Protein AF-0000000076554700 (afdb_homodimer)

Solvent-accessible surface area (backbone atoms only — not comparable to full-atom values): 72757 Å² total; per-residue (Å²): 136,82,80,70,84,80,61,81,81,79,80,80,85,76,84,76,81,80,83,67,96,71,82,75,80,79,65,72,78,78,82,87,78,86,78,76,80,78,75,79,72,81,72,78,74,72,80,69,57,64,67,55,49,63,62,58,65,55,69,69,78,66,80,62,52,74,59,71,33,50,33,69,68,48,52,54,50,48,52,53,35,49,47,34,40,50,49,34,50,50,53,50,50,43,54,59,69,36,80,87,37,64,69,38,54,49,28,34,66,63,57,38,43,68,44,48,47,24,42,35,40,23,44,30,42,54,19,50,53,55,51,48,22,57,48,38,16,49,53,31,47,51,50,64,62,39,84,91,52,61,55,57,76,88,44,40,47,46,39,30,38,32,32,44,31,34,20,40,41,64,56,53,40,52,52,47,55,58,48,50,74,76,44,57,71,79,53,38,61,65,50,44,60,59,44,51,52,35,46,52,53,34,53,53,55,55,54,48,48,36,39,42,29,34,44,56,68,12,52,37,80,37,80,39,70,46,73,75,38,84,38,79,44,46,73,39,47,88,72,66,47,68,62,68,45,61,50,37,46,54,56,25,37,66,71,90,61,58,68,71,41,24,36,31,63,89,50,76,49,50,87,37,72,46,28,38,28,55,24,64,29,39,36,28,51,61,88,51,87,40,54,65,61,52,65,32,48,36,28,41,37,30,63,37,51,27,30,48,50,29,23,36,24,28,39,54,78,38,67,47,35,24,42,38,78,48,75,44,98,90,23,57,27,40,33,42,34,38,39,36,32,28,53,48,71,77,51,64,87,57,62,74,61,42,45,56,64,38,50,29,38,38,60,30,36,41,41,26,31,40,87,56,95,78,52,50,90,78,54,52,20,31,18,36,20,45,34,45,68,44,88,83,42,61,53,95,64,72,59,49,36,32,38,41,33,43,32,42,34,36,56,69,53,52,50,52,52,51,54,70,58,37,80,62,70,92,62,33,74,50,81,60,40,78,42,84,81,36,33,37,30,29,37,71,72,60,97,82,57,83,51,36,39,34,37,28,41,30,39,32,46,67,44,35,32,30,50,51,46,24,32,28,58,31,78,36,72,85,79,77,68,60,52,73,83,42,49,32,77,88,78,66,42,66,53,42,66,61,52,50,47,59,68,68,39,86,76,54,73,23,45,36,42,78,47,77,79,56,67,73,68,57,51,59,64,52,75,62,47,62,77,56,40,75,79,46,26,5,41,28,27,42,67,54,53,44,55,29,69,83,45,27,37,69,34,17,50,59,60,16,49,41,41,38,47,37,28,66,76,66,72,30,66,19,57,23,48,36,47,51,50,49,52,46,49,50,48,26,49,55,70,46,45,52,61,24,70,36,69,42,70,30,38,38,20,36,53,40,81,28,51,36,63,74,50,58,64,26,54,49,51,50,52,49,51,47,52,51,48,48,50,53,52,51,51,48,54,49,48,43,65,71,67,47,77,85,63,59,58,62,38,43,61,64,29,52,52,69,64,44,62,70,87,56,38,59,62,50,54,58,52,59,40,51,74,73,99,136,83,81,67,83,81,60,78,77,76,82,80,83,80,83,78,82,81,84,66,91,72,87,69,93,78,76,73,76,83,80,76,78,80,79,74,82,77,74,79,71,82,72,78,76,69,82,68,59,62,66,56,47,58,62,58,60,54,70,66,79,66,80,62,51,75,60,70,33,48,33,67,69,48,52,54,50,48,51,53,34,52,48,34,39,49,49,34,51,48,53,50,49,41,54,59,69,35,81,87,36,64,68,38,54,50,28,36,66,64,58,36,42,69,46,47,49,24,43,35,38,23,44,30,40,52,19,50,53,55,50,47,21,57,47,36,16,49,52,31,47,51,50,65,62,39,85,90,56,60,56,56,76,87,45,38,48,46,39,31,38,30,32,43,31,34,18,42,39,62,53,54,41,54,52,47,54,60,48,53,73,76,42,58,72,80,53,37,60,65,50,43,61,58,45,50,51,34,47,52,53,34,52,53,56,54,54,47,48,38,41,41,29,34,45,55,68,14,52,37,81,37,82,39,71,44,72,76,37,84,39,79,44,47,72,40,47,87,72,66,46,69,61,68,42,63,51,37,44,55,57,24,37,66,73,93,62,57,67,70,44,24,35,29,63,89,49,76,49,50,87,37,72,47,27,39,29,55,22,64,28,39,37,28,52,61,89,53,88,40,56,65,60,52,64,30,48,33,28,42,36,29,65,37,52,28,30,48,49,29,21,36,23,28,39,55,78,39,67,47,37,26,45,36,78,48,74,43,99,88,24,58,26,41,33,43,35,36,38,37,32,29,54,48,71,75,54,64,88,58,61,73,62,44,44,54,67,37,50,30,36,37,60,31,36,42,42,26,30,38,86,54,96,78,51,50,90,80,55,52,20,31,17,37,19,45,33,45,68,46,91,82,42,63,52,94,63,70,60,50,38,32,39,41,34,41,34,43,34,36,56,68,53,51,49,51,50,51,56,69,62,38,83,59,75,89,66,36,74,51,80,61,41,79,42,84,81,37,31,37,28,29,39,73,72,57,93,88,55,85,50,39,38,34,38,29,40,32,40,31,47,67,43,36,32,31,50,52,43,22,34,27,61,26,80,29,74,78,79,72,72,59,52,72,83,40,49,33,78,87,79,66,41,66,53,41,65,60,52,49,47,60,66,69,39,86,78,54,71,21,48,35,43,78,47,78,79,52,65,76,50,79,49,58,63,52,73,62,46,61,75,56,39,74,79,47,27,6,39,29,28,41,65,54,54,44,55,28,68,84,44,27,40,70,34,16,52,58,60,16,48,40,40,38,48,38,28,66,74,67,70,31,67,19,57,23,48,36,48,50,50,50,53,45,50,49,47,27,49,54,70,45,45,54,61,24,72,37,68,41,70,29,38,38,18,38,53,40,81,26,51,38,63,74,50,58,63,27,54,48,52,50,52,50,52,47,53,51,48,50,50,53,53,51,51,48,54,49,48,43,65,71,66,47,78,85,65,58,58,62,38,42,60,64,30,52,54,71,66,44,63,63,87,55,37,60,64,50,52,58,52,59,39,52,74,73,99

Organism: NCBI:txid1051890

pLDDT: mean 72.41, std 20.43, range [18.12, 96.25]

Secondary structure (DSSP, 8-state):
-------------------------------------------------HHHHHHH---------HHHHH-HHHHHHHHHHHHHHHHHHHHHHHHHH-TT-HHHHHHHHTT-HHHHHHHHHHHHHHHHHHHHHHHHHHHHHHHHH-SSS---HHHHHHHHHHTTS-B-HHHHHHHHHHHHHTS-HHHHHHHHHHHHHHHHHHHHHHHHTTHHHHHHTTEEEEEEE---EEEEEEEE-TT--TTTT----GGGS--SSPPPEEEE--SPPP--TTEEE--S-EEEE-S-SSHHHHHTEEEEES---EEE--EEEE--SEEEEEEEEEEETTEEEEEEEEEEEEEGGGSSS--GGG-SEEEEEEEEEE-EE--STT--TT---EEEEEEEEPTTTS-S--EEEEEEEEEESBHHHHHHHHHHHTTS-SSEEE--EEPTTSS-EEE---TT---EEEEEEEEEE--EE--TT-EEE----S----PPPEEETTTTEEE-HHHHHHHH-SS-SEEEE--TTS-S----B-TTSS--HHHH-EEEE-SSEE--STTEEEPPHHHHHHHHHHHHHH--HHHHHHHHHHHHHHHHHHHHGGG--EEEEEEEEEEEEEEEE---HHHHHHHHHHHHHHHHHHHHHHHHHHH-SSPPTT-HHHHHHTTS-HHHHHHHHHHHHHTT-/----------------------------S--------------------HHHHHHH---------HHHHH-HHHHHHHHHHHHHHHHHHHHHHHHHH-TT-HHHHHHHHTT-HHHHHHHHHHHHHHHHHHHHHHHHHHHHHHHHH-SSS---HHHHHHHHHHTTS-B-HHHHHHHHHHHHHHS-HHHHHHHHHHHHHHHHHHHHHHHHTTHHHHHHTTEEEEEEE---EEEEEEEE-TT--TTTT----GGGS--SSPPPEEEE--SPPP--TTEEE--S-EEEE-S-SSHHHHHTEEEEEE---EEE--EEEE--SEEEEEEEEEEETTEEEEEEEEEEEEEGGGSSS--GGG-SEEEEEEEEEE-EE--STT--TT---EEEEEEEEPTTTS-S--EEEEEEEEEESBHHHHHHHHHHHTTSSSSEEE--EEPTTSS-EEE---TT---EEEEEEEEEE--EE--TTEEEE----TT-PPPPPEEETTTTEEE-HHHHHHHH-SS-SEEEEE-TTS------B-TTSS--HHHH-EEEE-SSEE--STTEEEPPHHHHHHHHHHHHHH--HHHHHHHHHHHHHHHHHHHHGGG--EEEEEEEEEEEEEEEE---HHHHHHHHHHHHHHHHHHHHHHHHHHH-SSPPTT-HHHHHHTTS-HHHHHHHHHHHHHTT-

Structure (mmCIF, N/CA/C/O backbone):
data_AF-0000000076554700-model_v1
#
loop_
_entity.id
_entity.type
_entity.pdbx_description
1 polymer 'Ig-like domain-containing protein'
#
loop_
_atom_site.group_PDB
_atom_site.id
_atom_site.type_symbol
_atom_site.label_atom_id
_atom_site.label_alt_id
_atom_site.label_comp_id
_atom_site.label_asym_id
_atom_site.label_entity_id
_atom_site.label_seq_id
_atom_site.pdbx_PDB_ins_code
_atom_site.Cartn_x
_atom_site.Cartn_y
_atom_site.Cartn_z
_atom_site.occupancy
_atom_site.B_iso_or_equiv
_atom_site.auth_seq_id
_atom_site.auth_comp_id
_atom_site.auth_asym_id
_atom_site.auth_atom_id
_atom_site.pdbx_PDB_model_num
ATOM 1 N N . MET A 1 1 ? -17.641 67.188 7.965 1 18.12 1 MET A N 1
ATOM 2 C CA . MET A 1 1 ? -17.328 66.938 9.367 1 18.12 1 MET A CA 1
ATOM 3 C C . MET A 1 1 ? -17.234 68.25 10.164 1 18.12 1 MET A C 1
ATOM 5 O O . MET A 1 1 ? -16.328 69.062 9.953 1 18.12 1 MET A O 1
ATOM 9 N N . GLU A 1 2 ? -18.359 68.812 10.461 1 19.77 2 GLU A N 1
ATOM 10 C CA . GLU A 1 2 ? -18.734 70.125 10.961 1 19.77 2 GLU A CA 1
ATOM 11 C C . GLU A 1 2 ? -18.125 70.375 12.328 1 19.77 2 GLU A C 1
ATOM 13 O O . GLU A 1 2 ? -18.188 69.5 13.219 1 19.77 2 GLU A O 1
ATOM 18 N N . GLY A 1 3 ? -17.125 71.188 12.414 1 23.16 3 GLY A N 1
ATOM 19 C CA . GLY A 1 3 ? -16.375 71.875 13.438 1 23.16 3 GLY A CA 1
ATOM 20 C C . GLY A 1 3 ? -17.25 72.562 14.484 1 23.16 3 GLY A C 1
ATOM 21 O O . GLY A 1 3 ? -17.188 73.75 14.656 1 23.16 3 GLY A O 1
ATOM 22 N N . SER A 1 4 ? -18.484 72.062 14.609 1 22.58 4 SER A N 1
ATOM 23 C CA . SER A 1 4 ? -19.391 72.938 15.312 1 22.58 4 SER A CA 1
ATOM 24 C C . SER A 1 4 ? -18.766 73.438 16.609 1 22.58 4 SER A C 1
ATOM 26 O O . SER A 1 4 ? -17.766 72.938 17.062 1 22.58 4 SER A O 1
ATOM 28 N N . ALA A 1 5 ? -19.594 74.375 17.391 1 22.83 5 ALA A N 1
ATOM 29 C CA . ALA A 1 5 ? -19.734 75.375 18.438 1 22.83 5 ALA A CA 1
ATOM 30 C C . ALA A 1 5 ? -19.516 74.75 19.812 1 22.83 5 ALA A C 1
ATOM 32 O O . ALA A 1 5 ? -20.453 74.188 20.422 1 22.83 5 ALA A O 1
ATOM 33 N N . VAL A 1 6 ? -18.781 73.812 19.938 1 27.06 6 VAL A N 1
ATOM 34 C CA . VAL A 1 6 ? -18.438 73.438 21.297 1 27.06 6 VAL A CA 1
ATOM 35 C C . VAL A 1 6 ? -17.891 74.625 22.062 1 27.06 6 VAL A C 1
ATOM 37 O O . VAL A 1 6 ? -16.688 74.938 22 1 27.06 6 VAL A O 1
ATOM 40 N N . SER A 1 7 ? -18.375 75.875 22.031 1 25.28 7 SER A N 1
ATOM 41 C CA . SER A 1 7 ? -18.25 77.062 22.891 1 25.28 7 SER A CA 1
ATOM 42 C C . SER A 1 7 ? -18.562 76.688 24.344 1 25.28 7 SER A C 1
ATOM 44 O O . SER A 1 7 ? -17.859 77.125 25.25 1 25.28 7 SER A O 1
ATOM 46 N N . ARG A 1 8 ? -19.906 76.688 25.078 1 26.5 8 ARG A N 1
ATOM 47 C CA . ARG A 1 8 ? -20.141 77.562 26.266 1 26.5 8 ARG A CA 1
ATOM 48 C C . ARG A 1 8 ? -19.797 76.812 27.547 1 26.5 8 ARG A C 1
ATOM 50 O O . ARG A 1 8 ? -19.75 77.375 28.625 1 26.5 8 ARG A O 1
ATOM 57 N N . CYS A 1 9 ? -20.391 75.625 27.828 1 25.77 9 CYS A N 1
ATOM 58 C CA . CYS A 1 9 ? -20.812 75.312 29.203 1 25.77 9 CYS A CA 1
ATOM 59 C C . CYS A 1 9 ? -19.609 75.062 30.094 1 25.77 9 CYS A C 1
ATOM 61 O O . CYS A 1 9 ? -18.578 74.562 29.641 1 25.77 9 CYS A O 1
ATOM 63 N N . PRO A 1 10 ? -19.734 75.5 31.453 1 24.89 10 PRO A N 1
ATOM 64 C CA . PRO A 1 10 ? -19.125 75.188 32.75 1 24.89 10 PRO A CA 1
ATOM 65 C C . PRO A 1 10 ? -19 73.688 32.969 1 24.89 10 PRO A C 1
ATOM 67 O O . PRO A 1 10 ? -19.984 72.938 32.781 1 24.89 10 PRO A O 1
ATOM 70 N N . LEU A 1 11 ? -18.125 73.125 32.875 1 26.7 11 LEU A N 1
ATOM 71 C CA . LEU A 1 11 ? -17.812 71.812 33.5 1 26.7 11 LEU A CA 1
ATOM 72 C C . LEU A 1 11 ? -18.141 71.875 35 1 26.7 11 LEU A C 1
ATOM 74 O O . LEU A 1 11 ? -17.531 72.625 35.75 1 26.7 11 LEU A O 1
ATOM 78 N N . GLY A 1 12 ? -19.453 71.75 35.656 1 24.64 12 GLY A N 1
ATOM 79 C CA . GLY A 1 12 ? -19.844 71.812 37.031 1 24.64 12 GLY A CA 1
ATOM 80 C C . GLY A 1 12 ? -18.828 71.188 37.969 1 24.64 12 GLY A C 1
ATOM 81 O O . GLY A 1 12 ? -17.922 70.438 37.531 1 24.64 12 GLY A O 1
ATOM 82 N N . SER A 1 13 ? -19.125 71.5 39.469 1 23.67 13 SER A N 1
ATOM 83 C CA . SER A 1 13 ? -18.672 71.188 40.844 1 23.67 13 SER A CA 1
ATOM 84 C C . SER A 1 13 ? -18.5 69.688 41.031 1 23.67 13 SER A C 1
ATOM 86 O O . SER A 1 13 ? -19.422 68.875 40.812 1 23.67 13 SER A O 1
ATOM 88 N N . PRO A 1 14 ? -17.469 69.125 41 1 24.08 14 PRO A N 1
ATOM 89 C CA . PRO A 1 14 ? -17.219 67.938 41.844 1 24.08 14 PRO A CA 1
ATOM 90 C C . PRO A 1 14 ? -17.625 68.125 43.312 1 24.08 14 PRO A C 1
ATOM 92 O O . PRO A 1 14 ? -17.531 69.25 43.812 1 24.08 14 PRO A O 1
ATOM 95 N N . LEU A 1 15 ? -18.375 67.312 44.094 1 26.39 15 LEU A N 1
ATOM 96 C CA . LEU A 1 15 ? -18.969 67.25 45.438 1 26.39 15 LEU A CA 1
ATOM 97 C C . LEU A 1 15 ? -17.938 67.625 46.5 1 26.39 15 LEU A C 1
ATOM 99 O O . LEU A 1 15 ? -16.812 67.125 46.469 1 26.39 15 LEU A O 1
ATOM 103 N N . GLN A 1 16 ? -18.203 68.688 47.156 1 22.84 16 GLN A N 1
ATOM 104 C CA . GLN A 1 16 ? -17.938 69 48.562 1 22.84 16 GLN A CA 1
ATOM 105 C C . GLN A 1 16 ? -18.312 67.812 49.438 1 22.84 16 GLN A C 1
ATOM 107 O O . GLN A 1 16 ? -19.484 67.562 49.719 1 22.84 16 GLN A O 1
ATOM 112 N N . LEU A 1 17 ? -18.031 66.625 49.688 1 22.73 17 LEU A N 1
ATOM 113 C CA . LEU A 1 17 ? -18.547 66.062 50.906 1 22.73 17 LEU A CA 1
ATOM 114 C C . LEU A 1 17 ? -18.094 66.875 52.125 1 22.73 17 LEU A C 1
ATOM 116 O O . LEU A 1 17 ? -16.906 67.188 52.25 1 22.73 17 LEU A O 1
ATOM 120 N N . GLU A 1 18 ? -19.109 67.375 52.969 1 22.25 18 GLU A N 1
ATOM 121 C CA . GLU A 1 18 ? -19.328 67.875 54.312 1 22.25 18 GLU A CA 1
ATOM 122 C C . GLU A 1 18 ? -18.625 66.938 55.344 1 22.25 18 GLU A C 1
ATOM 124 O O . GLU A 1 18 ? -19.141 65.875 55.688 1 22.25 18 GLU A O 1
ATOM 129 N N . HIS A 1 19 ? -17.609 66.438 55.531 1 19.64 19 HIS A N 1
ATOM 130 C CA . HIS A 1 19 ? -17.359 66.062 56.906 1 19.64 19 HIS A CA 1
ATOM 131 C C . HIS A 1 19 ? -17.422 67.25 57.844 1 19.64 19 HIS A C 1
ATOM 133 O O . HIS A 1 19 ? -16.625 68.188 57.688 1 19.64 19 HIS A O 1
ATOM 139 N N . GLN A 1 20 ? -18.578 67.562 58.656 1 21.72 20 GLN A N 1
ATOM 140 C CA . GLN A 1 20 ? -18.844 68.125 60 1 21.72 20 GLN A CA 1
ATOM 141 C C . GLN A 1 20 ? -17.797 67.625 61 1 21.72 20 GLN A C 1
ATOM 143 O O . GLN A 1 20 ? -17.672 68.188 62.094 1 21.72 20 GLN A O 1
ATOM 148 N N . ASN A 1 21 ? -17.312 66.5 61.406 1 20.44 21 ASN A N 1
ATOM 149 C CA . ASN A 1 21 ? -17.156 66.438 62.844 1 20.44 21 ASN A CA 1
ATOM 150 C C . ASN A 1 21 ? -16.547 67.75 63.406 1 20.44 21 ASN A C 1
ATOM 152 O O . ASN A 1 21 ? -15.758 68.375 62.719 1 20.44 21 ASN A O 1
ATOM 156 N N . LEU A 1 22 ? -16.688 68 64.812 1 20.69 22 LEU A N 1
ATOM 157 C CA . LEU A 1 22 ? -16.844 68.375 66.25 1 20.69 22 LEU A CA 1
ATOM 158 C C . LEU A 1 22 ? -15.477 68.625 66.875 1 20.69 22 LEU A C 1
ATOM 160 O O . LEU A 1 22 ? -15.273 69.562 67.562 1 20.69 22 LEU A O 1
ATOM 164 N N . GLN A 1 23 ? -14.688 67.688 67.375 1 18.81 23 GLN A N 1
ATOM 165 C CA . GLN A 1 23 ? -14.297 68.188 68.688 1 18.81 23 GLN A CA 1
ATOM 166 C C . GLN A 1 23 ? -13.336 69.375 68.562 1 18.81 23 GLN A C 1
ATOM 168 O O . GLN A 1 23 ? -13.578 70.438 69.125 1 18.81 23 GLN A O 1
ATOM 173 N N . GLU A 1 24 ? -12.109 69 69.062 1 20.45 24 GLU A N 1
ATOM 174 C CA . GLU A 1 24 ? -11.492 69.5 70.312 1 20.45 24 GLU A CA 1
ATOM 175 C C . GLU A 1 24 ? -10.422 70.5 70.062 1 20.45 24 GLU A C 1
ATOM 177 O O . GLU A 1 24 ? -9.289 70.188 69.688 1 20.45 24 GLU A O 1
ATOM 182 N N . HIS A 1 25 ? -10.484 71.438 69 1 20.58 25 HIS A N 1
ATOM 183 C CA . HIS A 1 25 ? -9.602 72.5 69.375 1 20.58 25 HIS A CA 1
ATOM 184 C C . HIS A 1 25 ? -9.742 72.875 70.812 1 20.58 25 HIS A C 1
ATOM 186 O O . HIS A 1 25 ? -10.82 73.312 71.25 1 20.58 25 HIS A O 1
ATOM 192 N N . TYR A 1 26 ? -9.078 72.125 71.812 1 19.5 26 TYR A N 1
ATOM 193 C CA . TYR A 1 26 ? -8.477 72.5 73.125 1 19.5 26 TYR A CA 1
ATOM 194 C C . TYR A 1 26 ? -7.836 73.875 73.062 1 19.5 26 TYR A C 1
ATOM 196 O O . TYR A 1 26 ? -6.633 74 72.812 1 19.5 26 TYR A O 1
ATOM 204 N N . VAL A 1 27 ? -8.367 74.812 72.125 1 20.66 27 VAL A N 1
ATOM 205 C CA . VAL A 1 27 ? -7.816 76.188 72.375 1 20.66 27 VAL A CA 1
ATOM 206 C C . VAL A 1 27 ? -8.109 76.562 73.812 1 20.66 27 VAL A C 1
ATOM 208 O O . VAL A 1 27 ? -9.273 76.75 74.188 1 20.66 27 VAL A O 1
ATOM 211 N N . GLY A 1 28 ? -7.699 76.125 74.938 1 19.27 28 GLY A N 1
ATOM 212 C CA . GLY A 1 28 ? -7.887 76.938 76.125 1 19.27 28 GLY A CA 1
ATOM 213 C C . GLY A 1 28 ? -7.539 78.375 75.938 1 19.27 28 GLY A C 1
ATOM 214 O O . GLY A 1 28 ? -7.547 79.188 76.875 1 19.27 28 GLY A O 1
ATOM 215 N N . GLU A 1 29 ? -6.816 78.812 74.75 1 20.12 29 GLU A N 1
ATOM 216 C CA . GLU A 1 29 ? -6.23 80.062 75.25 1 20.12 29 GLU A CA 1
ATOM 217 C C . GLU A 1 29 ? -7.293 81.188 75.375 1 20.12 29 GLU A C 1
ATOM 219 O O . GLU A 1 29 ? -8.289 81.188 74.625 1 20.12 29 GLU A O 1
ATOM 224 N N . LYS A 1 30 ? -7.266 82.125 76.312 1 23.97 30 LYS A N 1
ATOM 225 C CA . LYS A 1 30 ? -8.07 83.188 76.938 1 23.97 30 LYS A CA 1
ATOM 226 C C . LYS A 1 30 ? -8.547 84.188 75.938 1 23.97 30 LYS A C 1
ATOM 228 O O . LYS A 1 30 ? -9.656 84.75 76.062 1 23.97 30 LYS A O 1
ATOM 233 N N . ARG A 1 31 ? -7.852 84.688 74.812 1 24.31 31 ARG A N 1
ATOM 234 C CA . ARG A 1 31 ? -7.559 86.125 75.062 1 24.31 31 ARG A CA 1
ATOM 235 C C . ARG A 1 31 ? -8.789 86.938 74.812 1 24.31 31 ARG A C 1
ATOM 237 O O . ARG A 1 31 ? -9.773 86.5 74.188 1 24.31 31 ARG A O 1
ATOM 244 N N . SER A 1 32 ? -8.578 88.438 74.5 1 21.98 32 SER A N 1
ATOM 245 C CA . SER A 1 32 ? -9.148 89.75 74.812 1 21.98 32 SER A CA 1
ATOM 246 C C . SER A 1 32 ? -10.258 90.125 73.812 1 21.98 32 SER A C 1
ATOM 248 O O . SER A 1 32 ? -10.32 89.562 72.75 1 21.98 32 SER A O 1
ATOM 250 N N . ASP A 1 33 ? -11.102 91.25 74 1 23.05 33 ASP A N 1
ATOM 251 C CA . ASP A 1 33 ? -12.422 91.875 73.938 1 23.05 33 ASP A CA 1
ATOM 252 C C . ASP A 1 33 ? -12.602 92.562 72.562 1 23.05 33 ASP A C 1
ATOM 254 O O . ASP A 1 33 ? -13.594 93.25 72.312 1 23.05 33 ASP A O 1
ATOM 258 N N . ILE A 1 34 ? -11.758 92.5 71.5 1 24.31 34 ILE A N 1
ATOM 259 C CA . ILE A 1 34 ? -11.828 93.688 70.625 1 24.31 34 ILE A CA 1
ATOM 260 C C . ILE A 1 34 ? -13.188 93.688 69.875 1 24.31 34 ILE A C 1
ATOM 262 O O . ILE A 1 34 ? -13.594 92.688 69.25 1 24.31 34 ILE A O 1
ATOM 266 N N . THR A 1 35 ? -14.148 94.562 70.25 1 24.16 35 THR A N 1
ATOM 267 C CA . THR A 1 35 ? -15.5 95 69.938 1 24.16 35 THR A CA 1
ATOM 268 C C . THR A 1 35 ? -15.578 95.375 68.438 1 24.16 35 THR A C 1
ATOM 270 O O . THR A 1 35 ? -14.969 96.375 68.062 1 24.16 35 THR A O 1
ATOM 273 N N . VAL A 1 36 ? -15.5 94.562 67.5 1 24.27 36 VAL A N 1
ATOM 274 C CA . VAL A 1 36 ? -15.469 94.875 66.062 1 24.27 36 VAL A CA 1
ATOM 275 C C . VAL A 1 36 ? -16.781 95.5 65.688 1 24.27 36 VAL A C 1
ATOM 277 O O . VAL A 1 36 ? -17.859 94.938 65.875 1 24.27 36 VAL A O 1
ATOM 280 N N . GLU A 1 37 ? -16.891 96.812 65.688 1 24.98 37 GLU A N 1
ATOM 281 C CA . GLU A 1 37 ? -18.062 97.688 65.375 1 24.98 37 GLU A CA 1
ATOM 282 C C . GLU A 1 37 ? -18.578 97.375 63.969 1 24.98 37 GLU A C 1
ATOM 284 O O . GLU A 1 37 ? -17.812 97.312 63.031 1 24.98 37 GLU A O 1
ATOM 289 N N . THR A 1 38 ? -19.672 96.688 63.875 1 25.12 38 THR A N 1
ATOM 290 C CA . THR A 1 38 ? -20.484 96.062 62.812 1 25.12 38 THR A CA 1
ATOM 291 C C . THR A 1 38 ? -21.078 97.188 61.938 1 25.12 38 THR A C 1
ATOM 293 O O . THR A 1 38 ? -22 97.875 62.344 1 25.12 38 THR A O 1
ATOM 296 N N . SER A 1 39 ? -20.234 98.125 61.406 1 24.47 39 SER A N 1
ATOM 297 C CA . SER A 1 39 ? -20.891 99.25 60.656 1 24.47 39 SER A CA 1
ATOM 298 C C . SER A 1 39 ? -21.781 98.688 59.562 1 24.47 39 SER A C 1
ATOM 300 O O . SER A 1 39 ? -21.5 97.625 59 1 24.47 39 SER A O 1
ATOM 302 N N . ASP A 1 40 ? -23.047 99.062 59.562 1 24.61 40 ASP A N 1
ATOM 303 C CA . ASP A 1 40 ? -24.281 98.812 58.844 1 24.61 40 ASP A CA 1
ATOM 304 C C . ASP A 1 40 ? -24.125 99.062 57.344 1 24.61 40 ASP A C 1
ATOM 306 O O . ASP A 1 40 ? -24.062 100.188 56.938 1 24.61 40 ASP A O 1
ATOM 310 N N . ILE A 1 41 ? -23.047 98.625 56.719 1 24.66 41 ILE A N 1
ATOM 311 C CA . ILE A 1 41 ? -22.984 99 55.312 1 24.66 41 ILE A CA 1
ATOM 312 C C . ILE A 1 41 ? -24.25 98.562 54.625 1 24.66 41 ILE A C 1
ATOM 314 O O . ILE A 1 41 ? -24.594 97.375 54.656 1 24.66 41 ILE A O 1
ATOM 318 N N . THR A 1 42 ? -25.312 99.375 54.5 1 26.28 42 THR A N 1
ATOM 319 C CA . THR A 1 42 ? -26.578 99.25 53.781 1 26.28 42 THR A CA 1
ATOM 320 C C . THR A 1 42 ? -26.359 98.75 52.344 1 26.28 42 THR A C 1
ATOM 322 O O . THR A 1 42 ? -25.766 99.438 51.531 1 26.28 42 THR A O 1
ATOM 325 N N . THR A 1 43 ? -25.969 97.5 52.281 1 26.59 43 THR A N 1
ATOM 326 C CA . THR A 1 43 ? -25.719 96.75 51.031 1 26.59 43 THR A CA 1
ATOM 327 C C . THR A 1 43 ? -26.953 96.812 50.125 1 26.59 43 THR A C 1
ATOM 329 O O . THR A 1 43 ? -28.016 96.312 50.469 1 26.59 43 THR A O 1
ATOM 332 N N . LYS A 1 44 ? -27.172 97.938 49.438 1 35.22 44 LYS A N 1
ATOM 333 C CA . LYS A 1 44 ? -28.172 98.125 48.406 1 35.22 44 LYS A CA 1
ATOM 334 C C . LYS A 1 44 ? -28.188 96.938 47.438 1 35.22 44 LYS A C 1
ATOM 336 O O . LYS A 1 44 ? -27.188 96.625 46.812 1 35.22 44 LYS A O 1
ATOM 341 N N . THR A 1 45 ? -29.016 95.938 47.812 1 29.41 45 THR A N 1
ATOM 342 C CA . THR A 1 45 ? -29.359 94.688 47.188 1 29.41 45 THR A CA 1
ATOM 343 C C . THR A 1 45 ? -29.906 94.875 45.781 1 29.41 45 THR A C 1
ATOM 345 O O . THR A 1 45 ? -31.078 95.25 45.594 1 29.41 45 THR A O 1
ATOM 348 N N . SER A 1 46 ? -29.328 95.812 45 1 28.89 46 SER A N 1
ATOM 349 C CA . SER A 1 46 ? -29.906 95.875 43.656 1 28.89 46 SER A CA 1
ATOM 350 C C . SER A 1 46 ? -30.109 94.438 43.094 1 28.89 46 SER A C 1
ATOM 352 O O . SER A 1 46 ? -29.281 93.562 43.344 1 28.89 46 SER A O 1
ATOM 354 N N . THR A 1 47 ? -31.359 94.062 42.719 1 30.58 47 THR A N 1
ATOM 355 C CA . THR A 1 47 ? -32.031 92.938 42.188 1 30.58 47 THR A CA 1
ATOM 356 C C . THR A 1 47 ? -31.266 92.375 41 1 30.58 47 THR A C 1
ATOM 358 O O . THR A 1 47 ? -31.547 92.688 39.844 1 30.58 47 THR A O 1
ATOM 361 N N . ASP A 1 48 ? -30.062 92.562 40.938 1 29.06 48 ASP A N 1
ATOM 362 C CA . ASP A 1 48 ? -29.375 92 39.781 1 29.06 48 ASP A CA 1
ATOM 363 C C . ASP A 1 48 ? -29.625 90.5 39.688 1 29.06 48 ASP A C 1
ATOM 365 O O . ASP A 1 48 ? -28.969 89.688 40.375 1 29.06 48 ASP A O 1
ATOM 369 N N . ASP A 1 49 ? -30.953 90 39.812 1 31 49 ASP A N 1
ATOM 370 C CA . ASP A 1 49 ? -31.531 88.688 39.562 1 31 49 ASP A CA 1
ATOM 371 C C . ASP A 1 49 ? -31 88.125 38.25 1 31 49 ASP A C 1
ATOM 373 O O . ASP A 1 49 ? -31.203 86.938 38 1 31 49 ASP A O 1
ATOM 377 N N . GLU A 1 50 ? -30.75 89 37.375 1 31.33 50 GLU A N 1
ATOM 378 C CA . GLU A 1 50 ? -30.562 88.438 36.031 1 31.33 50 GLU A CA 1
ATOM 379 C C . GLU A 1 50 ? -29.359 87.5 36 1 31.33 50 GLU A C 1
ATOM 381 O O . GLU A 1 50 ? -29.312 86.562 35.219 1 31.33 50 GLU A O 1
ATOM 386 N N . SER A 1 51 ? -28.375 88 36.688 1 31.17 51 SER A N 1
ATOM 387 C CA . SER A 1 51 ? -27.109 87.312 36.438 1 31.17 51 SER A CA 1
ATOM 388 C C . SER A 1 51 ? -27.125 85.938 37.031 1 31.17 51 SER A C 1
ATOM 390 O O . SER A 1 51 ? -26.312 85.062 36.656 1 31.17 51 SER A O 1
ATOM 392 N N . THR A 1 52 ? -27.891 85.75 38.125 1 33.66 52 THR A N 1
ATOM 393 C CA . THR A 1 52 ? -27.906 84.438 38.75 1 33.66 52 THR A CA 1
ATOM 394 C C . THR A 1 52 ? -28.672 83.438 37.906 1 33.66 52 THR A C 1
ATOM 396 O O . THR A 1 52 ? -28.453 82.25 38.031 1 33.66 52 THR A O 1
ATOM 399 N N . SER A 1 53 ? -29.781 84 37.281 1 31.52 53 SER A N 1
ATOM 400 C CA . SER A 1 53 ? -30.578 83.062 36.469 1 31.52 53 SER A CA 1
ATOM 401 C C . SER A 1 53 ? -29.734 82.438 35.344 1 31.52 53 SER A C 1
ATOM 403 O O . SER A 1 53 ? -30.047 81.375 34.875 1 31.52 53 SER A O 1
ATOM 405 N N . ALA A 1 54 ? -28.938 83.25 34.781 1 31.14 54 ALA A N 1
ATOM 406 C CA . ALA A 1 54 ? -28.141 82.75 33.688 1 31.14 54 ALA A CA 1
ATOM 407 C C . ALA A 1 54 ? -27.188 81.625 34.156 1 31.14 54 ALA A C 1
ATOM 409 O O . ALA A 1 54 ? -26.844 80.75 33.406 1 31.14 54 ALA A O 1
ATOM 410 N N . LEU A 1 55 ? -26.75 81.875 35.344 1 33.19 55 LEU A N 1
ATOM 411 C CA . LEU A 1 55 ? -25.875 80.812 35.875 1 33.19 55 LEU A CA 1
ATOM 412 C C . LEU A 1 55 ? -26.672 79.562 36.188 1 33.19 55 LEU A C 1
ATOM 414 O O . LEU A 1 55 ? -26.141 78.438 36.062 1 33.19 55 LEU A O 1
ATOM 418 N N . GLN A 1 56 ? -27.891 79.688 36.781 1 33.69 56 GLN A N 1
ATOM 419 C CA . GLN A 1 56 ? -28.703 78.562 37.125 1 33.69 56 GLN A CA 1
ATOM 420 C C . GLN A 1 56 ? -29.188 77.812 35.906 1 33.69 56 GLN A C 1
ATOM 422 O O . GLN A 1 56 ? -29.766 76.75 36 1 33.69 56 GLN A O 1
ATOM 427 N N . ALA A 1 57 ? -29.641 78.5 34.906 1 31.94 57 ALA A N 1
ATOM 428 C CA . ALA A 1 57 ? -30.078 77.688 33.75 1 31.94 57 ALA A CA 1
ATOM 429 C C . ALA A 1 57 ? -29.016 76.688 33.344 1 31.94 57 ALA A C 1
ATOM 431 O O . ALA A 1 57 ? -28.125 77 32.562 1 31.94 57 ALA A O 1
ATOM 432 N N . ARG A 1 58 ? -28.453 76.188 34.281 1 35.53 58 ARG A N 1
ATOM 433 C CA . ARG A 1 58 ? -27.656 75 34.312 1 35.53 58 ARG A CA 1
ATOM 434 C C . ARG A 1 58 ? -28.234 73.938 33.375 1 35.53 58 ARG A C 1
ATOM 436 O O . ARG A 1 58 ? -29.312 73.438 33.625 1 35.53 58 ARG A O 1
ATOM 443 N N . GLN A 1 59 ? -28.156 74.188 32.156 1 33.94 59 GLN A N 1
ATOM 444 C CA . GLN A 1 59 ? -28.641 73.312 31.109 1 33.94 59 GLN A CA 1
ATOM 445 C C . GLN A 1 59 ? -28.641 71.812 31.547 1 33.94 59 GLN A C 1
ATOM 447 O O . GLN A 1 59 ? -27.688 71.375 32.188 1 33.94 59 GLN A O 1
ATOM 452 N N . GLN A 1 60 ? -29.719 71.375 31.891 1 33.53 60 GLN A N 1
ATOM 453 C CA . GLN A 1 60 ? -29.984 69.938 32.062 1 33.53 60 GLN A CA 1
ATOM 454 C C . GLN A 1 60 ? -29.047 69.062 31.188 1 33.53 60 GLN A C 1
ATOM 456 O O . GLN A 1 60 ? -28.844 69.375 30.016 1 33.53 60 GLN A O 1
ATOM 461 N N . PRO A 1 61 ? -28.062 68.438 31.75 1 40.66 61 PRO A N 1
ATOM 462 C CA . PRO A 1 61 ? -27.234 67.562 30.922 1 40.66 61 PRO A CA 1
ATOM 463 C C . PRO A 1 61 ? -28.062 66.812 29.875 1 40.66 61 PRO A C 1
ATOM 465 O O . PRO A 1 61 ? -29.016 66.125 30.234 1 40.66 61 PRO A O 1
ATOM 468 N N . THR A 1 62 ? -28.531 67.375 28.891 1 42.09 62 THR A N 1
ATOM 469 C CA . THR A 1 62 ? -29.203 66.625 27.859 1 42.09 62 THR A CA 1
ATOM 470 C C . THR A 1 62 ? -28.547 65.25 27.703 1 42.09 62 THR A C 1
ATOM 472 O O . THR A 1 62 ? -27.328 65.125 27.578 1 42.09 62 THR A O 1
ATOM 475 N N . ARG A 1 63 ? -29.234 64.25 28.203 1 49.84 63 ARG A N 1
ATOM 476 C CA . ARG A 1 63 ? -28.859 62.875 28.016 1 49.84 63 ARG A CA 1
ATOM 477 C C . ARG A 1 63 ? -28.344 62.625 26.594 1 49.84 63 ARG A C 1
ATOM 479 O O . ARG A 1 63 ? -29.109 62.75 25.625 1 49.84 63 ARG A O 1
ATOM 486 N N . ARG A 1 64 ? -27.172 62.906 26.344 1 55.53 64 ARG A N 1
ATOM 487 C CA . ARG A 1 64 ? -26.609 62.688 25.016 1 55.53 64 ARG A CA 1
ATOM 488 C C . ARG A 1 64 ? -26.781 61.25 24.562 1 55.53 64 ARG A C 1
ATOM 490 O O . ARG A 1 64 ? -26.766 60.344 25.391 1 55.53 64 ARG A O 1
ATOM 497 N N . THR A 1 65 ? -27.531 61 23.469 1 57.09 65 THR A N 1
ATOM 498 C CA . THR A 1 65 ? -27.75 59.719 22.828 1 57.09 65 THR A CA 1
ATOM 499 C C . THR A 1 65 ? -26.438 58.938 22.703 1 57.09 65 THR A C 1
ATOM 501 O O . THR A 1 65 ? -25.359 59.531 22.703 1 57.09 65 THR A O 1
ATOM 504 N N . CYS A 1 66 ? -26.469 57.531 22.938 1 61.03 66 CYS A N 1
ATOM 505 C CA . CYS A 1 66 ? -25.344 56.625 22.812 1 61.03 66 CYS A CA 1
ATOM 506 C C . CYS A 1 66 ? -24.484 56.969 21.594 1 61.03 66 CYS A C 1
ATOM 508 O O . CYS A 1 66 ? -23.266 56.906 21.656 1 61.03 66 CYS A O 1
ATOM 510 N N . LEU A 1 67 ? -25.078 57.438 20.562 1 62.59 67 LEU A N 1
ATOM 511 C CA . LEU A 1 67 ? -24.359 57.75 19.344 1 62.59 67 LEU A CA 1
ATOM 512 C C . LEU A 1 67 ? -23.547 59.031 19.531 1 62.59 67 LEU A C 1
ATOM 514 O O . LEU A 1 67 ? -22.453 59.188 18.969 1 62.59 67 LEU A O 1
ATOM 518 N N . LYS A 1 68 ? -24.047 59.969 20.25 1 61.03 68 LYS A N 1
ATOM 519 C CA . LYS A 1 68 ? -23.328 61.219 20.438 1 61.03 68 LYS A CA 1
ATOM 520 C C . LYS A 1 68 ? -22.203 61.062 21.453 1 61.03 68 LYS A C 1
ATOM 522 O O . LYS A 1 68 ? -21.188 61.781 21.375 1 61.03 68 LYS A O 1
ATOM 527 N N . ARG A 1 69 ? -22.453 60 22.219 1 64.25 69 ARG A N 1
ATOM 528 C CA . ARG A 1 69 ? -21.422 59.781 23.234 1 64.25 69 ARG A CA 1
ATOM 529 C C . ARG A 1 69 ? -20.203 59.062 22.625 1 64.25 69 ARG A C 1
ATOM 531 O O . ARG A 1 69 ? -19.062 59.406 22.922 1 64.25 69 ARG A O 1
ATOM 538 N N . PHE A 1 70 ? -20.344 58.094 21.734 1 67.75 70 PHE A N 1
ATOM 539 C CA . PHE A 1 70 ? -19.234 57.344 21.141 1 67.75 70 PHE A CA 1
ATOM 540 C C . PHE A 1 70 ? -18.75 58 19.875 1 67.75 70 PHE A C 1
ATOM 542 O O . PHE A 1 70 ? -17.547 58 19.562 1 67.75 70 PHE A O 1
ATOM 549 N N . GLY A 1 71 ? -19.469 58.781 19.219 1 64.81 71 GLY A N 1
ATOM 550 C CA . GLY A 1 71 ? -19.109 59.375 17.938 1 64.81 71 GLY A CA 1
ATOM 551 C C . GLY A 1 71 ? -19.344 58.438 16.766 1 64.81 71 GLY A C 1
ATOM 552 O O . GLY A 1 71 ? -19.297 57.219 16.922 1 64.81 71 GLY A O 1
ATOM 553 N N . PRO A 1 72 ? -19.672 58.844 15.734 1 70.62 72 PRO A N 1
ATOM 554 C CA . PRO A 1 72 ? -19.922 58 14.555 1 70.62 72 PRO A CA 1
ATOM 555 C C . PRO A 1 72 ? -18.719 57.156 14.156 1 70.62 72 PRO A C 1
ATOM 557 O O . PRO A 1 72 ? -18.875 56.031 13.68 1 70.62 72 PRO A O 1
ATOM 560 N N . CYS A 1 73 ? -17.531 57.625 14.383 1 69.81 73 CYS A N 1
ATOM 561 C CA . CYS A 1 73 ? -16.328 56.875 14.031 1 69.81 73 CYS A CA 1
ATOM 562 C C . CYS A 1 73 ? -16.156 55.656 14.945 1 69.81 73 CYS A C 1
ATOM 564 O O . CYS A 1 73 ? -15.75 54.594 14.5 1 69.81 73 CYS A O 1
ATOM 566 N N . ALA A 1 74 ? -16.625 55.812 16.094 1 71.56 74 ALA A N 1
ATOM 567 C CA . ALA A 1 74 ? -16.516 54.688 17.031 1 71.56 74 ALA A CA 1
ATOM 568 C C . ALA A 1 74 ? -17.531 53.594 16.719 1 71.56 74 ALA A C 1
ATOM 570 O O . ALA A 1 74 ? -17.219 52.406 16.828 1 71.56 74 ALA A O 1
ATOM 571 N N . VAL A 1 75 ? -18.641 54.031 16.219 1 77.25 75 VAL A N 1
ATOM 572 C CA . VAL A 1 75 ? -19.656 53.062 15.875 1 77.25 75 VAL A CA 1
ATOM 573 C C . VAL A 1 75 ? -19.234 52.281 14.625 1 77.25 75 VAL A C 1
ATOM 575 O O . VAL A 1 75 ? -19.406 51.062 14.547 1 77.25 75 VAL A O 1
ATOM 578 N N . ALA A 1 76 ? -18.719 52.969 13.664 1 81.38 76 ALA A N 1
ATOM 579 C CA . ALA A 1 76 ? -18.219 52.312 12.461 1 81.38 76 ALA A CA 1
ATOM 580 C C . ALA A 1 76 ? -17.109 51.312 12.805 1 81.38 76 ALA A C 1
ATOM 582 O O . ALA A 1 76 ? -17.078 50.219 12.258 1 81.38 76 ALA A O 1
ATOM 583 N N . LEU A 1 77 ? -16.312 51.688 13.695 1 80.44 77 LEU A N 1
ATOM 584 C CA . LEU A 1 77 ? -15.227 50.812 14.102 1 80.44 77 LEU A CA 1
ATOM 585 C C . LEU A 1 77 ? -15.758 49.562 14.828 1 80.44 77 LEU A C 1
ATOM 587 O O . LEU A 1 77 ? -15.242 48.469 14.641 1 80.44 77 LEU A O 1
ATOM 591 N N . PHE A 1 78 ? -16.812 49.781 15.461 1 83.25 78 PHE A N 1
ATOM 592 C CA . PHE A 1 78 ? -17.406 48.656 16.188 1 83.25 78 PHE A CA 1
ATOM 593 C C . PHE A 1 78 ? -18.031 47.656 15.211 1 83.25 78 PHE A C 1
ATOM 595 O O . PHE A 1 78 ? -17.922 46.438 15.406 1 83.25 78 PHE A O 1
ATOM 602 N N . VAL A 1 79 ? -18.547 48.188 14.211 1 86.75 79 VAL A N 1
ATOM 603 C CA . VAL A 1 79 ? -19.156 47.312 13.219 1 86.75 79 VAL A CA 1
ATOM 604 C C . VAL A 1 79 ? -18.062 46.531 12.484 1 86.75 79 VAL A C 1
ATOM 606 O O . VAL A 1 79 ? -18.203 45.312 12.258 1 86.75 79 VAL A O 1
ATOM 609 N N . ILE A 1 80 ? -17 47.125 12.148 1 89.75 80 ILE A N 1
ATOM 610 C CA . ILE A 1 80 ? -15.898 46.469 11.477 1 89.75 80 ILE A CA 1
ATOM 611 C C . ILE A 1 80 ? -15.32 45.375 12.383 1 89.75 80 ILE A C 1
ATOM 613 O O . ILE A 1 80 ? -15.031 44.281 11.922 1 89.75 80 ILE A O 1
ATOM 617 N N . ILE A 1 81 ? -15.266 45.688 13.625 1 91.06 81 ILE A N 1
ATOM 618 C CA . ILE A 1 81 ? -14.719 44.719 14.578 1 91.06 81 ILE A CA 1
ATOM 619 C C . ILE A 1 81 ? -15.664 43.531 14.711 1 91.06 81 ILE A C 1
ATOM 621 O O . ILE A 1 81 ? -15.219 42.375 14.758 1 91.06 81 ILE A O 1
ATOM 625 N N . LEU A 1 82 ? -16.922 43.844 14.703 1 90.75 82 LEU A N 1
ATOM 626 C CA . LEU A 1 82 ? -17.891 42.75 14.797 1 90.75 82 LEU A CA 1
ATOM 627 C C . LEU A 1 82 ? -17.828 41.844 13.57 1 90.75 82 LEU A C 1
ATOM 629 O O . LEU A 1 82 ? -17.953 40.625 13.688 1 90.75 82 LEU A O 1
ATOM 633 N N . LEU A 1 83 ? -17.547 42.406 12.516 1 94.19 83 LEU A N 1
ATOM 634 C CA . LEU A 1 83 ? -17.406 41.625 11.289 1 94.19 83 LEU A CA 1
ATOM 635 C C . LEU A 1 83 ? -16.125 40.812 11.312 1 94.19 83 LEU A C 1
ATOM 637 O O . LEU A 1 83 ? -16.109 39.656 10.875 1 94.19 83 LEU A O 1
ATOM 641 N N . LEU A 1 84 ? -15.07 41.344 11.805 1 94.5 84 LEU A N 1
ATOM 642 C CA . LEU A 1 84 ? -13.781 40.656 11.867 1 94.5 84 LEU A CA 1
ATOM 643 C C . LEU A 1 84 ? -13.812 39.5 12.844 1 94.5 84 LEU A C 1
ATOM 645 O O . LEU A 1 84 ? -13.031 38.562 12.719 1 94.5 84 LEU A O 1
ATOM 649 N N . ILE A 1 85 ? -14.742 39.531 13.711 1 95.06 85 ILE A N 1
ATOM 650 C CA . ILE A 1 85 ? -14.828 38.438 14.703 1 95.06 85 ILE A CA 1
ATOM 651 C C . ILE A 1 85 ? -15.875 37.438 14.273 1 95.06 85 ILE A C 1
ATOM 653 O O . ILE A 1 85 ? -15.617 36.219 14.289 1 95.06 85 ILE A O 1
ATOM 657 N N . SER A 1 86 ? -17.016 37.844 13.734 1 95 86 SER A N 1
ATOM 658 C CA . SER A 1 86 ? -18.125 36.938 13.438 1 95 86 SER A CA 1
ATOM 659 C C . SER A 1 86 ? -17.891 36.188 12.133 1 95 86 SER A C 1
ATOM 661 O O . SER A 1 86 ? -18.219 35 12.023 1 95 86 SER A O 1
ATOM 663 N N . LEU A 1 87 ? -17.25 36.844 11.211 1 95.44 87 LEU A N 1
ATOM 664 C CA . LEU A 1 87 ? -17.078 36.188 9.906 1 95.44 87 LEU A CA 1
ATOM 665 C C . LEU A 1 87 ? -16.141 35 10 1 95.44 87 LEU A C 1
ATOM 667 O O . LEU A 1 87 ? -16.453 33.906 9.531 1 95.44 87 LEU A O 1
ATOM 671 N N . PRO A 1 88 ? -15 35.156 10.586 1 96.12 88 PRO A N 1
ATOM 672 C CA . PRO A 1 88 ? -14.125 34 10.695 1 96.12 88 PRO A CA 1
ATOM 673 C C . PRO A 1 88 ? -14.719 32.906 11.562 1 96.12 88 PRO A C 1
ATOM 675 O O . PRO A 1 88 ? -14.516 31.703 11.281 1 96.12 88 PRO A O 1
ATOM 678 N N . VAL A 1 89 ? -15.406 33.219 12.555 1 95.5 89 VAL A N 1
ATOM 679 C CA . VAL A 1 89 ? -16.016 32.219 13.414 1 95.5 89 VAL A CA 1
ATOM 680 C C . VAL A 1 89 ? -17.078 31.453 12.633 1 95.5 89 VAL A C 1
ATOM 682 O O . VAL A 1 89 ? -17.188 30.234 12.766 1 95.5 89 VAL A O 1
ATOM 685 N N . LEU A 1 90 ? -17.812 32.219 11.891 1 95.31 90 LEU A N 1
ATOM 686 C CA . LEU A 1 90 ? -18.812 31.547 11.047 1 95.31 90 LEU A CA 1
ATOM 687 C C . LEU A 1 90 ? -18.141 30.641 10.023 1 95.31 90 LEU A C 1
ATOM 689 O O . LEU A 1 90 ? -18.594 29.516 9.789 1 95.31 90 LEU A O 1
ATOM 693 N N . ALA A 1 91 ? -17.141 31.094 9.406 1 95.69 91 ALA A N 1
ATOM 694 C CA . ALA A 1 91 ? -16.422 30.312 8.406 1 95.69 91 ALA A CA 1
ATOM 695 C C . ALA A 1 91 ? -15.836 29.031 9.023 1 95.69 91 ALA A C 1
ATOM 697 O O . ALA A 1 91 ? -15.961 27.953 8.453 1 95.69 91 ALA A O 1
ATOM 698 N N . ILE A 1 92 ? -15.266 29.172 10.211 1 95.44 92 ILE A N 1
ATOM 699 C CA . ILE A 1 92 ? -14.68 28.031 10.898 1 95.44 92 ILE A CA 1
ATOM 700 C C . ILE A 1 92 ? -15.789 27.047 11.281 1 95.44 92 ILE A C 1
ATOM 702 O O . ILE A 1 92 ? -15.625 25.828 11.125 1 95.44 92 ILE A O 1
ATOM 706 N N . SER A 1 93 ? -16.906 27.609 11.734 1 94.88 93 SER A N 1
ATOM 707 C CA . SER A 1 93 ? -18.016 26.75 12.141 1 94.88 93 SER A CA 1
ATOM 708 C C . SER A 1 93 ? -18.578 25.969 10.953 1 94.88 93 SER A C 1
ATOM 710 O O . SER A 1 93 ? -18.922 24.797 11.07 1 94.88 93 SER A O 1
ATOM 712 N N . LEU A 1 94 ? -18.578 26.594 9.844 1 94.56 94 LEU A N 1
ATOM 713 C CA . LEU A 1 94 ? -19.094 25.922 8.656 1 94.56 94 LEU A CA 1
ATOM 714 C C . LEU A 1 94 ? -18.141 24.844 8.18 1 94.56 94 LEU A C 1
ATOM 716 O O . LEU A 1 94 ? -18.578 23.766 7.762 1 94.56 94 LEU A O 1
ATOM 720 N N . ILE A 1 95 ? -16.938 25.031 8.266 1 93.88 95 ILE A N 1
ATOM 721 C CA . ILE A 1 95 ? -15.938 24.062 7.809 1 93.88 95 ILE A CA 1
ATOM 722 C C . ILE A 1 95 ? -15.867 22.891 8.797 1 93.88 95 ILE A C 1
ATOM 724 O O . ILE A 1 95 ? -15.656 21.75 8.391 1 93.88 95 ILE A O 1
ATOM 728 N N . TRP A 1 96 ? -16.078 23.188 10.094 1 92.88 96 TRP A N 1
ATOM 729 C CA . TRP A 1 96 ? -15.953 22.156 11.125 1 92.88 96 TRP A CA 1
ATOM 730 C C . TRP A 1 96 ? -17.188 21.266 11.148 1 92.88 96 TRP A C 1
ATOM 732 O O . TRP A 1 96 ? -17.094 20.062 11.414 1 92.88 96 TRP A O 1
ATOM 742 N N . PHE A 1 97 ? -18.375 21.75 10.844 1 91.06 97 PHE A N 1
ATOM 743 C CA . PHE A 1 97 ? -19.562 20.969 11.148 1 91.06 97 PHE A CA 1
ATOM 744 C C . PHE A 1 97 ? -20.375 20.703 9.891 1 91.06 97 PHE A C 1
ATOM 746 O O . PHE A 1 97 ? -21.188 19.781 9.852 1 91.06 97 PHE A O 1
ATOM 753 N N . GLN A 1 98 ? -20.172 21.5 8.883 1 88.56 98 GLN A N 1
ATOM 754 C CA . GLN A 1 98 ? -20.984 21.281 7.688 1 88.56 98 GLN A CA 1
ATOM 755 C C . GLN A 1 98 ? -20.266 20.391 6.68 1 88.56 98 GLN A C 1
ATOM 757 O O . GLN A 1 98 ? -19.406 20.859 5.93 1 88.56 98 GLN A O 1
ATOM 762 N N . GLU A 1 99 ? -20.672 19.234 6.555 1 82.44 99 GLU A N 1
ATOM 763 C CA . GLU A 1 99 ? -20 18.25 5.711 1 82.44 99 GLU A CA 1
ATOM 764 C C . GLU A 1 99 ? -20.266 18.516 4.23 1 82.44 99 GLU A C 1
ATOM 766 O O . GLU A 1 99 ? -19.391 18.344 3.391 1 82.44 99 GLU A O 1
ATOM 771 N N . ASP A 1 100 ? -21.469 19 3.828 1 83.19 100 ASP A N 1
ATOM 772 C CA . ASP A 1 100 ? -21.844 19.188 2.43 1 83.19 100 ASP A CA 1
ATOM 773 C C . ASP A 1 100 ? -21.469 20.578 1.935 1 83.19 100 ASP A C 1
ATOM 775 O O . ASP A 1 100 ? -21.844 20.969 0.824 1 83.19 100 ASP A O 1
ATOM 779 N N . PHE A 1 101 ? -20.672 21.266 2.748 1 86.75 101 PHE A N 1
ATOM 780 C CA . PHE A 1 101 ? -20.234 22.609 2.373 1 86.75 101 PHE A CA 1
ATOM 781 C C . PHE A 1 101 ? -19.141 22.547 1.315 1 86.75 101 PHE A C 1
ATOM 783 O O . PHE A 1 101 ? -18.094 21.938 1.535 1 86.75 101 PHE A O 1
ATOM 790 N N . SER A 1 102 ? -19.359 23.078 0.064 1 88.38 102 SER A N 1
ATOM 791 C CA . SER A 1 102 ? -18.484 22.984 -1.096 1 88.38 102 SER A CA 1
ATOM 792 C C . SER A 1 102 ? -17.078 23.5 -0.768 1 88.38 102 SER A C 1
ATOM 794 O O . SER A 1 102 ? -16.094 22.859 -1.096 1 88.38 102 SER A O 1
ATOM 796 N N . PRO A 1 103 ? -17.062 24.688 -0.059 1 90.44 103 PRO A N 1
ATOM 797 C CA . PRO A 1 103 ? -15.703 25.141 0.254 1 90.44 103 PRO A CA 1
ATOM 798 C C . PRO A 1 103 ? -14.961 24.188 1.181 1 90.44 103 PRO A C 1
ATOM 800 O O . PRO A 1 103 ? -13.727 24.078 1.113 1 90.44 103 PRO A O 1
ATOM 803 N N . ARG A 1 104 ? -15.656 23.531 1.989 1 91 104 ARG A N 1
ATOM 804 C CA . ARG A 1 104 ? -15.023 22.547 2.859 1 91 104 ARG A CA 1
ATOM 805 C C . ARG A 1 104 ? -14.391 21.422 2.043 1 91 104 ARG A C 1
ATOM 807 O O . ARG A 1 104 ? -13.234 21.062 2.277 1 91 104 ARG A O 1
ATOM 814 N N . THR A 1 105 ? -15.094 20.953 1.084 1 87.69 105 THR A N 1
ATOM 815 C CA . THR A 1 105 ? -14.594 19.844 0.26 1 87.69 105 THR A CA 1
ATOM 816 C C . THR A 1 105 ? -13.406 20.297 -0.584 1 87.69 105 THR A C 1
ATOM 818 O O . THR A 1 105 ? -12.453 19.547 -0.781 1 87.69 105 THR A O 1
ATOM 821 N N . MET A 1 106 ? -13.453 21.516 -0.906 1 88.62 106 MET A N 1
ATOM 822 C CA . MET A 1 106 ? -12.352 22.047 -1.701 1 88.62 106 MET A CA 1
ATOM 823 C C . MET A 1 106 ? -11.094 22.203 -0.849 1 88.62 106 MET A C 1
ATOM 825 O O . MET A 1 106 ? -9.992 21.906 -1.299 1 88.62 106 MET A O 1
ATOM 829 N N . LEU A 1 107 ? -11.297 22.641 0.333 1 91.25 107 LEU A N 1
ATOM 830 C CA . LEU A 1 107 ? -10.164 22.859 1.228 1 91.25 107 LEU A CA 1
ATOM 831 C C . LEU A 1 107 ? -9.539 21.516 1.642 1 91.25 107 LEU A C 1
ATOM 833 O O . LEU A 1 107 ? -8.312 21.406 1.753 1 91.25 107 LEU A O 1
ATOM 837 N N . ILE A 1 108 ? -10.367 20.609 1.811 1 88.94 108 ILE A N 1
ATOM 838 C CA . ILE A 1 108 ? -9.867 19.297 2.215 1 88.94 108 ILE A CA 1
ATOM 839 C C . ILE A 1 108 ? -9.133 18.641 1.049 1 88.94 108 ILE A C 1
ATOM 841 O O . ILE A 1 108 ? -8.047 18.078 1.227 1 88.94 108 ILE A O 1
ATOM 845 N N . ARG A 1 109 ? -9.625 18.797 -0.096 1 84.25 109 ARG A N 1
ATOM 846 C CA . ARG A 1 109 ? -9 18.219 -1.28 1 84.25 109 ARG A CA 1
ATOM 847 C C . ARG A 1 109 ? -7.648 18.875 -1.554 1 84.25 109 ARG A C 1
ATOM 849 O O . ARG A 1 109 ? -6.707 18.203 -1.988 1 84.25 109 ARG A O 1
ATOM 856 N N . GLY A 1 110 ? -7.57 20.094 -1.23 1 83.31 110 GLY A N 1
ATOM 857 C CA . GLY A 1 110 ? -6.324 20.812 -1.441 1 83.31 110 GLY A CA 1
ATOM 858 C C . GLY A 1 110 ? -5.383 20.734 -0.256 1 83.31 110 GLY A C 1
ATOM 859 O O . GLY A 1 110 ? -4.281 21.297 -0.294 1 83.31 110 GLY A O 1
ATOM 860 N N . ASN A 1 111 ? -5.695 20.047 0.712 1 85.94 111 ASN A N 1
ATOM 861 C CA . ASN A 1 111 ? -4.914 19.953 1.943 1 85.94 111 ASN A CA 1
ATOM 862 C C . ASN A 1 111 ? -4.598 21.344 2.498 1 85.94 111 ASN A C 1
ATOM 864 O O . ASN A 1 111 ? -3.477 21.594 2.939 1 85.94 111 ASN A O 1
ATOM 868 N N . ALA A 1 112 ? -5.617 22.219 2.445 1 89.56 112 ALA A N 1
ATOM 869 C CA . ALA A 1 112 ? -5.395 23.609 2.844 1 89.56 112 ALA A CA 1
ATOM 870 C C . ALA A 1 112 ? -6.215 23.969 4.082 1 89.56 112 ALA A C 1
ATOM 872 O O . ALA A 1 112 ? -6.391 25.141 4.398 1 89.56 112 ALA A O 1
ATOM 873 N N . VAL A 1 113 ? -6.688 22.969 4.781 1 91.06 113 VAL A N 1
ATOM 874 C CA . VAL A 1 113 ? -7.531 23.234 5.941 1 91.06 113 VAL A CA 1
ATOM 875 C C . VAL A 1 113 ? -6.695 23.859 7.055 1 91.06 113 VAL A C 1
ATOM 877 O O . VAL A 1 113 ? -7.105 24.859 7.664 1 91.06 113 VAL A O 1
ATOM 880 N N . PRO A 1 114 ? -5.457 23.406 7.277 1 90.25 114 PRO A N 1
ATOM 881 C CA . PRO A 1 114 ? -4.66 24.062 8.32 1 90.25 114 PRO A CA 1
ATOM 882 C C . PRO A 1 114 ? -4.305 25.5 7.98 1 90.25 114 PRO A C 1
ATOM 884 O O . PRO A 1 114 ? -4.289 26.359 8.867 1 90.25 114 PRO A O 1
ATOM 887 N N . GLN A 1 115 ? -4.094 25.781 6.77 1 90.31 115 GLN A N 1
ATOM 888 C CA . GLN A 1 115 ? -3.799 27.156 6.355 1 90.31 115 GLN A CA 1
ATOM 889 C C . GLN A 1 115 ? -5.027 28.047 6.5 1 90.31 115 GLN A C 1
ATOM 891 O O . GLN A 1 115 ? -4.91 29.219 6.891 1 90.31 115 GLN A O 1
ATOM 896 N N . PHE A 1 116 ? -6.148 27.516 6.191 1 93.25 116 PHE A N 1
ATOM 897 C CA . PHE A 1 116 ? -7.387 28.266 6.359 1 93.25 116 PHE A CA 1
ATOM 898 C C . PHE A 1 116 ? -7.645 28.547 7.832 1 93.25 116 PHE A C 1
ATOM 900 O O . PHE A 1 116 ? -8.008 29.672 8.195 1 93.25 116 PHE A O 1
ATOM 907 N N . ALA A 1 117 ? -7.457 27.531 8.617 1 93 117 ALA A N 1
ATOM 908 C CA . ALA A 1 117 ? -7.668 27.719 10.047 1 93 117 ALA A CA 1
ATOM 909 C C . ALA A 1 117 ? -6.711 28.781 10.602 1 93 117 ALA A C 1
ATOM 911 O O . ALA A 1 117 ? -7.109 29.625 11.398 1 93 117 ALA A O 1
ATOM 912 N N . ALA A 1 118 ? -5.477 28.734 10.148 1 92.62 118 ALA A N 1
ATOM 913 C CA . ALA A 1 118 ? -4.488 29.719 10.602 1 92.62 118 ALA A CA 1
ATOM 914 C C . ALA A 1 118 ? -4.84 31.125 10.125 1 92.62 118 ALA A C 1
ATOM 916 O O . ALA A 1 118 ? -4.695 32.094 10.867 1 92.62 118 ALA A O 1
ATOM 917 N N . THR A 1 119 ? -5.328 31.234 8.93 1 93.88 119 THR A N 1
ATOM 918 C CA . THR A 1 119 ? -5.703 32.531 8.383 1 93.88 119 THR A CA 1
ATOM 919 C C . THR A 1 119 ? -6.961 33.062 9.07 1 93.88 119 THR A C 1
ATOM 921 O O . THR A 1 119 ? -7.023 34.25 9.422 1 93.88 119 THR A O 1
ATOM 924 N N . ALA A 1 120 ? -7.938 32.219 9.227 1 95.12 120 ALA A N 1
ATOM 925 C CA . ALA A 1 120 ? -9.172 32.656 9.883 1 95.12 120 ALA A CA 1
ATOM 926 C C . ALA A 1 120 ? -8.906 33.094 11.312 1 95.12 120 ALA A C 1
ATOM 928 O O . ALA A 1 120 ? -9.461 34.094 11.766 1 95.12 120 ALA A O 1
ATOM 929 N N . THR A 1 121 ? -8.078 32.375 11.992 1 94.81 121 THR A N 1
ATOM 930 C CA . THR A 1 121 ? -7.758 32.812 13.352 1 94.81 121 THR A CA 1
ATOM 931 C C . THR A 1 121 ? -6.91 34.062 13.352 1 94.81 121 THR A C 1
ATOM 933 O O . THR A 1 121 ? -6.961 34.844 14.297 1 94.81 121 THR A O 1
ATOM 936 N N . GLY A 1 122 ? -6.09 34.25 12.258 1 93.81 122 GLY A N 1
ATOM 937 C CA . GLY A 1 122 ? -5.371 35.5 12.133 1 93.81 122 GLY A CA 1
ATOM 938 C C . GLY A 1 122 ? -6.289 36.719 12.055 1 93.81 122 GLY A C 1
ATOM 939 O O . GLY A 1 122 ? -6.051 37.719 12.711 1 93.81 122 GLY A O 1
ATOM 940 N N . VAL A 1 123 ? -7.359 36.594 11.367 1 95.12 123 VAL A N 1
ATOM 941 C CA . VAL A 1 123 ? -8.344 37.656 11.242 1 95.12 123 VAL A CA 1
ATOM 942 C C . VAL A 1 123 ? -9.07 37.875 12.57 1 95.12 123 VAL A C 1
ATOM 944 O O . VAL A 1 123 ? -9.297 39 13.008 1 95.12 123 VAL A O 1
ATOM 947 N N . LEU A 1 124 ? -9.406 36.781 13.18 1 95.19 124 LEU A N 1
ATOM 948 C CA . LEU A 1 124 ? -10.062 36.812 14.484 1 95.19 124 LEU A CA 1
ATOM 949 C C . LEU A 1 124 ? -9.195 37.531 15.508 1 95.19 124 LEU A C 1
ATOM 951 O O . LEU A 1 124 ? -9.68 38.375 16.266 1 95.19 124 LEU A O 1
ATOM 955 N N . ARG A 1 125 ? -7.961 37.344 15.508 1 93.44 125 ARG A N 1
ATOM 956 C CA . ARG A 1 125 ? -7.043 37.938 16.453 1 93.44 125 ARG A CA 1
ATOM 957 C C . ARG A 1 125 ? -6.949 39.438 16.234 1 93.44 125 ARG A C 1
ATOM 959 O O . ARG A 1 125 ? -6.836 40.219 17.188 1 93.44 125 ARG A O 1
ATOM 966 N N . VAL A 1 126 ? -6.98 39.812 15.016 1 91.75 126 VAL A N 1
ATOM 967 C CA . VAL A 1 126 ? -6.957 41.25 14.719 1 91.75 126 VAL A CA 1
ATOM 968 C C . VAL A 1 126 ? -8.211 41.906 15.289 1 91.75 126 VAL A C 1
ATOM 970 O O . VAL A 1 126 ? -8.125 43 15.898 1 91.75 126 VAL A O 1
ATOM 973 N N . GLY A 1 127 ? -9.32 41.219 15.141 1 92.44 127 GLY A N 1
ATOM 974 C CA . GLY A 1 127 ? -10.547 41.75 15.711 1 92.44 127 GLY A CA 1
ATOM 975 C C . GLY A 1 127 ? -10.516 41.844 17.219 1 92.44 127 GLY A C 1
ATOM 976 O O . GLY A 1 127 ? -10.938 42.844 17.797 1 92.44 127 GLY A O 1
ATOM 977 N N . ILE A 1 128 ? -9.992 40.906 17.859 1 92.25 128 ILE A N 1
ATOM 978 C CA . ILE A 1 128 ? -9.93 40.875 19.312 1 92.25 128 ILE A CA 1
ATOM 979 C C . ILE A 1 128 ? -8.961 41.938 19.812 1 92.25 128 ILE A C 1
ATOM 981 O O . ILE A 1 128 ? -9.227 42.594 20.828 1 92.25 128 ILE A O 1
ATOM 985 N N . LEU A 1 129 ? -7.863 42.094 19.094 1 88.88 129 LEU A N 1
ATOM 986 C CA . LEU A 1 129 ? -6.898 43.125 19.469 1 88.88 129 LEU A CA 1
ATOM 987 C C . LEU A 1 129 ? -7.531 44.531 19.391 1 88.88 129 LEU A C 1
ATOM 989 O O . LEU A 1 129 ? -7.344 45.344 20.297 1 88.88 129 LEU A O 1
ATOM 993 N N . LEU A 1 130 ? -8.289 44.781 18.438 1 88.5 130 LEU A N 1
ATOM 994 C CA . LEU A 1 130 ? -8.953 46.062 18.281 1 88.5 130 LEU A CA 1
ATOM 995 C C . LEU A 1 130 ? -10.031 46.281 19.344 1 88.5 130 LEU A C 1
ATOM 997 O O . LEU A 1 130 ? -10.156 47.344 19.922 1 88.5 130 LEU A O 1
ATOM 1001 N N . LEU A 1 131 ? -10.719 45.188 19.609 1 90 131 LEU A N 1
ATOM 1002 C CA . LEU A 1 131 ? -11.789 45.281 20.594 1 90 131 LEU A CA 1
ATOM 1003 C C . LEU A 1 131 ? -11.227 45.469 22 1 90 131 LEU A C 1
ATOM 1005 O O . LEU A 1 131 ? -11.773 46.25 22.781 1 90 131 LEU A O 1
ATOM 1009 N N . SER A 1 132 ? -10.188 44.812 22.297 1 88.38 132 SER A N 1
ATOM 1010 C CA . SER A 1 132 ? -9.547 44.969 23.594 1 88.38 132 SER A CA 1
ATOM 1011 C C . SER A 1 132 ? -9 46.375 23.766 1 88.38 132 SER A C 1
ATOM 1013 O O . SER A 1 132 ? -9 46.938 24.875 1 88.38 132 SER A O 1
ATOM 1015 N N . GLY A 1 133 ? -8.547 47 22.703 1 84.38 133 GLY A N 1
ATOM 1016 C CA . GLY A 1 133 ? -8.086 48.375 22.75 1 84.38 133 GLY A CA 1
ATOM 1017 C C . GLY A 1 133 ? -9.188 49.375 23.078 1 84.38 133 GLY A C 1
ATOM 1018 O O . GLY A 1 133 ? -8.953 50.344 23.781 1 84.38 133 GLY A O 1
ATOM 1019 N N . ILE A 1 134 ? -10.336 49.031 22.719 1 84 134 ILE A N 1
ATOM 1020 C CA . ILE A 1 134 ? -11.469 49.906 22.984 1 84 134 ILE A CA 1
ATOM 1021 C C . ILE A 1 134 ? -11.953 49.719 24.406 1 84 134 ILE A C 1
ATOM 1023 O O . ILE A 1 134 ? -12.484 50.656 25.016 1 84 134 ILE A O 1
ATOM 1027 N N . CYS A 1 135 ? -11.758 48.594 24.938 1 87.19 135 CYS A N 1
ATOM 1028 C CA . CYS A 1 135 ? -12.266 48.281 26.281 1 87.19 135 CYS A CA 1
ATOM 1029 C C . CYS A 1 135 ? -11.398 48.938 27.344 1 87.19 135 CYS A C 1
ATOM 1031 O O . CYS A 1 135 ? -11.875 49.219 28.453 1 87.19 135 CYS A O 1
ATOM 1033 N N . THR A 1 136 ? -10.195 49.312 27.078 1 87.94 136 THR A N 1
ATOM 1034 C CA . THR A 1 136 ? -9.297 49.844 28.094 1 87.94 136 THR A CA 1
ATOM 1035 C C . THR A 1 136 ? -9.734 51.25 28.5 1 87.94 136 THR A C 1
ATOM 1037 O O . THR A 1 136 ? -9.828 51.562 29.703 1 87.94 136 THR A O 1
ATOM 1040 N N . PRO A 1 137 ? -10.07 52.156 27.516 1 85.19 137 PRO A N 1
ATOM 1041 C CA . PRO A 1 137 ? -10.555 53.469 27.953 1 85.19 137 PRO A CA 1
ATOM 1042 C C . PRO A 1 137 ? -11.914 53.375 28.656 1 85.19 137 PRO A C 1
ATOM 1044 O O . PRO A 1 137 ? -12.211 54.188 29.531 1 85.19 137 PRO A O 1
ATOM 1047 N N . ILE A 1 138 ? -12.648 52.406 28.359 1 84.25 138 ILE A N 1
ATOM 1048 C CA . ILE A 1 138 ? -13.945 52.219 29 1 84.25 138 ILE A CA 1
ATOM 1049 C C . ILE A 1 138 ? -13.742 51.844 30.469 1 84.25 138 ILE A C 1
ATOM 1051 O O . ILE A 1 138 ? -14.406 52.406 31.359 1 84.25 138 ILE A O 1
ATOM 1055 N N . ILE A 1 139 ? -12.836 51 30.734 1 86.75 139 ILE A N 1
ATOM 1056 C CA . ILE A 1 139 ? -12.57 50.594 32.125 1 86.75 139 ILE A CA 1
ATOM 1057 C C . ILE A 1 139 ? -12 51.781 32.906 1 86.75 139 ILE A C 1
ATOM 1059 O O . ILE A 1 139 ? -12.375 52 34.062 1 86.75 139 ILE A O 1
ATOM 1063 N N . ALA A 1 140 ? -11.102 52.531 32.25 1 84.12 140 ALA A N 1
ATOM 1064 C CA . ALA A 1 140 ? -10.531 53.719 32.906 1 84.12 140 ALA A CA 1
ATOM 1065 C C . ALA A 1 140 ? -11.602 54.75 33.25 1 84.12 140 ALA A C 1
ATOM 1067 O O . ALA A 1 140 ? -11.562 55.375 34.281 1 84.12 140 ALA A O 1
ATOM 1068 N N . SER A 1 141 ? -12.602 54.875 32.406 1 82.25 141 SER A N 1
ATOM 1069 C CA . SER A 1 141 ? -13.688 55.812 32.656 1 82.25 141 SER A CA 1
ATOM 1070 C C . SER A 1 141 ? -14.594 55.344 33.781 1 82.25 141 SER A C 1
ATOM 1072 O O . SER A 1 141 ? -15.086 56.125 34.594 1 82.25 141 SER A O 1
ATOM 1074 N N . LEU A 1 142 ? -14.75 54.125 33.906 1 83.31 142 LEU A N 1
ATOM 1075 C CA . LEU A 1 142 ? -15.602 53.562 34.938 1 83.31 142 LEU A CA 1
ATOM 1076 C C . LEU A 1 142 ? -14.953 53.688 36.312 1 83.31 142 LEU A C 1
ATOM 1078 O O . LEU A 1 142 ? -15.641 53.969 37.312 1 83.31 142 LEU A O 1
ATOM 1082 N N . VAL A 1 143 ? -13.695 53.562 36.375 1 82.44 143 VAL A N 1
ATOM 1083 C CA . VAL A 1 143 ? -12.977 53.656 37.656 1 82.44 143 VAL A CA 1
ATOM 1084 C C . VAL A 1 143 ? -13.031 55.094 38.156 1 82.44 143 VAL A C 1
ATOM 1086 O O . VAL A 1 143 ? -13.18 55.344 39.344 1 82.44 143 VAL A O 1
ATOM 1089 N N . LEU A 1 144 ? -12.977 56.125 37.281 1 78.56 144 LEU A N 1
ATOM 1090 C CA . LEU A 1 144 ? -12.961 57.531 37.688 1 78.56 144 LEU A CA 1
ATOM 1091 C C . LEU A 1 144 ? -14.344 57.969 38.125 1 78.56 144 LEU A C 1
ATOM 1093 O O . LEU A 1 144 ? -14.461 58.875 38.938 1 78.56 144 LEU A O 1
ATOM 1097 N N . ARG A 1 145 ? -15.328 57.438 37.625 1 74.81 145 ARG A N 1
ATOM 1098 C CA . ARG A 1 145 ? -16.672 57.906 37.906 1 74.81 145 ARG A CA 1
ATOM 1099 C C . ARG A 1 145 ? -17.266 57.156 39.125 1 74.81 145 ARG A C 1
ATOM 1101 O O . ARG A 1 145 ? -18.344 57.5 39.594 1 74.81 145 ARG A O 1
ATOM 1108 N N . ASP A 1 146 ? -16.531 56.156 39.469 1 71.12 146 ASP A N 1
ATOM 1109 C CA . ASP A 1 146 ? -17.078 55.406 40.594 1 71.12 146 ASP A CA 1
ATOM 1110 C C . ASP A 1 146 ? -17.25 56.281 41.844 1 71.12 146 ASP A C 1
ATOM 1112 O O . ASP A 1 146 ? -16.312 56.969 42.25 1 71.12 146 ASP A O 1
ATOM 1116 N N . ARG A 1 147 ? -18.547 56.844 42.25 1 55.53 147 ARG A N 1
ATOM 1117 C CA . ARG A 1 147 ? -19.016 57.75 43.281 1 55.53 147 ARG A CA 1
ATOM 1118 C C . ARG A 1 147 ? -18.422 57.344 44.656 1 55.53 147 ARG A C 1
ATOM 1120 O O . ARG A 1 147 ? -18.172 58.219 45.469 1 55.53 147 ARG A O 1
ATOM 1127 N N . GLN A 1 148 ? -18.438 56.031 44.938 1 50.75 148 GLN A N 1
ATOM 1128 C CA . GLN A 1 148 ? -18.234 55.625 46.344 1 50.75 148 GLN A CA 1
ATOM 1129 C C . GLN A 1 148 ? -16.75 55.469 46.656 1 50.75 148 GLN A C 1
ATOM 1131 O O . GLN A 1 148 ? -16.359 55.438 47.812 1 50.75 148 GLN A O 1
ATOM 1136 N N . GLY A 1 149 ? -15.688 55.562 45.75 1 53.56 149 GLY A N 1
ATOM 1137 C CA . GLY A 1 149 ? -14.312 55.312 46.156 1 53.56 149 GLY A CA 1
ATOM 1138 C C . GLY A 1 149 ? -13.297 55.688 45.094 1 53.56 149 GLY A C 1
ATOM 1139 O O . GLY A 1 149 ? -13.18 55.031 44.062 1 53.56 149 GLY A O 1
ATOM 1140 N N . GLY A 1 150 ? -13.008 56.938 44.844 1 55.34 150 GLY A N 1
ATOM 1141 C CA . GLY A 1 150 ? -12.195 57.656 43.875 1 55.34 150 GLY A CA 1
ATOM 1142 C C . GLY A 1 150 ? -10.758 57.188 43.812 1 55.34 150 GLY A C 1
ATOM 1143 O O . GLY A 1 150 ? -10.336 56.375 44.656 1 55.34 150 GLY A O 1
ATOM 1144 N N . VAL A 1 151 ? -10.086 56.938 42.656 1 67.06 151 VAL A N 1
ATOM 1145 C CA . VAL A 1 151 ? -8.648 56.75 42.469 1 67.06 151 VAL A CA 1
ATOM 1146 C C . VAL A 1 151 ? -7.871 57.719 43.344 1 67.06 151 VAL A C 1
ATOM 1148 O O . VAL A 1 151 ? -8.312 58.844 43.531 1 67.06 151 VAL A O 1
ATOM 1151 N N . PRO A 1 152 ? -7.051 57.062 44.156 1 65.38 152 PRO A N 1
ATOM 1152 C CA . PRO A 1 152 ? -6.23 58.031 44.875 1 65.38 152 PRO A CA 1
ATOM 1153 C C . PRO A 1 152 ? -5.785 59.188 44 1 65.38 152 PRO A C 1
ATOM 1155 O O . PRO A 1 152 ? -5.578 59.031 42.781 1 65.38 152 PRO A O 1
ATOM 1158 N N . LEU A 1 153 ? -5.867 60.344 44.531 1 60.5 153 LEU A N 1
ATOM 1159 C CA . LEU A 1 153 ? -5.605 61.594 43.844 1 60.5 153 LEU A CA 1
ATOM 1160 C C . LEU A 1 153 ? -4.301 61.5 43.031 1 60.5 153 LEU A C 1
ATOM 1162 O O . LEU A 1 153 ? -4.188 62.094 41.969 1 60.5 153 LEU A O 1
ATOM 1166 N N . ARG A 1 154 ? -3.361 60.688 43.594 1 62.41 154 ARG A N 1
ATOM 1167 C CA . ARG A 1 154 ? -2.064 60.594 42.938 1 62.41 154 ARG A CA 1
ATOM 1168 C C . ARG A 1 154 ? -2.188 59.906 41.594 1 62.41 154 ARG A C 1
ATOM 1170 O O . ARG A 1 154 ? -1.407 60.156 40.688 1 62.41 154 ARG A O 1
ATOM 1177 N N . PHE A 1 155 ? -3.23 59.094 41.469 1 73.62 155 PHE A N 1
ATOM 1178 C CA . PHE A 1 155 ? -3.322 58.281 40.281 1 73.62 155 PHE A CA 1
ATOM 1179 C C . PHE A 1 155 ? -4.512 58.719 39.438 1 73.62 155 PHE A C 1
ATOM 1181 O O . PHE A 1 155 ? -4.75 58.156 38.344 1 73.62 155 PHE A O 1
ATOM 1188 N N . THR A 1 156 ? -5.129 59.75 39.875 1 74.25 156 THR A N 1
ATOM 1189 C CA . THR A 1 156 ? -6.289 60.219 39.125 1 74.25 156 THR A CA 1
ATOM 1190 C C . THR A 1 156 ? -5.867 60.781 37.781 1 74.25 156 THR A C 1
ATOM 1192 O O . THR A 1 156 ? -6.59 60.656 36.812 1 74.25 156 THR A O 1
ATOM 1195 N N . THR A 1 157 ? -4.637 61.344 37.781 1 76.44 157 THR A N 1
ATOM 1196 C CA . THR A 1 157 ? -4.164 61.906 36.531 1 76.44 157 THR A CA 1
ATOM 1197 C C . THR A 1 157 ? -3.867 60.781 35.5 1 76.44 157 THR A C 1
ATOM 1199 O O . THR A 1 157 ? -4.215 60.906 34.344 1 76.44 157 THR A O 1
ATOM 1202 N N . GLY A 1 158 ? -3.314 59.719 35.969 1 77.75 158 GLY A N 1
ATOM 1203 C CA . GLY A 1 158 ? -3.012 58.594 35.062 1 77.75 158 GLY A CA 1
ATOM 1204 C C . GLY A 1 158 ? -4.25 57.938 34.5 1 77.75 158 GLY A C 1
ATOM 1205 O O . GLY A 1 158 ? -4.316 57.688 33.281 1 77.75 158 GLY A O 1
ATOM 1206 N N . PHE A 1 159 ? -5.215 57.688 35.281 1 81.06 159 PHE A N 1
ATOM 1207 C CA . PHE A 1 159 ? -6.434 57.031 34.812 1 81.06 159 PHE A CA 1
ATOM 1208 C C . PHE A 1 159 ? -7.258 57.969 33.938 1 81.06 159 PHE A C 1
ATOM 1210 O O . PHE A 1 159 ? -7.965 57.531 33.031 1 81.06 159 PHE A O 1
ATOM 1217 N N . SER A 1 160 ? -7.172 59.281 34.156 1 80.5 160 SER A N 1
ATOM 1218 C CA . SER A 1 160 ? -7.887 60.25 33.312 1 80.5 160 SER A CA 1
ATOM 1219 C C . SER A 1 160 ? -7.277 60.312 31.922 1 80.5 160 SER A C 1
ATOM 1221 O O . SER A 1 160 ? -7.996 60.438 30.922 1 80.5 160 SER A O 1
ATOM 1223 N N . LEU A 1 161 ? -5.957 60.125 31.875 1 80.69 161 LEU A N 1
ATOM 1224 C CA . LEU A 1 161 ? -5.297 60.156 30.578 1 80.69 161 LEU A CA 1
ATOM 1225 C C . LEU A 1 161 ? -5.602 58.875 29.797 1 80.69 161 LEU A C 1
ATOM 1227 O O . LEU A 1 161 ? -5.621 58.875 28.562 1 80.69 161 LEU A O 1
ATOM 1231 N N . LEU A 1 162 ? -5.844 57.812 30.547 1 83 162 LEU A N 1
ATOM 1232 C CA . LEU A 1 162 ? -6.121 56.531 29.906 1 83 162 LEU A CA 1
ATOM 1233 C C . LEU A 1 162 ? -7.52 56.5 29.297 1 83 162 LEU A C 1
ATOM 1235 O O . LEU A 1 162 ? -7.828 55.656 28.453 1 83 162 LEU A O 1
ATOM 1239 N N . ARG A 1 163 ? -8.328 57.406 29.609 1 80.31 163 ARG A N 1
ATOM 1240 C CA . ARG A 1 163 ? -9.664 57.5 29.047 1 80.31 163 ARG A CA 1
ATOM 1241 C C . ARG A 1 163 ? -9.617 57.906 27.578 1 80.31 163 ARG A C 1
ATOM 1243 O O . ARG A 1 163 ? -10.555 57.656 26.828 1 80.31 163 ARG A O 1
ATOM 1250 N N . PHE A 1 164 ? -8.523 58.562 27.25 1 77.69 164 PHE A N 1
ATOM 1251 C CA . PHE A 1 164 ? -8.398 59.031 25.891 1 77.69 164 PHE A CA 1
ATOM 1252 C C . PHE A 1 164 ? -7.691 58 25.016 1 77.69 164 PHE A C 1
ATOM 1254 O O . PHE A 1 164 ? -8.047 57.844 23.844 1 77.69 164 PHE A O 1
ATOM 1261 N N . SER A 1 165 ? -6.77 57.344 25.578 1 76.88 165 SER A N 1
ATOM 1262 C CA . SER A 1 165 ? -5.91 56.5 24.75 1 76.88 165 SER A CA 1
ATOM 1263 C C . SER A 1 165 ? -6.379 55.062 24.766 1 76.88 165 SER A C 1
ATOM 1265 O O . SER A 1 165 ? -6.922 54.594 25.766 1 76.88 165 SER A O 1
ATOM 1267 N N . ARG A 1 166 ? -6.465 54.375 23.562 1 80.88 166 ARG A N 1
ATOM 1268 C CA . ARG A 1 166 ? -6.668 52.938 23.453 1 80.88 166 ARG A CA 1
ATOM 1269 C C . ARG A 1 166 ? -5.395 52.156 23.812 1 80.88 166 ARG A C 1
ATOM 1271 O O . ARG A 1 166 ? -4.52 52 22.953 1 80.88 166 ARG A O 1
ATOM 1278 N N . SER A 1 167 ? -5.289 51.906 25.078 1 76.88 167 SER A N 1
ATOM 1279 C CA . SER A 1 167 ? -4.055 51.281 25.562 1 76.88 167 SER A CA 1
ATOM 1280 C C . SER A 1 167 ? -4.16 49.75 25.562 1 76.88 167 SER A C 1
ATOM 1282 O O . SER A 1 167 ? -5.242 49.219 25.375 1 76.88 167 SER A O 1
ATOM 1284 N N . ASP A 1 168 ? -3.07 49.188 25.641 1 80.69 168 ASP A N 1
ATOM 1285 C CA . ASP A 1 168 ? -2.973 47.75 25.797 1 80.69 168 ASP A CA 1
ATOM 1286 C C . ASP A 1 168 ? -3.445 47.312 27.188 1 80.69 168 ASP A C 1
ATOM 1288 O O . ASP A 1 168 ? -3.221 48.031 28.172 1 80.69 168 ASP A O 1
ATOM 1292 N N . PRO A 1 169 ? -4.109 46.25 27.141 1 83.38 169 PRO A N 1
ATOM 1293 C CA . PRO A 1 169 ? -4.625 45.781 28.438 1 83.38 169 PRO A CA 1
ATOM 1294 C C . PRO A 1 169 ? -3.52 45.531 29.453 1 83.38 169 PRO A C 1
ATOM 1296 O O . PRO A 1 169 ? -3.754 45.656 30.672 1 83.38 169 PRO A O 1
ATOM 1299 N N . ILE A 1 170 ? -2.361 45.25 29.016 1 83.12 170 ILE A N 1
ATOM 1300 C CA . ILE A 1 170 ? -1.273 44.969 29.953 1 83.12 170 ILE A CA 1
ATOM 1301 C C . ILE A 1 170 ? -0.868 46.281 30.656 1 83.12 170 ILE A C 1
ATOM 1303 O O . ILE A 1 170 ? -0.508 46.25 31.828 1 83.12 170 ILE A O 1
ATOM 1307 N N . PHE A 1 171 ? -0.938 47.344 29.891 1 83.62 171 PHE A N 1
ATOM 1308 C CA . PHE A 1 171 ? -0.597 48.625 30.484 1 83.62 171 PHE A CA 1
ATOM 1309 C C . PHE A 1 171 ? -1.627 49.031 31.531 1 83.62 171 PHE A C 1
ATOM 1311 O O . PHE A 1 171 ? -1.273 49.562 32.562 1 83.62 171 PHE A O 1
ATOM 1318 N N . LEU A 1 172 ? -2.795 48.781 31.281 1 85.44 172 LEU A N 1
ATOM 1319 C CA . LEU A 1 172 ? -3.855 49.094 32.25 1 85.44 172 LEU A CA 1
ATOM 1320 C C . LEU A 1 172 ? -3.678 48.281 33.531 1 85.44 172 LEU A C 1
ATOM 1322 O O . LEU A 1 172 ? -3.834 48.812 34.625 1 85.44 172 LEU A O 1
ATOM 1326 N N . VAL A 1 173 ? -3.309 47.031 33.375 1 85.56 173 VAL A N 1
ATOM 1327 C CA . VAL A 1 173 ? -3.1 46.156 34.531 1 85.56 173 VAL A CA 1
ATOM 1328 C C . VAL A 1 173 ? -1.923 46.688 35.344 1 85.56 173 VAL A C 1
ATOM 1330 O O . VAL A 1 173 ? -1.988 46.688 36.562 1 85.56 173 VAL A O 1
ATOM 1333 N N . SER A 1 174 ? -0.892 47.125 34.688 1 82.25 174 SER A N 1
ATOM 1334 C CA . SER A 1 174 ? 0.28 47.656 35.406 1 82.25 174 SER A CA 1
ATOM 1335 C C . SER A 1 174 ? -0.049 48.906 36.188 1 82.25 174 SER A C 1
ATOM 1337 O O . SER A 1 174 ? 0.457 49.125 37.281 1 82.25 174 SER A O 1
ATOM 1339 N N . GLU A 1 175 ? -0.92 49.75 35.625 1 82.69 175 GLU A N 1
ATOM 1340 C CA . GLU A 1 175 ? -1.339 50.969 36.312 1 82.69 175 GLU A CA 1
ATOM 1341 C C . GLU A 1 175 ? -2.199 50.656 37.531 1 82.69 175 GLU A C 1
ATOM 1343 O O . GLU A 1 175 ? -2.092 51.312 38.562 1 82.69 175 GLU A O 1
ATOM 1348 N N . PHE A 1 176 ? -2.959 49.625 37.438 1 83.69 176 PHE A N 1
ATOM 1349 C CA . PHE A 1 176 ? -3.785 49.219 38.562 1 83.69 176 PHE A CA 1
ATOM 1350 C C . PHE A 1 176 ? -2.926 48.688 39.688 1 83.69 176 PHE A C 1
ATOM 1352 O O . PHE A 1 176 ? -3.193 48.938 40.875 1 83.69 176 PHE A O 1
ATOM 1359 N N . ILE A 1 177 ? -1.891 47.938 39.312 1 81.56 177 ILE A N 1
ATOM 1360 C CA . ILE A 1 177 ? -1.012 47.344 40.312 1 81.56 177 ILE A CA 1
ATOM 1361 C C . ILE A 1 177 ? -0.266 48.469 41.062 1 81.56 177 ILE A C 1
ATOM 1363 O O . ILE A 1 177 ? -0.131 48.438 42.281 1 81.56 177 ILE A O 1
ATOM 1367 N N . SER A 1 178 ? 0.142 49.5 40.281 1 77.25 178 SER A N 1
ATOM 1368 C CA . SER A 1 178 ? 0.839 50.625 40.875 1 77.25 178 SER A CA 1
ATOM 1369 C C . SER A 1 178 ? -0.089 51.438 41.781 1 77.25 178 SER A C 1
ATOM 1371 O O . SER A 1 178 ? 0.326 51.906 42.844 1 77.25 178 SER A O 1
ATOM 1373 N N . ALA A 1 179 ? -1.316 51.562 41.469 1 77.94 179 ALA A N 1
ATOM 1374 C CA . ALA A 1 179 ? -2.293 52.312 42.25 1 77.94 179 ALA A CA 1
ATOM 1375 C C . ALA A 1 179 ? -2.662 51.562 43.531 1 77.94 179 ALA A C 1
ATOM 1377 O O . ALA A 1 179 ? -2.857 52.156 44.594 1 77.94 179 ALA A O 1
ATOM 1378 N N . MET A 1 180 ? -2.729 50.312 43.438 1 76.62 180 MET A N 1
ATOM 1379 C CA . MET A 1 180 ? -3.131 49.469 44.594 1 76.62 180 MET A CA 1
ATOM 1380 C C . MET A 1 180 ? -2.043 49.438 45.656 1 76.62 180 MET A C 1
ATOM 1382 O O . MET A 1 180 ? -2.338 49.312 46.844 1 76.62 180 MET A O 1
ATOM 1386 N N . LYS A 1 181 ? -0.851 49.562 45.188 1 73.19 181 LYS A N 1
ATOM 1387 C CA . LYS A 1 181 ? 0.252 49.562 46.156 1 73.19 181 LYS A CA 1
ATOM 1388 C C . LYS A 1 181 ? 0.162 50.75 47.094 1 73.19 181 LYS A C 1
ATOM 1390 O O . LYS A 1 181 ? 0.57 50.656 48.281 1 73.19 181 LYS A O 1
ATOM 1395 N N . TYR A 1 182 ? -0.476 51.938 46.625 1 68.94 182 TYR A N 1
ATOM 1396 C CA . TYR A 1 182 ? -0.464 53.156 47.438 1 68.94 182 TYR A CA 1
ATOM 1397 C C . TYR A 1 182 ? -1.851 53.469 48 1 68.94 182 TYR A C 1
ATOM 1399 O O . TYR A 1 182 ? -2.074 54.531 48.562 1 68.94 182 TYR A O 1
ATOM 1407 N N . THR A 1 183 ? -2.791 52.656 47.688 1 70.44 183 THR A N 1
ATOM 1408 C CA . THR A 1 183 ? -4.152 52.969 48.125 1 70.44 183 THR A CA 1
ATOM 1409 C C . THR A 1 183 ? -4.5 52.219 49.406 1 70.44 183 THR A C 1
ATOM 1411 O O . THR A 1 183 ? -4.012 51.125 49.656 1 70.44 183 THR A O 1
ATOM 1414 N N . LYS A 1 184 ? -5.184 52.938 50.312 1 66.31 184 LYS A N 1
ATOM 1415 C CA . LYS A 1 184 ? -5.664 52.406 51.562 1 66.31 184 LYS A CA 1
ATOM 1416 C C . LYS A 1 184 ? -6.543 51.156 51.344 1 66.31 184 LYS A C 1
ATOM 1418 O O . LYS A 1 184 ? -7.16 51.031 50.281 1 66.31 184 LYS A O 1
ATOM 1423 N N . PRO A 1 185 ? -6.52 50.25 52.25 1 69.31 185 PRO A N 1
ATOM 1424 C CA . PRO A 1 185 ? -7.184 48.969 52.094 1 69.31 185 PRO A CA 1
ATOM 1425 C C . PRO A 1 185 ? -8.672 49.094 51.75 1 69.31 185 PRO A C 1
ATOM 1427 O O . PRO A 1 185 ? -9.211 48.281 51 1 69.31 185 PRO A O 1
ATOM 1430 N N . ALA A 1 186 ? -9.461 50.062 52.344 1 62.19 186 ALA A N 1
ATOM 1431 C CA . ALA A 1 186 ? -10.898 50.188 52.094 1 62.19 186 ALA A CA 1
ATOM 1432 C C . ALA A 1 186 ? -11.164 50.5 50.625 1 62.19 186 ALA A C 1
ATOM 1434 O O . ALA A 1 186 ? -12.109 49.969 50.031 1 62.19 186 ALA A O 1
ATOM 1435 N N . VAL A 1 187 ? -10.344 51.312 49.969 1 67.31 187 VAL A N 1
ATOM 1436 C CA . VAL A 1 187 ? -10.492 51.719 48.562 1 67.31 187 VAL A CA 1
ATOM 1437 C C . VAL A 1 187 ? -9.984 50.625 47.625 1 67.31 187 VAL A C 1
ATOM 1439 O O . VAL A 1 187 ? -10.453 50.469 46.5 1 67.31 187 VAL A O 1
ATOM 1442 N N . ARG A 1 188 ? -9.203 49.719 48.25 1 74.06 188 ARG A N 1
ATOM 1443 C CA . ARG A 1 188 ? -8.617 48.625 47.469 1 74.06 188 ARG A CA 1
ATOM 1444 C C . ARG A 1 188 ? -9.68 47.625 47.062 1 74.06 188 ARG A C 1
ATOM 1446 O O . ARG A 1 188 ? -9.625 47.094 45.938 1 74.06 188 ARG A O 1
ATOM 1453 N N . ARG A 1 189 ? -10.664 47.469 47.906 1 73.69 189 ARG A N 1
ATOM 1454 C CA . ARG A 1 189 ? -11.703 46.5 47.594 1 73.69 189 ARG A CA 1
ATOM 1455 C C . ARG A 1 189 ? -12.523 46.938 46.375 1 73.69 189 ARG A C 1
ATOM 1457 O O . ARG A 1 189 ? -12.891 46.125 45.531 1 73.69 189 ARG A O 1
ATOM 1464 N N . ARG A 1 190 ? -12.75 48.188 46.344 1 71.56 190 ARG A N 1
ATOM 1465 C CA . ARG A 1 190 ? -13.531 48.719 45.219 1 71.56 190 ARG A CA 1
ATOM 1466 C C . ARG A 1 190 ? -12.711 48.719 43.938 1 71.56 190 ARG A C 1
ATOM 1468 O O . ARG A 1 190 ? -13.242 48.469 42.875 1 71.56 190 ARG A O 1
ATOM 1475 N N . PHE A 1 191 ? -11.406 48.938 44.031 1 79.5 191 PHE A N 1
ATOM 1476 C CA . PHE A 1 191 ? -10.477 48.906 42.906 1 79.5 191 PHE A CA 1
ATOM 1477 C C . PHE A 1 191 ? -10.266 47.5 42.375 1 79.5 191 PHE A C 1
ATOM 1479 O O . PHE A 1 191 ? -9.945 47.312 41.219 1 79.5 191 PHE A O 1
ATOM 1486 N N . LEU A 1 192 ? -10.648 46.531 43.25 1 83.31 192 LEU A N 1
ATOM 1487 C CA . LEU A 1 192 ? -10.359 45.125 42.938 1 83.31 192 LEU A CA 1
ATOM 1488 C C . LEU A 1 192 ? -11.266 44.625 41.812 1 83.31 192 LEU A C 1
ATOM 1490 O O . LEU A 1 192 ? -10.844 43.844 40.969 1 83.31 192 LEU A O 1
ATOM 1494 N N . LYS A 1 193 ? -12.555 45.094 41.75 1 84.81 193 LYS A N 1
ATOM 1495 C CA . LYS A 1 193 ? -13.461 44.656 40.688 1 84.81 193 LYS A CA 1
ATOM 1496 C C . LYS A 1 193 ? -12.961 45.094 39.312 1 84.81 193 LYS A C 1
ATOM 1498 O O . LYS A 1 193 ? -13 44.312 38.375 1 84.81 193 LYS A O 1
ATOM 1503 N N . TYR A 1 194 ? -12.438 46.281 39.219 1 86.06 194 TYR A N 1
ATOM 1504 C CA . TYR A 1 194 ? -11.953 46.781 37.938 1 86.06 194 TYR A CA 1
ATOM 1505 C C . TYR A 1 194 ? -10.602 46.156 37.594 1 86.06 194 TYR A C 1
ATOM 1507 O O . TYR A 1 194 ? -10.305 45.938 36.406 1 86.06 194 TYR A O 1
ATOM 1515 N N . PHE A 1 195 ? -9.844 45.875 38.594 1 87.62 195 PHE A N 1
ATOM 1516 C CA . PHE A 1 195 ? -8.578 45.188 38.375 1 87.62 195 PHE A CA 1
ATOM 1517 C C . PHE A 1 195 ? -8.805 43.781 37.812 1 87.62 195 PHE A C 1
ATOM 1519 O O . PHE A 1 195 ? -8.133 43.375 36.844 1 87.62 195 PHE A O 1
ATOM 1526 N N . LEU A 1 196 ? -9.766 43.125 38.344 1 89.94 196 LEU A N 1
ATOM 1527 C CA . LEU A 1 196 ? -10.078 41.781 37.875 1 89.94 196 LEU A CA 1
ATOM 1528 C C . LEU A 1 196 ? -10.586 41.812 36.438 1 89.94 196 LEU A C 1
ATOM 1530 O O . LEU A 1 196 ? -10.258 40.938 35.625 1 89.94 196 LEU A O 1
ATOM 1534 N N . LEU A 1 197 ? -11.305 42.812 36.125 1 90.5 197 LEU A N 1
ATOM 1535 C CA . LEU A 1 197 ? -11.797 42.938 34.75 1 90.5 197 LEU A CA 1
ATOM 1536 C C . LEU A 1 197 ? -10.656 43.219 33.781 1 90.5 197 LEU A C 1
ATOM 1538 O O . LEU A 1 197 ? -10.648 42.688 32.688 1 90.5 197 LEU A O 1
ATOM 1542 N N . ALA A 1 198 ? -9.703 44 34.219 1 90.19 198 ALA A N 1
ATOM 1543 C CA . ALA A 1 198 ? -8.531 44.281 33.375 1 90.19 198 ALA A CA 1
ATOM 1544 C C . ALA A 1 198 ? -7.684 43.031 33.188 1 90.19 198 ALA A C 1
ATOM 1546 O O . ALA A 1 198 ? -7.18 42.75 32.094 1 90.19 198 ALA A O 1
ATOM 1547 N N . VAL A 1 199 ? -7.613 42.281 34.219 1 92.25 199 VAL A N 1
ATOM 1548 C CA . VAL A 1 199 ? -6.844 41.031 34.125 1 92.25 199 VAL A CA 1
ATOM 1549 C C . VAL A 1 199 ? -7.539 40.031 33.219 1 92.25 199 VAL A C 1
ATOM 1551 O O . VAL A 1 199 ? -6.883 39.344 32.406 1 92.25 199 VAL A O 1
ATOM 1554 N N . VAL A 1 200 ? -8.805 39.938 33.312 1 92.94 200 VAL A N 1
ATOM 1555 C CA . VAL A 1 200 ? -9.562 39.031 32.438 1 92.94 200 VAL A CA 1
ATOM 1556 C C . VAL A 1 200 ? -9.383 39.438 30.984 1 92.94 200 VAL A C 1
ATOM 1558 O O . VAL A 1 200 ? -9.195 38.594 30.109 1 92.94 200 VAL A O 1
ATOM 1561 N N . LEU A 1 201 ? -9.398 40.688 30.734 1 91.56 201 LEU A N 1
ATOM 1562 C CA . LEU A 1 201 ? -9.203 41.188 29.375 1 91.56 201 LEU A CA 1
ATOM 1563 C C . LEU A 1 201 ? -7.809 40.844 28.875 1 91.56 201 LEU A C 1
ATOM 1565 O O . LEU A 1 201 ? -7.645 40.469 27.719 1 91.56 201 LEU A O 1
ATOM 1569 N N . PHE A 1 202 ? -6.848 40.906 29.703 1 90.25 202 PHE A N 1
ATOM 1570 C CA . PHE A 1 202 ? -5.465 40.594 29.344 1 90.25 202 PHE A CA 1
ATOM 1571 C C . PHE A 1 202 ? -5.289 39.125 29.062 1 90.25 202 PHE A C 1
ATOM 1573 O O . PHE A 1 202 ? -4.746 38.75 28.016 1 90.25 202 PHE A O 1
ATOM 1580 N N . ILE A 1 203 ? -5.773 38.312 29.891 1 92.75 203 ILE A N 1
ATOM 1581 C CA . ILE A 1 203 ? -5.613 36.844 29.75 1 92.75 203 ILE A CA 1
ATOM 1582 C C . ILE A 1 203 ? -6.352 36.375 28.516 1 92.75 203 ILE A C 1
ATOM 1584 O O . ILE A 1 203 ? -5.832 35.531 27.75 1 92.75 203 ILE A O 1
ATOM 1588 N N . THR A 1 204 ? -7.508 36.875 28.281 1 92.38 204 THR A N 1
ATOM 1589 C CA . THR A 1 204 ? -8.273 36.438 27.125 1 92.38 204 THR A CA 1
ATOM 1590 C C . THR A 1 204 ? -7.602 36.875 25.828 1 92.38 204 THR A C 1
ATOM 1592 O O . THR A 1 204 ? -7.602 36.156 24.828 1 92.38 204 THR A O 1
ATOM 1595 N N . THR A 1 205 ? -7.004 38 25.828 1 89.56 205 THR A N 1
ATOM 1596 C CA . THR A 1 205 ? -6.309 38.469 24.625 1 89.56 205 THR A CA 1
ATOM 1597 C C . THR A 1 205 ? -5.094 37.594 24.328 1 89.56 205 THR A C 1
ATOM 1599 O O . THR A 1 205 ? -4.824 37.281 23.172 1 89.56 205 THR A O 1
ATOM 1602 N N . ILE A 1 206 ? -4.441 37.188 25.375 1 90.62 206 ILE A N 1
ATOM 1603 C CA . ILE A 1 206 ? -3.275 36.344 25.188 1 90.62 206 ILE A CA 1
ATOM 1604 C C . ILE A 1 206 ? -3.721 34.938 24.75 1 90.62 206 ILE A C 1
ATOM 1606 O O . ILE A 1 206 ? -3.094 34.344 23.875 1 90.62 206 ILE A O 1
ATOM 1610 N N . LEU A 1 207 ? -4.742 34.469 25.312 1 93.44 207 LEU A N 1
ATOM 1611 C CA . LEU A 1 207 ? -5.242 33.125 24.969 1 93.44 207 LEU A CA 1
ATOM 1612 C C . LEU A 1 207 ? -5.66 33.062 23.516 1 93.44 207 LEU A C 1
ATOM 1614 O O . LEU A 1 207 ? -5.473 32.031 22.859 1 93.44 207 LEU A O 1
ATOM 1618 N N . PHE A 1 208 ? -6.148 34.156 22.969 1 94.25 208 PHE A N 1
ATOM 1619 C CA . PHE A 1 208 ? -6.605 34.156 21.594 1 94.25 208 PHE A CA 1
ATOM 1620 C C . PHE A 1 208 ? -5.422 34.094 20.625 1 94.25 208 PHE A C 1
ATOM 1622 O O . PHE A 1 208 ? -5.578 33.75 19.469 1 94.25 208 PHE A O 1
ATOM 1629 N N . GLN A 1 209 ? -4.242 34.438 21.156 1 92.69 209 GLN A N 1
ATOM 1630 C CA . GLN A 1 209 ? -3.064 34.344 20.297 1 92.69 209 GLN A CA 1
ATOM 1631 C C . GLN A 1 209 ? -2.719 32.875 20.016 1 92.69 209 GLN A C 1
ATOM 1633 O O . GLN A 1 209 ? -2.031 32.594 19.031 1 92.69 209 GLN A O 1
ATOM 1638 N N . PHE A 1 210 ? -3.311 31.969 20.828 1 93.94 210 PHE A N 1
ATOM 1639 C CA . PHE A 1 210 ? -3.041 30.547 20.656 1 93.94 210 PHE A CA 1
ATOM 1640 C C . PHE A 1 210 ? -4.254 29.828 20.062 1 93.94 210 PHE A C 1
ATOM 1642 O O . PHE A 1 210 ? -4.375 28.609 20.172 1 93.94 210 PHE A O 1
ATOM 1649 N N . SER A 1 211 ? -5.145 30.609 19.5 1 93.94 211 SER A N 1
ATOM 1650 C CA . SER A 1 211 ? -6.344 30.031 18.922 1 93.94 211 SER A CA 1
ATOM 1651 C C . SER A 1 211 ? -6 29.109 17.75 1 93.94 211 SER A C 1
ATOM 1653 O O . SER A 1 211 ? -6.629 28.062 17.578 1 93.94 211 SER A O 1
ATOM 1655 N N . GLY A 1 212 ? -4.961 29.453 17.016 1 91.12 212 GLY A N 1
ATOM 1656 C CA . GLY A 1 212 ? -4.547 28.594 15.906 1 91.12 212 GLY A CA 1
ATOM 1657 C C . GLY A 1 212 ? -4.031 27.25 16.359 1 91.12 212 GLY A C 1
ATOM 1658 O O . GLY A 1 212 ? -4.336 26.219 15.742 1 91.12 212 GLY A O 1
ATOM 1659 N N . THR A 1 213 ? -3.295 27.266 17.453 1 91.31 213 THR A N 1
ATOM 1660 C CA . THR A 1 213 ? -2.766 26.016 18.016 1 91.31 213 THR A CA 1
ATOM 1661 C C . THR A 1 213 ? -3.898 25.125 18.5 1 91.31 213 THR A C 1
ATOM 1663 O O . THR A 1 213 ? -3.861 23.906 18.281 1 91.31 213 THR A O 1
ATOM 1666 N N . LEU A 1 214 ? -4.852 25.703 19.047 1 93.44 214 LEU A N 1
ATOM 1667 C CA . LEU A 1 214 ? -5.969 24.938 19.594 1 93.44 214 LEU A CA 1
ATOM 1668 C C . LEU A 1 214 ? -6.801 24.328 18.469 1 93.44 214 LEU A C 1
ATOM 1670 O O . LEU A 1 214 ? -7.238 23.172 18.578 1 93.44 214 LEU A O 1
ATOM 1674 N N . LEU A 1 215 ? -6.98 25.016 17.438 1 94.31 215 LEU A N 1
ATOM 1675 C CA . LEU A 1 215 ? -7.781 24.5 16.328 1 94.31 215 LEU A CA 1
ATOM 1676 C C . LEU A 1 215 ? -7.039 23.375 15.609 1 94.31 215 LEU A C 1
ATOM 1678 O O . LEU A 1 215 ? -7.66 22.422 15.117 1 94.31 215 LEU A O 1
ATOM 1682 N N . LEU A 1 216 ? -5.762 23.469 15.539 1 92.5 216 LEU A N 1
ATOM 1683 C CA . LEU A 1 216 ? -4.977 22.469 14.828 1 92.5 216 LEU A CA 1
ATOM 1684 C C . LEU A 1 216 ? -4.945 21.156 15.602 1 92.5 216 LEU A C 1
ATOM 1686 O O . LEU A 1 216 ? -4.629 20.094 15.039 1 92.5 216 LEU A O 1
ATOM 1690 N N . MET A 1 217 ? -5.281 21.219 16.859 1 90.06 217 MET A N 1
ATOM 1691 C CA . MET A 1 217 ? -5.367 20 17.656 1 90.06 217 MET A CA 1
ATOM 1692 C C . MET A 1 217 ? -6.535 19.141 17.188 1 90.06 217 MET A C 1
ATOM 1694 O O . MET A 1 217 ? -6.555 17.922 17.438 1 90.06 217 MET A O 1
ATOM 1698 N N . ASP A 1 218 ? -7.438 19.703 16.438 1 93.06 218 ASP A N 1
ATOM 1699 C CA . ASP A 1 218 ? -8.633 19 15.984 1 93.06 218 ASP A CA 1
ATOM 1700 C C . ASP A 1 218 ? -8.375 18.297 14.648 1 93.06 218 ASP A C 1
ATOM 1702 O O . ASP A 1 218 ? -9.234 17.578 14.148 1 93.06 218 ASP A O 1
ATOM 1706 N N . MET A 1 219 ? -7.215 18.422 14.156 1 89.94 219 MET A N 1
ATOM 1707 C CA . MET A 1 219 ? -6.949 17.891 12.82 1 89.94 219 MET A CA 1
ATOM 1708 C C . MET A 1 219 ? -6.516 16.438 12.891 1 89.94 219 MET A C 1
ATOM 1710 O O . MET A 1 219 ? -5.711 16.062 13.742 1 89.94 219 MET A O 1
ATOM 1714 N N . GLN A 1 220 ? -7.199 15.68 12.094 1 85.56 220 GLN A N 1
ATOM 1715 C CA . GLN A 1 220 ? -6.852 14.266 11.938 1 85.56 220 GLN A CA 1
ATOM 1716 C C . GLN A 1 220 ? -6.848 13.859 10.469 1 85.56 220 GLN A C 1
ATOM 1718 O O . GLN A 1 220 ? -7.551 14.461 9.648 1 85.56 220 GLN A O 1
ATOM 1723 N N . PRO A 1 221 ? -6.023 12.852 10.203 1 83.06 221 PRO A N 1
ATOM 1724 C CA . PRO A 1 221 ? -6 12.391 8.812 1 83.06 221 PRO A CA 1
ATOM 1725 C C . PRO A 1 221 ? -7.266 11.633 8.422 1 83.06 221 PRO A C 1
ATOM 1727 O O . PRO A 1 221 ? -7.77 10.82 9.203 1 83.06 221 PRO A O 1
ATOM 1730 N N . ARG A 1 222 ? -7.855 11.945 7.281 1 80.19 222 ARG A N 1
ATOM 1731 C CA . ARG A 1 222 ? -9.039 11.297 6.73 1 80.19 222 ARG A CA 1
ATOM 1732 C C . ARG A 1 222 ? -8.805 10.867 5.285 1 80.19 222 ARG A C 1
ATOM 1734 O O . ARG A 1 222 ? -8.078 11.531 4.543 1 80.19 222 ARG A O 1
ATOM 1741 N N . TYR A 1 223 ? -9.5 9.766 4.988 1 78.88 223 TYR A N 1
ATOM 1742 C CA . TYR A 1 223 ? -9.445 9.289 3.609 1 78.88 223 TYR A CA 1
ATOM 1743 C C . TYR A 1 223 ? -10.531 9.945 2.76 1 78.88 223 TYR A C 1
ATOM 1745 O O . TYR A 1 223 ? -11.719 9.812 3.049 1 78.88 223 TYR A O 1
ATOM 1753 N N . VAL A 1 224 ? -10.07 10.75 1.796 1 79.19 224 VAL A N 1
ATOM 1754 C CA . VAL A 1 224 ? -11.023 11.461 0.94 1 79.19 224 VAL A CA 1
ATOM 1755 C C . VAL A 1 224 ? -10.688 11.195 -0.527 1 79.19 224 VAL A C 1
ATOM 1757 O O . VAL A 1 224 ? -9.531 10.945 -0.872 1 79.19 224 VAL A O 1
ATOM 1760 N N . PRO A 1 225 ? -11.742 11.227 -1.347 1 79.25 225 PRO A N 1
ATOM 1761 C CA . PRO A 1 225 ? -11.484 11.047 -2.779 1 79.25 225 PRO A CA 1
ATOM 1762 C C . PRO A 1 225 ? -10.734 12.234 -3.391 1 79.25 225 PRO A C 1
ATOM 1764 O O . PRO A 1 225 ? -11.047 13.383 -3.094 1 79.25 225 PRO A O 1
ATOM 1767 N N . ASP A 1 226 ? -9.75 12.023 -4.094 1 81.06 226 ASP A N 1
ATOM 1768 C CA . ASP A 1 226 ? -8.969 13.039 -4.781 1 81.06 226 ASP A CA 1
ATOM 1769 C C . ASP A 1 226 ? -9.617 13.43 -6.109 1 81.06 226 ASP A C 1
ATOM 1771 O O . ASP A 1 226 ? -10.711 12.961 -6.43 1 81.06 226 ASP A O 1
ATOM 1775 N N . THR A 1 227 ? -8.992 14.422 -6.777 1 79.19 227 THR A N 1
ATOM 1776 C CA . THR A 1 227 ? -9.484 14.828 -8.086 1 79.19 227 THR A CA 1
ATOM 1777 C C . THR A 1 227 ? -9.227 13.742 -9.125 1 79.19 227 THR A C 1
ATOM 1779 O O . THR A 1 227 ? -8.281 12.961 -8.992 1 79.19 227 THR A O 1
ATOM 1782 N N . ALA A 1 228 ? -10.141 13.711 -10.062 1 83.69 228 ALA A N 1
ATOM 1783 C CA . ALA A 1 228 ? -10 12.742 -11.156 1 83.69 228 ALA A CA 1
ATOM 1784 C C . ALA A 1 228 ? -8.758 13.031 -11.984 1 83.69 228 ALA A C 1
ATOM 1786 O O . ALA A 1 228 ? -8.469 14.188 -12.297 1 83.69 228 ALA A O 1
ATOM 1787 N N . ALA A 1 229 ? -7.949 12.078 -12.031 1 85.5 229 ALA A N 1
ATOM 1788 C CA . ALA A 1 229 ? -6.73 12.211 -12.828 1 85.5 229 ALA A CA 1
ATOM 1789 C C . ALA A 1 229 ? -6.75 11.25 -14.016 1 85.5 229 ALA A C 1
ATOM 1791 O O . ALA A 1 229 ? -7.262 10.133 -13.914 1 85.5 229 ALA A O 1
ATOM 1792 N N . LEU A 1 230 ? -6.293 11.812 -15.141 1 88.25 230 LEU A N 1
ATOM 1793 C CA . LEU A 1 230 ? -6.129 10.969 -16.328 1 88.25 230 LEU A CA 1
ATOM 1794 C C . LEU A 1 230 ? -4.801 10.219 -16.281 1 88.25 230 LEU A C 1
ATOM 1796 O O . LEU A 1 230 ? -3.736 10.836 -16.188 1 88.25 230 LEU A O 1
ATOM 1800 N N . GLU A 1 231 ? -4.941 8.906 -16.219 1 84.94 231 GLU A N 1
ATOM 1801 C CA . GLU A 1 231 ? -3.746 8.078 -16.156 1 84.94 231 GLU A CA 1
ATOM 1802 C C . GLU A 1 231 ? -3.643 7.172 -17.375 1 84.94 231 GLU A C 1
ATOM 1804 O O . GLU A 1 231 ? -4.656 6.695 -17.891 1 84.94 231 GLU A O 1
ATOM 1809 N N . HIS A 1 232 ? -2.406 7.07 -17.812 1 86 232 HIS A N 1
ATOM 1810 C CA . HIS A 1 232 ? -2.121 6.117 -18.891 1 86 232 HIS A CA 1
ATOM 1811 C C . HIS A 1 232 ? -1.624 4.789 -18.328 1 86 232 HIS A C 1
ATOM 1813 O O . HIS A 1 232 ? -0.506 4.711 -17.812 1 86 232 HIS A O 1
ATOM 1819 N N . ILE A 1 233 ? -2.498 3.752 -18.453 1 81.31 233 ILE A N 1
ATOM 1820 C CA . ILE A 1 233 ? -2.189 2.453 -17.875 1 81.31 233 ILE A CA 1
ATOM 1821 C C . ILE A 1 233 ? -2.084 1.398 -18.969 1 81.31 233 ILE A C 1
ATOM 1823 O O . ILE A 1 233 ? -2.951 1.316 -19.844 1 81.31 233 ILE A O 1
ATOM 1827 N N . PRO A 1 234 ? -1.002 0.638 -18.906 1 80 234 PRO A N 1
ATOM 1828 C CA . PRO A 1 234 ? -0.904 -0.472 -19.859 1 80 234 PRO A CA 1
ATOM 1829 C C . PRO A 1 234 ? -1.908 -1.586 -19.578 1 80 234 PRO A C 1
ATOM 1831 O O . PRO A 1 234 ? -1.958 -2.104 -18.453 1 80 234 PRO A O 1
ATOM 1834 N N . MET A 1 235 ? -2.621 -1.991 -20.578 1 78.44 235 MET A N 1
ATOM 1835 C CA . MET A 1 235 ? -3.682 -2.963 -20.328 1 78.44 235 MET A CA 1
ATOM 1836 C C . MET A 1 235 ? -3.553 -4.164 -21.266 1 78.44 235 MET A C 1
ATOM 1838 O O . MET A 1 235 ? -4.07 -5.242 -20.969 1 78.44 235 MET A O 1
ATOM 1842 N N . TRP A 1 236 ? -2.895 -4.004 -22.375 1 74.88 236 TRP A N 1
ATOM 1843 C CA . TRP A 1 236 ? -2.764 -5.105 -23.328 1 74.88 236 TRP A CA 1
ATOM 1844 C C . TRP A 1 236 ? -1.461 -5 -24.109 1 74.88 236 TRP A C 1
ATOM 1846 O O . TRP A 1 236 ? -0.691 -4.055 -23.922 1 74.88 236 TRP A O 1
ATOM 1856 N N . SER A 1 237 ? -1.15 -6.184 -24.672 1 70.31 237 SER A N 1
ATOM 1857 C CA . SER A 1 237 ? 0.022 -6.164 -25.547 1 70.31 237 SER A CA 1
ATOM 1858 C C . SER A 1 237 ? -0.369 -6.379 -27 1 70.31 237 SER A C 1
ATOM 1860 O O . SER A 1 237 ? -1.174 -7.262 -27.312 1 70.31 237 SER A O 1
ATOM 1862 N N . GLN A 1 238 ? 0.066 -5.434 -27.844 1 60.28 238 GLN A N 1
ATOM 1863 C CA . GLN A 1 238 ? -0.163 -5.578 -29.266 1 60.28 238 GLN A CA 1
ATOM 1864 C C . GLN A 1 238 ? 0.66 -6.73 -29.844 1 60.28 238 GLN A C 1
ATOM 1866 O O . GLN A 1 238 ? 0.263 -7.352 -30.828 1 60.28 238 GLN A O 1
ATOM 1871 N N . ASN A 1 239 ? 1.796 -6.906 -29.281 1 57.66 239 ASN A N 1
ATOM 1872 C CA . ASN A 1 239 ? 2.719 -7.898 -29.828 1 57.66 239 ASN A CA 1
ATOM 1873 C C . ASN A 1 239 ? 2.738 -9.164 -28.969 1 57.66 239 ASN A C 1
ATOM 1875 O O . ASN A 1 239 ? 3.791 -9.781 -28.797 1 57.66 239 ASN A O 1
ATOM 1879 N N . PHE A 1 240 ? 1.6 -9.422 -28.484 1 53.91 240 PHE A N 1
ATOM 1880 C CA . PHE A 1 240 ? 1.651 -10.602 -27.625 1 53.91 240 PHE A CA 1
ATOM 1881 C C . PHE A 1 240 ? 2.109 -11.82 -28.422 1 53.91 240 PHE A C 1
ATOM 1883 O O . PHE A 1 240 ? 1.462 -12.219 -29.391 1 53.91 240 PHE A O 1
ATOM 1890 N N . ASN A 1 241 ? 3.434 -12.062 -28.547 1 52.38 241 ASN A N 1
ATOM 1891 C CA . ASN A 1 241 ? 3.912 -13.312 -29.125 1 52.38 241 ASN A CA 1
ATOM 1892 C C . ASN A 1 241 ? 3.424 -14.523 -28.328 1 52.38 241 ASN A C 1
ATOM 1894 O O . ASN A 1 241 ? 3.514 -14.531 -27.094 1 52.38 241 ASN A O 1
ATOM 1898 N N . ASP A 1 242 ? 2.617 -15.297 -28.938 1 51.78 242 ASP A N 1
ATOM 1899 C CA . ASP A 1 242 ? 2 -16.516 -28.422 1 51.78 242 ASP A CA 1
ATOM 1900 C C . ASP A 1 242 ? 2.943 -17.25 -27.484 1 51.78 242 ASP A C 1
ATOM 1902 O O . ASP A 1 242 ? 2.516 -17.766 -26.438 1 51.78 242 ASP A O 1
ATOM 1906 N N . GLN A 1 243 ? 4.105 -17.422 -28 1 51.53 243 GLN A N 1
ATOM 1907 C CA . GLN A 1 243 ? 5.031 -18.281 -27.281 1 51.53 243 GLN A CA 1
ATOM 1908 C C . GLN A 1 243 ? 5.43 -17.656 -25.938 1 51.53 243 GLN A C 1
ATOM 1910 O O . GLN A 1 243 ? 5.598 -18.359 -24.938 1 51.53 243 GLN A O 1
ATOM 1915 N N . ALA A 1 244 ? 5.629 -16.344 -26.094 1 51.25 244 ALA A N 1
ATOM 1916 C CA . ALA A 1 244 ? 6.062 -15.656 -24.891 1 51.25 244 ALA A CA 1
ATOM 1917 C C . ALA A 1 244 ? 4.949 -15.617 -23.844 1 51.25 244 ALA A C 1
ATOM 1919 O O . ALA A 1 244 ? 5.219 -15.539 -22.641 1 51.25 244 ALA A O 1
ATOM 1920 N N . ALA A 1 245 ? 3.771 -15.719 -24.422 1 50.97 245 ALA A N 1
ATOM 1921 C CA . ALA A 1 245 ? 2.65 -15.594 -23.484 1 50.97 245 ALA A CA 1
ATOM 1922 C C . ALA A 1 245 ? 2.389 -16.922 -22.766 1 50.97 245 ALA A C 1
ATOM 1924 O O . ALA A 1 245 ? 1.405 -17.047 -22.047 1 50.97 245 ALA A O 1
ATOM 1925 N N . ASP A 1 246 ? 3.109 -17.984 -23.266 1 54.34 246 ASP A N 1
ATOM 1926 C CA . ASP A 1 246 ? 2.865 -19.188 -22.5 1 54.34 246 ASP A CA 1
ATOM 1927 C C . ASP A 1 246 ? 2.922 -18.906 -21 1 54.34 246 ASP A C 1
ATOM 1929 O O . ASP A 1 246 ? 4.008 -18.844 -20.406 1 54.34 246 ASP A O 1
ATOM 1933 N N . THR A 1 247 ? 1.805 -18.281 -20.672 1 57.12 247 THR A N 1
ATOM 1934 C CA . THR A 1 247 ? 1.502 -17.641 -19.391 1 57.12 247 THR A CA 1
ATOM 1935 C C . THR A 1 247 ? 1.608 -18.625 -18.234 1 57.12 247 THR A C 1
ATOM 1937 O O . THR A 1 247 ? 1.626 -19.844 -18.453 1 57.12 247 THR A O 1
ATOM 1940 N N . ALA A 1 248 ? 1.679 -18.109 -17.062 1 61.84 248 ALA A N 1
ATOM 1941 C CA . ALA A 1 248 ? 1.697 -18.719 -15.727 1 61.84 248 ALA A CA 1
ATOM 1942 C C . ALA A 1 248 ? 0.522 -19.672 -15.539 1 61.84 248 ALA A C 1
ATOM 1944 O O . ALA A 1 248 ? -0.582 -19.406 -16.031 1 61.84 248 ALA A O 1
ATOM 1945 N N . ASN A 1 249 ? 0.874 -20.953 -15.336 1 77.38 249 ASN A N 1
ATOM 1946 C CA . ASN A 1 249 ? -0.191 -21.875 -14.953 1 77.38 249 ASN A CA 1
ATOM 1947 C C . ASN A 1 249 ? -0.766 -21.531 -13.578 1 77.38 249 ASN A C 1
ATOM 1949 O O . ASN A 1 249 ? -0.266 -22 -12.555 1 77.38 249 ASN A O 1
ATOM 1953 N N . VAL A 1 250 ? -1.835 -20.766 -13.711 1 85 250 VAL A N 1
ATOM 1954 C CA . VAL A 1 250 ? -2.406 -20.172 -12.508 1 85 250 VAL A CA 1
ATOM 1955 C C . VAL A 1 250 ? -3.248 -21.219 -11.773 1 85 250 VAL A C 1
ATOM 1957 O O . VAL A 1 250 ? -3.734 -20.969 -10.664 1 85 250 VAL A O 1
ATOM 1960 N N . TRP A 1 251 ? -3.334 -22.438 -12.297 1 87.38 251 TRP A N 1
ATOM 1961 C CA . TRP A 1 251 ? -4.094 -23.484 -11.633 1 87.38 251 TRP A CA 1
ATOM 1962 C C . TRP A 1 251 ? -3.393 -23.938 -10.352 1 87.38 251 TRP A C 1
ATOM 1964 O O . TRP A 1 251 ? -4.039 -24.406 -9.414 1 87.38 251 TRP A O 1
ATOM 1974 N N . TYR A 1 252 ? -2.074 -23.672 -10.328 1 82.5 252 TYR A N 1
ATOM 1975 C CA . TYR A 1 252 ? -1.253 -24.297 -9.305 1 82.5 252 TYR A CA 1
ATOM 1976 C C . TYR A 1 252 ? -0.982 -23.344 -8.148 1 82.5 252 TYR A C 1
ATOM 1978 O O . TYR A 1 252 ? -0.426 -23.734 -7.125 1 82.5 252 TYR A O 1
ATOM 1986 N N . THR A 1 253 ? -1.346 -22.141 -8.281 1 83.19 253 THR A N 1
ATOM 1987 C CA . THR A 1 253 ? -0.979 -21.172 -7.258 1 83.19 253 THR A CA 1
ATOM 1988 C C . THR A 1 253 ? -2.207 -20.422 -6.77 1 83.19 253 THR A C 1
ATOM 1990 O O . THR A 1 253 ? -3.188 -20.266 -7.504 1 83.19 253 THR A O 1
ATOM 1993 N N . ARG A 1 254 ? -2.092 -20.016 -5.574 1 85.38 254 ARG A N 1
ATOM 1994 C CA . ARG A 1 254 ? -3.154 -19.188 -5.031 1 85.38 254 ARG A CA 1
ATOM 1995 C C . ARG A 1 254 ? -2.969 -17.734 -5.441 1 85.38 254 ARG A C 1
ATOM 1997 O O . ARG A 1 254 ? -1.839 -17.266 -5.617 1 85.38 254 ARG A O 1
ATOM 2004 N N . PRO A 1 255 ? -4.047 -17.078 -5.562 1 83.75 255 PRO A N 1
ATOM 2005 C CA . PRO A 1 255 ? -3.893 -15.633 -5.75 1 83.75 255 PRO A CA 1
ATOM 2006 C C . PRO A 1 255 ? -3.369 -14.93 -4.496 1 83.75 255 PRO A C 1
ATOM 2008 O O . PRO A 1 255 ? -3.725 -15.305 -3.379 1 83.75 255 PRO A O 1
ATOM 2011 N N . LEU A 1 256 ? -2.496 -14.102 -4.617 1 76.88 256 LEU A N 1
ATOM 2012 C CA . LEU A 1 256 ? -1.941 -13.406 -3.465 1 76.88 256 LEU A CA 1
ATOM 2013 C C . LEU A 1 256 ? -2.977 -12.469 -2.848 1 76.88 256 LEU A C 1
ATOM 2015 O O . LEU A 1 256 ? -3.027 -12.312 -1.626 1 76.88 256 LEU A O 1
ATOM 2019 N N . ASN A 1 257 ? -3.734 -11.891 -3.723 1 77.88 257 ASN A N 1
ATOM 2020 C CA . ASN A 1 257 ? -4.805 -11.008 -3.27 1 77.88 257 ASN A CA 1
ATOM 2021 C C . ASN A 1 257 ? -6.059 -11.164 -4.129 1 77.88 257 ASN A C 1
ATOM 2023 O O . ASN A 1 257 ? -5.973 -11.547 -5.297 1 77.88 257 ASN A O 1
ATOM 2027 N N . ILE A 1 258 ? -7.125 -10.984 -3.381 1 83.62 258 ILE A N 1
ATOM 2028 C CA . ILE A 1 258 ? -8.391 -10.93 -4.105 1 83.62 258 ILE A CA 1
ATOM 2029 C C . ILE A 1 258 ? -8.656 -9.5 -4.574 1 83.62 258 ILE A C 1
ATOM 2031 O O . ILE A 1 258 ? -8.703 -8.57 -3.762 1 83.62 258 ILE A O 1
ATOM 2035 N N . ILE A 1 259 ? -8.711 -9.273 -5.844 1 80.88 259 ILE A N 1
ATOM 2036 C CA . ILE A 1 259 ? -8.906 -7.945 -6.43 1 80.88 259 ILE A CA 1
ATOM 2037 C C . ILE A 1 259 ? -10.367 -7.762 -6.824 1 80.88 259 ILE A C 1
ATOM 2039 O O . ILE A 1 259 ? -10.992 -8.68 -7.355 1 80.88 259 ILE A O 1
ATOM 2043 N N . PRO A 1 260 ? -10.836 -6.625 -6.543 1 82.5 260 PRO A N 1
ATOM 2044 C CA . PRO A 1 260 ? -12.211 -6.371 -6.98 1 82.5 260 PRO A CA 1
ATOM 2045 C C . PRO A 1 260 ? -12.359 -6.379 -8.5 1 82.5 260 PRO A C 1
ATOM 2047 O O . PRO A 1 260 ? -11.391 -6.129 -9.219 1 82.5 260 PRO A O 1
ATOM 2050 N N . PHE A 1 261 ? -13.562 -6.664 -8.938 1 83.69 261 PHE A N 1
ATOM 2051 C CA . PHE A 1 261 ? -13.875 -6.734 -10.359 1 83.69 261 PHE A CA 1
ATOM 2052 C C . PHE A 1 261 ? -15.141 -5.941 -10.672 1 83.69 261 PHE A C 1
ATOM 2054 O O . PHE A 1 261 ? -15.883 -5.559 -9.766 1 83.69 261 PHE A O 1
ATOM 2061 N N . ALA A 1 262 ? -15.32 -5.629 -11.914 1 82.81 262 ALA A N 1
ATOM 2062 C CA . ALA A 1 262 ? -16.547 -4.98 -12.383 1 82.81 262 ALA A CA 1
ATOM 2063 C C . ALA A 1 262 ? -17.484 -5.996 -13.016 1 82.81 262 ALA A C 1
ATOM 2065 O O . ALA A 1 262 ? -17.047 -6.992 -13.594 1 82.81 262 ALA A O 1
ATOM 2066 N N . GLN A 1 263 ? -18.766 -5.73 -12.812 1 87.31 263 GLN A N 1
ATOM 2067 C CA . GLN A 1 263 ? -19.75 -6.66 -13.367 1 87.31 263 GLN A CA 1
ATOM 2068 C C . GLN A 1 263 ? -20.922 -5.918 -13.969 1 87.31 263 GLN A C 1
ATOM 2070 O O . GLN A 1 263 ? -21.359 -4.883 -13.453 1 87.31 263 GLN A O 1
ATOM 2075 N N . ASP A 1 264 ? -21.328 -6.418 -15.117 1 82.5 264 ASP A N 1
ATOM 2076 C CA . ASP A 1 264 ? -22.578 -6.02 -15.75 1 82.5 264 ASP A CA 1
ATOM 2077 C C . ASP A 1 264 ? -23.516 -7.219 -15.93 1 82.5 264 ASP A C 1
ATOM 2079 O O . ASP A 1 264 ? -23.172 -8.172 -16.625 1 82.5 264 ASP A O 1
ATOM 2083 N N . LYS A 1 265 ? -24.516 -7.176 -15.148 1 84.69 265 LYS A N 1
ATOM 2084 C CA . LYS A 1 265 ? -25.547 -8.211 -15.242 1 84.69 265 LYS A CA 1
ATOM 2085 C C . LYS A 1 265 ? -26.906 -7.609 -15.562 1 84.69 265 LYS A C 1
ATOM 2087 O O . LYS A 1 265 ? -27.703 -7.332 -14.656 1 84.69 265 LYS A O 1
ATOM 2092 N N . PRO A 1 266 ? -27.203 -7.504 -16.875 1 76.56 266 PRO A N 1
ATOM 2093 C CA . PRO A 1 266 ? -28.438 -6.828 -17.266 1 76.56 266 PRO A CA 1
ATOM 2094 C C . PRO A 1 266 ? -29.688 -7.629 -16.906 1 76.56 266 PRO A C 1
ATOM 2096 O O . PRO A 1 266 ? -30.719 -7.047 -16.578 1 76.56 266 PRO A O 1
ATOM 2099 N N . ASP A 1 267 ? -29.562 -8.984 -17.094 1 74.94 267 ASP A N 1
ATOM 2100 C CA . ASP A 1 267 ? -30.75 -9.797 -16.922 1 74.94 267 ASP A CA 1
ATOM 2101 C C . ASP A 1 267 ? -30.594 -10.734 -15.711 1 74.94 267 ASP A C 1
ATOM 2103 O O . ASP A 1 267 ? -29.484 -11.031 -15.289 1 74.94 267 ASP A O 1
ATOM 2107 N N . THR A 1 268 ? -31.75 -10.977 -15.094 1 76.88 268 THR A N 1
ATOM 2108 C CA . THR A 1 268 ? -31.75 -11.969 -14.023 1 76.88 268 THR A CA 1
ATOM 2109 C C . THR A 1 268 ? -31.453 -13.359 -14.578 1 76.88 268 THR A C 1
ATOM 2111 O O . THR A 1 268 ? -31.75 -13.648 -15.742 1 76.88 268 THR A O 1
ATOM 2114 N N . ALA A 1 269 ? -30.812 -14.164 -13.789 1 79.31 269 ALA A N 1
ATOM 2115 C CA . ALA A 1 269 ? -30.469 -15.523 -14.18 1 79.31 269 ALA A CA 1
ATOM 2116 C C . ALA A 1 269 ? -31.719 -16.328 -14.539 1 79.31 269 ALA A C 1
ATOM 2118 O O . ALA A 1 269 ? -32.719 -16.266 -13.828 1 79.31 269 ALA A O 1
ATOM 2119 N N . PRO A 1 270 ? -31.734 -16.906 -15.734 1 77.56 270 PRO A N 1
ATOM 2120 C CA . PRO A 1 270 ? -32.875 -17.719 -16.109 1 77.56 270 PRO A CA 1
ATOM 2121 C C . PRO A 1 270 ? -33.094 -18.906 -15.172 1 77.56 270 PRO A C 1
ATOM 2123 O O . PRO A 1 270 ? -32.125 -19.5 -14.688 1 77.56 270 PRO A O 1
ATOM 2126 N N . ASN A 1 271 ? -34.312 -19.125 -14.82 1 75.19 271 ASN A N 1
ATOM 2127 C CA . ASN A 1 271 ? -34.656 -20.312 -14.047 1 75.19 271 ASN A CA 1
ATOM 2128 C C . ASN A 1 271 ? -34.781 -21.531 -14.938 1 75.19 271 ASN A C 1
ATOM 2130 O O . ASN A 1 271 ? -35.625 -21.578 -15.828 1 75.19 271 ASN A O 1
ATOM 2134 N N . MET A 1 272 ? -33.844 -22.422 -14.766 1 76.31 272 MET A N 1
ATOM 2135 C CA . MET A 1 272 ? -33.875 -23.641 -15.555 1 76.31 272 MET A CA 1
ATOM 2136 C C . MET A 1 272 ? -34.312 -24.828 -14.695 1 76.31 272 MET A C 1
ATOM 2138 O O . MET A 1 272 ? -33.875 -24.969 -13.547 1 76.31 272 MET A O 1
ATOM 2142 N N . GLN A 1 273 ? -35.25 -25.625 -15.164 1 72.12 273 GLN A N 1
ATOM 2143 C CA . GLN A 1 273 ? -35.719 -26.781 -14.422 1 72.12 273 GLN A CA 1
ATOM 2144 C C . GLN A 1 273 ? -34.656 -27.859 -14.312 1 72.12 273 GLN A C 1
ATOM 2146 O O . GLN A 1 273 ? -34.5 -28.469 -13.258 1 72.12 273 GLN A O 1
ATOM 2151 N N . ASP A 1 274 ? -33.969 -28.078 -15.406 1 78.56 274 ASP A N 1
ATOM 2152 C CA . ASP A 1 274 ? -32.969 -29.156 -15.422 1 78.56 274 ASP A CA 1
ATOM 2153 C C . ASP A 1 274 ? -31.562 -28.625 -15.555 1 78.56 274 ASP A C 1
ATOM 2155 O O . ASP A 1 274 ? -30.719 -29.234 -16.219 1 78.56 274 ASP A O 1
ATOM 2159 N N . GLY A 1 275 ? -31.422 -27.422 -14.961 1 85.12 275 GLY A N 1
ATOM 2160 C CA . GLY A 1 275 ? -30.078 -26.859 -15.07 1 85.12 275 GLY A CA 1
ATOM 2161 C C . GLY A 1 275 ? -29.922 -25.531 -14.359 1 85.12 275 GLY A C 1
ATOM 2162 O O . GLY A 1 275 ? -30.781 -25.156 -13.555 1 85.12 275 GLY A O 1
ATOM 2163 N N . TRP A 1 276 ? -28.844 -25 -14.438 1 88.56 276 TRP A N 1
ATOM 2164 C CA . TRP A 1 276 ? -28.484 -23.719 -13.844 1 88.56 276 TRP A CA 1
ATOM 2165 C C . TRP A 1 276 ? -27.859 -22.797 -14.883 1 88.56 276 TRP A C 1
ATOM 2167 O O . TRP A 1 276 ? -27.109 -23.234 -15.75 1 88.56 276 TRP A O 1
ATOM 2177 N N . ASP A 1 277 ? -28.188 -21.578 -14.867 1 87.12 277 ASP A N 1
ATOM 2178 C CA . ASP A 1 277 ? -27.625 -20.547 -15.719 1 87.12 277 ASP A CA 1
ATOM 2179 C C . ASP A 1 277 ? -27.359 -19.266 -14.93 1 87.12 277 ASP A C 1
ATOM 2181 O O . ASP A 1 277 ? -28.234 -18.797 -14.188 1 87.12 277 ASP A O 1
ATOM 2185 N N . THR A 1 278 ? -26.188 -18.797 -15.055 1 88.69 278 THR A N 1
ATOM 2186 C CA . THR A 1 278 ? -25.859 -17.562 -14.344 1 88.69 278 THR A CA 1
ATOM 2187 C C . THR A 1 278 ? -26.453 -16.344 -15.055 1 88.69 278 THR A C 1
ATOM 2189 O O . THR A 1 278 ? -26.531 -15.266 -14.484 1 88.69 278 THR A O 1
ATOM 2192 N N . GLY A 1 279 ? -26.875 -16.5 -16.297 1 84.94 279 GLY A N 1
ATOM 2193 C CA . GLY A 1 279 ? -27.359 -15.375 -17.078 1 84.94 279 GLY A CA 1
ATOM 2194 C C . GLY A 1 279 ? -26.25 -14.586 -17.75 1 84.94 279 GLY A C 1
ATOM 2195 O O . GLY A 1 279 ? -25.078 -14.781 -17.453 1 84.94 279 GLY A O 1
ATOM 2196 N N . LYS A 1 280 ? -26.641 -13.742 -18.625 1 82.38 280 LYS A N 1
ATOM 2197 C CA . LYS A 1 280 ? -25.656 -12.898 -19.297 1 82.38 280 LYS A CA 1
ATOM 2198 C C . LYS A 1 280 ? -24.922 -12.008 -18.312 1 82.38 280 LYS A C 1
ATOM 2200 O O . LYS A 1 280 ? -25.531 -11.125 -17.688 1 82.38 280 LYS A O 1
ATOM 2205 N N . THR A 1 281 ? -23.734 -12.344 -18.078 1 85.62 281 THR A N 1
ATOM 2206 C CA . THR A 1 281 ? -22.891 -11.617 -17.125 1 85.62 281 THR A CA 1
ATOM 2207 C C . THR A 1 281 ? -21.516 -11.32 -17.734 1 85.62 281 THR A C 1
ATOM 2209 O O . THR A 1 281 ? -20.844 -12.219 -18.234 1 85.62 281 THR A O 1
ATOM 2212 N N . MET A 1 282 ? -21.188 -10.039 -17.703 1 84.88 282 MET A N 1
ATOM 2213 C CA . MET A 1 282 ? -19.859 -9.617 -18.125 1 84.88 282 MET A CA 1
ATOM 2214 C C . MET A 1 282 ? -19.047 -9.125 -16.922 1 84.88 282 MET A C 1
ATOM 2216 O O . MET A 1 282 ? -19.562 -8.359 -16.109 1 84.88 282 MET A O 1
ATOM 2220 N N . ARG A 1 283 ? -17.859 -9.594 -16.797 1 85.25 283 ARG A N 1
ATOM 2221 C CA . ARG A 1 283 ? -16.984 -9.156 -15.711 1 85.25 283 ARG A CA 1
ATOM 2222 C C . ARG A 1 283 ? -15.711 -8.531 -16.266 1 85.25 283 ARG A C 1
ATOM 2224 O O . ARG A 1 283 ? -15.164 -8.992 -17.266 1 85.25 283 ARG A O 1
ATOM 2231 N N . GLY A 1 284 ? -15.336 -7.395 -15.648 1 83.31 284 GLY A N 1
ATOM 2232 C CA . GLY A 1 284 ? -14.133 -6.672 -16.031 1 83.31 284 GLY A CA 1
ATOM 2233 C C . GLY A 1 284 ? -13.086 -6.648 -14.938 1 83.31 284 GLY A C 1
ATOM 2234 O O . GLY A 1 284 ? -13.414 -6.59 -13.75 1 83.31 284 GLY A O 1
ATOM 2235 N N . PHE A 1 285 ? -11.812 -6.664 -15.414 1 82.94 285 PHE A N 1
ATOM 2236 C CA . PHE A 1 285 ? -10.703 -6.672 -14.469 1 82.94 285 PHE A CA 1
ATOM 2237 C C . PHE A 1 285 ? -10.047 -5.297 -14.398 1 82.94 285 PHE A C 1
ATOM 2239 O O . PHE A 1 285 ? -9.906 -4.613 -15.414 1 82.94 285 PHE A O 1
ATOM 2246 N N . LEU A 1 286 ? -9.633 -5.016 -13.203 1 79.94 286 LEU A N 1
ATOM 2247 C CA . LEU A 1 286 ? -8.898 -3.77 -13 1 79.94 286 LEU A CA 1
ATOM 2248 C C . LEU A 1 286 ? -7.414 -3.957 -13.289 1 79.94 286 LEU A C 1
ATOM 2250 O O . LEU A 1 286 ? -6.82 -4.961 -12.883 1 79.94 286 LEU A O 1
ATOM 2254 N N . PRO A 1 287 ? -6.859 -3.049 -14.016 1 78.56 287 PRO A N 1
ATOM 2255 C CA . PRO A 1 287 ? -5.461 -3.201 -14.43 1 78.56 287 PRO A CA 1
ATOM 2256 C C . PRO A 1 287 ? -4.473 -2.838 -13.328 1 78.56 287 PRO A C 1
ATOM 2258 O O . PRO A 1 287 ? -3.557 -2.043 -13.547 1 78.56 287 PRO A O 1
ATOM 2261 N N . PHE A 1 288 ? -4.754 -3.205 -12.086 1 72 288 PHE A N 1
ATOM 2262 C CA . PHE A 1 288 ? -3.84 -2.891 -10.992 1 72 288 PHE A CA 1
ATOM 2263 C C . PHE A 1 288 ? -3.314 -4.164 -10.344 1 72 288 PHE A C 1
ATOM 2265 O O . PHE A 1 288 ? -4.035 -5.16 -10.25 1 72 288 PHE A O 1
ATOM 2272 N N . ASP A 1 289 ? -2 -4.203 -10.094 1 61.44 289 ASP A N 1
ATOM 2273 C CA . ASP A 1 289 ? -1.331 -5.406 -9.609 1 61.44 289 ASP A CA 1
ATOM 2274 C C . ASP A 1 289 ? -1.519 -5.566 -8.102 1 61.44 289 ASP A C 1
ATOM 2276 O O . ASP A 1 289 ? -1.271 -6.641 -7.551 1 61.44 289 ASP A O 1
ATOM 2280 N N . SER A 1 290 ? -1.732 -4.43 -7.465 1 61.88 290 SER A N 1
ATOM 2281 C CA . SER A 1 290 ? -1.743 -4.562 -6.012 1 61.88 290 SER A CA 1
ATOM 2282 C C . SER A 1 290 ? -3.123 -4.262 -5.438 1 61.88 290 SER A C 1
ATOM 2284 O O . SER A 1 290 ? -3.881 -3.475 -6.012 1 61.88 290 SER A O 1
ATOM 2286 N N . MET A 1 291 ? -3.416 -5.078 -4.488 1 60.44 291 MET A N 1
ATOM 2287 C CA . MET A 1 291 ? -4.645 -4.871 -3.73 1 60.44 291 MET A CA 1
ATOM 2288 C C . MET A 1 291 ? -4.758 -3.426 -3.258 1 60.44 291 MET A C 1
ATOM 2290 O O . MET A 1 291 ? -5.832 -2.83 -3.312 1 60.44 291 MET A O 1
ATOM 2294 N N . LEU A 1 292 ? -3.643 -2.977 -2.975 1 60 292 LEU A N 1
ATOM 2295 C CA . LEU A 1 292 ? -3.652 -1.62 -2.439 1 60 292 LEU A CA 1
ATOM 2296 C C . LEU A 1 292 ? -4.023 -0.611 -3.521 1 60 292 LEU A C 1
ATOM 2298 O O . LEU A 1 292 ? -4.785 0.325 -3.268 1 60 292 LEU A O 1
ATOM 2302 N N . ALA A 1 293 ? -3.559 -0.873 -4.629 1 63.91 293 ALA A N 1
ATOM 2303 C CA . ALA A 1 293 ? -3.879 0.034 -5.73 1 63.91 293 ALA A CA 1
ATOM 2304 C C . ALA A 1 293 ? -5.344 -0.092 -6.137 1 63.91 293 ALA A C 1
ATOM 2306 O O . ALA A 1 293 ? -5.996 0.906 -6.453 1 63.91 293 ALA A O 1
ATOM 2307 N N . GLY A 1 294 ? -5.812 -1.222 -5.891 1 65.06 294 GLY A N 1
ATOM 2308 C CA . GLY A 1 294 ? -7.199 -1.44 -6.266 1 65.06 294 GLY A CA 1
ATOM 2309 C C . GLY A 1 294 ? -8.188 -0.935 -5.23 1 65.06 294 GLY A C 1
ATOM 2310 O O . GLY A 1 294 ? -9.234 -0.391 -5.582 1 65.06 294 GLY A O 1
ATOM 2311 N N . ASN A 1 295 ? -7.746 -1.03 -3.973 1 64.69 295 ASN A N 1
ATOM 2312 C CA . ASN A 1 295 ? -8.641 -0.623 -2.891 1 64.69 295 ASN A CA 1
ATOM 2313 C C . ASN A 1 295 ? -8.703 0.896 -2.764 1 64.69 295 ASN A C 1
ATOM 2315 O O . ASN A 1 295 ? -9.656 1.434 -2.193 1 64.69 295 ASN A O 1
ATOM 2319 N N . SER A 1 296 ? -7.73 1.513 -3.361 1 71.62 296 SER A N 1
ATOM 2320 C CA . SER A 1 296 ? -7.68 2.963 -3.215 1 71.62 296 SER A CA 1
ATOM 2321 C C . SER A 1 296 ? -8.484 3.656 -4.312 1 71.62 296 SER A C 1
ATOM 2323 O O . SER A 1 296 ? -8.656 4.875 -4.285 1 71.62 296 SER A O 1
ATOM 2325 N N . ILE A 1 297 ? -9.164 2.822 -5.148 1 77.38 297 ILE A N 1
ATOM 2326 C CA . ILE A 1 297 ? -9.852 3.416 -6.285 1 77.38 297 ILE A CA 1
ATOM 2327 C C . ILE A 1 297 ? -11.32 3.656 -5.934 1 77.38 297 ILE A C 1
ATOM 2329 O O . ILE A 1 297 ? -12.008 2.75 -5.457 1 77.38 297 ILE A O 1
ATOM 2333 N N . GLN A 1 298 ? -11.75 4.844 -6.098 1 76.88 298 GLN A N 1
ATOM 2334 C CA . GLN A 1 298 ? -13.156 5.18 -5.895 1 76.88 298 GLN A CA 1
ATOM 2335 C C . GLN A 1 298 ? -13.938 5.078 -7.203 1 76.88 298 GLN A C 1
ATOM 2337 O O . GLN A 1 298 ? -15.008 4.465 -7.25 1 76.88 298 GLN A O 1
ATOM 2342 N N . ASN A 1 299 ? -13.344 5.816 -8.133 1 78 299 ASN A N 1
ATOM 2343 C CA . ASN A 1 299 ? -13.984 5.82 -9.438 1 78 299 ASN A CA 1
ATOM 2344 C C . ASN A 1 299 ? -12.977 5.57 -10.562 1 78 299 ASN A C 1
ATOM 2346 O O . ASN A 1 299 ? -11.836 6.035 -10.492 1 78 299 ASN A O 1
ATOM 2350 N N . LEU A 1 300 ? -13.391 4.715 -11.391 1 78.94 300 LEU A N 1
ATOM 2351 C CA . LEU A 1 300 ? -12.602 4.414 -12.578 1 78.94 300 LEU A CA 1
ATOM 2352 C C . LEU A 1 300 ? -13.461 4.484 -13.836 1 78.94 300 LEU A C 1
ATOM 2354 O O . LEU A 1 300 ? -14.555 3.92 -13.875 1 78.94 300 LEU A O 1
ATOM 2358 N N . GLN A 1 301 ? -12.992 5.391 -14.734 1 79.94 301 GLN A N 1
ATOM 2359 C CA . GLN A 1 301 ? -13.703 5.512 -16 1 79.94 301 GLN A CA 1
ATOM 2360 C C . GLN A 1 301 ? -12.773 5.258 -17.188 1 79.94 301 GLN A C 1
ATOM 2362 O O . GLN A 1 301 ? -11.688 5.84 -17.266 1 79.94 301 GLN A O 1
ATOM 2367 N N . GLY A 1 302 ? -13.156 4.316 -18 1 79.06 302 GLY A N 1
ATOM 2368 C CA . GLY A 1 302 ? -12.375 3.98 -19.188 1 79.06 302 GLY A CA 1
ATOM 2369 C C . GLY A 1 302 ? -12.562 2.545 -19.625 1 79.06 302 GLY A C 1
ATOM 2370 O O . GLY A 1 302 ? -13.406 1.825 -19.094 1 79.06 302 GLY A O 1
ATOM 2371 N N . PRO A 1 303 ? -11.867 2.188 -20.672 1 78.31 303 PRO A N 1
ATOM 2372 C CA . PRO A 1 303 ? -11.961 0.812 -21.172 1 78.31 303 PRO A CA 1
ATOM 2373 C C . PRO A 1 303 ? -11.305 -0.198 -20.234 1 78.31 303 PRO A C 1
ATOM 2375 O O . PRO A 1 303 ? -10.234 0.076 -19.672 1 78.31 303 PRO A O 1
ATOM 2378 N N . LEU A 1 304 ? -12.047 -1.308 -20.031 1 79.62 304 LEU A N 1
ATOM 2379 C CA . LEU A 1 304 ? -11.531 -2.398 -19.219 1 79.62 304 LEU A CA 1
ATOM 2380 C C . LEU A 1 304 ? -11.602 -3.723 -19.969 1 79.62 304 LEU A C 1
ATOM 2382 O O . LEU A 1 304 ? -12.5 -3.932 -20.797 1 79.62 304 LEU A O 1
ATOM 2386 N N . PRO A 1 305 ? -10.602 -4.535 -19.688 1 79.88 305 PRO A N 1
ATOM 2387 C CA . PRO A 1 305 ? -10.766 -5.895 -20.203 1 79.88 305 PRO A CA 1
ATOM 2388 C C . PRO A 1 305 ? -11.953 -6.625 -19.578 1 79.88 305 PRO A C 1
ATOM 2390 O O . PRO A 1 305 ? -12.109 -6.629 -18.359 1 79.88 305 PRO A O 1
ATOM 2393 N N . VAL A 1 306 ? -12.773 -7.172 -20.5 1 81.75 306 VAL A N 1
ATOM 2394 C CA . VAL A 1 306 ? -14 -7.824 -20.047 1 81.75 306 VAL A CA 1
ATOM 2395 C C . VAL A 1 306 ? -14.055 -9.25 -20.594 1 81.75 306 VAL A C 1
ATOM 2397 O O . VAL A 1 306 ? -13.539 -9.523 -21.672 1 81.75 306 VAL A O 1
ATOM 2400 N N . PHE A 1 307 ? -14.562 -10.164 -19.844 1 81.12 307 PHE A N 1
ATOM 2401 C CA . PHE A 1 307 ? -14.82 -11.516 -20.328 1 81.12 307 PHE A CA 1
ATOM 2402 C C . PHE A 1 307 ? -16.25 -11.938 -20.031 1 81.12 307 PHE A C 1
ATOM 2404 O O . PHE A 1 307 ? -16.891 -11.398 -19.125 1 81.12 307 PHE A O 1
ATOM 2411 N N . ASP A 1 308 ? -16.703 -12.836 -20.844 1 82.06 308 ASP A N 1
ATOM 2412 C CA . ASP A 1 308 ? -18.047 -13.391 -20.656 1 82.06 308 ASP A CA 1
ATOM 2413 C C . ASP A 1 308 ? -18.047 -14.422 -19.531 1 82.06 308 ASP A C 1
ATOM 2415 O O . ASP A 1 308 ? -17.484 -15.508 -19.656 1 82.06 308 ASP A O 1
ATOM 2419 N N . ALA A 1 309 ? -18.734 -14 -18.469 1 87.88 309 ALA A N 1
ATOM 2420 C CA . ALA A 1 309 ? -18.766 -14.867 -17.297 1 87.88 309 ALA A CA 1
ATOM 2421 C C . ALA A 1 309 ? -20.094 -15.609 -17.188 1 87.88 309 ALA A C 1
ATOM 2423 O O . ALA A 1 309 ? -20.562 -15.898 -16.094 1 87.88 309 ALA A O 1
ATOM 2424 N N . GLN A 1 310 ? -20.688 -15.859 -18.312 1 86.56 310 GLN A N 1
ATOM 2425 C CA . GLN A 1 310 ? -21.906 -16.656 -18.297 1 86.56 310 GLN A CA 1
ATOM 2426 C C . GLN A 1 310 ? -21.594 -18.141 -18.375 1 86.56 310 GLN A C 1
ATOM 2428 O O . GLN A 1 310 ? -20.828 -18.578 -19.234 1 86.56 310 GLN A O 1
ATOM 2433 N N . TYR A 1 311 ? -22.141 -18.812 -17.453 1 89 311 TYR A N 1
ATOM 2434 C CA . TYR A 1 311 ? -22.031 -20.281 -17.422 1 89 311 TYR A CA 1
ATOM 2435 C C . TYR A 1 311 ? -23.406 -20.922 -17.312 1 89 311 TYR A C 1
ATOM 2437 O O . TYR A 1 311 ? -24.25 -20.453 -16.547 1 89 311 TYR A O 1
ATOM 2445 N N . ALA A 1 312 ? -23.594 -21.906 -18.109 1 86.69 312 ALA A N 1
ATOM 2446 C CA . ALA A 1 312 ? -24.812 -22.688 -18.047 1 86.69 312 ALA A CA 1
ATOM 2447 C C . ALA A 1 312 ? -24.516 -24.172 -17.906 1 86.69 312 ALA A C 1
ATOM 2449 O O . ALA A 1 312 ? -23.734 -24.734 -18.703 1 86.69 312 ALA A O 1
ATOM 2450 N N . CYS A 1 313 ? -25.047 -24.75 -16.875 1 88.75 313 CYS A N 1
ATOM 2451 C CA . CYS A 1 313 ? -24.875 -26.172 -16.641 1 88.75 313 CYS A CA 1
ATOM 2452 C C . CYS A 1 313 ? -26.219 -26.906 -16.719 1 88.75 313 CYS A C 1
ATOM 2454 O O . CYS A 1 313 ? -27.219 -26.438 -16.172 1 88.75 313 CYS A O 1
ATOM 2456 N N . PHE A 1 314 ? -26.297 -28.016 -17.406 1 82.81 314 PHE A N 1
ATOM 2457 C CA . PHE A 1 314 ? -27.547 -28.766 -17.516 1 82.81 314 PHE A CA 1
ATOM 2458 C C . PHE A 1 314 ? -27.281 -30.25 -17.625 1 82.81 314 PHE A C 1
ATOM 2460 O O . PHE A 1 314 ? -26.172 -30.672 -17.969 1 82.81 314 PHE A O 1
ATOM 2467 N N . ARG A 1 315 ? -28.25 -30.875 -17.391 1 84.88 315 ARG A N 1
ATOM 2468 C CA . ARG A 1 315 ? -28.203 -32.312 -17.469 1 84.88 315 ARG A CA 1
ATOM 2469 C C . ARG A 1 315 ? -28.172 -32.781 -18.922 1 84.88 315 ARG A C 1
ATOM 2471 O O . ARG A 1 315 ? -29 -32.375 -19.734 1 84.88 315 ARG A O 1
ATOM 2478 N N . PRO A 1 316 ? -27.203 -33.625 -19.188 1 82.38 316 PRO A N 1
ATOM 2479 C CA . PRO A 1 316 ? -27.203 -34.156 -20.547 1 82.38 316 PRO A CA 1
ATOM 2480 C C . PRO A 1 316 ? -28.375 -35.094 -20.812 1 82.38 316 PRO A C 1
ATOM 2482 O O . PRO A 1 316 ? -28.875 -35.719 -19.891 1 82.38 316 PRO A O 1
ATOM 2485 N N . THR A 1 317 ? -28.859 -35.125 -22.047 1 79.19 317 THR A N 1
ATOM 2486 C CA . THR A 1 317 ? -29.953 -36.031 -22.422 1 79.19 317 THR A CA 1
ATOM 2487 C C . THR A 1 317 ? -29.469 -37.469 -22.578 1 79.19 317 THR A C 1
ATOM 2489 O O . THR A 1 317 ? -30.219 -38.406 -22.344 1 79.19 317 THR A O 1
ATOM 2492 N N . SER A 1 318 ? -28.234 -37.562 -23.062 1 81.81 318 SER A N 1
ATOM 2493 C CA . SER A 1 318 ? -27.609 -38.844 -23.172 1 81.81 318 SER A CA 1
ATOM 2494 C C . SER A 1 318 ? -26.188 -38.812 -22.625 1 81.81 318 SER A C 1
ATOM 2496 O O . SER A 1 318 ? -25.453 -37.844 -22.828 1 81.81 318 SER A O 1
ATOM 2498 N N . PHE A 1 319 ? -25.922 -39.844 -21.828 1 85.81 319 PHE A N 1
ATOM 2499 C CA . PHE A 1 319 ? -24.609 -39.969 -21.219 1 85.81 319 PHE A CA 1
ATOM 2500 C C . PHE A 1 319 ? -24.078 -41.406 -21.328 1 85.81 319 PHE A C 1
ATOM 2502 O O . PHE A 1 319 ? -24.656 -42.312 -20.75 1 85.81 319 PHE A O 1
ATOM 2509 N N . SER A 1 320 ? -23.125 -41.531 -22.203 1 85.75 320 SER A N 1
ATOM 2510 C CA . SER A 1 320 ? -22.438 -42.812 -22.344 1 85.75 320 SER A CA 1
ATOM 2511 C C . SER A 1 320 ? -21 -42.719 -21.859 1 85.75 320 SER A C 1
ATOM 2513 O O . SER A 1 320 ? -20.234 -41.906 -22.359 1 85.75 320 SER A O 1
ATOM 2515 N N . ALA A 1 321 ? -20.766 -43.5 -20.844 1 87.94 321 ALA A N 1
ATOM 2516 C CA . ALA A 1 321 ? -19.422 -43.375 -20.297 1 87.94 321 ALA A CA 1
ATOM 2517 C C . ALA A 1 321 ? -18.875 -44.75 -19.938 1 87.94 321 ALA A C 1
ATOM 2519 O O . ALA A 1 321 ? -19.641 -45.688 -19.688 1 87.94 321 ALA A O 1
ATOM 2520 N N . SER A 1 322 ? -17.641 -44.844 -20.078 1 88 322 SER A N 1
ATOM 2521 C CA . SER A 1 322 ? -16.891 -46 -19.625 1 88 322 SER A CA 1
ATOM 2522 C C . SER A 1 322 ? -15.867 -45.625 -18.562 1 88 322 SER A C 1
ATOM 2524 O O . SER A 1 322 ? -15.297 -44.531 -18.594 1 88 322 SER A O 1
ATOM 2526 N N . LEU A 1 323 ? -15.75 -46.562 -17.625 1 88.62 323 LEU A N 1
ATOM 2527 C CA . LEU A 1 323 ? -14.797 -46.375 -16.531 1 88.62 323 LEU A CA 1
ATOM 2528 C C . LEU A 1 323 ? -13.523 -47.156 -16.781 1 88.62 323 LEU A C 1
ATOM 2530 O O . LEU A 1 323 ? -13.586 -48.344 -17.141 1 88.62 323 LEU A O 1
ATOM 2534 N N . SER A 1 324 ? -12.445 -46.438 -16.688 1 85 324 SER A N 1
ATOM 2535 C CA . SER A 1 324 ? -11.148 -47.094 -16.797 1 85 324 SER A CA 1
ATOM 2536 C C . SER A 1 324 ? -10.242 -46.75 -15.617 1 85 324 SER A C 1
ATOM 2538 O O . SER A 1 324 ? -10.508 -45.781 -14.898 1 85 324 SER A O 1
ATOM 2540 N N . ARG A 1 325 ? -9.328 -47.656 -15.367 1 83.25 325 ARG A N 1
ATOM 2541 C CA . ARG A 1 325 ? -8.359 -47.469 -14.289 1 83.25 325 ARG A CA 1
ATOM 2542 C C . ARG A 1 325 ? -6.941 -47.344 -14.844 1 83.25 325 ARG A C 1
ATOM 2544 O O . ARG A 1 325 ? -6.582 -48.031 -15.797 1 83.25 325 ARG A O 1
ATOM 2551 N N . GLY A 1 326 ? -6.262 -46.312 -14.383 1 74.81 326 GLY A N 1
ATOM 2552 C CA . GLY A 1 326 ? -4.859 -46.156 -14.734 1 74.81 326 GLY A CA 1
ATOM 2553 C C . GLY A 1 326 ? -3.959 -45.969 -13.523 1 74.81 326 GLY A C 1
ATOM 2554 O O . GLY A 1 326 ? -4.383 -45.406 -12.508 1 74.81 326 GLY A O 1
ATOM 2555 N N . THR A 1 327 ? -2.758 -46.625 -13.523 1 70.19 327 THR A N 1
ATOM 2556 C CA . THR A 1 327 ? -1.778 -46.469 -12.453 1 70.19 327 THR A CA 1
ATOM 2557 C C . THR A 1 327 ? -0.521 -45.781 -12.969 1 70.19 327 THR A C 1
ATOM 2559 O O . THR A 1 327 ? 0.02 -46.156 -14.016 1 70.19 327 THR A O 1
ATOM 2562 N N . TYR A 1 328 ? -0.289 -44.656 -12.391 1 65.25 328 TYR A N 1
ATOM 2563 C CA . TYR A 1 328 ? 0.936 -43.906 -12.703 1 65.25 328 TYR A CA 1
ATOM 2564 C C . TYR A 1 328 ? 1.727 -43.625 -11.43 1 65.25 328 TYR A C 1
ATOM 2566 O O . TYR A 1 328 ? 1.177 -43.094 -10.453 1 65.25 328 TYR A O 1
ATOM 2574 N N . SER A 1 329 ? 3.033 -43.812 -11.43 1 62.91 329 SER A N 1
ATOM 2575 C CA . SER A 1 329 ? 3.957 -43.562 -10.328 1 62.91 329 SER A CA 1
ATOM 2576 C C . SER A 1 329 ? 3.391 -44.094 -9 1 62.91 329 SER A C 1
ATOM 2578 O O . SER A 1 329 ? 3.426 -43.375 -7.996 1 62.91 329 SER A O 1
ATOM 2580 N N . GLY A 1 330 ? 2.643 -45.188 -9.031 1 63.34 330 GLY A N 1
ATOM 2581 C CA . GLY A 1 330 ? 2.141 -45.812 -7.832 1 63.34 330 GLY A CA 1
ATOM 2582 C C . GLY A 1 330 ? 0.783 -45.312 -7.395 1 63.34 330 GLY A C 1
ATOM 2583 O O . GLY A 1 330 ? 0.215 -45.781 -6.414 1 63.34 330 GLY A O 1
ATOM 2584 N N . HIS A 1 331 ? 0.323 -44.344 -8.117 1 74.44 331 HIS A N 1
ATOM 2585 C CA . HIS A 1 331 ? -0.989 -43.812 -7.762 1 74.44 331 HIS A CA 1
ATOM 2586 C C . HIS A 1 331 ? -2.045 -44.25 -8.781 1 74.44 331 HIS A C 1
ATOM 2588 O O . HIS A 1 331 ? -1.781 -44.25 -9.984 1 74.44 331 HIS A O 1
ATOM 2594 N N . THR A 1 332 ? -3.092 -44.656 -8.273 1 76.75 332 THR A N 1
ATOM 2595 C CA . THR A 1 332 ? -4.188 -45.125 -9.109 1 76.75 332 THR A CA 1
ATOM 2596 C C . THR A 1 332 ? -5.238 -44.031 -9.289 1 76.75 332 THR A C 1
ATOM 2598 O O . THR A 1 332 ? -5.551 -43.312 -8.344 1 76.75 332 THR A O 1
ATOM 2601 N N . SER A 1 333 ? -5.586 -43.875 -10.531 1 80.88 333 SER A N 1
ATOM 2602 C CA . SER A 1 333 ? -6.68 -42.938 -10.812 1 80.88 333 SER A CA 1
ATOM 2603 C C . SER A 1 333 ? -7.73 -43.562 -11.719 1 80.88 333 SER A C 1
ATOM 2605 O O . SER A 1 333 ? -7.457 -44.562 -12.383 1 80.88 333 SER A O 1
ATOM 2607 N N . PHE A 1 334 ? -8.906 -43.094 -11.625 1 85.06 334 PHE A N 1
ATOM 2608 C CA . PHE A 1 334 ? -10.008 -43.531 -12.484 1 85.06 334 PHE A CA 1
ATOM 2609 C C . PHE A 1 334 ? -10.312 -42.469 -13.539 1 85.06 334 PHE A C 1
ATOM 2611 O O . PHE A 1 334 ? -10.164 -41.281 -13.281 1 85.06 334 PHE A O 1
ATOM 2618 N N . TYR A 1 335 ? -10.617 -43.031 -14.734 1 87 335 TYR A N 1
ATOM 2619 C CA . TYR A 1 335 ? -10.961 -42.188 -15.867 1 87 335 TYR A CA 1
ATOM 2620 C C . TYR A 1 335 ? -12.375 -42.469 -16.359 1 87 335 TYR A C 1
ATOM 2622 O O . TYR A 1 335 ? -12.781 -43.625 -16.438 1 87 335 TYR A O 1
ATOM 2630 N N . LEU A 1 336 ? -13.062 -41.438 -16.547 1 88.94 336 LEU A N 1
ATOM 2631 C CA . LEU A 1 336 ? -14.359 -41.531 -17.219 1 88.94 336 LEU A CA 1
ATOM 2632 C C . LEU A 1 336 ? -14.266 -41.031 -18.656 1 88.94 336 LEU A C 1
ATOM 2634 O O . LEU A 1 336 ? -13.906 -39.906 -18.922 1 88.94 336 LEU A O 1
ATOM 2638 N N . ALA A 1 337 ? -14.359 -41.906 -19.594 1 89.69 337 ALA A N 1
ATOM 2639 C CA . ALA A 1 337 ? -14.352 -41.562 -21.016 1 89.69 337 ALA A CA 1
ATOM 2640 C C . ALA A 1 337 ? -15.703 -41.844 -21.656 1 89.69 337 ALA A C 1
ATOM 2642 O O . ALA A 1 337 ? -16.328 -42.844 -21.359 1 89.69 337 ALA A O 1
ATOM 2643 N N . GLY A 1 338 ? -16.188 -40.938 -22.438 1 89.81 338 GLY A N 1
ATOM 2644 C CA . GLY A 1 338 ? -17.469 -41.156 -23.094 1 89.81 338 GLY A CA 1
ATOM 2645 C C . GLY A 1 338 ? -17.938 -39.969 -23.906 1 89.81 338 GLY A C 1
ATOM 2646 O O . GLY A 1 338 ? -17.109 -39.156 -24.391 1 89.81 338 GLY A O 1
ATOM 2647 N N . SER A 1 339 ? -19.156 -40.031 -24.203 1 87.94 339 SER A N 1
ATOM 2648 C CA . SER A 1 339 ? -19.797 -39 -24.984 1 87.94 339 SER A CA 1
ATOM 2649 C C . SER A 1 339 ? -21.109 -38.562 -24.344 1 87.94 339 SER A C 1
ATOM 2651 O O . SER A 1 339 ? -21.734 -39.312 -23.625 1 87.94 339 SER A O 1
ATOM 2653 N N . THR A 1 340 ? -21.344 -37.344 -24.516 1 85 340 THR A N 1
ATOM 2654 C CA . THR A 1 340 ? -22.594 -36.781 -24.016 1 85 340 THR A CA 1
ATOM 2655 C C . THR A 1 340 ? -23.312 -36 -25.109 1 85 340 THR A C 1
ATOM 2657 O O . THR A 1 340 ? -22.688 -35.531 -26.047 1 85 340 THR A O 1
ATOM 2660 N N . VAL A 1 341 ? -24.656 -36.094 -25.031 1 79.62 341 VAL A N 1
ATOM 2661 C CA . VAL A 1 341 ? -25.516 -35.281 -25.875 1 79.62 341 VAL A CA 1
ATOM 2662 C C . VAL A 1 341 ? -26.391 -34.375 -25.016 1 79.62 341 VAL A C 1
ATOM 2664 O O . VAL A 1 341 ? -26.984 -34.812 -24.031 1 79.62 341 VAL A O 1
ATOM 2667 N N . ALA A 1 342 ? -26.219 -33.156 -25.25 1 73.69 342 ALA A N 1
ATOM 2668 C CA . ALA A 1 342 ? -27.047 -32.188 -24.516 1 73.69 342 ALA A CA 1
ATOM 2669 C C . ALA A 1 342 ? -27.938 -31.391 -25.469 1 73.69 342 ALA A C 1
ATOM 2671 O O . ALA A 1 342 ? -27.547 -31.109 -26.609 1 73.69 342 ALA A O 1
ATOM 2672 N N . ASP A 1 343 ? -29.203 -31.219 -25.125 1 64.81 343 ASP A N 1
ATOM 2673 C CA . ASP A 1 343 ? -30.141 -30.375 -25.859 1 64.81 343 ASP A CA 1
ATOM 2674 C C . ASP A 1 343 ? -30.094 -28.938 -25.359 1 64.81 343 ASP A C 1
ATOM 2676 O O . ASP A 1 343 ? -30.641 -28.625 -24.297 1 64.81 343 ASP A O 1
ATOM 2680 N N . ALA A 1 344 ? -29.266 -28.203 -25.984 1 57.94 344 ALA A N 1
ATOM 2681 C CA . ALA A 1 344 ? -29.047 -26.812 -25.562 1 57.94 344 ALA A CA 1
ATOM 2682 C C . ALA A 1 344 ? -30.328 -26 -25.656 1 57.94 344 ALA A C 1
ATOM 2684 O O . ALA A 1 344 ? -30.422 -24.906 -25.094 1 57.94 344 ALA A O 1
ATOM 2685 N N . ALA A 1 345 ? -31.328 -26.422 -26.641 1 54.03 345 ALA A N 1
ATOM 2686 C CA . ALA A 1 345 ? -32.594 -25.703 -26.781 1 54.03 345 ALA A CA 1
ATOM 2687 C C . ALA A 1 345 ? -33.344 -25.641 -25.453 1 54.03 345 ALA A C 1
ATOM 2689 O O . ALA A 1 345 ? -34.219 -24.781 -25.266 1 54.03 345 ALA A O 1
ATOM 2690 N N . GLN A 1 346 ? -33.25 -26.688 -24.797 1 52.16 346 GLN A N 1
ATOM 2691 C CA . GLN A 1 346 ? -34.125 -26.766 -23.641 1 52.16 346 GLN A CA 1
ATOM 2692 C C . GLN A 1 346 ? -33.781 -25.656 -22.625 1 52.16 346 GLN A C 1
ATOM 2694 O O . GLN A 1 346 ? -34.625 -25.281 -21.812 1 52.16 346 GLN A O 1
ATOM 2699 N N . GLY A 1 347 ? -32.688 -25.094 -22.25 1 46.5 347 GLY A N 1
ATOM 2700 C CA . GLY A 1 347 ? -32.406 -24.297 -21.062 1 46.5 347 GLY A CA 1
ATOM 2701 C C . GLY A 1 347 ? -31.266 -23.328 -21.266 1 46.5 347 GLY A C 1
ATOM 2702 O O . GLY A 1 347 ? -30.391 -23.547 -22.109 1 46.5 347 GLY A O 1
ATOM 2703 N N . GLY A 1 348 ? -31.453 -21.953 -20.984 1 51.25 348 GLY A N 1
ATOM 2704 C CA . GLY A 1 348 ? -30.656 -20.781 -20.688 1 51.25 348 GLY A CA 1
ATOM 2705 C C . GLY A 1 348 ? -30.203 -20.031 -21.922 1 51.25 348 GLY A C 1
ATOM 2706 O O . GLY A 1 348 ? -30.812 -20.156 -22.984 1 51.25 348 GLY A O 1
ATOM 2707 N N . SER A 1 349 ? -29.438 -18.969 -21.812 1 54.22 349 SER A N 1
ATOM 2708 C CA . SER A 1 349 ? -28.891 -18.078 -22.812 1 54.22 349 SER A CA 1
ATOM 2709 C C . SER A 1 349 ? -27.797 -18.766 -23.625 1 54.22 349 SER A C 1
ATOM 2711 O O . SER A 1 349 ? -26.812 -18.141 -24.016 1 54.22 349 SER A O 1
ATOM 2713 N N . VAL A 1 350 ? -27.781 -20.062 -23.766 1 54.09 350 VAL A N 1
ATOM 2714 C CA . VAL A 1 350 ? -26.781 -20.719 -24.594 1 54.09 350 VAL A CA 1
ATOM 2715 C C . VAL A 1 350 ? -26.969 -20.328 -26.062 1 54.09 350 VAL A C 1
ATOM 2717 O O . VAL A 1 350 ? -28.094 -20.328 -26.562 1 54.09 350 VAL A O 1
ATOM 2720 N N . PRO A 1 351 ? -26.062 -19.672 -26.594 1 52.47 351 PRO A N 1
ATOM 2721 C CA . PRO A 1 351 ? -26.266 -19.172 -27.953 1 52.47 351 PRO A CA 1
ATOM 2722 C C . PRO A 1 351 ? -26.922 -20.203 -28.875 1 52.47 351 PRO A C 1
ATOM 2724 O O . PRO A 1 351 ? -26.672 -21.406 -28.734 1 52.47 351 PRO A O 1
ATOM 2727 N N . GLN A 1 352 ? -27.953 -19.812 -29.438 1 50.78 352 GLN A N 1
ATOM 2728 C CA . GLN A 1 352 ? -28.703 -20.547 -30.453 1 50.78 352 GLN A CA 1
ATOM 2729 C C . GLN A 1 352 ? -27.766 -21.234 -31.438 1 50.78 352 GLN A C 1
ATOM 2731 O O . GLN A 1 352 ? -28.156 -22.203 -32.094 1 50.78 352 GLN A O 1
ATOM 2736 N N . SER A 1 353 ? -26.672 -20.609 -31.5 1 49.81 353 SER A N 1
ATOM 2737 C CA . SER A 1 353 ? -25.766 -21.125 -32.5 1 49.81 353 SER A CA 1
ATOM 2738 C C . SER A 1 353 ? -25.297 -22.531 -32.188 1 49.81 353 SER A C 1
ATOM 2740 O O . SER A 1 353 ? -24.625 -23.172 -32.969 1 49.81 353 SER A O 1
ATOM 2742 N N . TRP A 1 354 ? -25.391 -22.781 -30.969 1 50.94 354 TRP A N 1
ATOM 2743 C CA . TRP A 1 354 ? -24.922 -24.125 -30.625 1 50.94 354 TRP A CA 1
ATOM 2744 C C . TRP A 1 354 ? -25.844 -25.188 -31.203 1 50.94 354 TRP A C 1
ATOM 2746 O O . TRP A 1 354 ? -25.562 -26.391 -31.109 1 50.94 354 TRP A O 1
ATOM 2756 N N . GLY A 1 355 ? -26.719 -24.922 -32 1 51 355 GLY A N 1
ATOM 2757 C CA . GLY A 1 355 ? -27.719 -25.844 -32.5 1 51 355 GLY A CA 1
ATOM 2758 C C . GLY A 1 355 ? -28.391 -26.641 -31.406 1 51 355 GLY A C 1
ATOM 2759 O O . GLY A 1 355 ? -28 -26.562 -30.234 1 51 355 GLY A O 1
ATOM 2760 N N . SER A 1 356 ? -29.578 -27.406 -31.547 1 57.66 356 SER A N 1
ATOM 2761 C CA . SER A 1 356 ? -30.469 -28.141 -30.656 1 57.66 356 SER A CA 1
ATOM 2762 C C . SER A 1 356 ? -29.766 -29.328 -30 1 57.66 356 SER A C 1
ATOM 2764 O O . SER A 1 356 ? -30.047 -29.656 -28.844 1 57.66 356 SER A O 1
ATOM 2766 N N . ARG A 1 357 ? -28.828 -29.969 -30.688 1 67.44 357 ARG A N 1
ATOM 2767 C CA . ARG A 1 357 ? -28.156 -31.172 -30.188 1 67.44 357 ARG A CA 1
ATOM 2768 C C . ARG A 1 357 ? -26.641 -31.016 -30.219 1 67.44 357 ARG A C 1
ATOM 2770 O O . ARG A 1 357 ? -26.047 -30.922 -31.297 1 67.44 357 ARG A O 1
ATOM 2777 N N . VAL A 1 358 ? -26.031 -30.797 -28.984 1 71 358 VAL A N 1
ATOM 2778 C CA . VAL A 1 358 ? -24.578 -30.672 -28.891 1 71 358 VAL A CA 1
ATOM 2779 C C . VAL A 1 358 ? -23.969 -31.984 -28.406 1 71 358 VAL A C 1
ATOM 2781 O O . VAL A 1 358 ? -24.328 -32.469 -27.344 1 71 358 VAL A O 1
ATOM 2784 N N . GLU A 1 359 ? -23.172 -32.625 -29.297 1 77.56 359 GLU A N 1
ATOM 2785 C CA . GLU A 1 359 ? -22.453 -33.844 -28.938 1 77.56 359 GLU A CA 1
ATOM 2786 C C . GLU A 1 359 ? -21.016 -33.531 -28.562 1 77.56 359 GLU A C 1
ATOM 2788 O O . GLU A 1 359 ? -20.344 -32.75 -29.234 1 77.56 359 GLU A O 1
ATOM 2793 N N . SER A 1 360 ? -20.672 -34.062 -27.375 1 83.25 360 SER A N 1
ATOM 2794 C CA . SER A 1 360 ? -19.297 -33.875 -26.906 1 83.25 360 SER A CA 1
ATOM 2795 C C . SER A 1 360 ? -18.688 -35.188 -26.406 1 83.25 360 SER A C 1
ATOM 2797 O O . SER A 1 360 ? -19.406 -36.094 -26.047 1 83.25 360 SER A O 1
ATOM 2799 N N . THR A 1 361 ? -17.406 -35.25 -26.641 1 87.56 361 THR A N 1
ATOM 2800 C CA . THR A 1 361 ? -16.641 -36.375 -26.078 1 87.56 361 THR A CA 1
ATOM 2801 C C . THR A 1 361 ? -15.727 -35.875 -24.953 1 87.56 361 THR A C 1
ATOM 2803 O O . THR A 1 361 ? -15.289 -34.719 -24.969 1 87.56 361 THR A O 1
ATOM 2806 N N . PHE A 1 362 ? -15.578 -36.781 -24.016 1 88.62 362 PHE A N 1
ATOM 2807 C CA . PHE A 1 362 ? -14.766 -36.344 -22.875 1 88.62 362 PHE A CA 1
ATOM 2808 C C . PHE A 1 362 ? -13.922 -37.5 -22.344 1 88.62 362 PHE A C 1
ATOM 2810 O O . PHE A 1 362 ? -14.242 -38.656 -22.578 1 88.62 362 PHE A O 1
ATOM 2817 N N . ILE A 1 363 ? -12.781 -37.188 -21.828 1 86.44 363 ILE A N 1
ATOM 2818 C CA . ILE A 1 363 ? -11.953 -38.031 -20.969 1 86.44 363 ILE A CA 1
ATOM 2819 C C . ILE A 1 363 ? -11.648 -37.281 -19.672 1 86.44 363 ILE A C 1
ATOM 2821 O O . ILE A 1 363 ? -10.922 -36.281 -19.672 1 86.44 363 ILE A O 1
ATOM 2825 N N . CYS A 1 364 ? -12.242 -37.75 -18.562 1 90.81 364 CYS A N 1
ATOM 2826 C CA . CYS A 1 364 ? -12.094 -37.031 -17.297 1 90.81 364 CYS A CA 1
ATOM 2827 C C . CYS A 1 364 ? -11.492 -37.938 -16.234 1 90.81 364 CYS A C 1
ATOM 2829 O O . CYS A 1 364 ? -12.016 -39.031 -15.969 1 90.81 364 CYS A O 1
ATOM 2831 N N . THR A 1 365 ? -10.438 -37.438 -15.711 1 88.56 365 THR A N 1
ATOM 2832 C CA . THR A 1 365 ? -9.891 -38.094 -14.523 1 88.56 365 THR A CA 1
ATOM 2833 C C . THR A 1 365 ? -10.523 -37.531 -13.258 1 88.56 365 THR A C 1
ATOM 2835 O O . THR A 1 365 ? -10.75 -36.312 -13.156 1 88.56 365 THR A O 1
ATOM 2838 N N . PHE A 1 366 ? -10.984 -38.375 -12.367 1 87.19 366 PHE A N 1
ATOM 2839 C CA . PHE A 1 366 ? -11.555 -37.844 -11.133 1 87.19 366 PHE A CA 1
ATOM 2840 C C . PHE A 1 366 ? -10.836 -38.438 -9.922 1 87.19 366 PHE A C 1
ATOM 2842 O O . PHE A 1 366 ? -10.344 -39.562 -9.961 1 87.19 366 PHE A O 1
ATOM 2849 N N . PRO A 1 367 ? -10.797 -37.531 -8.938 1 86.25 367 PRO A N 1
ATOM 2850 C CA . PRO A 1 367 ? -10.156 -37.938 -7.684 1 86.25 367 PRO A CA 1
ATOM 2851 C C . PRO A 1 367 ? -11.109 -38.719 -6.77 1 86.25 367 PRO A C 1
ATOM 2853 O O . PRO A 1 367 ? -12.328 -38.656 -6.949 1 86.25 367 PRO A O 1
ATOM 2856 N N . THR A 1 368 ? -10.453 -39.531 -5.953 1 87.5 368 THR A N 1
ATOM 2857 C CA . THR A 1 368 ? -11.227 -40.188 -4.902 1 87.5 368 THR A CA 1
ATOM 2858 C C . THR A 1 368 ? -10.906 -39.594 -3.539 1 87.5 368 THR A C 1
ATOM 2860 O O . THR A 1 368 ? -9.859 -38.969 -3.361 1 87.5 368 THR A O 1
ATOM 2863 N N . ARG A 1 369 ? -11.82 -39.75 -2.699 1 85.62 369 ARG A N 1
ATOM 2864 C CA . ARG A 1 369 ? -11.641 -39.188 -1.356 1 85.62 369 ARG A CA 1
ATOM 2865 C C . ARG A 1 369 ? -10.477 -39.875 -0.645 1 85.62 369 ARG A C 1
ATOM 2867 O O . ARG A 1 369 ? -10.289 -41.094 -0.768 1 85.62 369 ARG A O 1
ATOM 2874 N N . GLY A 1 370 ? -9.742 -39.062 0.049 1 78.12 370 GLY A N 1
ATOM 2875 C CA . GLY A 1 370 ? -8.641 -39.625 0.82 1 78.12 370 GLY A CA 1
ATOM 2876 C C . GLY A 1 370 ? -9.094 -40.438 2.012 1 78.12 370 GLY A C 1
ATOM 2877 O O . GLY A 1 370 ? -10.266 -40.406 2.391 1 78.12 370 GLY A O 1
ATOM 2878 N N . THR A 1 371 ? -8.281 -41.406 2.525 1 70.94 371 THR A N 1
ATOM 2879 C CA . THR A 1 371 ? -8.633 -42.281 3.645 1 70.94 371 THR A CA 1
ATOM 2880 C C . THR A 1 371 ? -8.125 -41.688 4.961 1 70.94 371 THR A C 1
ATOM 2882 O O . THR A 1 371 ? -8.492 -42.188 6.039 1 70.94 371 THR A O 1
ATOM 2885 N N . GLY A 1 372 ? -7.48 -40.625 5 1 61.44 372 GLY A N 1
ATOM 2886 C CA . GLY A 1 372 ? -6.859 -40.188 6.234 1 61.44 372 GLY A CA 1
ATOM 2887 C C . GLY A 1 372 ? -7.801 -39.406 7.125 1 61.44 372 GLY A C 1
ATOM 2888 O O . GLY A 1 372 ? -8.922 -39.062 6.727 1 61.44 372 GLY A O 1
ATOM 2889 N N . ASN A 1 373 ? -7.57 -39.406 8.547 1 56.03 373 ASN A N 1
ATOM 2890 C CA . ASN A 1 373 ? -8.312 -38.719 9.586 1 56.03 373 ASN A CA 1
ATOM 2891 C C . ASN A 1 373 ? -8.555 -37.25 9.234 1 56.03 373 ASN A C 1
ATOM 2893 O O . ASN A 1 373 ? -9.375 -36.594 9.859 1 56.03 373 ASN A O 1
ATOM 2897 N N . ASP A 1 374 ? -7.891 -36.906 8.18 1 59.69 374 ASP A N 1
ATOM 2898 C CA . ASP A 1 374 ? -7.961 -35.469 7.922 1 59.69 374 ASP A CA 1
ATOM 2899 C C . ASP A 1 374 ? -8.992 -35.156 6.844 1 59.69 374 ASP A C 1
ATOM 2901 O O . ASP A 1 374 ? -9.18 -34 6.469 1 59.69 374 ASP A O 1
ATOM 2905 N N . VAL A 1 375 ? -9.68 -36.219 6.406 1 67.06 375 VAL A N 1
ATOM 2906 C CA . VAL A 1 375 ? -10.695 -35.969 5.387 1 67.06 375 VAL A CA 1
ATOM 2907 C C . VAL A 1 375 ? -11.969 -35.438 6.047 1 67.06 375 VAL A C 1
ATOM 2909 O O . VAL A 1 375 ? -12.516 -36.094 6.945 1 67.06 375 VAL A O 1
ATOM 2912 N N . LYS A 1 376 ? -12.297 -34.219 5.648 1 72.19 376 LYS A N 1
ATOM 2913 C CA . LYS A 1 376 ? -13.516 -33.625 6.16 1 72.19 376 LYS A CA 1
ATOM 2914 C C . LYS A 1 376 ? -14.703 -33.906 5.242 1 72.19 376 LYS A C 1
ATOM 2916 O O . LYS A 1 376 ? -14.531 -34.062 4.031 1 72.19 376 LYS A O 1
ATOM 2921 N N . PRO A 1 377 ? -15.852 -34.125 5.887 1 68.25 377 PRO A N 1
ATOM 2922 C CA . PRO A 1 377 ? -17.047 -34.406 5.074 1 68.25 377 PRO A CA 1
ATOM 2923 C C . PRO A 1 377 ? -17.312 -33.312 4.043 1 68.25 377 PRO A C 1
ATOM 2925 O O . PRO A 1 377 ? -17.938 -33.562 3.01 1 68.25 377 PRO A O 1
ATOM 2928 N N . GLU A 1 378 ? -16.797 -32.188 4.367 1 75.12 378 GLU A N 1
ATOM 2929 C CA . GLU A 1 378 ? -17.031 -31.047 3.475 1 75.12 378 GLU A CA 1
ATOM 2930 C C . GLU A 1 378 ? -16.141 -31.109 2.246 1 75.12 378 GLU A C 1
ATOM 2932 O O . GLU A 1 378 ? -16.391 -30.422 1.248 1 75.12 378 GLU A O 1
ATOM 2937 N N . ASP A 1 379 ? -15.273 -32.125 2.311 1 78.5 379 ASP A N 1
ATOM 2938 C CA . ASP A 1 379 ? -14.281 -32.156 1.241 1 78.5 379 ASP A CA 1
ATOM 2939 C C . ASP A 1 379 ? -14.68 -33.156 0.156 1 78.5 379 ASP A C 1
ATOM 2941 O O . ASP A 1 379 ? -13.969 -34.125 -0.092 1 78.5 379 ASP A O 1
ATOM 2945 N N . THR A 1 380 ? -15.812 -32.938 -0.473 1 86.56 380 THR A N 1
ATOM 2946 C CA . THR A 1 380 ? -16.172 -33.75 -1.609 1 86.56 380 THR A CA 1
ATOM 2947 C C . THR A 1 380 ? -15.336 -33.406 -2.834 1 86.56 380 THR A C 1
ATOM 2949 O O . THR A 1 380 ? -15.359 -32.281 -3.303 1 86.56 380 THR A O 1
ATOM 2952 N N . PRO A 1 381 ? -14.625 -34.438 -3.312 1 91.94 381 PRO A N 1
ATOM 2953 C CA . PRO A 1 381 ? -13.781 -34.125 -4.469 1 91.94 381 PRO A CA 1
ATOM 2954 C C . PRO A 1 381 ? -14.586 -33.781 -5.715 1 91.94 381 PRO A C 1
ATOM 2956 O O . PRO A 1 381 ? -15.648 -34.344 -5.949 1 91.94 381 PRO A O 1
ATOM 2959 N N . ILE A 1 382 ? -14.086 -32.844 -6.402 1 94.12 382 ILE A N 1
ATOM 2960 C CA . ILE A 1 382 ? -14.703 -32.406 -7.645 1 94.12 382 ILE A CA 1
ATOM 2961 C C . ILE A 1 382 ? -13.711 -32.562 -8.797 1 94.12 382 ILE A C 1
ATOM 2963 O O . ILE A 1 382 ? -12.523 -32.25 -8.648 1 94.12 382 ILE A O 1
ATOM 2967 N N . GLY A 1 383 ? -14.156 -33.125 -9.867 1 93.31 383 GLY A N 1
ATOM 2968 C CA . GLY A 1 383 ? -13.383 -33.188 -11.094 1 93.31 383 GLY A CA 1
ATOM 2969 C C . GLY A 1 383 ? -13.945 -32.312 -12.195 1 93.31 383 GLY A C 1
ATOM 2970 O O . GLY A 1 383 ? -15.164 -32.219 -12.352 1 93.31 383 GLY A O 1
ATOM 2971 N N . LEU A 1 384 ? -13.055 -31.641 -12.891 1 94.25 384 LEU A N 1
ATOM 2972 C CA . LEU A 1 384 ? -13.422 -30.781 -14.016 1 94.25 384 LEU A CA 1
ATOM 2973 C C . LEU A 1 384 ? -12.586 -31.125 -15.25 1 94.25 384 LEU A C 1
ATOM 2975 O O . LEU A 1 384 ? -11.359 -31.219 -15.164 1 94.25 384 LEU A O 1
ATOM 2979 N N . CYS A 1 385 ? -13.211 -31.406 -16.312 1 93 385 CYS A N 1
ATOM 2980 C CA . CYS A 1 385 ? -12.5 -31.672 -17.562 1 93 385 CYS A CA 1
ATOM 2981 C C . CYS A 1 385 ? -13.148 -30.938 -18.734 1 93 385 CYS A C 1
ATOM 2983 O O . CYS A 1 385 ? -14.312 -30.531 -18.641 1 93 385 CYS A O 1
ATOM 2985 N N . GLU A 1 386 ? -12.352 -30.656 -19.703 1 89 386 GLU A N 1
ATOM 2986 C CA . GLU A 1 386 ? -12.852 -30.016 -20.922 1 89 386 GLU A CA 1
ATOM 2987 C C . GLU A 1 386 ? -13.305 -31.047 -21.938 1 89 386 GLU A C 1
ATOM 2989 O O . GLU A 1 386 ? -12.578 -32 -22.234 1 89 386 GLU A O 1
ATOM 2994 N N . ALA A 1 387 ? -14.539 -30.906 -22.359 1 85.75 387 ALA A N 1
ATOM 2995 C CA . ALA A 1 387 ? -15.07 -31.797 -23.391 1 85.75 387 ALA A CA 1
ATOM 2996 C C . ALA A 1 387 ? -14.828 -31.234 -24.781 1 85.75 387 ALA A C 1
ATOM 2998 O O . ALA A 1 387 ? -14.789 -30.016 -24.969 1 85.75 387 ALA A O 1
ATOM 2999 N N . THR A 1 388 ? -14.539 -32.156 -25.625 1 82.06 388 THR A N 1
ATOM 3000 C CA . THR A 1 388 ? -14.328 -31.734 -27 1 82.06 388 THR A CA 1
ATOM 3001 C C . THR A 1 388 ? -15.633 -31.812 -27.797 1 82.06 388 THR A C 1
ATOM 3003 O O . THR A 1 388 ? -16.297 -32.844 -27.812 1 82.06 388 THR A O 1
ATOM 3006 N N . LEU A 1 389 ? -15.891 -30.703 -28.359 1 75.88 389 LEU A N 1
ATOM 3007 C CA . LEU A 1 389 ? -17.094 -30.641 -29.188 1 75.88 389 LEU A CA 1
ATOM 3008 C C . LEU A 1 389 ? -16.891 -31.359 -30.5 1 75.88 389 LEU A C 1
ATOM 3010 O O . LEU A 1 389 ? -15.836 -31.25 -31.125 1 75.88 389 LEU A O 1
ATOM 3014 N N . LYS A 1 390 ? -17.797 -32.281 -30.844 1 69.56 390 LYS A N 1
ATOM 3015 C CA . LYS A 1 390 ? -17.719 -32.938 -32.156 1 69.56 390 LYS A CA 1
ATOM 3016 C C . LYS A 1 390 ? -17.844 -31.922 -33.281 1 69.56 390 LYS A C 1
ATOM 3018 O O . LYS A 1 390 ? -18.641 -30.984 -33.188 1 69.56 390 LYS A O 1
ATOM 3023 N N . PRO A 1 391 ? -16.828 -32.188 -34.281 1 59.03 391 PRO A N 1
ATOM 3024 C CA . PRO A 1 391 ? -16.844 -31.281 -35.438 1 59.03 391 PRO A CA 1
ATOM 3025 C C . PRO A 1 391 ? -18.203 -31.203 -36.125 1 59.03 391 PRO A C 1
ATOM 3027 O O . PRO A 1 391 ? -18.906 -32.219 -36.219 1 59.03 391 PRO A O 1
ATOM 3030 N N . GLY A 1 392 ? -18.766 -29.984 -36.594 1 55.06 392 GLY A N 1
ATOM 3031 C CA . GLY A 1 392 ? -20.016 -29.734 -37.281 1 55.06 392 GLY A CA 1
ATOM 3032 C C . GLY A 1 392 ? -21.062 -29.078 -36.375 1 55.06 392 GLY A C 1
ATOM 3033 O O . GLY A 1 392 ? -22.109 -28.656 -36.844 1 55.06 392 GLY A O 1
ATOM 3034 N N . THR A 1 393 ? -20.969 -29.625 -35.281 1 50.16 393 THR A N 1
ATOM 3035 C CA . THR A 1 393 ? -21.969 -28.984 -34.438 1 50.16 393 THR A CA 1
ATOM 3036 C C . THR A 1 393 ? -21.703 -27.484 -34.312 1 50.16 393 THR A C 1
ATOM 3038 O O . THR A 1 393 ? -22.625 -26.703 -34.156 1 50.16 393 THR A O 1
ATOM 3041 N N . SER A 1 394 ? -20.516 -27.109 -33.719 1 47.34 394 SER A N 1
ATOM 3042 C CA . SER A 1 394 ? -20.328 -25.75 -33.188 1 47.34 394 SER A CA 1
ATOM 3043 C C . SER A 1 394 ? -19.969 -24.797 -34.312 1 47.34 394 SER A C 1
ATOM 3045 O O . SER A 1 394 ? -19.109 -25.109 -35.156 1 47.34 394 SER A O 1
ATOM 3047 N N . GLY A 1 395 ? -20.828 -24.109 -34.781 1 43.09 395 GLY A N 1
ATOM 3048 C CA . GLY A 1 395 ? -20.453 -22.875 -35.469 1 43.09 395 GLY A CA 1
ATOM 3049 C C . GLY A 1 395 ? -19.172 -22.25 -34.938 1 43.09 395 GLY A C 1
ATOM 3050 O O . GLY A 1 395 ? -18.609 -22.734 -33.938 1 43.09 395 GLY A O 1
ATOM 3051 N N . ASN A 1 396 ? -18.609 -21.219 -35.688 1 43.72 396 ASN A N 1
ATOM 3052 C CA . ASN A 1 396 ? -17.453 -20.359 -35.438 1 43.72 396 ASN A CA 1
ATOM 3053 C C . ASN A 1 396 ? -17.375 -19.922 -34 1 43.72 396 ASN A C 1
ATOM 3055 O O . ASN A 1 396 ? -16.656 -18.969 -33.656 1 43.72 396 ASN A O 1
ATOM 3059 N N . ASP A 1 397 ? -18.328 -20.188 -33.156 1 50.75 397 ASP A N 1
ATOM 3060 C CA . ASP A 1 397 ? -18.266 -19.5 -31.875 1 50.75 397 ASP A CA 1
ATOM 3061 C C . ASP A 1 397 ? -17.406 -20.281 -30.891 1 50.75 397 ASP A C 1
ATOM 3063 O O . ASP A 1 397 ? -17.594 -21.469 -30.672 1 50.75 397 ASP A O 1
ATOM 3067 N N . PRO A 1 398 ? -16.203 -19.75 -30.5 1 54.84 398 PRO A N 1
ATOM 3068 C CA . PRO A 1 398 ? -15.234 -20.359 -29.594 1 54.84 398 PRO A CA 1
ATOM 3069 C C . PRO A 1 398 ? -15.844 -20.688 -28.219 1 54.84 398 PRO A C 1
ATOM 3071 O O . PRO A 1 398 ? -15.586 -19.984 -27.25 1 54.84 398 PRO A O 1
ATOM 3074 N N . SER A 1 399 ? -16.859 -21.625 -28.125 1 67.62 399 SER A N 1
ATOM 3075 C CA . SER A 1 399 ? -17.438 -22.047 -26.844 1 67.62 399 SER A CA 1
ATOM 3076 C C . SER A 1 399 ? -16.688 -23.234 -26.281 1 67.62 399 SER A C 1
ATOM 3078 O O . SER A 1 399 ? -16.125 -24.047 -27.016 1 67.62 399 SER A O 1
ATOM 3080 N N . LYS A 1 400 ? -16.406 -23.188 -24.906 1 78.81 400 LYS A N 1
ATOM 3081 C CA . LYS A 1 400 ? -15.812 -24.312 -24.188 1 78.81 400 LYS A CA 1
ATOM 3082 C C . LYS A 1 400 ? -16.859 -25.078 -23.391 1 78.81 400 LYS A C 1
ATOM 3084 O O . LYS A 1 400 ? -17.812 -24.484 -22.875 1 78.81 400 LYS A O 1
ATOM 3089 N N . VAL A 1 401 ? -16.766 -26.422 -23.469 1 83.88 401 VAL A N 1
ATOM 3090 C CA . VAL A 1 401 ? -17.656 -27.312 -22.719 1 83.88 401 VAL A CA 1
ATOM 3091 C C . VAL A 1 401 ? -16.875 -28.016 -21.609 1 83.88 401 VAL A C 1
ATOM 3093 O O . VAL A 1 401 ? -15.773 -28.531 -21.859 1 83.88 401 VAL A O 1
ATOM 3096 N N . TYR A 1 402 ? -17.516 -27.953 -20.484 1 90.56 402 TYR A N 1
ATOM 3097 C CA . TYR A 1 402 ? -16.875 -28.594 -19.344 1 90.56 402 TYR A CA 1
ATOM 3098 C C . TYR A 1 402 ? -17.781 -29.641 -18.719 1 90.56 402 TYR A C 1
ATOM 3100 O O . TYR A 1 402 ? -19 -29.469 -18.672 1 90.56 402 TYR A O 1
ATOM 3108 N N . LEU A 1 403 ? -17.156 -30.656 -18.328 1 92.38 403 LEU A N 1
ATOM 3109 C CA . LEU A 1 403 ? -17.844 -31.672 -17.516 1 92.38 403 LEU A CA 1
ATOM 3110 C C . LEU A 1 403 ? -17.438 -31.547 -16.047 1 92.38 403 LEU A C 1
ATOM 3112 O O . LEU A 1 403 ? -16.25 -31.531 -15.727 1 92.38 403 LEU A O 1
ATOM 3116 N N . VAL A 1 404 ? -18.453 -31.391 -15.25 1 94.38 404 VAL A N 1
ATOM 3117 C CA . VAL A 1 404 ? -18.219 -31.328 -13.812 1 94.38 404 VAL A CA 1
ATOM 3118 C C . VAL A 1 404 ? -18.625 -32.656 -13.164 1 94.38 404 VAL A C 1
ATOM 3120 O O . VAL A 1 404 ? -19.734 -33.156 -13.383 1 94.38 404 VAL A O 1
ATOM 3123 N N . LEU A 1 405 ? -17.703 -33.156 -12.367 1 93.62 405 LEU A N 1
ATOM 3124 C CA . LEU A 1 405 ? -17.953 -34.406 -11.672 1 93.62 405 LEU A CA 1
ATOM 3125 C C . LEU A 1 405 ? -17.891 -34.219 -10.164 1 93.62 405 LEU A C 1
ATOM 3127 O O . LEU A 1 405 ? -16.922 -33.656 -9.641 1 93.62 405 LEU A O 1
ATOM 3131 N N . LYS A 1 406 ? -18.891 -34.625 -9.531 1 91.31 406 LYS A N 1
ATOM 3132 C CA . LYS A 1 406 ? -18.891 -34.781 -8.078 1 91.31 406 LYS A CA 1
ATOM 3133 C C . LYS A 1 406 ? -18.703 -36.219 -7.668 1 91.31 406 LYS A C 1
ATOM 3135 O O . LYS A 1 406 ? -19.516 -37.094 -8.039 1 91.31 406 LYS A O 1
ATOM 3140 N N . VAL A 1 407 ? -17.625 -36.469 -6.945 1 90.56 407 VAL A N 1
ATOM 3141 C CA . VAL A 1 407 ? -17.266 -37.844 -6.664 1 90.56 407 VAL A CA 1
ATOM 3142 C C . VAL A 1 407 ? -17.266 -38.094 -5.156 1 90.56 407 VAL A C 1
ATOM 3144 O O . VAL A 1 407 ? -16.672 -37.312 -4.402 1 90.56 407 VAL A O 1
ATOM 3147 N N . ASP A 1 408 ? -17.953 -39.094 -4.816 1 86.38 408 ASP A N 1
ATOM 3148 C CA . ASP A 1 408 ? -17.922 -39.531 -3.428 1 86.38 408 ASP A CA 1
ATOM 3149 C C . ASP A 1 408 ? -17.453 -40.969 -3.326 1 86.38 408 ASP A C 1
ATOM 3151 O O . ASP A 1 408 ? -17.781 -41.812 -4.176 1 86.38 408 ASP A O 1
ATOM 3155 N N . GLY A 1 409 ? -16.609 -41.25 -2.361 1 86.12 409 GLY A N 1
ATOM 3156 C CA . GLY A 1 409 ? -16.062 -42.594 -2.148 1 86.12 409 GLY A CA 1
ATOM 3157 C C . GLY A 1 409 ? -14.555 -42.625 -2.068 1 86.12 409 GLY A C 1
ATOM 3158 O O . GLY A 1 409 ? -13.875 -41.812 -2.717 1 86.12 409 GLY A O 1
ATOM 3159 N N . THR A 1 410 ? -14.094 -43.594 -1.365 1 85.44 410 THR A N 1
ATOM 3160 C CA . THR A 1 410 ? -12.648 -43.781 -1.213 1 85.44 410 THR A CA 1
ATOM 3161 C C . THR A 1 410 ? -12.086 -44.656 -2.328 1 85.44 410 THR A C 1
ATOM 3163 O O . THR A 1 410 ? -12.844 -45.281 -3.066 1 85.44 410 THR A O 1
ATOM 3166 N N . LEU A 1 411 ? -10.805 -44.625 -2.412 1 87 411 LEU A N 1
ATOM 3167 C CA . LEU A 1 411 ? -10.133 -45.406 -3.455 1 87 411 LEU A CA 1
ATOM 3168 C C . LEU A 1 411 ? -10.484 -46.875 -3.352 1 87 411 LEU A C 1
ATOM 3170 O O . LEU A 1 411 ? -10.836 -47.531 -4.352 1 87 411 LEU A O 1
ATOM 3174 N N . PRO A 1 412 ? -10.516 -47.469 -2.148 1 84.19 412 PRO A N 1
ATOM 3175 C CA . PRO A 1 412 ? -10.875 -48.875 -2.062 1 84.19 412 PRO A CA 1
ATOM 3176 C C . PRO A 1 412 ? -12.32 -49.156 -2.477 1 84.19 412 PRO A C 1
ATOM 3178 O O . PRO A 1 412 ? -12.625 -50.219 -3.041 1 84.19 412 PRO A O 1
ATOM 3181 N N . GLU A 1 413 ? -13.172 -48.281 -2.219 1 86 413 GLU A N 1
ATOM 3182 C CA . GLU A 1 413 ? -14.57 -48.438 -2.605 1 86 413 GLU A CA 1
ATOM 3183 C C . GLU A 1 413 ? -14.727 -48.406 -4.125 1 86 413 GLU A C 1
ATOM 3185 O O . GLU A 1 413 ? -15.469 -49.219 -4.688 1 86 413 GLU A O 1
ATOM 3190 N N . TRP A 1 414 ? -14.07 -47.531 -4.754 1 87.94 414 TRP A N 1
ATOM 3191 C CA . TRP A 1 414 ? -14.125 -47.438 -6.211 1 87.94 414 TRP A CA 1
ATOM 3192 C C . TRP A 1 414 ? -13.445 -48.656 -6.859 1 87.94 414 TRP A C 1
ATOM 3194 O O . TRP A 1 414 ? -13.875 -49.125 -7.918 1 87.94 414 TRP A O 1
ATOM 3204 N N . GLU A 1 415 ? -12.398 -49.125 -6.223 1 84.75 415 GLU A N 1
ATOM 3205 C CA . GLU A 1 415 ? -11.742 -50.344 -6.719 1 84.75 415 GLU A CA 1
ATOM 3206 C C . GLU A 1 415 ? -12.664 -51.531 -6.637 1 84.75 415 GLU A C 1
ATOM 3208 O O . GLU A 1 415 ? -12.672 -52.375 -7.535 1 84.75 415 GLU A O 1
ATOM 3213 N N . SER A 1 416 ? -13.375 -51.594 -5.57 1 83 416 SER A N 1
ATOM 3214 C CA . SER A 1 416 ? -14.336 -52.656 -5.422 1 83 416 SER A CA 1
ATOM 3215 C C . SER A 1 416 ? -15.43 -52.594 -6.484 1 83 416 SER A C 1
ATOM 3217 O O . SER A 1 416 ? -15.828 -53.625 -7.043 1 83 416 SER A O 1
ATOM 3219 N N . TYR A 1 417 ? -15.867 -51.469 -6.719 1 83.81 417 TYR A N 1
ATOM 3220 C CA . TYR A 1 417 ? -16.875 -51.281 -7.746 1 83.81 417 TYR A CA 1
ATOM 3221 C C . TYR A 1 417 ? -16.344 -51.656 -9.125 1 83.81 417 TYR A C 1
ATOM 3223 O O . TYR A 1 417 ? -17.016 -52.375 -9.883 1 83.81 417 TYR A O 1
ATOM 3231 N N . TYR A 1 418 ? -15.18 -51.094 -9.414 1 83.88 418 TYR A N 1
ATOM 3232 C CA . TYR A 1 418 ? -14.57 -51.406 -10.711 1 83.88 418 TYR A CA 1
ATOM 3233 C C . TYR A 1 418 ? -14.375 -52.875 -10.906 1 83.88 418 TYR A C 1
ATOM 3235 O O . TYR A 1 418 ? -14.594 -53.406 -12 1 83.88 418 TYR A O 1
ATOM 3243 N N . SER A 1 419 ? -13.953 -53.562 -9.891 1 80.75 419 SER A N 1
ATOM 3244 C CA . SER A 1 419 ? -13.719 -55 -9.961 1 80.75 419 SER A CA 1
ATOM 3245 C C . SER A 1 419 ? -15.031 -55.781 -10.148 1 80.75 419 SER A C 1
ATOM 3247 O O . SER A 1 419 ? -15.047 -56.844 -10.781 1 80.75 419 SER A O 1
ATOM 3249 N N . SER A 1 420 ? -16.016 -55.25 -9.539 1 78.06 420 SER A N 1
ATOM 3250 C CA . SER A 1 420 ? -17.312 -55.938 -9.664 1 78.06 420 SER A CA 1
ATOM 3251 C C . SER A 1 420 ? -17.844 -55.812 -11.086 1 78.06 420 SER A C 1
ATOM 3253 O O . SER A 1 420 ? -18.625 -56.688 -11.523 1 78.06 420 SER A O 1
ATOM 3255 N N . MET A 1 421 ? -17.453 -54.812 -11.742 1 73.81 421 MET A N 1
ATOM 3256 C CA . MET A 1 421 ? -17.906 -54.594 -13.117 1 73.81 421 MET A CA 1
ATOM 3257 C C . MET A 1 421 ? -17.047 -55.406 -14.086 1 73.81 421 MET A C 1
ATOM 3259 O O . MET A 1 421 ? -17.531 -55.844 -15.148 1 73.81 421 MET A O 1
ATOM 3263 N N . SER A 1 422 ? -15.672 -55.344 -13.938 1 61.44 422 SER A N 1
ATOM 3264 C CA . SER A 1 422 ? -14.68 -55.844 -14.883 1 61.44 422 SER A CA 1
ATOM 3265 C C . SER A 1 422 ? -14.719 -57.344 -14.984 1 61.44 422 SER A C 1
ATOM 3267 O O . SER A 1 422 ? -13.844 -57.969 -15.602 1 61.44 422 SER A O 1
ATOM 3269 N N . ASN A 1 423 ? -15.445 -58.25 -14.195 1 51.44 423 ASN A N 1
ATOM 3270 C CA . ASN A 1 423 ? -15.234 -59.594 -14.742 1 51.44 423 ASN A CA 1
ATOM 3271 C C . ASN A 1 423 ? -15 -59.562 -16.25 1 51.44 423 ASN A C 1
ATOM 3273 O O . ASN A 1 423 ? -14.68 -60.562 -16.859 1 51.44 423 ASN A O 1
ATOM 3277 N N . SER A 1 424 ? -15.742 -58.844 -17.031 1 45.94 424 SER A N 1
ATOM 3278 C CA . SER A 1 424 ? -15.438 -58.906 -18.453 1 45.94 424 SER A CA 1
ATOM 3279 C C . SER A 1 424 ? -14.297 -57.969 -18.812 1 45.94 424 SER A C 1
ATOM 3281 O O . SER A 1 424 ? -13.805 -57.219 -17.969 1 45.94 424 SER A O 1
ATOM 3283 N N . THR A 1 425 ? -14.422 -57.094 -20.281 1 46.38 425 THR A N 1
ATOM 3284 C CA . THR A 1 425 ? -13.508 -56.375 -21.172 1 46.38 425 THR A CA 1
ATOM 3285 C C . THR A 1 425 ? -13.031 -55.094 -20.531 1 46.38 425 THR A C 1
ATOM 3287 O O . THR A 1 425 ? -13.68 -54.562 -19.625 1 46.38 425 THR A O 1
ATOM 3290 N N . GLU A 1 426 ? -11.773 -54.438 -20.875 1 53.34 426 GLU A N 1
ATOM 3291 C CA . GLU A 1 426 ? -10.852 -53.312 -20.641 1 53.34 426 GLU A CA 1
ATOM 3292 C C . GLU A 1 426 ? -11.609 -52.062 -20.266 1 53.34 426 GLU A C 1
ATOM 3294 O O . GLU A 1 426 ? -11.117 -51.25 -19.484 1 53.34 426 GLU A O 1
ATOM 3299 N N . ASN A 1 427 ? -12.719 -51.75 -20.75 1 61.44 427 ASN A N 1
ATOM 3300 C CA . ASN A 1 427 ? -13.547 -50.531 -20.594 1 61.44 427 ASN A CA 1
ATOM 3301 C C . ASN A 1 427 ? -14.953 -50.906 -20.109 1 61.44 427 ASN A C 1
ATOM 3303 O O . ASN A 1 427 ? -15.695 -51.562 -20.812 1 61.44 427 ASN A O 1
ATOM 3307 N N . ALA A 1 428 ? -15.219 -50.719 -18.578 1 70.25 428 ALA A N 1
ATOM 3308 C CA . ALA A 1 428 ? -16.531 -51.031 -18.016 1 70.25 428 ALA A CA 1
ATOM 3309 C C . ALA A 1 428 ? -17.531 -49.906 -18.312 1 70.25 428 ALA A C 1
ATOM 3311 O O . ALA A 1 428 ? -17.297 -48.75 -17.938 1 70.25 428 ALA A O 1
ATOM 3312 N N . SER A 1 429 ? -18.531 -50.219 -19.109 1 77.81 429 SER A N 1
ATOM 3313 C CA . SER A 1 429 ? -19.562 -49.219 -19.375 1 77.81 429 SER A CA 1
ATOM 3314 C C . SER A 1 429 ? -20.391 -48.938 -18.125 1 77.81 429 SER A C 1
ATOM 3316 O O . SER A 1 429 ? -20.734 -49.844 -17.375 1 77.81 429 SER A O 1
ATOM 3318 N N . ILE A 1 430 ? -20.5 -47.656 -17.719 1 80.12 430 ILE A N 1
ATOM 3319 C CA . ILE A 1 430 ? -21.281 -47.25 -16.562 1 80.12 430 ILE A CA 1
ATOM 3320 C C . ILE A 1 430 ? -22.609 -46.656 -17.031 1 80.12 430 ILE A C 1
ATOM 3322 O O . ILE A 1 430 ? -22.672 -45.969 -18.047 1 80.12 430 ILE A O 1
ATOM 3326 N N . ASP A 1 431 ? -23.703 -47.094 -16.297 1 74.69 431 ASP A N 1
ATOM 3327 C CA . ASP A 1 431 ? -25.031 -46.531 -16.562 1 74.69 431 ASP A CA 1
ATOM 3328 C C . ASP A 1 431 ? -25.359 -45.406 -15.57 1 74.69 431 ASP A C 1
ATOM 3330 O O . ASP A 1 431 ? -25.438 -45.656 -14.367 1 74.69 431 ASP A O 1
ATOM 3334 N N . MET A 1 432 ? -25.375 -44.25 -16.125 1 80.19 432 MET A N 1
ATOM 3335 C CA . MET A 1 432 ? -25.75 -43.094 -15.289 1 80.19 432 MET A CA 1
ATOM 3336 C C . MET A 1 432 ? -27.234 -42.781 -15.43 1 80.19 432 MET A C 1
ATOM 3338 O O . MET A 1 432 ? -27.781 -42.875 -16.531 1 80.19 432 MET A O 1
ATOM 3342 N N . HIS A 1 433 ? -27.844 -42.562 -14.234 1 78.06 433 HIS A N 1
ATOM 3343 C CA . HIS A 1 433 ? -29.281 -42.281 -14.234 1 78.06 433 HIS A CA 1
ATOM 3344 C C . HIS A 1 433 ? -29.547 -40.781 -13.984 1 78.06 433 HIS A C 1
ATOM 3346 O O . HIS A 1 433 ? -28.75 -40.125 -13.328 1 78.06 433 HIS A O 1
ATOM 3352 N N . MET A 1 434 ? -30.672 -40.406 -14.602 1 72.31 434 MET A N 1
ATOM 3353 C CA . MET A 1 434 ? -31.109 -39.031 -14.445 1 72.31 434 MET A CA 1
ATOM 3354 C C . MET A 1 434 ? -31.781 -38.812 -13.094 1 72.31 434 MET A C 1
ATOM 3356 O O . MET A 1 434 ? -32.562 -39.656 -12.648 1 72.31 434 MET A O 1
ATOM 3360 N N . LEU A 1 435 ? -31.172 -37.844 -12.328 1 70.25 435 LEU A N 1
ATOM 3361 C CA . LEU A 1 435 ? -31.906 -37.438 -11.141 1 70.25 435 LEU A CA 1
ATOM 3362 C C . LEU A 1 435 ? -32.969 -36.375 -11.492 1 70.25 435 LEU A C 1
ATOM 3364 O O . LEU A 1 435 ? -32.656 -35.375 -12.117 1 70.25 435 LEU A O 1
ATOM 3368 N N . PRO A 1 436 ? -34.219 -36.812 -11.141 1 64.44 436 PRO A N 1
ATOM 3369 C CA . PRO A 1 436 ? -35.281 -35.875 -11.516 1 64.44 436 PRO A CA 1
ATOM 3370 C C . PRO A 1 436 ? -35.125 -34.5 -10.852 1 64.44 436 PRO A C 1
ATOM 3372 O O . PRO A 1 436 ? -34.719 -34.406 -9.68 1 64.44 436 PRO A O 1
ATOM 3375 N N . ASN A 1 437 ? -35.344 -33.5 -11.469 1 63.12 437 ASN A N 1
ATOM 3376 C CA . ASN A 1 437 ? -35.469 -32.094 -11.055 1 63.12 437 ASN A CA 1
ATOM 3377 C C . ASN A 1 437 ? -34.125 -31.562 -10.562 1 63.12 437 ASN A C 1
ATOM 3379 O O . ASN A 1 437 ? -34.062 -30.703 -9.68 1 63.12 437 ASN A O 1
ATOM 3383 N N . THR A 1 438 ? -33.094 -32.375 -11.023 1 78.19 438 THR A N 1
ATOM 3384 C CA . THR A 1 438 ? -31.781 -31.812 -10.68 1 78.19 438 THR A CA 1
ATOM 3385 C C . THR A 1 438 ? -30.922 -31.625 -11.922 1 78.19 438 THR A C 1
ATOM 3387 O O . THR A 1 438 ? -31.25 -32.156 -12.992 1 78.19 438 THR A O 1
ATOM 3390 N N . GLY A 1 439 ? -30.141 -30.781 -12.078 1 83.31 439 GLY A N 1
ATOM 3391 C CA . GLY A 1 439 ? -29.219 -30.562 -13.18 1 83.31 439 GLY A CA 1
ATOM 3392 C C . GLY A 1 439 ? -28.078 -31.578 -13.211 1 83.31 439 GLY A C 1
ATOM 3393 O O . GLY A 1 439 ? -27.141 -31.422 -13.992 1 83.31 439 GLY A O 1
ATOM 3394 N N . TRP A 1 440 ? -28.297 -32.781 -12.445 1 88.19 440 TRP A N 1
ATOM 3395 C CA . TRP A 1 440 ? -27.203 -33.75 -12.328 1 88.19 440 TRP A CA 1
ATOM 3396 C C . TRP A 1 440 ? -27.609 -35.094 -12.906 1 88.19 440 TRP A C 1
ATOM 3398 O O . TRP A 1 440 ? -28.781 -35.5 -12.812 1 88.19 440 TRP A O 1
ATOM 3408 N N . MET A 1 441 ? -26.656 -35.781 -13.492 1 87.62 441 MET A N 1
ATOM 3409 C CA . MET A 1 441 ? -26.719 -37.219 -13.727 1 87.62 441 MET A CA 1
ATOM 3410 C C . MET A 1 441 ? -25.969 -37.969 -12.641 1 87.62 441 MET A C 1
ATOM 3412 O O . MET A 1 441 ? -24.875 -37.562 -12.227 1 87.62 441 MET A O 1
ATOM 3416 N N . GLU A 1 442 ? -26.547 -39 -12.141 1 86.81 442 GLU A N 1
ATOM 3417 C CA . GLU A 1 442 ? -25.906 -39.656 -11.008 1 86.81 442 GLU A CA 1
ATOM 3418 C C . GLU A 1 442 ? -25.734 -41.156 -11.25 1 86.81 442 GLU A C 1
ATOM 3420 O O . GLU A 1 442 ? -26.578 -41.781 -11.914 1 86.81 442 GLU A O 1
ATOM 3425 N N . LEU A 1 443 ? -24.656 -41.531 -10.961 1 75.75 443 LEU A N 1
ATOM 3426 C CA . LEU A 1 443 ? -24.391 -42.969 -10.758 1 75.75 443 LEU A CA 1
ATOM 3427 C C . LEU A 1 443 ? -24.422 -43.312 -9.273 1 75.75 443 LEU A C 1
ATOM 3429 O O . LEU A 1 443 ? -23.641 -42.781 -8.484 1 75.75 443 LEU A O 1
ATOM 3433 N N . SER A 1 444 ? -25.859 -43.719 -8.758 1 63.25 444 SER A N 1
ATOM 3434 C CA . SER A 1 444 ? -26.016 -44.125 -7.367 1 63.25 444 SER A CA 1
ATOM 3435 C C . SER A 1 444 ? -26.266 -45.625 -7.266 1 63.25 444 SER A C 1
ATOM 3437 O O . SER A 1 444 ? -26.688 -46.25 -8.234 1 63.25 444 SER A O 1
ATOM 3439 N N . ASN A 1 445 ? -26.25 -46.812 -6.922 1 55.81 445 ASN A N 1
ATOM 3440 C CA . ASN A 1 445 ? -26.859 -47.969 -6.27 1 55.81 445 ASN A CA 1
ATOM 3441 C C . ASN A 1 445 ? -25.938 -49.188 -6.324 1 55.81 445 ASN A C 1
ATOM 3443 O O . ASN A 1 445 ? -26.172 -50.125 -7.105 1 55.81 445 ASN A O 1
ATOM 3447 N N . PHE A 1 446 ? -24.734 -49.094 -6.414 1 49.72 446 PHE A N 1
ATOM 3448 C CA . PHE A 1 446 ? -24.375 -50.5 -6.414 1 49.72 446 PHE A CA 1
ATOM 3449 C C . PHE A 1 446 ? -24.719 -51.156 -5.07 1 49.72 446 PHE A C 1
ATOM 3451 O O . PHE A 1 446 ? -24.719 -50.469 -4.039 1 49.72 446 PHE A O 1
ATOM 3458 N N . GLU A 1 447 ? -25.344 -52.281 -5.078 1 48.69 447 GLU A N 1
ATOM 3459 C CA . GLU A 1 447 ? -25.797 -53.219 -4.055 1 48.69 447 GLU A CA 1
ATOM 3460 C C . GLU A 1 447 ? -24.781 -53.344 -2.928 1 48.69 447 GLU A C 1
ATOM 3462 O O . GLU A 1 447 ? -25.141 -53.688 -1.801 1 48.69 447 GLU A O 1
ATOM 3467 N N . GLY A 1 448 ? -23.656 -52.688 -2.803 1 48.38 448 GLY A N 1
ATOM 3468 C CA . GLY A 1 448 ? -22.75 -52.969 -1.704 1 48.38 448 GLY A CA 1
ATOM 3469 C C . GLY A 1 448 ? -21.875 -51.781 -1.337 1 48.38 448 GLY A C 1
ATOM 3470 O O . GLY A 1 448 ? -21.141 -51.844 -0.355 1 48.38 448 GLY A O 1
ATOM 3471 N N . GLY A 1 449 ? -21.672 -50.5 -2.068 1 56.72 449 GLY A N 1
ATOM 3472 C CA . GLY A 1 449 ? -20.672 -49.562 -1.601 1 56.72 449 GLY A CA 1
ATOM 3473 C C . GLY A 1 449 ? -21.125 -48.094 -1.694 1 56.72 449 GLY A C 1
ATOM 3474 O O . GLY A 1 449 ? -22.188 -47.812 -2.262 1 56.72 449 GLY A O 1
ATOM 3475 N N . ASN A 1 450 ? -20.734 -47.156 -0.789 1 73.25 450 ASN A N 1
ATOM 3476 C CA . ASN A 1 450 ? -21 -45.75 -0.524 1 73.25 450 ASN A CA 1
ATOM 3477 C C . ASN A 1 450 ? -20.344 -44.844 -1.566 1 73.25 450 ASN A C 1
ATOM 3479 O O . ASN A 1 450 ? -19.719 -43.844 -1.22 1 73.25 450 ASN A O 1
ATOM 3483 N N . ILE A 1 451 ? -20.391 -45.344 -3.008 1 85 451 ILE A N 1
ATOM 3484 C CA . ILE A 1 451 ? -19.812 -44.438 -4.012 1 85 451 ILE A CA 1
ATOM 3485 C C . ILE A 1 451 ? -20.922 -43.656 -4.707 1 85 451 ILE A C 1
ATOM 3487 O O . ILE A 1 451 ? -22 -44.188 -4.949 1 85 451 ILE A O 1
ATOM 3491 N N . ARG A 1 452 ? -20.766 -42.469 -4.949 1 86.5 452 ARG A N 1
ATOM 3492 C CA . ARG A 1 452 ? -21.656 -41.562 -5.688 1 86.5 452 ARG A CA 1
ATOM 3493 C C . ARG A 1 452 ? -20.875 -40.75 -6.707 1 86.5 452 ARG A C 1
ATOM 3495 O O . ARG A 1 452 ? -19.781 -40.25 -6.418 1 86.5 452 ARG A O 1
ATOM 3502 N N . LEU A 1 453 ? -21.344 -40.812 -7.941 1 90.31 453 LEU A N 1
ATOM 3503 C CA . LEU A 1 453 ? -20.781 -39.969 -9 1 90.31 453 LEU A CA 1
ATOM 3504 C C . LEU A 1 453 ? -21.875 -39.156 -9.68 1 90.31 453 LEU A C 1
ATOM 3506 O O . LEU A 1 453 ? -22.875 -39.719 -10.156 1 90.31 453 LEU A O 1
ATOM 3510 N N . ALA A 1 454 ? -21.797 -37.906 -9.562 1 90.56 454 ALA A N 1
ATOM 3511 C CA . ALA A 1 454 ? -22.719 -37 -10.234 1 90.56 454 ALA A CA 1
ATOM 3512 C C . ALA A 1 454 ? -22.016 -36.188 -11.32 1 90.56 454 ALA A C 1
ATOM 3514 O O . ALA A 1 454 ? -20.875 -35.781 -11.148 1 90.56 454 ALA A O 1
ATOM 3515 N N . ALA A 1 455 ? -22.656 -36.094 -12.484 1 91.56 455 ALA A N 1
ATOM 3516 C CA . ALA A 1 455 ? -22.062 -35.406 -13.609 1 91.56 455 ALA A CA 1
ATOM 3517 C C . ALA A 1 455 ? -23.016 -34.375 -14.195 1 91.56 455 ALA A C 1
ATOM 3519 O O . ALA A 1 455 ? -24.234 -34.594 -14.25 1 9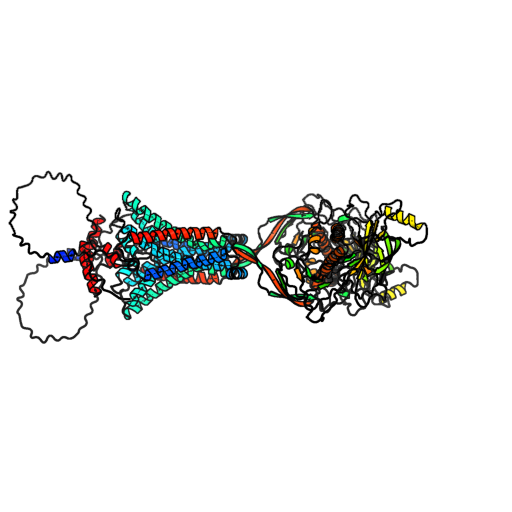1.56 455 ALA A O 1
ATOM 3520 N N . THR A 1 456 ? -22.531 -33.25 -14.523 1 90.5 456 THR A N 1
ATOM 3521 C CA . THR A 1 456 ? -23.266 -32.25 -15.258 1 90.5 456 THR A CA 1
ATOM 3522 C C . THR A 1 456 ? -22.375 -31.594 -16.328 1 90.5 456 THR A C 1
ATOM 3524 O O . THR A 1 456 ? -21.156 -31.641 -16.219 1 90.5 456 THR A O 1
ATOM 3527 N N . ILE A 1 457 ? -22.953 -31.188 -17.406 1 89 457 ILE A N 1
ATOM 3528 C CA . ILE A 1 457 ? -22.219 -30.547 -18.484 1 89 457 ILE A CA 1
ATOM 3529 C C . ILE A 1 457 ? -22.438 -29.031 -18.438 1 89 457 ILE A C 1
ATOM 3531 O O . ILE A 1 457 ? -23.562 -28.578 -18.234 1 89 457 ILE A O 1
ATOM 3535 N N . CYS A 1 458 ? -21.375 -28.344 -18.484 1 88.88 458 CYS A N 1
ATOM 3536 C CA . CYS A 1 458 ? -21.438 -26.891 -18.406 1 88.88 458 CYS A CA 1
ATOM 3537 C C . CYS A 1 458 ? -20.891 -26.25 -19.672 1 88.88 458 CYS A C 1
ATOM 3539 O O . CYS A 1 458 ? -19.906 -26.719 -20.234 1 88.88 458 CYS A O 1
ATOM 3541 N N . TYR A 1 459 ? -21.516 -25.125 -20.078 1 83.06 459 TYR A N 1
ATOM 3542 C CA . TYR A 1 459 ? -21.125 -24.406 -21.281 1 83.06 459 TYR A CA 1
ATOM 3543 C C . TYR A 1 459 ? -20.75 -22.969 -20.953 1 83.06 459 TYR A C 1
ATOM 3545 O O . TYR A 1 459 ? -21.328 -22.344 -20.062 1 83.06 459 TYR A O 1
ATOM 3553 N N . THR A 1 460 ? -19.703 -22.5 -21.656 1 81.31 460 THR A N 1
ATOM 3554 C CA . THR A 1 460 ? -19.344 -21.094 -21.516 1 81.31 460 THR A CA 1
ATOM 3555 C C . THR A 1 460 ? -18.797 -20.547 -22.844 1 81.31 460 THR A C 1
ATOM 3557 O O . THR A 1 460 ? -18.312 -21.297 -23.672 1 81.31 460 THR A O 1
ATOM 3560 N N . LYS A 1 461 ? -18.906 -19.188 -23.016 1 69.56 461 LYS A N 1
ATOM 3561 C CA . LYS A 1 461 ? -18.266 -18.484 -24.125 1 69.56 461 LYS A CA 1
ATOM 3562 C C . LYS A 1 461 ? -16.953 -17.844 -23.703 1 69.56 461 LYS A C 1
ATOM 3564 O O . LYS A 1 461 ? -16.922 -17.031 -22.766 1 69.56 461 LYS A O 1
ATOM 3569 N N . HIS A 1 462 ? -15.883 -18.656 -23.422 1 62.53 462 HIS A N 1
ATOM 3570 C CA . HIS A 1 462 ? -14.656 -18.078 -22.891 1 62.53 462 HIS A CA 1
ATOM 3571 C C . HIS A 1 462 ? -14.008 -17.141 -23.906 1 62.53 462 HIS A C 1
ATOM 3573 O O . HIS A 1 462 ? -13.297 -17.578 -24.812 1 62.53 462 HIS A O 1
ATOM 3579 N N . SER A 1 463 ? -14.531 -15.906 -24.219 1 57.62 463 SER A N 1
ATOM 3580 C CA . SER A 1 463 ? -13.773 -14.961 -25.047 1 57.62 463 SER A CA 1
ATOM 3581 C C . SER A 1 463 ? -13.414 -13.711 -24.25 1 57.62 463 SER A C 1
ATOM 3583 O O . SER A 1 463 ? -14.266 -13.117 -23.594 1 57.62 463 SER A O 1
ATOM 3585 N N . LEU A 1 464 ? -12.117 -13.805 -23.719 1 56.53 464 LEU A N 1
ATOM 3586 C CA . LEU A 1 464 ? -11.719 -12.508 -23.203 1 56.53 464 LEU A CA 1
ATOM 3587 C C . LEU A 1 464 ? -11.695 -11.461 -24.312 1 56.53 464 LEU A C 1
ATOM 3589 O O . LEU A 1 464 ? -10.969 -11.609 -25.297 1 56.53 464 LEU A O 1
ATOM 3593 N N . GLN A 1 465 ? -12.836 -10.898 -24.656 1 55.91 465 GLN A N 1
ATOM 3594 C CA . GLN A 1 465 ? -12.922 -9.875 -25.688 1 55.91 465 GLN A CA 1
ATOM 3595 C C . GLN A 1 465 ? -12.789 -8.477 -25.094 1 55.91 465 GLN A C 1
ATOM 3597 O O . GLN A 1 465 ? -13.359 -8.195 -24.031 1 55.91 465 GLN A O 1
ATOM 3602 N N . LEU A 1 466 ? -11.539 -7.84 -25.312 1 51.88 466 LEU A N 1
ATOM 3603 C CA . LEU A 1 466 ? -11.594 -6.41 -25.031 1 51.88 466 LEU A CA 1
ATOM 3604 C C . LEU A 1 466 ? -12.789 -5.766 -25.719 1 51.88 466 LEU A C 1
ATOM 3606 O O . LEU A 1 466 ? -12.852 -5.723 -26.953 1 51.88 466 LEU A O 1
ATOM 3610 N N . PRO A 1 467 ? -13.836 -5.758 -25 1 51.25 467 PRO A N 1
ATOM 3611 C CA . PRO A 1 467 ? -14.758 -4.918 -25.766 1 51.25 467 PRO A CA 1
ATOM 3612 C C . PRO A 1 467 ? -14.234 -3.5 -25.969 1 51.25 467 PRO A C 1
ATOM 3614 O O . PRO A 1 467 ? -13.508 -2.971 -25.125 1 51.25 467 PRO A O 1
ATOM 3617 N N . PRO A 1 468 ? -14.109 -2.965 -27.156 1 49.66 468 PRO A N 1
ATOM 3618 C CA . PRO A 1 468 ? -13.562 -1.626 -27.391 1 49.66 468 PRO A CA 1
ATOM 3619 C C . PRO A 1 468 ? -13.773 -0.687 -26.203 1 49.66 468 PRO A C 1
ATOM 3621 O O . PRO A 1 468 ? -12.891 0.1 -25.859 1 49.66 468 PRO A O 1
ATOM 3624 N N . HIS A 1 469 ? -14.922 -0.146 -25.844 1 50.41 469 HIS A N 1
ATOM 3625 C CA . HIS A 1 469 ? -15.234 1.027 -25.031 1 50.41 469 HIS A CA 1
ATOM 3626 C C . HIS A 1 469 ? -15.945 0.635 -23.75 1 50.41 469 HIS A C 1
ATOM 3628 O O . HIS A 1 469 ? -16.953 1.253 -23.375 1 50.41 469 HIS A O 1
ATOM 3634 N N . SER A 1 470 ? -15.539 -0.423 -23.125 1 59.19 470 SER A N 1
ATOM 3635 C CA . SER A 1 470 ? -16.234 -0.646 -21.859 1 59.19 470 SER A CA 1
ATOM 3636 C C . SER A 1 470 ? -15.766 0.346 -20.797 1 59.19 470 SER A C 1
ATOM 3638 O O . SER A 1 470 ? -14.562 0.516 -20.594 1 59.19 470 SER A O 1
ATOM 3640 N N . THR A 1 471 ? -16.766 1.307 -20.594 1 62.22 471 THR A N 1
ATOM 3641 C CA . THR A 1 471 ? -16.484 2.281 -19.547 1 62.22 471 THR A CA 1
ATOM 3642 C C . THR A 1 471 ? -17.031 1.81 -18.203 1 62.22 471 THR A C 1
ATOM 3644 O O . THR A 1 471 ? -18.109 1.224 -18.141 1 62.22 471 THR A O 1
ATOM 3647 N N . ILE A 1 472 ? -16.141 1.621 -17.391 1 60.62 472 ILE A N 1
ATOM 3648 C CA . ILE A 1 472 ? -16.516 1.293 -16.016 1 60.62 472 ILE A CA 1
ATOM 3649 C C . ILE A 1 472 ? -16.922 2.564 -15.281 1 60.62 472 ILE A C 1
ATOM 3651 O O . ILE A 1 472 ? -16.297 3.617 -15.453 1 60.62 472 ILE A O 1
ATOM 3655 N N . LYS A 1 473 ? -18.188 2.748 -14.875 1 57.06 473 LYS A N 1
ATOM 3656 C CA . LYS A 1 473 ? -18.516 3.809 -13.922 1 57.06 473 LYS A CA 1
ATOM 3657 C C . LYS A 1 473 ? -18.531 3.281 -12.492 1 57.06 473 LYS A C 1
ATOM 3659 O O . LYS A 1 473 ? -19.219 2.307 -12.188 1 57.06 473 LYS A O 1
ATOM 3664 N N . ARG A 1 474 ? -17.359 3.422 -11.875 1 54.69 474 ARG A N 1
ATOM 3665 C CA . ARG A 1 474 ? -17.25 3.016 -10.477 1 54.69 474 ARG A CA 1
ATOM 3666 C C . ARG A 1 474 ? -17.781 4.094 -9.547 1 54.69 474 ARG A C 1
ATOM 3668 O O . ARG A 1 474 ? -17.422 5.266 -9.672 1 54.69 474 ARG A O 1
ATOM 3675 N N . GLU A 1 475 ? -19.047 4.133 -8.984 1 52.84 475 GLU A N 1
ATOM 3676 C CA . GLU A 1 475 ? -19.266 4.898 -7.762 1 52.84 475 GLU A CA 1
ATOM 3677 C C . GLU A 1 475 ? -19.047 4.035 -6.523 1 52.84 475 GLU A C 1
ATOM 3679 O O . GLU A 1 475 ? -19.797 3.086 -6.285 1 52.84 475 GLU A O 1
ATOM 3684 N N . ALA A 1 476 ? -17.906 3.346 -6.395 1 51.09 476 ALA A N 1
ATOM 3685 C CA . ALA A 1 476 ? -17.812 2.541 -5.18 1 51.09 476 ALA A CA 1
ATOM 3686 C C . ALA A 1 476 ? -18.062 3.393 -3.938 1 51.09 476 ALA A C 1
ATOM 3688 O O . ALA A 1 476 ? -17.469 4.461 -3.777 1 51.09 476 ALA A O 1
ATOM 3689 N N . PRO A 1 477 ? -19.203 3.266 -3.428 1 47.69 477 PRO A N 1
ATOM 3690 C CA . PRO A 1 477 ? -19.094 3.809 -2.07 1 47.69 477 PRO A CA 1
ATOM 3691 C C . PRO A 1 477 ? -17.781 3.438 -1.39 1 47.69 477 PRO A C 1
ATOM 3693 O O . PRO A 1 477 ? -17.125 2.473 -1.792 1 47.69 477 PRO A O 1
ATOM 3696 N N . LEU A 1 478 ? -17.266 4.051 -0.547 1 48.94 478 LEU A N 1
ATOM 3697 C CA . LEU A 1 478 ? -16.031 3.9 0.214 1 48.94 478 LEU A CA 1
ATOM 3698 C C . LEU A 1 478 ? -15.609 2.436 0.281 1 48.94 478 LEU A C 1
ATOM 3700 O O . LEU A 1 478 ? -14.477 2.094 -0.069 1 48.94 478 LEU A O 1
ATOM 3704 N N . ASP A 1 479 ? -15.992 1.5 1.556 1 50.44 479 ASP A N 1
ATOM 3705 C CA . ASP A 1 479 ? -15.227 0.742 2.541 1 50.44 479 ASP A CA 1
ATOM 3706 C C . ASP A 1 479 ? -15.242 -0.75 2.217 1 50.44 479 ASP A C 1
ATOM 3708 O O . ASP A 1 479 ? -15.078 -1.586 3.109 1 50.44 479 ASP A O 1
ATOM 3712 N N . GLN A 1 480 ? -15.781 -1.147 1.136 1 56.53 480 GLN A N 1
ATOM 3713 C CA . GLN A 1 480 ? -15.688 -2.59 1.331 1 56.53 480 GLN A CA 1
ATOM 3714 C C . GLN A 1 480 ? -14.328 -3.121 0.873 1 56.53 480 GLN A C 1
ATOM 3716 O O . GLN A 1 480 ? -14.062 -3.201 -0.328 1 56.53 480 GLN A O 1
ATOM 3721 N N . PRO A 1 481 ? -13.477 -3.254 1.764 1 65.69 481 PRO A N 1
ATOM 3722 C CA . PRO A 1 481 ? -12.18 -3.846 1.436 1 65.69 481 PRO A CA 1
ATOM 3723 C C . PRO A 1 481 ? -12.297 -5.266 0.885 1 65.69 481 PRO A C 1
ATOM 3725 O O . PRO A 1 481 ? -13.258 -5.977 1.203 1 65.69 481 PRO A O 1
ATOM 3728 N N . ALA A 1 482 ? -11.648 -5.598 -0.23 1 77.69 482 ALA A N 1
ATOM 3729 C CA . ALA A 1 482 ? -11.547 -6.977 -0.706 1 77.69 482 ALA A CA 1
ATOM 3730 C C . ALA A 1 482 ? -11.281 -7.938 0.449 1 77.69 482 ALA A C 1
ATOM 3732 O O . ALA A 1 482 ? -10.586 -7.586 1.406 1 77.69 482 ALA A O 1
ATOM 3733 N N . PRO A 1 483 ? -12.023 -8.992 0.328 1 84.12 483 PRO A N 1
ATOM 3734 C CA . PRO A 1 483 ? -11.797 -9.953 1.409 1 84.12 483 PRO A CA 1
ATOM 3735 C C . PRO A 1 483 ? -10.352 -10.43 1.486 1 84.12 483 PRO A C 1
ATOM 3737 O O . PRO A 1 483 ? -9.664 -10.492 0.464 1 84.12 483 PRO A O 1
ATOM 3740 N N . GLN A 1 484 ? -9.984 -10.688 2.656 1 82.19 484 GLN A N 1
ATOM 3741 C CA . GLN A 1 484 ? -8.641 -11.219 2.883 1 82.19 484 GLN A CA 1
ATOM 3742 C C . GLN A 1 484 ? -8.656 -12.742 2.916 1 82.19 484 GLN A C 1
ATOM 3744 O O . GLN A 1 484 ? -9.648 -13.352 3.316 1 82.19 484 GLN A O 1
ATOM 3749 N N . ILE A 1 485 ? -7.59 -13.289 2.385 1 86.38 485 ILE A N 1
ATOM 3750 C CA . ILE A 1 485 ? -7.438 -14.734 2.445 1 86.38 485 ILE A CA 1
ATOM 3751 C C . ILE A 1 485 ? -7.125 -15.164 3.877 1 86.38 485 ILE A C 1
ATOM 3753 O O . ILE A 1 485 ? -6.191 -14.648 4.496 1 86.38 485 ILE A O 1
ATOM 3757 N N . ALA A 1 486 ? -8.047 -15.992 4.367 1 85.44 486 ALA A N 1
ATOM 3758 C CA . ALA A 1 486 ? -7.906 -16.422 5.754 1 85.44 486 ALA A CA 1
ATOM 3759 C C . ALA A 1 486 ? -7.844 -17.953 5.844 1 85.44 486 ALA A C 1
ATOM 3761 O O . ALA A 1 486 ? -8.5 -18.656 5.074 1 85.44 486 ALA A O 1
ATOM 3762 N N . TRP A 1 487 ? -7.016 -18.359 6.754 1 83.56 487 TRP A N 1
ATOM 3763 C CA . TRP A 1 487 ? -6.859 -19.797 7.035 1 83.56 487 TRP A CA 1
ATOM 3764 C C . TRP A 1 487 ? -7.469 -20.141 8.391 1 83.56 487 TRP A C 1
ATOM 3766 O O . TRP A 1 487 ? -7.273 -19.422 9.367 1 83.56 487 TRP A O 1
ATOM 3776 N N . ASP A 1 488 ? -8.312 -21.172 8.328 1 82.62 488 ASP A N 1
ATOM 3777 C CA . ASP A 1 488 ? -8.859 -21.719 9.57 1 82.62 488 ASP A CA 1
ATOM 3778 C C . ASP A 1 488 ? -7.973 -22.844 10.102 1 82.62 488 ASP A C 1
ATOM 3780 O O . ASP A 1 488 ? -8.039 -23.984 9.617 1 82.62 488 ASP A O 1
ATOM 3784 N N . SER A 1 489 ? -7.254 -22.562 11.102 1 76.06 489 SER A N 1
ATOM 3785 C CA . SER A 1 489 ? -6.281 -23.5 11.625 1 76.06 489 SER A CA 1
ATOM 3786 C C . SER A 1 489 ? -6.969 -24.672 12.336 1 76.06 489 SER A C 1
ATOM 3788 O O . SER A 1 489 ? -6.422 -25.766 12.406 1 76.06 489 SER A O 1
ATOM 3790 N N . ILE A 1 490 ? -8.125 -24.469 12.797 1 73.88 490 ILE A N 1
ATOM 3791 C CA . ILE A 1 490 ? -8.844 -25.516 13.508 1 73.88 490 ILE A CA 1
ATOM 3792 C C . ILE A 1 490 ? -9.375 -26.547 12.516 1 73.88 490 ILE A C 1
ATOM 3794 O O . ILE A 1 490 ? -9.219 -27.75 12.727 1 73.88 490 ILE A O 1
ATOM 3798 N N . ARG A 1 491 ? -9.867 -26.078 11.477 1 76.75 491 ARG A N 1
ATOM 3799 C CA . ARG A 1 491 ? -10.445 -26.984 10.492 1 76.75 491 ARG A CA 1
ATOM 3800 C C . ARG A 1 491 ? -9.391 -27.438 9.477 1 76.75 491 ARG A C 1
ATOM 3802 O O . ARG A 1 491 ? -9.594 -28.422 8.758 1 76.75 491 ARG A O 1
ATOM 3809 N N . GLY A 1 492 ? -8.258 -26.703 9.414 1 76.75 492 GLY A N 1
ATOM 3810 C CA . GLY A 1 492 ? -7.203 -27.031 8.469 1 76.75 492 GLY A CA 1
ATOM 3811 C C . GLY A 1 492 ? -7.578 -26.75 7.027 1 76.75 492 GLY A C 1
ATOM 3812 O O . GLY A 1 492 ? -7.316 -27.547 6.133 1 76.75 492 GLY A O 1
ATOM 381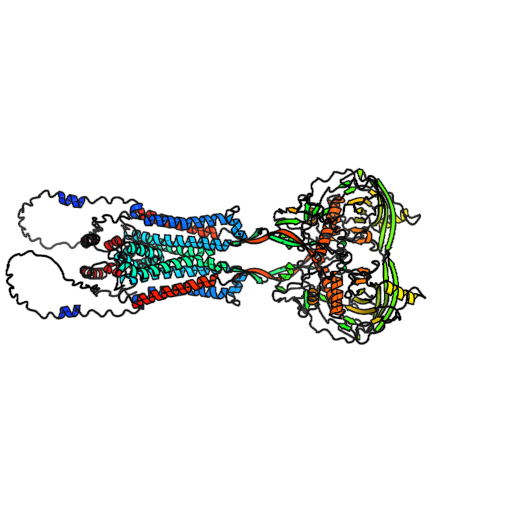3 N N . ARG A 1 493 ? -8.414 -25.734 6.898 1 82.31 493 ARG A N 1
ATOM 3814 C CA . ARG A 1 493 ? -8.844 -25.344 5.562 1 82.31 493 ARG A CA 1
ATOM 3815 C C . ARG A 1 493 ? -8.984 -23.828 5.453 1 82.31 493 ARG A C 1
ATOM 3817 O O . ARG A 1 493 ? -9.086 -23.141 6.469 1 82.31 493 ARG A O 1
ATOM 3824 N N . TYR A 1 494 ? -9.008 -23.422 4.262 1 86.62 494 TYR A N 1
ATOM 3825 C CA . TYR A 1 494 ? -9.219 -21.984 4.035 1 86.62 494 TYR A CA 1
ATOM 3826 C C . TYR A 1 494 ? -10.656 -21.594 4.355 1 86.62 494 TYR A C 1
ATOM 3828 O O . TYR A 1 494 ? -11.586 -22.344 4.059 1 86.62 494 TYR A O 1
ATOM 3836 N N . ASN A 1 495 ? -10.797 -20.453 5.02 1 90.88 495 ASN A N 1
ATOM 3837 C CA . ASN A 1 495 ? -12.125 -19.875 5.168 1 90.88 495 ASN A CA 1
ATOM 3838 C C . ASN A 1 495 ? -12.523 -19.078 3.932 1 90.88 495 ASN A C 1
ATOM 3840 O O . ASN A 1 495 ? -12.023 -17.969 3.711 1 90.88 495 ASN A O 1
ATOM 3844 N N . THR A 1 496 ? -13.43 -19.594 3.205 1 93.94 496 THR A N 1
ATOM 3845 C CA . THR A 1 496 ? -13.758 -18.984 1.923 1 93.94 496 THR A CA 1
ATOM 3846 C C . THR A 1 496 ? -15.102 -18.266 1.994 1 93.94 496 THR A C 1
ATOM 3848 O O . THR A 1 496 ? -15.633 -17.828 0.973 1 93.94 496 THR A O 1
ATOM 3851 N N . ASP A 1 497 ? -15.68 -18.062 3.154 1 93.06 497 ASP A N 1
ATOM 3852 C CA . ASP A 1 497 ? -17.016 -17.484 3.268 1 93.06 497 ASP A CA 1
ATOM 3853 C C . ASP A 1 497 ? -17.062 -16.078 2.689 1 93.06 497 ASP A C 1
ATOM 3855 O O . ASP A 1 497 ? -17.891 -15.773 1.832 1 93.06 497 ASP A O 1
ATOM 3859 N N . ASN A 1 498 ? -16.141 -15.328 3.076 1 90 498 ASN A N 1
ATOM 3860 C CA . ASN A 1 498 ? -16.109 -13.938 2.617 1 90 498 ASN A CA 1
ATOM 3861 C C . ASN A 1 498 ? -15.773 -13.844 1.134 1 90 498 ASN A C 1
ATOM 3863 O O . ASN A 1 498 ? -16.312 -12.992 0.422 1 90 498 ASN A O 1
ATOM 3867 N N . ILE A 1 499 ? -14.922 -14.695 0.701 1 92.5 499 ILE A N 1
ATOM 3868 C CA . ILE A 1 499 ? -14.5 -14.664 -0.696 1 92.5 499 ILE A CA 1
ATOM 3869 C C . ILE A 1 499 ? -15.648 -15.133 -1.588 1 92.5 499 ILE A C 1
ATOM 3871 O O . ILE A 1 499 ? -15.914 -14.539 -2.637 1 92.5 499 ILE A O 1
ATOM 3875 N N . ARG A 1 500 ? -16.297 -16.172 -1.187 1 94.12 500 ARG A N 1
ATOM 3876 C CA . ARG A 1 500 ? -17.438 -16.688 -1.936 1 94.12 500 ARG A CA 1
ATOM 3877 C C . ARG A 1 500 ? -18.531 -15.641 -2.049 1 94.12 500 ARG A C 1
ATOM 3879 O O . ARG A 1 500 ? -19.062 -15.406 -3.137 1 94.12 500 ARG A O 1
ATOM 3886 N N . GLU A 1 501 ? -18.797 -15 -0.955 1 91.12 501 GLU A N 1
ATOM 3887 C CA . GLU A 1 501 ? -19.828 -13.969 -0.962 1 91.12 501 GLU A CA 1
ATOM 3888 C C . GLU A 1 501 ? -19.438 -12.805 -1.858 1 91.12 501 GLU A C 1
ATOM 3890 O O . GLU A 1 501 ? -20.281 -12.203 -2.518 1 91.12 501 GLU A O 1
ATOM 3895 N N . PHE A 1 502 ? -18.219 -12.547 -1.938 1 90.5 502 PHE A N 1
ATOM 3896 C CA . PHE A 1 502 ? -17.688 -11.453 -2.75 1 90.5 502 PHE A CA 1
ATOM 3897 C C . PHE A 1 502 ? -17.922 -11.719 -4.23 1 90.5 502 PHE A C 1
ATOM 3899 O O . PHE A 1 502 ? -18.281 -10.812 -4.98 1 90.5 502 PHE A O 1
ATOM 3906 N N . PHE A 1 503 ? -17.797 -12.883 -4.648 1 91.44 503 PHE A N 1
ATOM 3907 C CA . PHE A 1 503 ? -17.891 -13.219 -6.066 1 91.44 503 PHE A CA 1
ATOM 3908 C C . PHE A 1 503 ? -19.328 -13.531 -6.449 1 91.44 503 PHE A C 1
ATOM 3910 O O . PHE A 1 503 ? -19.703 -13.438 -7.625 1 91.44 503 PHE A O 1
ATOM 3917 N N . THR A 1 504 ? -20.109 -13.977 -5.426 1 89.38 504 THR A N 1
ATOM 3918 C CA . THR A 1 504 ? -21.469 -14.383 -5.75 1 89.38 504 THR A CA 1
ATOM 3919 C C . THR A 1 504 ? -22.469 -13.297 -5.371 1 89.38 504 THR A C 1
ATOM 3921 O O . THR A 1 504 ? -23.672 -13.414 -5.66 1 89.38 504 THR A O 1
ATOM 3924 N N . SER A 1 505 ? -21.891 -12.281 -4.797 1 77.31 505 SER A N 1
ATOM 3925 C CA . SER A 1 505 ? -22.781 -11.242 -4.285 1 77.31 505 SER A CA 1
ATOM 3926 C C . SER A 1 505 ? -23.406 -10.445 -5.422 1 77.31 505 SER A C 1
ATOM 3928 O O . SER A 1 505 ? -22.781 -10.234 -6.461 1 77.31 505 SER A O 1
ATOM 3930 N N . ASP A 1 506 ? -24.641 -10.172 -5.207 1 74.25 506 ASP A N 1
ATOM 3931 C CA . ASP A 1 506 ? -25.438 -9.203 -5.957 1 74.25 506 ASP A CA 1
ATOM 3932 C C . ASP A 1 506 ? -25.938 -8.086 -5.047 1 74.25 506 ASP A C 1
ATOM 3934 O O . ASP A 1 506 ? -26.781 -8.32 -4.18 1 74.25 506 ASP A O 1
ATOM 3938 N N . PRO A 1 507 ? -25.172 -6.742 -4.922 1 75.62 507 PRO A N 1
ATOM 3939 C CA . PRO A 1 507 ? -24.5 -6.043 -6.02 1 75.62 507 PRO A CA 1
ATOM 3940 C C . PRO A 1 507 ? -23.016 -6.332 -6.078 1 75.62 507 PRO A C 1
ATOM 3942 O O . PRO A 1 507 ? -22.406 -6.668 -5.055 1 75.62 507 PRO A O 1
ATOM 3945 N N . PRO A 1 508 ? -22.516 -6.152 -7.293 1 75.69 508 PRO A N 1
ATOM 3946 C CA . PRO A 1 508 ? -21.078 -6.352 -7.484 1 75.69 508 PRO A CA 1
ATOM 3947 C C . PRO A 1 508 ? -20.234 -5.258 -6.828 1 75.69 508 PRO A C 1
ATOM 3949 O O . PRO A 1 508 ? -20.766 -4.207 -6.457 1 75.69 508 PRO A O 1
ATOM 3952 N N . PRO A 1 509 ? -18.984 -5.641 -6.617 1 72.31 509 PRO A N 1
ATOM 3953 C CA . PRO A 1 509 ? -18.109 -4.605 -6.059 1 72.31 509 PRO A CA 1
ATOM 3954 C C . PRO A 1 509 ? -18.109 -3.324 -6.891 1 72.31 509 PRO A C 1
ATOM 3956 O O . PRO A 1 509 ? -18.156 -2.225 -6.336 1 72.31 509 PRO A O 1
ATOM 3959 N N . TYR A 1 510 ? -17.984 -3.562 -8.297 1 74.19 510 TYR A N 1
ATOM 3960 C CA . TYR A 1 510 ? -18.078 -2.449 -9.234 1 74.19 510 TYR A CA 1
ATOM 3961 C C . TYR A 1 510 ? -19.062 -2.754 -10.352 1 74.19 510 TYR A C 1
ATOM 3963 O O . TYR A 1 510 ? -19.266 -3.916 -10.719 1 74.19 510 TYR A O 1
ATOM 3971 N N . THR A 1 511 ? -19.594 -1.591 -10.75 1 73.75 511 THR A N 1
ATOM 3972 C CA . THR A 1 511 ? -20.531 -1.762 -11.852 1 73.75 511 THR A CA 1
ATOM 3973 C C . THR A 1 511 ? -19.828 -1.537 -13.195 1 73.75 511 THR A C 1
ATOM 3975 O O . THR A 1 511 ? -19.016 -0.621 -13.336 1 73.75 511 THR A O 1
ATOM 3978 N N . LEU A 1 512 ? -20.109 -2.422 -14.039 1 75.19 512 LEU A N 1
ATOM 3979 C CA . LEU A 1 512 ? -19.609 -2.367 -15.406 1 75.19 512 LEU A CA 1
ATOM 3980 C C . LEU A 1 512 ? -20.703 -1.898 -16.359 1 75.19 512 LEU A C 1
ATOM 3982 O O . LEU A 1 512 ? -21.812 -2.422 -16.344 1 75.19 512 LEU A O 1
ATOM 3986 N N . SER A 1 513 ? -20.422 -0.685 -17.016 1 72.75 513 SER A N 1
ATOM 3987 C CA . SER A 1 513 ? -21.344 -0.244 -18.062 1 72.75 513 SER A CA 1
ATOM 3988 C C . SER A 1 513 ? -20.797 -0.557 -19.453 1 72.75 513 SER A C 1
ATOM 3990 O O . SER A 1 513 ? -19.656 -0.186 -19.766 1 72.75 513 SER A O 1
ATOM 3992 N N . LEU A 1 514 ? -21.516 -1.403 -20.109 1 71.25 514 LEU A N 1
ATOM 3993 C CA . LEU A 1 514 ? -21.109 -1.778 -21.453 1 71.25 514 LEU A CA 1
ATOM 3994 C C . LEU A 1 514 ? -21.719 -0.845 -22.5 1 71.25 514 LEU A C 1
ATOM 3996 O O . LEU A 1 514 ? -22.938 -0.598 -22.469 1 71.25 514 LEU A O 1
ATOM 4000 N N . ASP A 1 515 ? -20.875 0.073 -23.047 1 60.84 515 ASP A N 1
ATOM 4001 C CA . ASP A 1 515 ? -21.328 0.861 -24.188 1 60.84 515 ASP A CA 1
ATOM 4002 C C . ASP A 1 515 ? -21.141 0.104 -25.5 1 60.84 515 ASP A C 1
ATOM 4004 O O . ASP A 1 515 ? -20 -0.126 -25.922 1 60.84 515 ASP A O 1
ATOM 4008 N N . THR A 1 516 ? -22.141 -0.522 -25.875 1 53.97 516 THR A N 1
ATOM 4009 C CA . THR A 1 516 ? -22.109 -1.316 -27.094 1 53.97 516 THR A CA 1
ATOM 4010 C C . THR A 1 516 ? -21.984 -0.417 -28.312 1 53.97 516 THR A C 1
ATOM 4012 O O . THR A 1 516 ? -21.906 -0.905 -29.453 1 53.97 516 THR A O 1
ATOM 4015 N N . SER A 1 517 ? -22.188 0.944 -28.266 1 49.06 517 SER A N 1
ATOM 4016 C CA . SER A 1 517 ? -22.156 1.764 -29.469 1 49.06 517 SER A CA 1
ATOM 4017 C C . SER A 1 517 ? -20.781 1.735 -30.125 1 49.06 517 SER A C 1
ATOM 4019 O O . SER A 1 517 ? -20.625 2.156 -31.266 1 49.06 517 SER A O 1
ATOM 4021 N N . ALA A 1 518 ? -19.734 1.915 -29.312 1 42.88 518 ALA A N 1
ATOM 4022 C CA . ALA A 1 518 ? -18.453 2.104 -30 1 42.88 518 ALA A CA 1
ATOM 4023 C C . ALA A 1 518 ? -18.016 0.824 -30.703 1 42.88 518 ALA A C 1
ATOM 4025 O O . ALA A 1 518 ? -18.297 -0.281 -30.234 1 42.88 518 ALA A O 1
ATOM 4026 N N . SER A 1 519 ? -17.672 0.955 -31.938 1 40.84 519 SER A N 1
ATOM 4027 C CA . SER A 1 519 ? -17.203 0.015 -32.969 1 40.84 519 SER A CA 1
ATOM 4028 C C . SER A 1 519 ? -16.281 -1.044 -32.344 1 40.84 519 SER A C 1
ATOM 4030 O O . SER A 1 519 ? -15.492 -0.747 -31.453 1 40.84 519 SER A O 1
ATOM 4032 N N . ALA A 1 520 ? -16.578 -2.299 -32.594 1 41.09 520 ALA A N 1
ATOM 4033 C CA . ALA A 1 520 ? -16 -3.639 -32.5 1 41.09 520 ALA A CA 1
ATOM 4034 C C . ALA A 1 520 ? -14.484 -3.598 -32.656 1 41.09 520 ALA A C 1
ATOM 4036 O O . ALA A 1 520 ? -13.852 -4.621 -32.938 1 41.09 520 ALA A O 1
ATOM 4037 N N . THR A 1 521 ? -13.891 -2.471 -32.875 1 39.84 521 THR A N 1
ATOM 4038 C CA . THR A 1 521 ? -12.57 -2.752 -33.438 1 39.84 521 THR A CA 1
ATOM 4039 C C . THR A 1 521 ? -11.844 -3.807 -32.594 1 39.84 521 THR A C 1
ATOM 4041 O O . THR A 1 521 ? -11.211 -4.711 -33.125 1 39.84 521 THR A O 1
ATOM 4044 N N . ALA A 1 522 ? -11.125 -3.383 -31.516 1 44.44 522 ALA A N 1
ATOM 4045 C CA . ALA A 1 522 ? -9.93 -4.125 -31.109 1 44.44 522 ALA A CA 1
ATOM 4046 C C . ALA A 1 522 ? -10.305 -5.387 -30.344 1 44.44 522 ALA A C 1
ATOM 4048 O O . ALA A 1 522 ? -10.539 -5.332 -29.125 1 44.44 522 ALA A O 1
ATOM 4049 N N . THR A 1 523 ? -11.117 -6.27 -30.859 1 45.75 523 THR A N 1
ATOM 4050 C CA . THR A 1 523 ? -11.383 -7.57 -30.25 1 45.75 523 THR A CA 1
ATOM 4051 C C . THR A 1 523 ? -10.086 -8.328 -30 1 45.75 523 THR A C 1
ATOM 4053 O O . THR A 1 523 ? -9.625 -9.086 -30.844 1 45.75 523 THR A O 1
ATOM 4056 N N . GLU A 1 524 ? -9.023 -7.73 -29.766 1 47.5 524 GLU A N 1
ATOM 4057 C CA . GLU A 1 524 ? -7.957 -8.719 -29.641 1 47.5 524 GLU A CA 1
ATOM 4058 C C . GLU A 1 524 ? -8.273 -9.727 -28.531 1 47.5 524 GLU A C 1
ATOM 4060 O O . GLU A 1 524 ? -8.672 -9.336 -27.438 1 47.5 524 GLU A O 1
ATOM 4065 N N . LYS A 1 525 ? -8.758 -10.977 -29.016 1 51.19 525 LYS A N 1
ATOM 4066 C CA . LYS A 1 525 ? -9.031 -12.164 -28.219 1 51.19 525 LYS A CA 1
ATOM 4067 C C . LYS A 1 525 ? -7.828 -12.531 -27.344 1 51.19 525 LYS A C 1
ATOM 4069 O O . LYS A 1 525 ? -6.695 -12.578 -27.844 1 51.19 525 LYS A O 1
ATOM 4074 N N . PHE A 1 526 ? -7.891 -12.227 -26.156 1 49.97 526 PHE A N 1
ATOM 4075 C CA . PHE A 1 526 ? -6.938 -12.727 -25.156 1 49.97 526 PHE A CA 1
ATOM 4076 C C . PHE A 1 526 ? -7.098 -14.227 -24.969 1 49.97 526 PHE A C 1
ATOM 4078 O O . PHE A 1 526 ? -7.41 -14.68 -23.859 1 49.97 526 PHE A O 1
ATOM 4085 N N . ASP A 1 527 ? -7.422 -15.156 -26.016 1 48.91 527 ASP A N 1
ATOM 4086 C CA . ASP A 1 527 ? -7.688 -16.578 -25.906 1 48.91 527 ASP A CA 1
ATOM 4087 C C . ASP A 1 527 ? -6.648 -17.266 -25.016 1 48.91 527 ASP A C 1
ATOM 4089 O O . ASP A 1 527 ? -6.844 -18.406 -24.594 1 48.91 527 ASP A O 1
ATOM 4093 N N . TRP A 1 528 ? -5.527 -16.5 -24.625 1 51.91 528 TRP A N 1
ATOM 4094 C CA . TRP A 1 528 ? -4.383 -17.266 -24.156 1 51.91 528 TRP A CA 1
ATOM 4095 C C . TRP A 1 528 ? -4.223 -17.172 -22.641 1 51.91 528 TRP A C 1
ATOM 4097 O O . TRP A 1 528 ? -3.221 -17.609 -22.094 1 51.91 528 TRP A O 1
ATOM 4107 N N . LEU A 1 529 ? -5.27 -16.734 -21.938 1 56.84 529 LEU A N 1
ATOM 4108 C CA . LEU A 1 529 ? -4.797 -16.359 -20.609 1 56.84 529 LEU A CA 1
ATOM 4109 C C . LEU A 1 529 ? -4.715 -17.578 -19.703 1 56.84 529 LEU A C 1
ATOM 4111 O O . LEU A 1 529 ? -3.801 -17.672 -18.875 1 56.84 529 LEU A O 1
ATOM 4115 N N . ILE A 1 530 ? -5.633 -18.641 -19.906 1 60.94 530 ILE A N 1
ATOM 4116 C CA . ILE A 1 530 ? -5.547 -19.781 -19 1 60.94 530 ILE A CA 1
ATOM 4117 C C . ILE A 1 530 ? -5.148 -21.031 -19.766 1 60.94 530 ILE A C 1
ATOM 4119 O O . ILE A 1 530 ? -5.707 -21.312 -20.828 1 60.94 530 ILE A O 1
ATOM 4123 N N . LYS A 1 531 ? -4.07 -21.641 -19.297 1 63.94 531 LYS A N 1
ATOM 4124 C CA . LYS A 1 531 ? -3.727 -22.922 -19.906 1 63.94 531 LYS A CA 1
ATOM 4125 C C . LYS A 1 531 ? -4.922 -23.859 -19.906 1 63.94 531 LYS A C 1
ATOM 4127 O O . LYS A 1 531 ? -5.535 -24.109 -18.859 1 63.94 531 LYS A O 1
ATOM 4132 N N . SER A 1 532 ? -5.238 -24.281 -21.062 1 63.81 532 SER A N 1
ATOM 4133 C CA . SER A 1 532 ? -6.434 -25.094 -21.266 1 63.81 532 SER A CA 1
ATOM 4134 C C . SER A 1 532 ? -6.297 -26.453 -20.594 1 63.81 532 SER A C 1
ATOM 4136 O O . SER A 1 532 ? -5.203 -27.016 -20.531 1 63.81 532 SER A O 1
ATOM 4138 N N . LEU A 1 533 ? -7.348 -26.875 -20.031 1 68.88 533 LEU A N 1
ATOM 4139 C CA . LEU A 1 533 ? -7.422 -28.203 -19.406 1 68.88 533 LEU A CA 1
ATOM 4140 C C . LEU A 1 533 ? -7.332 -29.297 -20.469 1 68.88 533 LEU A C 1
ATOM 4142 O O . LEU A 1 533 ? -7.004 -30.438 -20.156 1 68.88 533 LEU A O 1
ATOM 4146 N N . SER A 1 534 ? -7.594 -28.938 -21.672 1 60.03 534 SER A N 1
ATOM 4147 C CA . SER A 1 534 ? -7.48 -29.938 -22.734 1 60.03 534 SER A CA 1
ATOM 4148 C C . SER A 1 534 ? -6.051 -30.469 -22.844 1 60.03 534 SER A C 1
ATOM 4150 O O . SER A 1 534 ? -5.832 -31.625 -23.188 1 60.03 534 SER A O 1
ATOM 4152 N N . LEU A 1 535 ? -5.227 -29.625 -22.438 1 61.88 535 LEU A N 1
ATOM 4153 C CA . LEU A 1 535 ? -3.818 -30 -22.547 1 61.88 535 LEU A CA 1
ATOM 4154 C C . LEU A 1 535 ? -3.318 -30.609 -21.234 1 61.88 535 LEU A C 1
ATOM 4156 O O . LEU A 1 535 ? -2.377 -31.406 -21.234 1 61.88 535 LEU A O 1
ATOM 4160 N N . GLN A 1 536 ? -4.09 -30.312 -20.25 1 63.88 536 GLN A N 1
ATOM 4161 C CA . GLN A 1 536 ? -3.604 -30.703 -18.922 1 63.88 536 GLN A CA 1
ATOM 4162 C C . GLN A 1 536 ? -4.379 -31.891 -18.391 1 63.88 536 GLN A C 1
ATOM 4164 O O . GLN A 1 536 ? -3.936 -32.562 -17.453 1 63.88 536 GLN A O 1
ATOM 4169 N N . GLY A 1 537 ? -5.398 -32.156 -19.109 1 78.38 537 GLY A N 1
ATOM 4170 C CA . GLY A 1 537 ? -6.27 -33.219 -18.625 1 78.38 537 GLY A CA 1
ATOM 4171 C C . GLY A 1 537 ? -7.438 -32.688 -17.812 1 78.38 537 GLY A C 1
ATOM 4172 O O . GLY A 1 537 ? -8.195 -31.844 -18.266 1 78.38 537 GLY A O 1
ATOM 4173 N N . SER A 1 538 ? -7.488 -33.219 -16.562 1 88.81 538 SER A N 1
ATOM 4174 C CA . SER A 1 538 ? -8.586 -32.844 -15.672 1 88.81 538 SER A CA 1
ATOM 4175 C C . SER A 1 538 ? -8.094 -32.031 -14.484 1 88.81 538 SER A C 1
ATOM 4177 O O . SER A 1 538 ? -6.949 -32.188 -14.047 1 88.81 538 SER A O 1
ATOM 4179 N N . ALA A 1 539 ? -8.875 -31.078 -14.133 1 91.62 539 ALA A N 1
ATOM 4180 C CA . ALA A 1 539 ? -8.609 -30.359 -12.891 1 91.62 539 ALA A CA 1
ATOM 4181 C C . ALA A 1 539 ? -9.305 -31.016 -11.703 1 91.62 539 ALA A C 1
ATOM 4183 O O . ALA A 1 539 ? -10.492 -31.344 -11.781 1 91.62 539 ALA A O 1
ATOM 4184 N N . ILE A 1 540 ? -8.516 -31.25 -10.703 1 91.56 540 ILE A N 1
ATOM 4185 C CA . ILE A 1 540 ? -9.023 -31.922 -9.508 1 91.56 540 ILE A CA 1
ATOM 4186 C C . ILE A 1 540 ? -9.062 -30.938 -8.344 1 91.56 540 ILE A C 1
ATOM 4188 O O . ILE A 1 540 ? -8.07 -30.266 -8.055 1 91.56 540 ILE A O 1
ATOM 4192 N N . PHE A 1 541 ? -10.25 -30.906 -7.773 1 92.25 541 PHE A N 1
ATOM 4193 C CA . PHE A 1 541 ? -10.445 -30.031 -6.625 1 92.25 541 PHE A CA 1
ATOM 4194 C C . PHE A 1 541 ? -10.633 -30.844 -5.348 1 92.25 541 PHE A C 1
ATOM 4196 O O . PHE A 1 541 ? -11.688 -31.453 -5.141 1 92.25 541 PHE A O 1
ATOM 4203 N N . CYS A 1 542 ? -9.609 -30.859 -4.527 1 87.31 542 CYS A N 1
ATOM 4204 C CA . CYS A 1 542 ? -9.656 -31.562 -3.25 1 87.31 542 CYS A CA 1
ATOM 4205 C C . CYS A 1 542 ? -8.477 -31.172 -2.365 1 87.31 542 CYS A C 1
ATOM 4207 O O . CYS A 1 542 ? -7.422 -30.781 -2.867 1 87.31 542 CYS A O 1
ATOM 4209 N N . ILE A 1 543 ? -8.766 -31.219 -1.137 1 78.81 543 ILE A N 1
ATOM 4210 C CA . ILE A 1 543 ? -7.672 -30.969 -0.202 1 78.81 543 ILE A CA 1
ATOM 4211 C C . ILE A 1 543 ? -6.906 -32.25 0.068 1 78.81 543 ILE A C 1
ATOM 4213 O O . ILE A 1 543 ? -5.684 -32.312 -0.084 1 78.81 543 ILE A O 1
ATOM 4217 N N . SER A 1 544 ? -7.66 -33.281 0.458 1 77.75 544 SER A N 1
ATOM 4218 C CA . SER A 1 544 ? -7.086 -34.594 0.699 1 77.75 544 SER A CA 1
ATOM 4219 C C . SER A 1 544 ? -7.723 -35.656 -0.201 1 77.75 544 SER A C 1
ATOM 4221 O O . SER A 1 544 ? -8.852 -36.094 0.047 1 77.75 544 SER A O 1
ATOM 4223 N N . CYS A 1 545 ? -7.012 -35.938 -1.306 1 81.94 545 CYS A N 1
ATOM 4224 C CA . CYS A 1 545 ? -7.551 -36.906 -2.236 1 81.94 545 CYS A CA 1
ATOM 4225 C C . CYS A 1 545 ? -6.434 -37.75 -2.848 1 81.94 545 CYS A C 1
ATOM 4227 O O . CYS A 1 545 ? -5.258 -37.406 -2.729 1 81.94 545 CYS A O 1
ATOM 4229 N N . ASP A 1 546 ? -6.902 -38.875 -3.258 1 79 546 ASP A N 1
ATOM 4230 C CA . ASP A 1 546 ? -6.012 -39.75 -4.012 1 79 546 ASP A CA 1
ATOM 4231 C C . ASP A 1 546 ? -6.207 -39.562 -5.516 1 79 546 ASP A C 1
ATOM 4233 O O . ASP A 1 546 ? -7.34 -39.562 -6.004 1 79 546 ASP A O 1
ATOM 4237 N N . TYR A 1 547 ? -5.094 -39.219 -6.145 1 76.38 547 TYR A N 1
ATOM 4238 C CA . TYR A 1 547 ? -5.156 -39.062 -7.594 1 76.38 547 TYR A CA 1
ATOM 4239 C C . TYR A 1 547 ? -3.805 -39.344 -8.234 1 76.38 547 TYR A C 1
ATOM 4241 O O . TYR A 1 547 ? -2.779 -39.375 -7.555 1 76.38 547 TYR A O 1
ATOM 4249 N N . SER A 1 548 ? -3.973 -39.688 -9.531 1 72.62 548 SER A N 1
ATOM 4250 C CA . SER A 1 548 ? -2.762 -39.781 -10.336 1 72.62 548 SER A CA 1
ATOM 4251 C C . SER A 1 548 ? -2.514 -38.5 -11.117 1 72.62 548 SER A C 1
ATOM 4253 O O . SER A 1 548 ? -3.447 -37.906 -11.664 1 72.62 548 SER A O 1
ATOM 4255 N N . SER A 1 549 ? -1.26 -38.031 -11.133 1 66.88 549 SER A N 1
ATOM 4256 C CA . SER A 1 549 ? -0.908 -36.781 -11.789 1 66.88 549 SER A CA 1
ATOM 4257 C C . SER A 1 549 ? -0.755 -36.969 -13.289 1 66.88 549 SER A C 1
ATOM 4259 O O . SER A 1 549 ? -0.497 -36 -14.016 1 66.88 549 SER A O 1
ATOM 4261 N N . GLU A 1 550 ? -0.885 -38.156 -13.836 1 66.31 550 GLU A N 1
ATOM 4262 C CA . GLU A 1 550 ? -0.631 -38.375 -15.25 1 66.31 550 GLU A CA 1
ATOM 4263 C C . GLU A 1 550 ? -1.562 -37.531 -16.125 1 66.31 550 GLU A C 1
ATOM 4265 O O . GLU A 1 550 ? -1.118 -36.906 -17.078 1 66.31 550 GLU A O 1
ATOM 4270 N N . ASN A 1 551 ? -2.824 -37.438 -15.891 1 74.06 551 ASN A N 1
ATOM 4271 C CA . ASN A 1 551 ? -3.777 -36.688 -16.703 1 74.06 551 ASN A CA 1
ATOM 4272 C C . ASN A 1 551 ? -4.695 -35.812 -15.828 1 74.06 551 ASN A C 1
ATOM 4274 O O . ASN A 1 551 ? -5.891 -35.719 -16.109 1 74.06 551 ASN A O 1
ATOM 4278 N N . ALA A 1 552 ? -4.02 -35.312 -14.852 1 82.94 552 ALA A N 1
ATOM 4279 C CA . ALA A 1 552 ? -4.82 -34.469 -13.969 1 82.94 552 ALA A CA 1
ATOM 4280 C C . ALA A 1 552 ? -3.947 -33.438 -13.227 1 82.94 552 ALA A C 1
ATOM 4282 O O . ALA A 1 552 ? -2.768 -33.719 -12.977 1 82.94 552 ALA A O 1
ATOM 4283 N N . ILE A 1 553 ? -4.508 -32.375 -13.07 1 82.06 553 ILE A N 1
ATOM 4284 C CA . ILE A 1 553 ? -3.826 -31.375 -12.266 1 82.06 553 ILE A CA 1
ATOM 4285 C C . ILE A 1 553 ? -4.59 -31.141 -10.969 1 82.06 553 ILE A C 1
ATOM 4287 O O . ILE A 1 553 ? -5.82 -31.062 -10.969 1 82.06 553 ILE A O 1
ATOM 4291 N N . LYS A 1 554 ? -3.848 -31.156 -9.914 1 84.06 554 LYS A N 1
ATOM 4292 C CA . LYS A 1 554 ? -4.453 -30.766 -8.648 1 84.06 554 LYS A CA 1
ATOM 4293 C C . LYS A 1 554 ? -4.402 -29.25 -8.469 1 84.06 554 LYS A C 1
ATOM 4295 O O . LYS A 1 554 ? -3.322 -28.656 -8.391 1 84.06 554 LYS A O 1
ATOM 4300 N N . VAL A 1 555 ? -5.52 -28.703 -8.375 1 89.06 555 VAL A N 1
ATOM 4301 C CA . VAL A 1 555 ? -5.637 -27.266 -8.273 1 89.06 555 VAL A CA 1
ATOM 4302 C C . VAL A 1 555 ? -5.211 -26.797 -6.883 1 89.06 555 VAL A C 1
ATOM 4304 O O . VAL A 1 555 ? -5.27 -27.578 -5.922 1 89.06 555 VAL A O 1
ATOM 4307 N N . ASP A 1 556 ? -4.77 -25.641 -6.809 1 87.44 556 ASP A N 1
ATOM 4308 C CA . ASP A 1 556 ? -4.352 -25.047 -5.543 1 87.44 556 ASP A CA 1
ATOM 4309 C C . ASP A 1 556 ? -5.418 -25.234 -4.469 1 87.44 556 ASP A C 1
ATOM 4311 O O . ASP A 1 556 ? -6.613 -25.281 -4.773 1 87.44 556 ASP A O 1
ATOM 4315 N N . ASN A 1 557 ? -5.031 -25.172 -3.264 1 85.94 557 ASN A N 1
ATOM 4316 C CA . ASN A 1 557 ? -5.926 -25.484 -2.156 1 85.94 557 ASN A CA 1
ATOM 4317 C C . ASN A 1 557 ? -6.984 -24.406 -1.953 1 85.94 557 ASN A C 1
ATOM 4319 O O . ASN A 1 557 ? -8.125 -24.703 -1.591 1 85.94 557 ASN A O 1
ATOM 4323 N N . LEU A 1 558 ? -6.602 -23.25 -2.053 1 90 558 LEU A N 1
ATOM 4324 C CA . LEU A 1 558 ? -7.59 -22.188 -1.879 1 90 558 LEU A CA 1
ATOM 4325 C C . LEU A 1 558 ? -8.68 -22.281 -2.943 1 90 558 LEU A C 1
ATOM 4327 O O . LEU A 1 558 ? -9.867 -22.219 -2.629 1 90 558 LEU A O 1
ATOM 4331 N N . LYS A 1 559 ? -8.281 -22.406 -4.133 1 93 559 LYS A N 1
ATOM 4332 C CA . LYS A 1 559 ? -9.242 -22.531 -5.227 1 93 559 LYS A CA 1
ATOM 4333 C C . LYS A 1 559 ? -10.078 -23.812 -5.078 1 93 559 LYS A C 1
ATOM 4335 O O . LYS A 1 559 ? -11.266 -23.812 -5.398 1 93 559 LYS A O 1
ATOM 4340 N N . SER A 1 560 ? -9.414 -24.812 -4.648 1 92 560 SER A N 1
ATOM 4341 C CA . SER A 1 560 ? -10.141 -26.062 -4.43 1 92 560 SER A CA 1
ATOM 4342 C C . SER A 1 560 ? -11.203 -25.891 -3.346 1 92 560 SER A C 1
ATOM 4344 O O . SER A 1 560 ? -12.359 -26.281 -3.537 1 92 560 SER A O 1
ATOM 4346 N N . THR A 1 561 ? -10.797 -25.328 -2.27 1 91.88 561 THR A N 1
ATOM 4347 C CA . THR A 1 561 ? -11.742 -25.125 -1.176 1 91.88 561 THR A CA 1
ATOM 4348 C C . THR A 1 561 ? -12.859 -24.188 -1.598 1 91.88 561 THR A C 1
ATOM 4350 O O . THR A 1 561 ? -14.023 -24.391 -1.245 1 91.88 561 THR A O 1
ATOM 4353 N N . LEU A 1 562 ? -12.508 -23.188 -2.27 1 94.75 562 LEU A N 1
ATOM 4354 C CA . LEU A 1 562 ? -13.508 -22.234 -2.742 1 94.75 562 LEU A CA 1
ATOM 4355 C C . LEU A 1 562 ? -14.516 -22.906 -3.666 1 94.75 562 LEU A C 1
ATOM 4357 O O . LEU A 1 562 ? -15.719 -22.656 -3.57 1 94.75 562 LEU A O 1
ATOM 4361 N N . THR A 1 563 ? -14.023 -23.672 -4.57 1 95.62 563 THR A N 1
ATOM 4362 C CA . THR A 1 563 ? -14.875 -24.391 -5.516 1 95.62 563 THR A CA 1
ATOM 4363 C C . THR A 1 563 ? -15.797 -25.359 -4.785 1 95.62 563 THR A C 1
ATOM 4365 O O . THR A 1 563 ? -17 -25.391 -5.039 1 95.62 563 THR A O 1
ATOM 4368 N N . GLN A 1 564 ? -15.25 -26.094 -3.898 1 93.75 564 GLN A N 1
ATOM 4369 C CA . GLN A 1 564 ? -16.031 -27.047 -3.121 1 93.75 564 GLN A CA 1
ATOM 4370 C C . GLN A 1 564 ? -17.094 -26.328 -2.283 1 93.75 564 GLN A C 1
ATOM 4372 O O . GLN A 1 564 ? -18.25 -26.75 -2.262 1 93.75 564 GLN A O 1
ATOM 4377 N N . ASP A 1 565 ? -16.703 -25.312 -1.635 1 94.06 565 ASP A N 1
ATOM 4378 C CA . ASP A 1 565 ? -17.625 -24.562 -0.777 1 94.06 565 ASP A CA 1
ATOM 4379 C C . ASP A 1 565 ? -18.719 -23.891 -1.601 1 94.06 565 ASP A C 1
ATOM 4381 O O . ASP A 1 565 ? -19.875 -23.828 -1.179 1 94.06 565 ASP A O 1
ATOM 4385 N N . THR A 1 566 ? -18.359 -23.312 -2.68 1 95.81 566 THR A N 1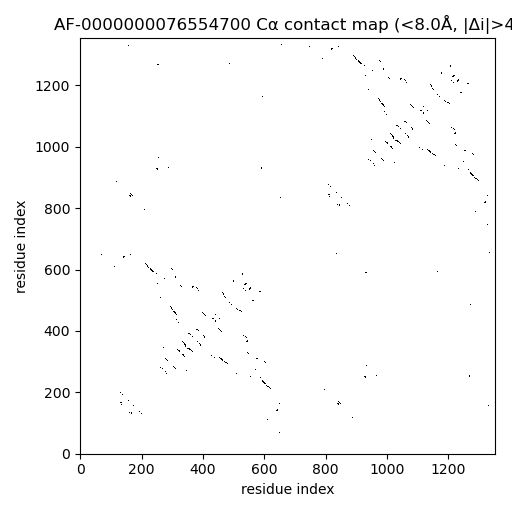
ATOM 4386 C CA . THR A 1 566 ? -19.344 -22.656 -3.518 1 95.81 566 THR A CA 1
ATOM 4387 C C . THR A 1 566 ? -20.406 -23.641 -3.99 1 95.81 566 THR A C 1
ATOM 4389 O O . THR A 1 566 ? -21.594 -23.359 -3.955 1 95.81 566 THR A O 1
ATOM 4392 N N . LEU A 1 567 ? -19.953 -24.781 -4.445 1 94.88 567 LEU A N 1
ATOM 4393 C CA . LEU A 1 567 ? -20.906 -25.797 -4.891 1 94.88 567 LEU A CA 1
ATOM 4394 C C . LEU A 1 567 ? -21.75 -26.297 -3.73 1 94.88 567 LEU A C 1
ATOM 4396 O O . LEU A 1 567 ? -22.953 -26.484 -3.883 1 94.88 567 LEU A O 1
ATOM 4400 N N . ARG A 1 568 ? -21.188 -26.484 -2.637 1 92.38 568 ARG A N 1
ATOM 4401 C CA . ARG A 1 568 ? -21.906 -27 -1.472 1 92.38 568 ARG A CA 1
ATOM 4402 C C . ARG A 1 568 ? -22.938 -26 -0.98 1 92.38 568 ARG A C 1
ATOM 4404 O O . ARG A 1 568 ? -24.078 -26.375 -0.678 1 92.38 568 ARG A O 1
ATOM 4411 N N . VAL A 1 569 ? -22.625 -24.781 -0.874 1 92.69 569 VAL A N 1
ATOM 4412 C CA . VAL A 1 569 ? -23.484 -23.766 -0.277 1 92.69 569 VAL A CA 1
ATOM 4413 C C . VAL A 1 569 ? -24.547 -23.328 -1.285 1 92.69 569 VAL A C 1
ATOM 4415 O O . VAL A 1 569 ? -25.719 -23.156 -0.932 1 92.69 569 VAL A O 1
ATOM 4418 N N . THR A 1 570 ? -24.172 -23.109 -2.545 1 92.38 570 THR A N 1
ATOM 4419 C CA . THR A 1 570 ? -25.094 -22.594 -3.533 1 92.38 570 THR A CA 1
ATOM 4420 C C . THR A 1 570 ? -25.812 -23.719 -4.262 1 92.38 570 THR A C 1
ATOM 4422 O O . THR A 1 570 ? -26.844 -23.516 -4.898 1 92.38 570 THR A O 1
ATOM 4425 N N . GLU A 1 571 ? -25.25 -24.953 -4.289 1 90.69 571 GLU A N 1
ATOM 4426 C CA . GLU A 1 571 ? -25.766 -26.109 -5.035 1 90.69 571 GLU A CA 1
ATOM 4427 C C . GLU A 1 571 ? -25.922 -25.766 -6.516 1 90.69 571 GLU A C 1
ATOM 4429 O O . GLU A 1 571 ? -26.859 -26.234 -7.164 1 90.69 571 GLU A O 1
ATOM 4434 N N . ASN A 1 572 ? -25.141 -24.812 -6.961 1 92.62 572 ASN A N 1
ATOM 4435 C CA . ASN A 1 572 ? -25.156 -24.328 -8.336 1 92.62 572 ASN A CA 1
ATOM 4436 C C . ASN A 1 572 ? -23.797 -24.438 -9 1 92.62 572 ASN A C 1
ATOM 4438 O O . ASN A 1 572 ? -22.922 -23.578 -8.797 1 92.62 572 ASN A O 1
ATOM 4442 N N . PRO A 1 573 ? -23.625 -25.469 -9.867 1 95 573 PRO A N 1
ATOM 4443 C CA . PRO A 1 573 ? -22.328 -25.641 -10.516 1 95 573 PRO A CA 1
ATOM 4444 C C . PRO A 1 573 ? -21.984 -24.484 -11.461 1 95 573 PRO A C 1
ATOM 4446 O O . PRO A 1 573 ? -20.812 -24.234 -11.742 1 95 573 PRO A O 1
ATOM 4449 N N . ALA A 1 574 ? -22.984 -23.828 -12 1 92.94 574 ALA A N 1
ATOM 4450 C CA . ALA A 1 574 ? -22.703 -22.688 -12.867 1 92.94 574 ALA A CA 1
ATOM 4451 C C . ALA A 1 574 ? -22.047 -21.562 -12.086 1 92.94 574 ALA A C 1
ATOM 4453 O O . ALA A 1 574 ? -21.094 -20.938 -12.562 1 92.94 574 ALA A O 1
ATOM 4454 N N . LEU A 1 575 ? -22.578 -21.312 -10.93 1 94.06 575 LEU A N 1
ATOM 4455 C CA . LEU A 1 575 ? -22 -20.281 -10.078 1 94.06 575 LEU A CA 1
ATOM 4456 C C . LEU A 1 575 ? -20.609 -20.688 -9.617 1 94.06 575 LEU A C 1
ATOM 4458 O O . LEU A 1 575 ? -19.734 -19.828 -9.453 1 94.06 575 LEU A O 1
ATOM 4462 N N . MET A 1 576 ? -20.438 -21.938 -9.414 1 96.25 576 MET A N 1
ATOM 4463 C CA . MET A 1 576 ? -19.125 -22.453 -9.039 1 96.25 576 MET A CA 1
ATOM 4464 C C . MET A 1 576 ? -18.109 -22.188 -10.133 1 96.25 576 MET A C 1
ATOM 4466 O O . MET A 1 576 ? -17.016 -21.672 -9.852 1 96.25 576 MET A O 1
ATOM 4470 N N . LEU A 1 577 ? -18.453 -22.453 -11.328 1 95.44 577 LEU A N 1
ATOM 4471 C CA . LEU A 1 577 ? -17.531 -22.234 -12.445 1 95.44 577 LEU A CA 1
ATOM 4472 C C . LEU A 1 577 ? -17.297 -20.75 -12.68 1 95.44 577 LEU A C 1
ATOM 4474 O O . LEU A 1 577 ? -16.188 -20.328 -13.008 1 95.44 577 LEU A O 1
ATOM 4478 N N . GLN A 1 578 ? -18.344 -20 -12.555 1 93.75 578 GLN A N 1
ATOM 4479 C CA . GLN A 1 578 ? -18.188 -18.562 -12.727 1 93.75 578 GLN A CA 1
ATOM 4480 C C . GLN A 1 578 ? -17.172 -18 -11.734 1 93.75 578 GLN A C 1
ATOM 4482 O O . GLN A 1 578 ? -16.297 -17.219 -12.109 1 93.75 578 GLN A O 1
ATOM 4487 N N . THR A 1 579 ? -17.281 -18.406 -10.5 1 95.06 579 THR A N 1
ATOM 4488 C CA . THR A 1 579 ? -16.375 -17.953 -9.461 1 95.06 579 THR A CA 1
ATOM 4489 C C . THR A 1 579 ? -14.945 -18.438 -9.742 1 95.06 579 THR A C 1
ATOM 4491 O O . THR A 1 579 ? -14 -17.641 -9.695 1 95.06 579 THR A O 1
ATOM 4494 N N . LEU A 1 580 ? -14.797 -19.672 -10.094 1 94.44 580 LEU A N 1
ATOM 4495 C CA . LEU A 1 580 ? -13.492 -20.266 -10.352 1 94.44 580 LEU A CA 1
ATOM 4496 C C . LEU A 1 580 ? -12.797 -19.562 -11.523 1 94.44 580 LEU A C 1
ATOM 4498 O O . LEU A 1 580 ? -11.648 -19.141 -11.398 1 94.44 580 LEU A O 1
ATOM 4502 N N . PHE A 1 581 ? -13.469 -19.438 -12.586 1 91.5 581 PHE A N 1
ATOM 4503 C CA . PHE A 1 581 ? -12.836 -18.906 -13.789 1 91.5 581 PHE A CA 1
ATOM 4504 C C . PHE A 1 581 ? -12.617 -17.391 -13.664 1 91.5 581 PHE A C 1
ATOM 4506 O O . PHE A 1 581 ? -11.695 -16.844 -14.258 1 91.5 581 PHE A O 1
ATOM 4513 N N . THR A 1 582 ? -13.453 -16.75 -12.898 1 91.12 582 THR A N 1
ATOM 4514 C CA . THR A 1 582 ? -13.172 -15.336 -12.641 1 91.12 582 THR A CA 1
ATOM 4515 C C . THR A 1 582 ? -11.836 -15.172 -11.93 1 91.12 582 THR A C 1
ATOM 4517 O O . THR A 1 582 ? -11.023 -14.328 -12.305 1 91.12 582 THR A O 1
ATOM 4520 N N . ILE A 1 583 ? -11.602 -15.969 -10.945 1 92.06 583 ILE A N 1
ATOM 4521 C CA . ILE A 1 583 ? -10.352 -15.898 -10.195 1 92.06 583 ILE A CA 1
ATOM 4522 C C . ILE A 1 583 ? -9.188 -16.297 -11.102 1 92.06 583 ILE A C 1
ATOM 4524 O O . ILE A 1 583 ? -8.117 -15.68 -11.062 1 92.06 583 ILE A O 1
ATOM 4528 N N . LEU A 1 584 ? -9.375 -17.328 -11.883 1 89.75 584 LEU A N 1
ATOM 4529 C CA . LEU A 1 584 ? -8.32 -17.797 -12.773 1 89.75 584 LEU A CA 1
ATOM 4530 C C . LEU A 1 584 ? -7.973 -16.734 -13.812 1 89.75 584 LEU A C 1
ATOM 4532 O O . LEU A 1 584 ? -6.793 -16.469 -14.055 1 89.75 584 LEU A O 1
ATOM 4536 N N . PHE A 1 585 ? -8.977 -16.125 -14.32 1 86.38 585 PHE A N 1
ATOM 4537 C CA . PHE A 1 585 ? -8.742 -15.094 -15.328 1 86.38 585 PHE A CA 1
ATOM 4538 C C . PHE A 1 585 ? -8.102 -13.859 -14.695 1 86.38 585 PHE A C 1
ATOM 4540 O O . PHE A 1 585 ? -7.242 -13.219 -15.305 1 86.38 585 PHE A O 1
ATOM 4547 N N . GLN A 1 586 ? -8.578 -13.555 -13.609 1 85.5 586 GLN A N 1
ATOM 4548 C CA . GLN A 1 586 ? -8 -12.406 -12.922 1 85.5 586 GLN A CA 1
ATOM 4549 C C . GLN A 1 586 ? -6.523 -12.633 -12.617 1 85.5 586 GLN A C 1
ATOM 4551 O O . GLN A 1 586 ? -5.699 -11.734 -12.797 1 85.5 586 GLN A O 1
ATOM 4556 N N . GLU A 1 587 ? -6.246 -13.758 -12.102 1 84.81 587 GLU A N 1
ATOM 4557 C CA . GLU A 1 587 ? -4.855 -14.094 -11.797 1 84.81 587 GLU A CA 1
ATOM 4558 C C . GLU A 1 587 ? -4.004 -14.117 -13.062 1 84.81 587 GLU A C 1
ATOM 4560 O O . GLU A 1 587 ? -2.863 -13.648 -13.055 1 84.81 587 GLU A O 1
ATOM 4565 N N . SER A 1 588 ? -4.508 -14.727 -14.078 1 83.31 588 SER A N 1
ATOM 4566 C CA . SER A 1 588 ? -3.781 -14.781 -15.344 1 83.31 588 SER A CA 1
ATOM 4567 C C . SER A 1 588 ? -3.527 -13.383 -15.891 1 83.31 588 SER A C 1
ATOM 4569 O O . SER A 1 588 ? -2.447 -13.102 -16.422 1 83.31 588 SER A O 1
ATOM 4571 N N . TYR A 1 589 ? -4.496 -12.562 -15.773 1 82.81 589 TYR A N 1
ATOM 4572 C CA . TYR A 1 589 ? -4.336 -11.172 -16.203 1 82.81 589 TYR A CA 1
ATOM 4573 C C . TYR A 1 589 ? -3.256 -10.469 -15.391 1 82.81 589 TYR A C 1
ATOM 4575 O O . TYR A 1 589 ? -2.406 -9.773 -15.945 1 82.81 589 TYR A O 1
ATOM 4583 N N . SER A 1 590 ? -3.381 -10.633 -14.109 1 81.38 590 SER A N 1
ATOM 4584 C CA . SER A 1 590 ? -2.391 -10.008 -13.242 1 81.38 590 SER A CA 1
ATOM 4585 C C . SER A 1 590 ? -0.985 -10.516 -13.555 1 81.38 590 SER A C 1
ATOM 4587 O O . SER A 1 590 ? -0.016 -9.758 -13.469 1 81.38 590 SER A O 1
ATOM 4589 N N . GLN A 1 591 ? -0.866 -11.773 -13.938 1 81.06 591 GLN A N 1
ATOM 4590 C CA . GLN A 1 591 ? 0.427 -12.359 -14.266 1 81.06 591 GLN A CA 1
ATOM 4591 C C . GLN A 1 591 ? 0.973 -11.797 -15.578 1 81.06 591 GLN A C 1
ATOM 4593 O O . GLN A 1 591 ? 2.188 -11.703 -15.758 1 81.06 591 GLN A O 1
ATOM 4598 N N . SER A 1 592 ? 0.118 -11.305 -16.391 1 79.25 592 SER A N 1
ATOM 4599 C CA . SER A 1 592 ? 0.542 -10.852 -17.719 1 79.25 592 SER A CA 1
ATOM 4600 C C . SER A 1 592 ? 0.698 -9.336 -17.75 1 79.25 592 SER A C 1
ATOM 4602 O O . SER A 1 592 ? 1.135 -8.781 -18.766 1 79.25 592 SER A O 1
ATOM 4604 N N . THR A 1 593 ? 0.428 -8.672 -16.703 1 79.81 593 THR A N 1
ATOM 4605 C CA . THR A 1 593 ? 0.366 -7.211 -16.688 1 79.81 593 THR A CA 1
ATOM 4606 C C . THR A 1 593 ? 1.718 -6.605 -17.047 1 79.81 593 THR A C 1
ATOM 4608 O O . THR A 1 593 ? 1.779 -5.586 -17.75 1 79.81 593 THR A O 1
ATOM 4611 N N . PRO A 1 594 ? 2.881 -7.184 -16.625 1 78.88 594 PRO A N 1
ATOM 4612 C CA . PRO A 1 594 ? 4.148 -6.551 -17 1 78.88 594 PRO A CA 1
ATOM 4613 C C . PRO A 1 594 ? 4.414 -6.586 -18.5 1 78.88 594 PRO A C 1
ATOM 4615 O O . PRO A 1 594 ? 5.219 -5.797 -19 1 78.88 594 PRO A O 1
ATOM 4618 N N . MET A 1 595 ? 3.721 -7.43 -19.188 1 79.56 595 MET A N 1
ATOM 4619 C CA . MET A 1 595 ? 3.986 -7.605 -20.609 1 79.56 595 MET A CA 1
ATOM 4620 C C . MET A 1 595 ? 3.133 -6.652 -21.438 1 79.56 595 MET A C 1
ATOM 4622 O O . MET A 1 595 ? 3.316 -6.547 -22.656 1 79.56 595 MET A O 1
ATOM 4626 N N . TYR A 1 596 ? 2.295 -5.953 -20.766 1 78.31 596 TYR A N 1
ATOM 4627 C CA . TYR A 1 596 ? 1.402 -5.062 -21.5 1 78.31 596 TYR A CA 1
ATOM 4628 C C . TYR A 1 596 ? 2.104 -3.754 -21.844 1 78.31 596 TYR A C 1
ATOM 4630 O O . TYR A 1 596 ? 2.824 -3.191 -21.016 1 78.31 596 TYR A O 1
ATOM 4638 N N . ASP A 1 597 ? 1.993 -3.389 -23.141 1 75.44 597 ASP A N 1
ATOM 4639 C CA . ASP A 1 597 ? 2.662 -2.174 -23.594 1 75.44 597 ASP A CA 1
ATOM 4640 C C . ASP A 1 597 ? 1.667 -1.197 -24.203 1 75.44 597 ASP A C 1
ATOM 4642 O O . ASP A 1 597 ? 2.02 -0.058 -24.531 1 75.44 597 ASP A O 1
ATOM 4646 N N . SER A 1 598 ? 0.443 -1.599 -24.328 1 77.5 598 SER A N 1
ATOM 4647 C CA . SER A 1 598 ? -0.551 -0.687 -24.891 1 77.5 598 SER A CA 1
ATOM 4648 C C . SER A 1 598 ? -1.205 0.152 -23.797 1 77.5 598 SER A C 1
ATOM 4650 O O . SER A 1 598 ? -1.846 -0.388 -22.891 1 77.5 598 SER A O 1
ATOM 4652 N N . LEU A 1 599 ? -1.048 1.401 -24.016 1 79.81 599 LEU A N 1
ATOM 4653 C CA . LEU A 1 599 ? -1.541 2.326 -23 1 79.81 599 LEU A CA 1
ATOM 4654 C C . LEU A 1 599 ? -2.961 2.777 -23.328 1 79.81 599 LEU A C 1
ATOM 4656 O O . LEU A 1 599 ? -3.285 3.045 -24.484 1 79.81 599 LEU A O 1
ATOM 4660 N N . GLU A 1 600 ? -3.787 2.666 -22.328 1 81.12 600 GLU A N 1
ATOM 4661 C CA . GLU A 1 600 ? -5.145 3.201 -22.391 1 81.12 600 GLU A CA 1
ATOM 4662 C C . GLU A 1 600 ? -5.344 4.344 -21.406 1 81.12 600 GLU A C 1
ATOM 4664 O O . GLU A 1 600 ? -4.66 4.41 -20.375 1 81.12 600 GLU A O 1
ATOM 4669 N N . GLU A 1 601 ? -6.227 5.215 -21.812 1 83.31 601 GLU A N 1
ATOM 4670 C CA . GLU A 1 601 ? -6.512 6.359 -20.953 1 83.31 601 GLU A CA 1
ATOM 4671 C C . GLU A 1 601 ? -7.668 6.066 -20 1 83.31 601 GLU A C 1
ATOM 4673 O O . GLU A 1 601 ? -8.766 5.723 -20.438 1 83.31 601 GLU A O 1
ATOM 4678 N N . LEU A 1 602 ? -7.293 6.051 -18.75 1 83 602 LEU A N 1
ATOM 4679 C CA . LEU A 1 602 ? -8.305 5.848 -17.719 1 83 602 LEU A CA 1
ATOM 4680 C C . LEU A 1 602 ? -8.375 7.047 -16.781 1 83 602 LEU A C 1
ATOM 4682 O O . LEU A 1 602 ? -7.34 7.629 -16.438 1 83 602 LEU A O 1
ATOM 4686 N N . THR A 1 603 ? -9.602 7.465 -16.484 1 84.5 603 THR A N 1
ATOM 4687 C CA . THR A 1 603 ? -9.789 8.477 -15.445 1 84.5 603 THR A CA 1
ATOM 4688 C C . THR A 1 603 ? -9.977 7.816 -14.086 1 84.5 603 THR A C 1
ATOM 4690 O O . THR A 1 603 ? -10.922 7.047 -13.883 1 84.5 603 THR A O 1
ATOM 4693 N N . VAL A 1 604 ? -9.023 8.008 -13.266 1 83 604 VAL A N 1
ATOM 4694 C CA . VAL A 1 604 ? -9.039 7.344 -11.969 1 83 604 VAL A CA 1
ATOM 4695 C C . VAL A 1 604 ? -9.156 8.383 -10.859 1 83 604 VAL A C 1
ATOM 4697 O O . VAL A 1 604 ? -8.516 9.438 -10.906 1 83 604 VAL A O 1
ATOM 4700 N N . THR A 1 605 ? -10.125 8.125 -9.969 1 82 605 THR A N 1
ATOM 4701 C CA . THR A 1 605 ? -10.203 8.867 -8.719 1 82 605 THR A CA 1
ATOM 4702 C C . THR A 1 605 ? -9.766 8 -7.539 1 82 605 THR A C 1
ATOM 4704 O O . THR A 1 605 ? -10.352 6.945 -7.293 1 82 605 THR A O 1
ATOM 4707 N N . ARG A 1 606 ? -8.711 8.406 -6.82 1 79.69 606 ARG A N 1
ATOM 4708 C CA . ARG A 1 606 ? -8.172 7.629 -5.707 1 79.69 606 ARG A CA 1
ATOM 4709 C C . ARG A 1 606 ? -8.492 8.297 -4.375 1 79.69 606 ARG A C 1
ATOM 4711 O O . ARG A 1 606 ? -8.734 9.5 -4.316 1 79.69 606 ARG A O 1
ATOM 4718 N N . PHE A 1 607 ? -8.5 7.398 -3.371 1 78.75 607 PHE A N 1
ATOM 4719 C CA . PHE A 1 607 ? -8.594 7.922 -2.014 1 78.75 607 PHE A CA 1
ATOM 4720 C C . PHE A 1 607 ? -7.223 8.336 -1.494 1 78.75 607 PHE A C 1
ATOM 4722 O O . PHE A 1 607 ? -6.242 7.605 -1.657 1 78.75 607 PHE A O 1
ATOM 4729 N N . VAL A 1 608 ? -7.137 9.547 -1.071 1 78.31 608 VAL A N 1
ATOM 4730 C CA . VAL A 1 608 ? -5.895 10.055 -0.501 1 78.31 608 VAL A CA 1
ATOM 4731 C C . VAL A 1 608 ? -6.133 10.508 0.938 1 78.31 608 VAL A C 1
ATOM 4733 O O . VAL A 1 608 ? -7.258 10.844 1.311 1 78.31 608 VAL A O 1
ATOM 4736 N N . THR A 1 609 ? -5.051 10.367 1.712 1 78.69 609 THR A N 1
ATOM 4737 C CA . THR A 1 609 ? -5.145 10.828 3.096 1 78.69 609 THR A CA 1
ATOM 4738 C C . THR A 1 609 ? -4.949 12.336 3.184 1 78.69 609 THR A C 1
ATOM 4740 O O . THR A 1 609 ? -3.957 12.867 2.684 1 78.69 609 THR A O 1
ATOM 4743 N N . ARG A 1 610 ? -5.945 13 3.654 1 83.88 610 ARG A N 1
ATOM 4744 C CA . ARG A 1 610 ? -5.898 14.445 3.867 1 83.88 610 ARG A CA 1
ATOM 4745 C C . ARG A 1 610 ? -6.266 14.797 5.305 1 83.88 610 ARG A C 1
ATOM 4747 O O . ARG A 1 610 ? -6.895 14 6.004 1 83.88 610 ARG A O 1
ATOM 4754 N N . GLN A 1 611 ? -5.785 15.992 5.664 1 85.06 611 GLN A N 1
ATOM 4755 C CA . GLN A 1 611 ? -6.117 16.453 7.004 1 85.06 611 GLN A CA 1
ATOM 4756 C C . GLN A 1 611 ? -7.512 17.078 7.047 1 85.06 611 GLN A C 1
ATOM 4758 O O . GLN A 1 611 ? -7.859 17.891 6.191 1 85.06 611 GLN A O 1
ATOM 4763 N N . SER A 1 612 ? -8.367 16.531 7.977 1 88.56 612 SER A N 1
ATOM 4764 C CA . SER A 1 612 ? -9.719 17.047 8.172 1 88.56 612 SER A CA 1
ATOM 4765 C C . SER A 1 612 ? -10.016 17.266 9.648 1 88.56 612 SER A C 1
ATOM 4767 O O . SER A 1 612 ? -9.453 16.594 10.508 1 88.56 612 SER A O 1
ATOM 4769 N N . PRO A 1 613 ? -10.805 18.328 9.859 1 91.31 613 PRO A N 1
ATOM 4770 C CA . PRO A 1 613 ? -11.188 18.562 11.25 1 91.31 613 PRO A CA 1
ATOM 4771 C C . PRO A 1 613 ? -12.164 17.516 11.781 1 91.31 613 PRO A C 1
ATOM 4773 O O . PRO A 1 613 ? -13.312 17.453 11.328 1 91.31 613 PRO A O 1
ATOM 4776 N N . GLU A 1 614 ? -11.75 16.641 12.609 1 87.56 614 GLU A N 1
ATOM 4777 C CA . GLU A 1 614 ? -12.609 15.586 13.141 1 87.56 614 GLU A CA 1
ATOM 4778 C C . GLU A 1 614 ? -12.906 15.805 14.625 1 87.56 614 GLU A C 1
ATOM 4780 O O . GLU A 1 614 ? -13.938 15.367 15.125 1 87.56 614 GLU A O 1
ATOM 4785 N N . GLY A 1 615 ? -12.062 16.5 15.273 1 86.75 615 GLY A N 1
ATOM 4786 C CA . GLY A 1 615 ? -12.297 16.812 16.672 1 86.75 615 GLY A CA 1
ATOM 4787 C C . GLY A 1 615 ? -12.961 18.156 16.906 1 86.75 615 GLY A C 1
ATOM 4788 O O . GLY A 1 615 ? -13.008 18.984 15.992 1 86.75 615 GLY A O 1
ATOM 4789 N N . CYS A 1 616 ? -13.68 18.312 18.125 1 90.69 616 CYS A N 1
ATOM 4790 C CA . CYS A 1 616 ? -14.32 19.578 18.453 1 90.69 616 CYS A CA 1
ATOM 4791 C C . CYS A 1 616 ? -13.789 20.141 19.766 1 90.69 616 CYS A C 1
ATOM 4793 O O . CYS A 1 616 ? -14.352 21.078 20.312 1 90.69 616 CYS A O 1
ATOM 4795 N N . THR A 1 617 ? -12.719 19.562 20.203 1 92.25 617 THR A N 1
ATOM 4796 C CA . THR A 1 617 ? -12.188 20.047 21.484 1 92.25 617 THR A CA 1
ATOM 4797 C C . THR A 1 617 ? -11.57 21.422 21.312 1 92.25 617 THR A C 1
ATOM 4799 O O . THR A 1 617 ? -11.852 22.328 22.094 1 92.25 617 THR A O 1
ATOM 4802 N N . GLY A 1 618 ? -10.727 21.547 20.344 1 93.12 618 GLY A N 1
ATOM 4803 C CA . GLY A 1 618 ? -10.125 22.844 20.094 1 93.12 618 GLY A CA 1
ATOM 4804 C C . GLY A 1 618 ? -11.141 23.906 19.703 1 93.12 618 GLY A C 1
ATOM 4805 O O . GLY A 1 618 ? -11.094 25.031 20.219 1 93.12 618 GLY A O 1
ATOM 4806 N N . TYR A 1 619 ? -12.125 23.578 18.922 1 94.75 619 TYR A N 1
ATOM 4807 C CA . TYR A 1 619 ? -13.18 24.484 18.5 1 94.75 619 TYR A CA 1
ATOM 4808 C C . TYR A 1 619 ? -14.031 24.922 19.688 1 94.75 619 TYR A C 1
ATOM 4810 O O . TYR A 1 619 ? -14.344 26.109 19.828 1 94.75 619 TYR A O 1
ATOM 4818 N N . THR A 1 620 ? -14.312 24.047 20.609 1 95.69 620 THR A N 1
ATOM 4819 C CA . THR A 1 620 ? -15.148 24.344 21.766 1 95.69 620 THR A CA 1
ATOM 4820 C C . THR A 1 620 ? -14.422 25.281 22.734 1 95.69 620 THR A C 1
ATOM 4822 O O . THR A 1 620 ? -15.031 26.172 23.328 1 95.69 620 THR A O 1
ATOM 4825 N N . ILE A 1 621 ? -13.141 25.125 22.891 1 94.81 621 ILE A N 1
ATOM 4826 C CA . ILE A 1 621 ? -12.375 26 23.781 1 94.81 621 ILE A CA 1
ATOM 4827 C C . ILE A 1 621 ? -12.312 27.406 23.188 1 94.81 621 ILE A C 1
ATOM 4829 O O . ILE A 1 621 ? -12.562 28.391 23.891 1 94.81 621 ILE A O 1
ATOM 4833 N N . VAL A 1 622 ? -12.055 27.484 21.875 1 94.88 622 VAL A N 1
ATOM 4834 C CA . VAL A 1 622 ? -11.922 28.781 21.25 1 94.88 622 VAL A CA 1
ATOM 4835 C C . VAL A 1 622 ? -13.266 29.516 21.281 1 94.88 622 VAL A C 1
ATOM 4837 O O . VAL A 1 622 ? -13.336 30.688 21.641 1 94.88 622 VAL A O 1
ATOM 4840 N N . VAL A 1 623 ? -14.352 28.891 20.984 1 94.62 623 VAL A N 1
ATOM 4841 C CA . VAL A 1 623 ? -15.672 29.516 20.969 1 94.62 623 VAL A CA 1
ATOM 4842 C C . VAL A 1 623 ? -16.125 29.797 22.391 1 94.62 623 VAL A C 1
ATOM 4844 O O . VAL A 1 623 ? -16.75 30.844 22.656 1 94.62 623 VAL A O 1
ATOM 4847 N N . GLY A 1 624 ? -15.789 28.906 23.297 1 94.44 624 GLY A N 1
ATOM 4848 C CA . GLY A 1 624 ? -16.109 29.172 24.688 1 94.44 624 GLY A CA 1
ATOM 4849 C C . GLY A 1 624 ? -15.43 30.406 25.234 1 94.44 624 GLY A C 1
ATOM 4850 O O . GLY A 1 624 ? -16.062 31.219 25.906 1 94.44 624 GLY A O 1
ATOM 4851 N N . VAL A 1 625 ? -14.18 30.562 24.953 1 95.19 625 VAL A N 1
ATOM 4852 C CA . VAL A 1 625 ? -13.445 31.75 25.391 1 95.19 625 VAL A CA 1
ATOM 4853 C C . VAL A 1 625 ? -14 33 24.688 1 95.19 625 VAL A C 1
ATOM 4855 O O . VAL A 1 625 ? -14.086 34.062 25.281 1 95.19 625 VAL A O 1
ATOM 4858 N N . LEU A 1 626 ? -14.398 32.812 23.438 1 95.5 626 LEU A N 1
ATOM 4859 C CA . LEU A 1 626 ? -14.953 33.938 22.688 1 95.5 626 LEU A CA 1
ATOM 4860 C C . LEU A 1 626 ? -16.281 34.375 23.281 1 95.5 626 LEU A C 1
ATOM 4862 O O . LEU A 1 626 ? -16.531 35.562 23.422 1 95.5 626 LEU A O 1
ATOM 4866 N N . ILE A 1 627 ? -17.141 33.469 23.625 1 94.06 627 ILE A N 1
ATOM 4867 C CA . ILE A 1 627 ? -18.422 33.781 24.234 1 94.06 627 ILE A CA 1
ATOM 4868 C C . ILE A 1 627 ? -18.203 34.5 25.578 1 94.06 627 ILE A C 1
ATOM 4870 O O . ILE A 1 627 ? -18.844 35.5 25.875 1 94.06 627 ILE A O 1
ATOM 4874 N N . PHE A 1 628 ? -17.297 34 26.297 1 94.62 628 PHE A N 1
ATOM 4875 C CA . PHE A 1 628 ? -16.953 34.625 27.562 1 94.62 628 PHE A CA 1
ATOM 4876 C C . PHE A 1 628 ? -16.438 36.031 27.344 1 94.62 628 PHE A C 1
ATOM 4878 O O . PHE A 1 628 ? -16.844 36.969 28.047 1 94.62 628 PHE A O 1
ATOM 4885 N N . TYR A 1 629 ? -15.594 36.125 26.328 1 93.81 629 TYR A N 1
ATOM 4886 C CA . TYR A 1 629 ? -15.023 37.406 25.984 1 93.81 629 TYR A CA 1
ATOM 4887 C C . TYR A 1 629 ? -16.109 38.406 25.562 1 93.81 629 TYR A C 1
ATOM 4889 O O . TYR A 1 629 ? -16.109 39.562 25.984 1 93.81 629 TYR A O 1
ATOM 4897 N N . VAL A 1 630 ? -17.062 37.969 24.812 1 91 630 VAL A N 1
ATOM 4898 C CA . VAL A 1 630 ? -18.125 38.844 24.328 1 91 630 VAL A CA 1
ATOM 4899 C C . VAL A 1 630 ? -19.031 39.219 25.484 1 91 630 VAL A C 1
ATOM 4901 O O . VAL A 1 630 ? -19.5 40.375 25.562 1 91 630 VAL A O 1
ATOM 4904 N N . PHE A 1 631 ? -19.203 38.406 26.422 1 92.19 631 PHE A N 1
ATOM 4905 C CA . PHE A 1 631 ? -20.016 38.719 27.594 1 92.19 631 PHE A CA 1
ATOM 4906 C C . PHE A 1 631 ? -19.344 39.75 28.469 1 92.19 631 PHE A C 1
ATOM 4908 O O . PHE A 1 631 ? -20 40.688 28.969 1 92.19 631 PHE A O 1
ATOM 4915 N N . VAL A 1 632 ? -18.109 39.625 28.609 1 90.69 632 VAL A N 1
ATOM 4916 C CA . VAL A 1 632 ? -17.359 40.594 29.422 1 90.69 632 VAL A CA 1
ATOM 4917 C C . VAL A 1 632 ? -17.344 41.938 28.75 1 90.69 632 VAL A C 1
ATOM 4919 O O . VAL A 1 632 ? -17.625 42.969 29.391 1 90.69 632 VAL A O 1
ATOM 4922 N N . VAL A 1 633 ? -17.062 41.938 27.453 1 89.12 633 VAL A N 1
ATOM 4923 C CA . VAL A 1 633 ? -17 43.188 26.719 1 89.12 633 VAL A CA 1
ATOM 4924 C C . VAL A 1 633 ? -18.391 43.812 26.625 1 89.12 633 VAL A C 1
ATOM 4926 O O . VAL A 1 633 ? -18.531 45.031 26.781 1 89.12 633 VAL A O 1
ATOM 4929 N N . GLY A 1 634 ? -19.375 42.969 26.406 1 86.88 634 GLY A N 1
ATOM 4930 C CA . GLY A 1 634 ? -20.75 43.469 26.391 1 86.88 634 GLY A CA 1
ATOM 4931 C C . GLY A 1 634 ? -21.172 44.062 27.719 1 86.88 634 GLY A C 1
ATOM 4932 O O . GLY A 1 634 ? -21.797 45.125 27.766 1 86.88 634 GLY A O 1
ATOM 4933 N N . GLY A 1 635 ? -20.797 43.438 28.766 1 86.56 635 GLY A N 1
ATOM 4934 C CA . GLY A 1 635 ? -21.078 43.969 30.094 1 86.56 635 GLY A CA 1
ATOM 4935 C C . GLY A 1 635 ? -20.391 45.312 30.359 1 86.56 635 GLY A C 1
ATOM 4936 O O . GLY A 1 635 ? -20.984 46.219 30.938 1 86.56 635 GLY A O 1
ATOM 4937 N N . LEU A 1 636 ? -19.188 45.406 29.844 1 87.44 636 LEU A N 1
ATOM 4938 C CA . LEU A 1 636 ? -18.438 46.656 30.016 1 87.44 636 LEU A CA 1
ATOM 4939 C C . LEU A 1 636 ? -19.062 47.781 29.219 1 87.44 636 LEU A C 1
ATOM 4941 O O . LEU A 1 636 ? -19.156 48.906 29.719 1 87.44 636 LEU A O 1
ATOM 4945 N N . MET A 1 637 ? -19.422 47.5 28.047 1 83.75 637 MET A N 1
ATOM 4946 C CA . MET A 1 637 ? -20.031 48.531 27.219 1 83.75 637 MET A CA 1
ATOM 4947 C C . MET A 1 637 ? -21.359 48.969 27.812 1 83.75 637 MET A C 1
ATOM 4949 O O . MET A 1 637 ? -21.672 50.188 27.797 1 83.75 637 MET A O 1
ATOM 4953 N N . LEU A 1 638 ? -22.078 48.125 28.406 1 83.19 638 LEU A N 1
ATOM 4954 C CA . LEU A 1 638 ? -23.344 48.469 29.047 1 83.19 638 LEU A CA 1
ATOM 4955 C C . LEU A 1 638 ? -23.109 49.281 30.297 1 83.19 638 LEU A C 1
ATOM 4957 O O . LEU A 1 638 ? -23.859 50.25 30.562 1 83.19 638 LEU A O 1
ATOM 4961 N N . ALA A 1 639 ? -22.156 48.906 31.016 1 82.88 639 ALA A N 1
ATOM 4962 C CA . ALA A 1 639 ? -21.828 49.688 32.219 1 82.88 639 ALA A CA 1
ATOM 4963 C C . ALA A 1 639 ? -21.391 51.094 31.875 1 82.88 639 ALA A C 1
ATOM 4965 O O . ALA A 1 639 ? -21.703 52.031 32.594 1 82.88 639 ALA A O 1
ATOM 4966 N N . PHE A 1 640 ? -20.688 51.188 30.797 1 81.44 640 PHE A N 1
ATOM 4967 C CA . PHE A 1 640 ? -20.203 52.5 30.375 1 81.44 640 PHE A CA 1
ATOM 4968 C C . PHE A 1 640 ? -21.375 53.375 29.969 1 81.44 640 PHE A C 1
ATOM 4970 O O . PHE A 1 640 ? -21.422 54.562 30.328 1 81.44 640 PHE A O 1
ATOM 4977 N N . VAL A 1 641 ? -22.297 52.844 29.266 1 77.25 641 VAL A N 1
ATOM 4978 C CA . VAL A 1 641 ? -23.422 53.625 28.781 1 77.25 641 VAL A CA 1
ATOM 4979 C C . VAL A 1 641 ? -24.344 53.969 29.953 1 77.25 641 VAL A C 1
ATOM 4981 O O . VAL A 1 641 ? -24.891 55.062 30.016 1 77.25 641 VAL A O 1
ATOM 4984 N N . SER A 1 642 ? -24.422 53.188 30.969 1 76.94 642 SER A N 1
ATOM 4985 C CA . SER A 1 642 ? -25.375 53.375 32.062 1 76.94 642 SER A CA 1
ATOM 4986 C C . SER A 1 642 ? -24.781 54.281 33.156 1 76.94 642 SER A C 1
ATOM 4988 O O . SER A 1 642 ? -25.484 55.062 33.781 1 76.94 642 SER A O 1
ATOM 4990 N N . TRP A 1 643 ? -23.469 54.188 33.312 1 73.06 643 TRP A N 1
ATOM 4991 C CA . TRP A 1 643 ? -22.906 54.844 34.5 1 73.06 643 TRP A CA 1
ATOM 4992 C C . TRP A 1 643 ? -22.266 56.188 34.094 1 73.06 643 TRP A C 1
ATOM 4994 O O . TRP A 1 643 ? -22.094 57.062 34.938 1 73.06 643 TRP A O 1
ATOM 5004 N N . THR A 1 644 ? -21.703 56.312 32.875 1 65.75 644 THR A N 1
ATOM 5005 C CA . THR A 1 644 ? -20.938 57.531 32.562 1 65.75 644 THR A CA 1
ATOM 5006 C C . THR A 1 644 ? -21.797 58.531 31.781 1 65.75 644 THR A C 1
ATOM 5008 O O . THR A 1 644 ? -21.984 58.375 30.578 1 65.75 644 THR A O 1
ATOM 5011 N N . MET A 1 645 ? -22.781 59.125 32.406 1 56.41 645 MET A N 1
ATOM 5012 C CA . MET A 1 645 ? -23.688 60.062 31.75 1 56.41 645 MET A CA 1
ATOM 5013 C C . MET A 1 645 ? -22.906 61.125 30.969 1 56.41 645 MET A C 1
ATOM 5015 O O . MET A 1 645 ? -23.328 61.562 29.906 1 56.41 645 MET A O 1
ATOM 5019 N N . ASP A 1 646 ? -21.828 61.875 31.531 1 55.25 646 ASP A N 1
ATOM 5020 C CA . ASP A 1 646 ? -21.266 63.094 30.953 1 55.25 646 ASP A CA 1
ATOM 5021 C C . ASP A 1 646 ? -19.922 62.812 30.281 1 55.25 646 ASP A C 1
ATOM 5023 O O . ASP A 1 646 ? -19.281 63.719 29.75 1 55.25 646 ASP A O 1
ATOM 5027 N N . SER A 1 647 ? -19.359 61.594 30.203 1 58.44 647 SER A N 1
ATOM 5028 C CA . SER A 1 647 ? -18 61.438 29.688 1 58.44 647 SER A CA 1
ATOM 5029 C C . SER A 1 647 ? -18 61.094 28.203 1 58.44 647 SER A C 1
ATOM 5031 O O . SER A 1 647 ? -18.812 60.25 27.766 1 58.44 647 SER A O 1
ATOM 5033 N N . LEU A 1 648 ? -17.406 62.062 27.375 1 59.56 648 LEU A N 1
ATOM 5034 C CA . LEU A 1 648 ? -17.266 61.812 25.938 1 59.56 648 LEU A CA 1
ATOM 5035 C C . LEU A 1 648 ? -16.047 60.938 25.656 1 59.56 648 LEU A C 1
ATOM 5037 O O . LEU A 1 648 ? -14.969 61.156 26.219 1 59.56 648 LEU A O 1
ATOM 5041 N N . TRP A 1 649 ? -16.359 59.906 24.953 1 62.16 649 TRP A N 1
ATOM 5042 C CA . TRP A 1 649 ? -15.281 59 24.547 1 62.16 649 TRP A CA 1
ATOM 5043 C C . TRP A 1 649 ? -14.328 59.688 23.578 1 62.16 649 TRP A C 1
ATOM 5045 O O . TRP A 1 649 ? -14.758 60.344 22.625 1 62.16 649 TRP A O 1
ATOM 5055 N N . GLY A 1 650 ? -13.008 59.719 23.859 1 61.16 650 GLY A N 1
ATOM 5056 C CA . GLY A 1 650 ? -12.008 60.156 22.906 1 61.16 650 GLY A CA 1
ATOM 5057 C C . GLY A 1 650 ? -11.727 61.656 23 1 61.16 650 GLY A C 1
ATOM 5058 O O . GLY A 1 650 ? -11.156 62.25 22.078 1 61.16 650 GLY A O 1
ATOM 5059 N N . ASP A 1 651 ? -12.297 62.25 24.031 1 64.12 651 ASP A N 1
ATOM 5060 C CA . ASP A 1 651 ? -12.039 63.688 24.109 1 64.12 651 ASP A CA 1
ATOM 5061 C C . ASP A 1 651 ? -10.836 64 25 1 64.12 651 ASP A C 1
ATOM 5063 O O . ASP A 1 651 ? -10.867 63.688 26.203 1 64.12 651 ASP A O 1
ATOM 5067 N N . ALA A 1 652 ? -9.766 64.438 24.391 1 68 652 ALA A N 1
ATOM 5068 C CA . ALA A 1 652 ? -8.508 64.688 25.078 1 68 652 ALA A CA 1
ATOM 5069 C C . ALA A 1 652 ? -8.672 65.812 26.109 1 68 652 ALA A C 1
ATOM 5071 O O . ALA A 1 652 ? -8.125 65.688 27.219 1 68 652 ALA A O 1
ATOM 5072 N N . TRP A 1 653 ? -9.555 66.75 25.844 1 65.94 653 TRP A N 1
ATOM 5073 C CA . TRP A 1 653 ? -9.68 67.938 26.734 1 65.94 653 TRP A CA 1
ATOM 5074 C C . TRP A 1 653 ? -10.477 67.562 27.984 1 65.94 653 TRP A C 1
ATOM 5076 O O . TRP A 1 653 ? -10.156 68 29.094 1 65.94 653 TRP A O 1
ATOM 5086 N N . SER A 1 654 ? -11.398 66.75 27.719 1 66.12 654 SER A N 1
ATOM 5087 C CA . SER A 1 654 ? -12.164 66.375 28.891 1 66.12 654 SER A CA 1
ATOM 5088 C C . SER A 1 654 ? -11.297 65.562 29.859 1 66.12 654 SER A C 1
ATOM 5090 O O . SER A 1 654 ? -11.484 65.688 31.078 1 66.12 654 SER A O 1
ATOM 5092 N N . ALA A 1 655 ? -10.289 64.938 29.297 1 72.06 655 ALA A N 1
ATOM 5093 C CA . ALA A 1 655 ? -9.406 64.125 30.156 1 72.06 655 ALA A CA 1
ATOM 5094 C C . ALA A 1 655 ? -8.453 65.062 30.953 1 72.06 655 ALA A C 1
ATOM 5096 O O . ALA A 1 655 ? -8.125 64.75 32.094 1 72.06 655 ALA A O 1
ATOM 5097 N N . VAL A 1 656 ? -8.109 66.125 30.344 1 71 656 VAL A N 1
ATOM 5098 C CA . VAL A 1 656 ? -7.164 67.062 31 1 71 656 VAL A CA 1
ATOM 5099 C C . VAL A 1 656 ? -7.902 67.938 32 1 71 656 VAL A C 1
ATOM 5101 O O . VAL A 1 656 ? -7.402 68.188 33.094 1 71 656 VAL A O 1
ATOM 5104 N N . ILE A 1 657 ? -9.094 68.375 31.688 1 64.69 657 ILE A N 1
ATOM 5105 C CA . ILE A 1 657 ? -9.836 69.312 32.531 1 64.69 657 ILE A CA 1
ATOM 5106 C C . ILE A 1 657 ? -10.219 68.625 33.844 1 64.69 657 ILE A C 1
ATOM 5108 O O . ILE A 1 657 ? -10.289 69.25 34.875 1 64.69 657 ILE A O 1
ATOM 5112 N N . HIS A 1 658 ? -10.281 67.312 33.688 1 64.25 658 HIS A N 1
ATOM 5113 C CA . HIS A 1 658 ? -10.664 66.562 34.875 1 64.25 658 HIS A CA 1
ATOM 5114 C C . HIS A 1 658 ? -9.531 66.5 35.906 1 64.25 658 HIS A C 1
ATOM 5116 O O . HIS A 1 658 ? -9.758 66.25 37.062 1 64.25 658 HIS A O 1
ATOM 5122 N N . THR A 1 659 ? -8.328 66.812 35.438 1 64.94 659 THR A N 1
ATOM 5123 C CA . THR A 1 659 ? -7.188 66.75 36.344 1 64.94 659 THR A CA 1
ATOM 5124 C C . THR A 1 659 ? -6.953 68.125 37 1 64.94 659 THR A C 1
ATOM 5126 O O . THR A 1 659 ? -6.223 68.188 38 1 64.94 659 THR A O 1
ATOM 5129 N N . ILE A 1 660 ? -7.672 69.25 36.469 1 60.41 660 ILE A N 1
ATOM 5130 C CA . ILE A 1 660 ? -7.469 70.562 36.969 1 60.41 660 ILE A CA 1
ATOM 5131 C C . ILE A 1 660 ? -8.562 70.938 37.969 1 60.41 660 ILE A C 1
ATOM 5133 O O . ILE A 1 660 ? -9.734 70.625 37.75 1 60.41 660 ILE A O 1
ATOM 5137 N N . PRO A 1 661 ? -8.141 71.375 39.219 1 53.44 661 PRO A N 1
ATOM 5138 C CA . PRO A 1 661 ? -9.141 71.75 40.219 1 53.44 661 PRO A CA 1
ATOM 5139 C C . PRO A 1 661 ? -10.203 72.75 39.688 1 53.44 661 PRO A C 1
ATOM 5141 O O . PRO A 1 661 ? -9.922 73.5 38.781 1 53.44 661 PRO A O 1
ATOM 5144 N N . PRO A 1 662 ? -11.461 72.625 40.031 1 52.47 662 PRO A N 1
ATOM 5145 C CA . PRO A 1 662 ? -12.609 73.375 39.5 1 52.47 662 PRO A CA 1
ATOM 5146 C C . PRO A 1 662 ? -12.375 74.875 39.5 1 52.47 662 PRO A C 1
ATOM 5148 O O . PRO A 1 662 ? -12.875 75.625 38.625 1 52.47 662 PRO A O 1
ATOM 5151 N N . GLN A 1 663 ? -11.789 75.5 40.531 1 50.53 663 GLN A N 1
ATOM 5152 C CA . GLN A 1 663 ? -11.648 76.938 40.594 1 50.53 663 GLN A CA 1
ATOM 5153 C C . GLN A 1 663 ? -10.875 77.438 39.375 1 50.53 663 GLN A C 1
ATOM 5155 O O . GLN A 1 663 ? -11.117 78.562 38.906 1 50.53 663 GLN A O 1
ATOM 5160 N N . GLU A 1 664 ? -10.023 76.625 38.938 1 50.66 664 GLU A N 1
ATOM 5161 C CA . GLU A 1 664 ? -9.172 77.062 37.844 1 50.66 664 GLU A CA 1
ATOM 5162 C C . GLU A 1 664 ? -9.711 76.562 36.5 1 50.66 664 GLU A C 1
ATOM 5164 O O . GLU A 1 664 ? -9.289 77 35.438 1 50.66 664 GLU A O 1
ATOM 5169 N N . GLN A 1 665 ? -10.641 75.688 36.562 1 52.91 665 GLN A N 1
ATOM 5170 C CA . GLN A 1 665 ? -11.227 75.062 35.344 1 52.91 665 GLN A CA 1
ATOM 5171 C C . GLN A 1 665 ? -11.922 76.188 34.5 1 52.91 665 GLN A C 1
ATOM 5173 O O . GLN A 1 665 ? -11.906 76.125 33.281 1 52.91 665 GLN A O 1
ATOM 5178 N N . GLU A 1 666 ? -12.586 77.062 35.219 1 47.94 666 GLU A N 1
ATOM 5179 C CA . GLU A 1 666 ? -13.289 78.125 34.5 1 47.94 666 GLU A CA 1
ATOM 5180 C C . GLU A 1 666 ? -12.328 79 33.656 1 47.94 666 GLU A C 1
ATOM 5182 O O . GLU A 1 666 ? -12.672 79.375 32.562 1 47.94 666 GLU A O 1
ATOM 5187 N N . LYS A 1 667 ? -11.188 79.25 34.156 1 47 667 LYS A N 1
ATOM 5188 C CA . LYS A 1 667 ? -10.234 80 33.406 1 47 667 LYS A CA 1
ATOM 5189 C C . LYS A 1 667 ? -9.734 79.25 32.156 1 47 667 LYS A C 1
ATOM 5191 O O . LYS A 1 667 ? -9.43 79.875 31.141 1 47 667 LYS A O 1
ATOM 5196 N N . PHE A 1 668 ? -9.625 78.062 32.281 1 48.25 668 PHE A N 1
ATOM 5197 C CA . PHE A 1 668 ? -9.094 77.25 31.172 1 48.25 668 PHE A CA 1
ATOM 5198 C C . PHE A 1 668 ? -10.188 77 30.141 1 48.25 668 PHE A C 1
ATOM 5200 O O . PHE A 1 668 ? -9.914 76.875 28.953 1 48.25 668 PHE A O 1
ATOM 5207 N N . CYS A 1 669 ? -11.336 76.75 30.594 1 44.84 669 CYS A N 1
ATOM 5208 C CA . CYS A 1 669 ? -12.43 76.562 29.656 1 44.84 669 CYS A CA 1
ATOM 5209 C C . CYS A 1 669 ? -12.609 77.812 28.781 1 44.84 669 CYS A C 1
ATOM 5211 O O . CYS A 1 669 ? -12.953 77.688 27.609 1 44.84 669 CYS A O 1
ATOM 5213 N N . ASP A 1 670 ? -12.539 79.062 29.266 1 38.88 670 ASP A N 1
ATOM 5214 C CA . ASP A 1 670 ? -12.656 80.25 28.5 1 38.88 670 ASP A CA 1
ATOM 5215 C C . ASP A 1 670 ? -11.508 80.438 27.5 1 38.88 670 ASP A C 1
ATOM 5217 O O . ASP A 1 670 ? -11.695 80.938 26.391 1 38.88 670 ASP A O 1
ATOM 5221 N N . LYS A 1 671 ? -10.336 80.062 27.781 1 38.44 671 LYS A N 1
ATOM 5222 C CA . LYS A 1 671 ? -9.219 80.25 26.859 1 38.44 671 LYS A CA 1
ATOM 5223 C C . LYS A 1 671 ? -9.227 79.125 25.812 1 38.44 671 LYS A C 1
ATOM 5225 O O . LYS A 1 671 ? -8.703 79.312 24.703 1 38.44 671 LYS A O 1
ATOM 5230 N N . THR A 1 672 ? -9.562 78 26.062 1 38.28 672 THR A N 1
ATOM 5231 C CA . THR A 1 672 ? -9.656 77 25.031 1 38.28 672 THR A CA 1
ATOM 5232 C C . THR A 1 672 ? -10.727 77.312 24 1 38.28 672 THR A C 1
ATOM 5234 O O . THR A 1 672 ? -10.656 76.875 22.859 1 38.28 672 THR A O 1
ATOM 5237 N N . LEU A 1 673 ? -11.766 78 24.344 1 34.31 673 LEU A N 1
ATOM 5238 C CA . LEU A 1 673 ? -12.742 78.562 23.406 1 34.31 673 LEU A CA 1
ATOM 5239 C C . LEU A 1 673 ? -12.117 79.625 22.547 1 34.31 673 LEU A C 1
ATOM 5241 O O . LEU A 1 673 ? -12.547 79.875 21.406 1 34.31 673 LEU A O 1
ATOM 5245 N N . GLU A 1 674 ? -11.305 80.5 23.031 1 32.34 674 GLU A N 1
ATOM 5246 C CA . GLU A 1 674 ? -10.734 81.562 22.188 1 32.34 674 GLU A CA 1
ATOM 5247 C C . GLU A 1 674 ? -9.82 81 21.125 1 32.34 674 GLU A C 1
ATOM 5249 O O . GLU A 1 674 ? -9.781 81.438 19.984 1 32.34 674 GLU A O 1
ATOM 5254 N N . SER A 1 675 ? -8.93 80.125 21.391 1 30.28 675 SER A N 1
ATOM 5255 C CA . SER A 1 675 ? -8.031 79.688 20.312 1 30.28 675 SER A CA 1
ATOM 5256 C C . SER A 1 675 ? -8.742 78.812 19.328 1 30.28 675 SER A C 1
ATOM 5258 O O . SER A 1 675 ? -8.148 78.375 18.328 1 30.28 675 SER A O 1
ATOM 5260 N N . SER A 1 676 ? -9.797 78.188 19.656 1 29.73 676 SER A N 1
ATOM 5261 C CA . SER A 1 676 ? -10.477 77.562 18.547 1 29.73 676 SER A CA 1
ATOM 5262 C C . SER A 1 676 ? -11.258 78.5 17.703 1 29.73 676 SER A C 1
ATOM 5264 O O . SER A 1 676 ? -11.82 78.188 16.672 1 29.73 676 SER A O 1
ATOM 5266 N N . GLY A 1 677 ? -11.797 79.688 18.266 1 25.19 677 GLY A N 1
ATOM 5267 C CA . GLY A 1 677 ? -12.414 80.688 17.359 1 25.19 677 GLY A CA 1
ATOM 5268 C C . GLY A 1 677 ? -11.406 81.438 16.562 1 25.19 677 GLY A C 1
ATOM 5269 O O . GLY A 1 677 ? -10.289 81.688 17.016 1 25.19 677 GLY A O 1
ATOM 5270 N N . MET B 1 1 ? 10.742 50.531 46.875 1 18.58 1 MET B N 1
ATOM 5271 C CA . MET B 1 1 ? 10.719 51.5 45.781 1 18.58 1 MET B CA 1
ATOM 5272 C C . MET B 1 1 ? 10.43 52.906 46.281 1 18.58 1 MET B C 1
ATOM 5274 O O . MET B 1 1 ? 9.391 53.156 46.906 1 18.58 1 MET B O 1
ATOM 5278 N N . GLU B 1 2 ? 11.406 53.594 46.625 1 20.33 2 GLU B N 1
ATOM 5279 C CA . GLU B 1 2 ? 11.602 54.812 47.406 1 20.33 2 GLU B CA 1
ATOM 5280 C C . GLU B 1 2 ? 10.891 56 46.719 1 20.33 2 GLU B C 1
ATOM 5282 O O . GLU B 1 2 ? 10.969 56.156 45.5 1 20.33 2 GLU B O 1
ATOM 5287 N N . GLY B 1 3 ? 9.891 56.5 47.312 1 23.48 3 GLY B N 1
ATOM 5288 C CA . GLY B 1 3 ? 9.039 57.656 47.219 1 23.48 3 GLY B CA 1
ATOM 5289 C C . GLY B 1 3 ? 9.82 58.969 47.125 1 23.48 3 GLY B C 1
ATOM 5290 O O . GLY B 1 3 ? 9.578 59.906 47.906 1 23.48 3 GLY B O 1
ATOM 5291 N N . SER B 1 4 ? 11.07 58.875 46.719 1 23.3 4 SER B N 1
ATOM 5292 C CA . SER B 1 4 ? 11.875 60.062 47 1 23.3 4 SER B CA 1
ATOM 5293 C C . SER B 1 4 ? 11.148 61.312 46.562 1 23.3 4 SER B C 1
ATOM 5295 O O . SER B 1 4 ? 10.148 61.25 45.844 1 23.3 4 SER B O 1
ATOM 5297 N N . ALA B 1 5 ? 11.891 62.594 46.594 1 23.19 5 ALA B N 1
ATOM 5298 C CA . ALA B 1 5 ? 11.82 64.062 46.625 1 23.19 5 ALA B CA 1
ATOM 5299 C C . ALA B 1 5 ? 11.375 64.562 45.281 1 23.19 5 ALA B C 1
ATOM 5301 O O . ALA B 1 5 ? 12.188 64.75 44.344 1 23.19 5 ALA B O 1
ATOM 5302 N N . VAL B 1 6 ? 10.773 64 44.531 1 27.3 6 VAL B N 1
ATOM 5303 C CA . VAL B 1 6 ? 10.305 64.688 43.344 1 27.3 6 VAL B CA 1
ATOM 5304 C C . VAL B 1 6 ? 9.602 66 43.75 1 27.3 6 VAL B C 1
ATOM 5306 O O . VAL B 1 6 ? 8.375 66 43.938 1 27.3 6 VAL B O 1
ATOM 5309 N N . SER B 1 7 ? 9.961 66.812 44.75 1 25.77 7 SER B N 1
ATOM 5310 C CA . SER B 1 7 ? 9.672 68.188 45.062 1 25.77 7 SER B CA 1
ATOM 5311 C C . SER B 1 7 ? 10.07 69.125 43.938 1 25.77 7 SER B C 1
ATOM 5313 O O . SER B 1 7 ? 9.414 70.125 43.656 1 25.77 7 SER B O 1
ATOM 5315 N N . ARG B 1 8 ? 11.367 69.625 43.438 1 27.47 8 ARG B N 1
ATOM 5316 C CA . ARG B 1 8 ? 11.586 71.062 43.281 1 27.47 8 ARG B CA 1
ATOM 5317 C C . ARG B 1 8 ? 11.258 71.5 41.844 1 27.47 8 ARG B C 1
ATOM 5319 O O . ARG B 1 8 ? 11.492 72.688 41.5 1 27.47 8 ARG B O 1
ATOM 5326 N N . CYS B 1 9 ? 11.398 70.812 40.875 1 26.41 9 CYS B N 1
ATOM 5327 C CA . CYS B 1 9 ? 11.633 71.562 39.656 1 26.41 9 CYS B CA 1
ATOM 5328 C C . CYS B 1 9 ? 10.375 72.312 39.219 1 26.41 9 CYS B C 1
ATOM 5330 O O . CYS B 1 9 ? 9.266 71.75 39.344 1 26.41 9 CYS B O 1
ATOM 5332 N N . PRO B 1 10 ? 10.438 73.625 38.875 1 25.03 10 PRO B N 1
ATOM 5333 C CA . PRO B 1 10 ? 9.75 74.438 37.844 1 25.03 10 PRO B CA 1
ATOM 5334 C C . PRO B 1 10 ? 9.742 73.812 36.469 1 25.03 10 PRO B C 1
ATOM 5336 O O . PRO B 1 10 ? 10.75 73.188 36.062 1 25.03 10 PRO B O 1
ATOM 5339 N N . LEU B 1 11 ? 8.797 73.375 35.875 1 26.64 11 LEU B N 1
ATOM 5340 C CA . LEU B 1 11 ? 8.516 73.125 34.469 1 26.64 11 LEU B CA 1
ATOM 5341 C C . LEU B 1 11 ? 8.938 74.312 33.594 1 26.64 11 LEU B C 1
ATOM 5343 O O . LEU B 1 11 ? 8.391 75.375 33.719 1 26.64 11 LEU B O 1
ATOM 5347 N N . GLY B 1 12 ? 10.195 74.75 33.156 1 25.17 12 GLY B N 1
ATOM 5348 C CA . GLY B 1 12 ? 10.656 75.812 32.344 1 25.17 12 GLY B CA 1
ATOM 5349 C C . GLY B 1 12 ? 9.773 76.125 31.125 1 25.17 12 GLY B C 1
ATOM 5350 O O . GLY B 1 12 ? 8.938 75.25 30.766 1 25.17 12 GLY B O 1
ATOM 5351 N N . SER B 1 13 ? 10.008 77.438 30.359 1 24.03 13 SER B N 1
ATOM 5352 C CA . SER B 1 13 ? 9.562 78.25 29.266 1 24.03 13 SER B CA 1
ATOM 5353 C C . SER B 1 13 ? 9.5 77.5 27.938 1 24.03 13 SER B C 1
ATOM 5355 O O . SER B 1 13 ? 10.492 76.938 27.516 1 24.03 13 SER B O 1
ATOM 5357 N N . PRO B 1 14 ? 8.523 77 27.453 1 24.36 14 PRO B N 1
ATOM 5358 C CA . PRO B 1 14 ? 8.328 76.875 26.016 1 24.36 14 PRO B CA 1
ATOM 5359 C C . PRO B 1 14 ? 8.547 78.188 25.266 1 24.36 14 PRO B C 1
ATOM 5361 O O . PRO B 1 14 ? 8.211 79.25 25.781 1 24.36 14 PRO B O 1
ATOM 5364 N N . LEU B 1 15 ? 9.297 78.375 24.109 1 27.91 15 LEU B N 1
ATOM 5365 C CA . LEU B 1 15 ? 9.914 79.375 23.234 1 27.91 15 LEU B CA 1
ATOM 5366 C C . LEU B 1 15 ? 8.859 80.25 22.609 1 27.91 15 LEU B C 1
ATOM 5368 O O . LEU B 1 15 ? 7.836 79.812 22.125 1 27.91 15 LEU B O 1
ATOM 5372 N N . GLN B 1 16 ? 8.859 81.5 23.016 1 23.2 16 GLN B N 1
ATOM 5373 C CA . GLN B 1 16 ? 8.492 82.688 22.266 1 23.2 16 GLN B CA 1
ATOM 5374 C C . GLN B 1 16 ? 9.023 82.625 20.828 1 23.2 16 GLN B C 1
ATOM 5376 O O . GLN B 1 16 ? 10.227 82.812 20.609 1 23.2 16 GLN B O 1
ATOM 5381 N N . LEU B 1 17 ? 8.719 82 19.797 1 23.33 17 LEU B N 1
ATOM 5382 C CA . LEU B 1 17 ? 9.156 82.5 18.516 1 23.33 17 LEU B CA 1
ATOM 5383 C C . LEU B 1 17 ? 8.562 83.875 18.25 1 23.33 17 LEU B C 1
ATOM 5385 O O . LEU B 1 17 ? 7.336 84.062 18.281 1 23.33 17 LEU B O 1
ATOM 5389 N N . GLU B 1 18 ? 9.406 85 18.344 1 22.39 18 GLU B N 1
ATOM 5390 C CA . GLU B 1 18 ? 9.477 86.375 17.797 1 22.39 18 GLU B CA 1
ATOM 5391 C C . GLU B 1 18 ? 9.078 86.375 16.328 1 22.39 18 GLU B C 1
ATOM 5393 O O . GLU B 1 18 ? 9.859 86 15.461 1 22.39 18 GLU B O 1
ATOM 5398 N N . HIS B 1 19 ? 8.062 86.125 15.664 1 19.44 19 HIS B N 1
ATOM 5399 C CA . HIS B 1 19 ? 7.828 86.812 14.414 1 19.44 19 HIS B CA 1
ATOM 5400 C C . HIS B 1 19 ? 7.676 88.312 14.656 1 19.44 19 HIS B C 1
ATOM 5402 O O . HIS B 1 19 ? 6.75 88.75 15.344 1 19.44 19 HIS B O 1
ATOM 5408 N N . GLN B 1 20 ? 8.766 89.312 14.438 1 21.92 20 GLN B N 1
ATOM 5409 C CA . GLN B 1 20 ? 8.938 90.688 13.922 1 21.92 20 GLN B CA 1
ATOM 5410 C C . GLN B 1 20 ? 8.047 90.938 12.711 1 21.92 20 GLN B C 1
ATOM 5412 O O . GLN B 1 20 ? 7.867 92.062 12.289 1 21.92 20 GLN B O 1
ATOM 5417 N N . ASN B 1 21 ? 7.535 90.375 11.758 1 20.59 21 ASN B N 1
ATOM 5418 C CA . ASN B 1 21 ? 7.391 91.312 10.617 1 20.59 21 ASN B CA 1
ATOM 5419 C C . ASN B 1 21 ? 6.75 92.625 11.023 1 20.59 21 ASN B C 1
ATOM 5421 O O . ASN B 1 21 ? 5.84 92.625 11.852 1 20.59 21 ASN B O 1
ATOM 5425 N N . LEU B 1 22 ? 7.332 93.812 10.492 1 21.33 22 LEU B N 1
ATOM 5426 C CA . LEU B 1 22 ? 7.68 95 9.781 1 21.33 22 LEU B CA 1
ATOM 5427 C C . LEU B 1 22 ? 6.48 95.562 9 1 21.33 22 LEU B C 1
ATOM 5429 O O . LEU B 1 22 ? 6.648 96.312 8.031 1 21.33 22 LEU B O 1
ATOM 5433 N N . GLN B 1 23 ? 5.309 95.125 9.062 1 18.27 23 GLN B N 1
ATOM 5434 C CA . GLN B 1 23 ? 4.73 96.125 8.164 1 18.27 23 GLN B CA 1
ATOM 5435 C C . GLN B 1 23 ? 4.801 97.5 8.781 1 18.27 23 GLN B C 1
ATOM 5437 O O . GLN B 1 23 ? 4.863 97.625 10 1 18.27 23 GLN B O 1
ATOM 5442 N N . GLU B 1 24 ? 4.809 98.812 7.863 1 20.78 24 GLU B N 1
ATOM 5443 C CA . GLU B 1 24 ? 4.977 100.188 7.457 1 20.78 24 GLU B CA 1
ATOM 5444 C C . GLU B 1 24 ? 3.975 101.125 8.164 1 20.78 24 GLU B C 1
ATOM 5446 O O . GLU B 1 24 ? 3.893 102.312 7.863 1 20.78 24 GLU B O 1
ATOM 5451 N N . HIS B 1 25 ? 2.953 100.938 8.867 1 20.27 25 HIS B N 1
ATOM 5452 C CA . HIS B 1 25 ? 2.387 102.25 9.07 1 20.27 25 HIS B CA 1
ATOM 5453 C C . HIS B 1 25 ? 3.357 103.125 9.828 1 20.27 25 HIS B C 1
ATOM 5455 O O . HIS B 1 25 ? 3.91 102.75 10.852 1 20.27 25 HIS B O 1
ATOM 5461 N N . TYR B 1 26 ? 4.012 104.312 9.039 1 19.12 26 TYR B N 1
ATOM 5462 C CA . TYR B 1 26 ? 4.512 105.688 9.117 1 19.12 26 TYR B CA 1
ATOM 5463 C C . TYR B 1 26 ? 3.682 106.5 10.094 1 19.12 26 TYR B C 1
ATOM 5465 O O . TYR B 1 26 ? 2.457 106.625 9.969 1 19.12 26 TYR B O 1
ATOM 5473 N N . VAL B 1 27 ? 4.176 106.75 11.352 1 23.69 27 VAL B N 1
ATOM 5474 C CA . VAL B 1 27 ? 3.789 107.688 12.383 1 23.69 27 VAL B CA 1
ATOM 5475 C C . VAL B 1 27 ? 3.635 109.125 11.773 1 23.69 27 VAL B C 1
ATOM 5477 O O . VAL B 1 27 ? 4.621 109.75 11.375 1 23.69 27 VAL B O 1
ATOM 5480 N N . GLY B 1 28 ? 3.123 109.625 10.695 1 21.08 28 GLY B N 1
ATOM 5481 C CA . GLY B 1 28 ? 3.395 111 10.609 1 21.08 28 GLY B CA 1
ATOM 5482 C C . GLY B 1 28 ? 2.959 111.812 11.844 1 21.08 28 GLY B C 1
ATOM 5483 O O . GLY B 1 28 ? 2.979 113 11.852 1 21.08 28 GLY B O 1
ATOM 5484 N N . GLU B 1 29 ? 2.113 111.188 12.781 1 22.69 29 GLU B N 1
ATOM 5485 C CA . GLU B 1 29 ? 1.508 112.312 13.539 1 22.69 29 GLU B CA 1
ATOM 5486 C C . GLU B 1 29 ? 2.521 112.938 14.477 1 22.69 29 GLU B C 1
ATOM 5488 O O . GLU B 1 29 ? 3.408 112.25 15.008 1 22.69 29 GLU B O 1
ATOM 5493 N N . LYS B 1 30 ? 2.605 114.312 14.469 1 27.47 30 LYS B N 1
ATOM 5494 C CA . LYS B 1 30 ? 3.406 115.312 15.164 1 27.47 30 LYS B CA 1
ATOM 5495 C C . LYS B 1 30 ? 3.498 115 16.656 1 27.47 30 LYS B C 1
ATOM 5497 O O . LYS B 1 30 ? 2.492 114.625 17.297 1 27.47 30 LYS B O 1
ATOM 5502 N N . ARG B 1 31 ? 4.758 114.812 17.109 1 27.84 31 ARG B N 1
ATOM 5503 C CA . ARG B 1 31 ? 5.566 114.438 18.281 1 27.84 31 ARG B CA 1
ATOM 5504 C C . ARG B 1 31 ? 5.406 115.5 19.375 1 27.84 31 ARG B C 1
ATOM 5506 O O . ARG B 1 31 ? 6.066 116.562 19.344 1 27.84 31 ARG B O 1
ATOM 5513 N N . SER B 1 32 ? 4.141 115.938 19.781 1 23.08 32 SER B N 1
ATOM 5514 C CA . SER B 1 32 ? 4.242 117 20.75 1 23.08 32 SER B CA 1
ATOM 5515 C C . SER B 1 32 ? 5.074 116.625 21.953 1 23.08 32 SER B C 1
ATOM 5517 O O . SER B 1 32 ? 5.133 115.438 22.297 1 23.08 32 SER B O 1
ATOM 5519 N N . ASP B 1 33 ? 6.004 117.438 22.531 1 22.5 33 ASP B N 1
ATOM 5520 C CA . ASP B 1 33 ? 7.168 117.562 23.406 1 22.5 33 ASP B CA 1
ATOM 5521 C C . ASP B 1 33 ? 6.801 117.25 24.859 1 22.5 33 ASP B C 1
ATOM 5523 O O . ASP B 1 33 ? 7.086 118.062 25.766 1 22.5 33 ASP B O 1
ATOM 5527 N N . ILE B 1 34 ? 5.848 116.438 25.172 1 23.45 34 ILE B N 1
ATOM 5528 C CA . ILE B 1 34 ? 5.48 116.438 26.578 1 23.45 34 ILE B CA 1
ATOM 5529 C C . ILE B 1 34 ? 6.684 116 27.438 1 23.45 34 ILE B C 1
ATOM 5531 O O . ILE B 1 34 ? 7.277 114.938 27.234 1 23.45 34 ILE B O 1
ATOM 5535 N N . THR B 1 35 ? 7.438 116.938 28.062 1 23.56 35 THR B N 1
ATOM 5536 C CA . THR B 1 35 ? 8.633 117 28.906 1 23.56 35 THR B CA 1
ATOM 5537 C C . THR B 1 35 ? 8.477 116.125 30.141 1 23.56 35 THR B C 1
ATOM 5539 O O . THR B 1 35 ? 7.625 116.438 31 1 23.56 35 THR B O 1
ATOM 5542 N N . VAL B 1 36 ? 8.477 114.875 30 1 23.72 36 VAL B N 1
ATOM 5543 C CA . VAL B 1 36 ? 8.328 113.875 31.062 1 23.72 36 VAL B CA 1
ATOM 5544 C C . VAL B 1 36 ? 9.453 114.062 32.094 1 23.72 36 VAL B C 1
ATOM 5546 O O . VAL B 1 36 ? 10.633 114 31.75 1 23.72 36 VAL B O 1
ATOM 5549 N N . GLU B 1 37 ? 9.273 114.875 33.125 1 24.83 37 GLU B N 1
ATOM 5550 C CA . GLU B 1 37 ? 10.234 115.188 34.188 1 24.83 37 GLU B CA 1
ATOM 5551 C C . GLU B 1 37 ? 10.758 113.875 34.844 1 24.83 37 GLU B C 1
ATOM 5553 O O . GLU B 1 37 ? 9.977 113 35.188 1 24.83 37 GLU B O 1
ATOM 5558 N N . THR B 1 38 ? 12.047 113.5 34.594 1 25.52 38 THR B N 1
ATOM 5559 C CA . THR B 1 38 ? 12.969 112.375 34.875 1 25.52 38 THR B CA 1
ATOM 5560 C C . THR B 1 38 ? 13.266 112.25 36.375 1 25.52 38 THR B C 1
ATOM 5562 O O . THR B 1 38 ? 14.055 113.062 36.906 1 25.52 38 THR B O 1
ATOM 5565 N N . SER B 1 39 ? 12.266 112.438 37.281 1 24.94 39 SER B N 1
ATOM 5566 C CA . SER B 1 39 ? 12.758 112.438 38.656 1 24.94 39 SER B CA 1
ATOM 5567 C C . SER B 1 39 ? 13.641 111.25 38.969 1 24.94 39 SER B C 1
ATOM 5569 O O . SER B 1 39 ? 13.414 110.188 38.438 1 24.94 39 SER B O 1
ATOM 5571 N N . ASP B 1 40 ? 14.891 111.5 39.406 1 24.64 40 ASP B N 1
ATOM 5572 C CA . ASP B 1 40 ? 16.109 110.75 39.781 1 24.64 40 ASP B CA 1
ATOM 5573 C C . ASP B 1 40 ? 15.828 109.688 40.844 1 24.64 40 ASP B C 1
ATOM 5575 O O . ASP B 1 40 ? 15.641 110.062 42.031 1 24.64 40 ASP B O 1
ATOM 5579 N N . ILE B 1 41 ? 14.773 109 40.75 1 24.7 41 ILE B N 1
ATOM 5580 C CA . ILE B 1 41 ? 14.594 108.062 41.875 1 24.7 41 ILE B CA 1
ATOM 5581 C C . ILE B 1 41 ? 15.836 107.188 42.031 1 24.7 41 ILE B C 1
ATOM 5583 O O . ILE B 1 41 ? 16.234 106.5 41.094 1 24.7 41 ILE B O 1
ATOM 5587 N N . THR B 1 42 ? 16.844 107.562 42.875 1 26.16 42 THR B N 1
ATOM 5588 C CA . THR B 1 42 ? 18.047 106.938 43.344 1 26.16 42 THR B CA 1
ATOM 5589 C C . THR B 1 42 ? 17.781 105.438 43.656 1 26.16 42 THR B C 1
ATOM 5591 O O . THR B 1 42 ? 17.047 105.125 44.594 1 26.16 42 THR B O 1
ATOM 5594 N N . THR B 1 43 ? 17.547 104.688 42.656 1 26.89 43 THR B N 1
ATOM 5595 C CA . THR B 1 43 ? 17.328 103.25 42.688 1 26.89 43 THR B CA 1
ATOM 5596 C C . THR B 1 43 ? 18.484 102.562 43.406 1 26.89 43 THR B C 1
ATOM 5598 O O . THR B 1 43 ? 19.625 102.562 42.938 1 26.89 43 THR B O 1
ATOM 5601 N N . LYS B 1 44 ? 18.516 102.625 44.719 1 35.81 44 LYS B N 1
ATOM 5602 C CA . LYS B 1 44 ? 19.438 101.938 45.594 1 35.81 44 LYS B CA 1
ATOM 5603 C C . LYS B 1 44 ? 19.547 100.438 45.156 1 35.81 44 LYS B C 1
ATOM 5605 O O . LYS B 1 44 ? 18.531 99.75 45.125 1 35.81 44 LYS B O 1
ATOM 5610 N N . THR B 1 45 ? 20.5 100.125 44.281 1 30.02 45 THR B N 1
ATOM 5611 C CA . THR B 1 45 ? 21.016 98.875 43.656 1 30.02 45 THR B CA 1
ATOM 5612 C C . THR B 1 45 ? 21.406 97.875 44.719 1 30.02 45 THR B C 1
ATOM 5614 O O . THR B 1 45 ? 22.5 97.938 45.281 1 30.02 45 THR B O 1
ATOM 5617 N N . SER B 1 46 ? 20.656 97.812 45.844 1 28.67 46 SER B N 1
ATOM 5618 C CA . SER B 1 46 ? 21.203 96.812 46.75 1 28.67 46 SER B CA 1
ATOM 5619 C C . SER B 1 46 ? 21.453 95.5 46 1 28.67 46 SER B C 1
ATOM 5621 O O . SER B 1 46 ? 20.719 95.188 45.062 1 28.67 46 SER B O 1
ATOM 5623 N N . THR B 1 47 ? 22.734 94.938 46.062 1 30.81 47 THR B N 1
ATOM 5624 C CA . THR B 1 47 ? 23.422 93.75 45.531 1 30.81 47 THR B CA 1
ATOM 5625 C C . THR B 1 47 ? 22.594 92.5 45.719 1 30.81 47 THR B C 1
ATOM 5627 O O . THR B 1 47 ? 22.766 91.812 46.719 1 30.81 47 THR B O 1
ATOM 5630 N N . ASP B 1 48 ? 21.391 92.625 45.781 1 28.98 48 ASP B N 1
ATOM 5631 C CA . ASP B 1 48 ? 20.578 91.438 46 1 28.98 48 ASP B CA 1
ATOM 5632 C C . ASP B 1 48 ? 20.844 90.375 44.938 1 28.98 48 ASP B C 1
ATOM 5634 O O . ASP B 1 48 ? 20.25 90.438 43.875 1 28.98 48 ASP B O 1
ATOM 5638 N N . ASP B 1 49 ? 22.203 90.125 44.562 1 31 49 ASP B N 1
ATOM 5639 C CA . ASP B 1 49 ? 22.812 89.062 43.75 1 31 49 ASP B CA 1
ATOM 5640 C C . ASP B 1 49 ? 22.234 87.688 44.062 1 31 49 ASP B C 1
ATOM 5642 O O . ASP B 1 49 ? 22.406 86.75 43.312 1 31 49 ASP B O 1
ATOM 5646 N N . GLU B 1 50 ? 21.875 87.625 45.312 1 31.16 50 GLU B N 1
ATOM 5647 C CA . GLU B 1 50 ? 21.672 86.25 45.719 1 31.16 50 GLU B CA 1
ATOM 5648 C C . GLU B 1 50 ? 20.438 85.625 45.031 1 31.16 50 GLU B C 1
ATOM 5650 O O . GLU B 1 50 ? 20.391 84.438 44.75 1 31.16 50 GLU B O 1
ATOM 5655 N N . SER B 1 51 ? 19.469 86.5 45 1 31.05 51 SER B N 1
ATOM 5656 C CA . SER B 1 51 ? 18.219 85.875 44.656 1 31.05 51 SER B CA 1
ATOM 5657 C C . SER B 1 51 ? 18.172 85.438 43.188 1 31.05 51 SER B C 1
ATOM 5659 O O . SER B 1 51 ? 17.391 84.625 42.781 1 31.05 51 SER B O 1
ATOM 5661 N N . THR B 1 52 ? 18.844 86.312 42.344 1 33.28 52 THR B N 1
ATOM 5662 C CA . THR B 1 52 ? 18.875 85.938 40.938 1 33.28 52 THR B CA 1
ATOM 5663 C C . THR B 1 52 ? 19.688 84.688 40.688 1 33.28 52 THR B C 1
ATOM 5665 O O . THR B 1 52 ? 19.516 84 39.688 1 33.28 52 THR B O 1
ATOM 5668 N N . SER B 1 53 ? 20.781 84.625 41.531 1 31.28 53 SER B N 1
ATOM 5669 C CA . SER B 1 53 ? 21.609 83.438 41.375 1 31.28 53 SER B CA 1
ATOM 5670 C C . SER B 1 53 ? 20.797 82.125 41.625 1 31.28 53 SER B C 1
ATOM 5672 O O . SER B 1 53 ? 21.188 81.062 41.188 1 31.28 53 SER B O 1
ATOM 5674 N N . ALA B 1 54 ? 19.984 82.25 42.562 1 32.47 54 ALA B N 1
ATOM 5675 C CA . ALA B 1 54 ? 19.219 81.062 42.844 1 32.47 54 ALA B CA 1
ATOM 5676 C C . ALA B 1 54 ? 18.297 80.688 41.688 1 32.47 54 ALA B C 1
ATOM 5678 O O . ALA B 1 54 ? 18.047 79.5 41.438 1 32.47 54 ALA B O 1
ATOM 5679 N N . LEU B 1 55 ? 17.766 81.688 41.125 1 33.41 55 LEU B N 1
ATOM 5680 C CA . LEU B 1 55 ? 16.938 81.438 39.969 1 33.41 55 LEU B CA 1
ATOM 5681 C C . LEU B 1 55 ? 17.766 80.875 38.812 1 33.41 55 LEU B C 1
ATOM 5683 O O . LEU B 1 55 ? 17.297 80.062 38 1 33.41 55 LEU B O 1
ATOM 5687 N N . GLN B 1 56 ? 18.953 81.562 38.562 1 33.38 56 GLN B N 1
ATOM 5688 C CA . GLN B 1 56 ? 19.844 81.125 37.469 1 33.38 56 GLN B CA 1
ATOM 5689 C C . GLN B 1 56 ? 20.406 79.75 37.719 1 33.38 56 GLN B C 1
ATOM 5691 O O . GLN B 1 56 ? 21.094 79.188 36.875 1 33.38 56 GLN B O 1
ATOM 5696 N N . ALA B 1 57 ? 20.812 79.5 38.938 1 31.11 57 ALA B N 1
ATOM 5697 C CA . ALA B 1 57 ? 21.328 78.125 39.094 1 31.11 57 ALA B CA 1
ATOM 5698 C C . ALA B 1 57 ? 20.359 77.125 38.5 1 31.11 57 ALA B C 1
ATOM 5700 O O . ALA B 1 57 ? 19.438 76.688 39.188 1 31.11 57 ALA B O 1
ATOM 5701 N N . ARG B 1 58 ? 19.812 77.5 37.5 1 35.47 58 ARG B N 1
ATOM 5702 C CA . ARG B 1 58 ? 19.125 76.688 36.5 1 35.47 58 ARG B CA 1
ATOM 5703 C C . ARG B 1 58 ? 19.797 75.375 36.344 1 35.47 58 ARG B C 1
ATOM 5705 O O . ARG B 1 58 ? 20.922 75.25 35.844 1 35.47 58 ARG B O 1
ATOM 5712 N N . GLN B 1 59 ? 19.688 74.625 37.312 1 33.56 59 GLN B N 1
ATOM 5713 C CA . GLN B 1 59 ? 20.281 73.25 37.344 1 33.56 59 GLN B CA 1
ATOM 5714 C C . GLN B 1 59 ? 20.406 72.688 35.938 1 33.56 59 GLN B C 1
ATOM 5716 O O . GLN B 1 59 ? 19.484 72.812 35.156 1 33.56 59 GLN B O 1
ATOM 5721 N N . GLN B 1 60 ? 21.5 72.75 35.406 1 33.38 60 GLN B N 1
ATOM 5722 C CA . GLN B 1 60 ? 21.891 72 34.219 1 33.38 60 GLN B CA 1
ATOM 5723 C C . GLN B 1 60 ? 21.047 70.75 34.062 1 33.38 60 GLN B C 1
ATOM 5725 O O . GLN B 1 60 ? 20.828 70 35.031 1 33.38 60 GLN B O 1
ATOM 5730 N N . PRO B 1 61 ? 20.078 70.75 33.188 1 40.44 61 PRO B N 1
ATOM 5731 C CA . PRO B 1 61 ? 19.375 69.438 33 1 40.44 61 PRO B CA 1
ATOM 5732 C C . PRO B 1 61 ? 20.297 68.25 33.125 1 40.44 61 PRO B C 1
ATOM 5734 O O . PRO B 1 61 ? 21.312 68.188 32.438 1 40.44 61 PRO B O 1
ATOM 5737 N N . THR B 1 62 ? 20.703 67.938 34.25 1 41.97 62 THR B N 1
ATOM 5738 C CA . THR B 1 62 ? 21.5 66.688 34.344 1 41.97 62 THR B CA 1
ATOM 5739 C C . THR B 1 62 ? 21.016 65.688 33.375 1 41.97 62 THR B C 1
ATOM 5741 O O . THR B 1 62 ? 19.828 65.375 33.281 1 41.97 62 THR B O 1
ATOM 5744 N N . ARG B 1 63 ? 21.781 65.5 32.312 1 49.5 63 ARG B N 1
ATOM 5745 C CA . ARG B 1 63 ? 21.578 64.438 31.359 1 49.5 63 ARG B CA 1
ATOM 5746 C C . ARG B 1 63 ? 21.156 63.156 32.062 1 49.5 63 ARG B C 1
ATOM 5748 O O . ARG B 1 63 ? 21.938 62.562 32.812 1 49.5 63 ARG B O 1
ATOM 5755 N N . ARG B 1 64 ? 19.969 63 32.375 1 55.44 64 ARG B N 1
ATOM 5756 C CA . ARG B 1 64 ? 19.484 61.812 33.031 1 55.44 64 ARG B CA 1
ATOM 5757 C C . ARG B 1 64 ? 19.828 60.562 32.219 1 55.44 64 ARG B C 1
ATOM 5759 O O . ARG B 1 64 ? 19.859 60.625 31 1 55.44 64 ARG B O 1
ATOM 5766 N N . THR B 1 65 ? 20.641 59.656 32.75 1 57.31 65 THR B N 1
ATOM 5767 C CA . THR B 1 65 ? 21.016 58.375 32.188 1 57.31 65 THR B CA 1
ATOM 5768 C C . THR B 1 65 ? 19.797 57.656 31.609 1 57.31 65 THR B C 1
ATOM 5770 O O . THR B 1 65 ? 18.672 57.906 32 1 57.31 65 THR B O 1
ATOM 5773 N N . CYS B 1 66 ? 19.953 56.938 30.359 1 61 66 CYS B N 1
ATOM 5774 C CA . CYS B 1 66 ? 18.922 56.156 29.672 1 61 66 CYS B CA 1
ATOM 5775 C C . CYS B 1 66 ? 18.094 55.375 30.672 1 61 66 CYS B C 1
ATOM 5777 O O . CYS B 1 66 ? 16.891 55.25 30.516 1 61 66 CYS B O 1
ATOM 5779 N N . LEU B 1 67 ? 18.688 54.938 31.719 1 62.47 67 LEU B N 1
ATOM 5780 C CA . LEU B 1 67 ? 17.984 54.125 32.719 1 62.47 67 LEU B CA 1
ATOM 5781 C C . LEU B 1 67 ? 17.047 54.969 33.562 1 62.47 67 LEU B C 1
ATOM 5783 O O . LEU B 1 67 ? 15.977 54.5 33.969 1 62.47 67 LEU B O 1
ATOM 5787 N N . LYS B 1 68 ? 17.438 56.156 33.812 1 60.94 68 LYS B N 1
ATOM 5788 C CA . LYS B 1 68 ? 16.578 57.031 34.625 1 60.94 68 LYS B CA 1
ATOM 5789 C C . LYS B 1 68 ? 15.422 57.594 33.812 1 60.94 68 LYS B C 1
ATOM 5791 O O . LYS B 1 68 ? 14.352 57.875 34.344 1 60.94 68 LYS B O 1
ATOM 5796 N N . ARG B 1 69 ? 15.742 57.562 32.531 1 64.31 69 ARG B N 1
ATOM 5797 C CA . ARG B 1 69 ? 14.688 58.094 31.656 1 64.31 69 ARG B CA 1
ATOM 5798 C C . ARG B 1 69 ? 13.594 57.031 31.438 1 64.31 69 ARG B C 1
ATOM 5800 O O . ARG B 1 69 ? 12.406 57.375 31.453 1 64.31 69 ARG B O 1
ATOM 5807 N N . PHE B 1 70 ? 13.875 55.75 31.25 1 67.81 70 PHE B N 1
ATOM 5808 C CA . PHE B 1 70 ? 12.875 54.719 30.984 1 67.81 70 PHE B CA 1
ATOM 5809 C C . PHE B 1 70 ? 12.383 54.125 32.312 1 67.81 70 PHE B C 1
ATOM 5811 O O . PHE B 1 70 ? 11.211 53.75 32.406 1 67.81 70 PHE B O 1
ATOM 5818 N N . GLY B 1 71 ? 13.031 54.188 33.344 1 64.44 71 GLY B N 1
ATOM 5819 C CA . GLY B 1 71 ? 12.688 53.531 34.594 1 64.44 71 GLY B CA 1
ATOM 5820 C C . GLY B 1 71 ? 13.062 52.062 34.625 1 64.44 71 GLY B C 1
ATOM 5821 O O . GLY B 1 71 ? 13.117 51.406 33.562 1 64.44 71 GLY B O 1
ATOM 5822 N N . PRO B 1 72 ? 13.422 51.562 35.594 1 70.81 72 PRO B N 1
ATOM 5823 C CA . PRO B 1 72 ? 13.82 50.156 35.719 1 70.81 72 PRO B CA 1
ATOM 5824 C C . PRO B 1 72 ? 12.719 49.219 35.281 1 70.81 72 PRO B C 1
ATOM 5826 O O . PRO B 1 72 ? 13 48.156 34.688 1 70.81 72 PRO B O 1
ATOM 5829 N N . CYS B 1 73 ? 11.461 49.562 35.438 1 69.69 73 CYS B N 1
ATOM 5830 C CA . CYS B 1 73 ? 10.359 48.688 35.031 1 69.69 73 CYS B CA 1
ATOM 5831 C C . CYS B 1 73 ? 10.258 48.625 33.5 1 69.69 73 CYS B C 1
ATOM 5833 O O . CYS B 1 73 ? 9.977 47.562 32.938 1 69.69 73 CYS B O 1
ATOM 5835 N N . ALA B 1 74 ? 10.648 49.625 32.906 1 71.44 74 ALA B N 1
ATOM 5836 C CA . ALA B 1 74 ? 10.602 49.656 31.453 1 71.44 74 ALA B CA 1
ATOM 5837 C C . ALA B 1 74 ? 11.727 48.812 30.844 1 71.44 74 ALA B C 1
ATOM 5839 O O . ALA B 1 74 ? 11.531 48.125 29.859 1 71.44 74 ALA B O 1
ATOM 5840 N N . VAL B 1 75 ? 12.82 48.812 31.531 1 77.25 75 VAL B N 1
ATOM 5841 C CA . VAL B 1 75 ? 13.945 48.031 31.031 1 77.25 75 VAL B CA 1
ATOM 5842 C C . VAL B 1 75 ? 13.672 46.562 31.219 1 77.25 75 VAL B C 1
ATOM 5844 O O . VAL B 1 75 ? 13.969 45.75 30.344 1 77.25 75 VAL B O 1
ATOM 5847 N N . ALA B 1 76 ? 13.109 46.188 32.344 1 81.31 76 ALA B N 1
ATOM 5848 C CA . ALA B 1 76 ? 12.75 44.812 32.562 1 81.31 76 ALA B CA 1
ATOM 5849 C C . ALA B 1 76 ? 11.727 44.312 31.547 1 81.31 76 ALA B C 1
ATOM 5851 O O . ALA B 1 76 ? 11.828 43.219 31.031 1 81.31 76 ALA B O 1
ATOM 5852 N N . LEU B 1 77 ? 10.867 45.156 31.219 1 80.31 77 LEU B N 1
ATOM 5853 C CA . LEU B 1 77 ? 9.844 44.812 30.234 1 80.31 77 LEU B CA 1
ATOM 5854 C C . LEU B 1 77 ? 10.461 44.625 28.859 1 80.31 77 LEU B C 1
ATOM 5856 O O . LEU B 1 77 ? 10.07 43.75 28.094 1 80.31 77 LEU B O 1
ATOM 5860 N N . PHE B 1 78 ? 11.453 45.375 28.656 1 83.31 78 PHE B N 1
ATOM 5861 C CA . PHE B 1 78 ? 12.117 45.281 27.359 1 83.31 78 PHE B CA 1
ATOM 5862 C C . PHE B 1 78 ? 12.891 43.969 27.234 1 83.31 78 PHE B C 1
ATOM 5864 O O . PHE B 1 78 ? 12.891 43.344 26.172 1 83.31 78 PHE B O 1
ATOM 5871 N N . VAL B 1 79 ? 13.422 43.594 28.297 1 86.69 79 VAL B N 1
ATOM 5872 C CA . VAL B 1 79 ? 14.164 42.344 28.281 1 86.69 79 VAL B CA 1
ATOM 5873 C C . VAL B 1 79 ? 13.203 41.156 28.094 1 86.69 79 VAL B C 1
ATOM 5875 O O . VAL B 1 79 ? 13.484 40.25 27.312 1 86.69 79 VAL B O 1
ATOM 5878 N N . ILE B 1 80 ? 12.102 41.188 28.734 1 89.81 80 ILE B N 1
ATOM 5879 C CA . ILE B 1 80 ? 11.109 40.125 28.594 1 89.81 80 ILE B CA 1
ATOM 5880 C C . ILE B 1 80 ? 10.594 40.062 27.156 1 89.81 80 ILE B C 1
ATOM 5882 O O . ILE B 1 80 ? 10.438 38.969 26.594 1 89.81 80 ILE B O 1
ATOM 5886 N N . ILE B 1 81 ? 10.43 41.219 26.594 1 90.75 81 ILE B N 1
ATOM 5887 C CA . ILE B 1 81 ? 9.93 41.281 25.234 1 90.75 81 ILE B CA 1
ATOM 5888 C C . ILE B 1 81 ? 10.977 40.719 24.266 1 90.75 81 ILE B C 1
ATOM 5890 O O . ILE B 1 81 ? 10.648 40 23.328 1 90.75 81 ILE B O 1
ATOM 5894 N N . LEU B 1 82 ? 12.211 41.062 24.547 1 90.56 82 LEU B N 1
ATOM 5895 C CA . LEU B 1 82 ? 13.281 40.531 23.703 1 90.56 82 LEU B CA 1
ATOM 5896 C C . LEU B 1 82 ? 13.383 39.031 23.781 1 90.56 82 LEU B C 1
ATOM 5898 O O . LEU B 1 82 ? 13.641 38.344 22.781 1 90.56 82 LEU B O 1
ATOM 5902 N N . LEU B 1 83 ? 13.094 38.531 24.891 1 94.19 83 LEU B N 1
ATOM 5903 C CA . LEU B 1 83 ? 13.109 37.094 25.062 1 94.19 83 LEU B CA 1
ATOM 5904 C C . LEU B 1 83 ? 11.914 36.438 24.375 1 94.19 83 LEU B C 1
ATOM 5906 O O . LEU B 1 83 ? 12.039 35.375 23.75 1 94.19 83 LEU B O 1
ATOM 5910 N N . LEU B 1 84 ? 10.781 37.031 24.406 1 94.56 84 LEU B N 1
ATOM 5911 C CA . LEU B 1 84 ? 9.562 36.531 23.797 1 94.56 84 LEU B CA 1
ATOM 5912 C C . LEU B 1 84 ? 9.664 36.531 22.281 1 94.56 84 LEU B C 1
ATOM 5914 O O . LEU B 1 84 ? 9 35.75 21.594 1 94.56 84 LEU B O 1
ATOM 5918 N N . ILE B 1 85 ? 10.531 37.312 21.781 1 95 85 ILE B N 1
ATOM 5919 C CA . ILE B 1 85 ? 10.672 37.406 20.328 1 95 85 ILE B CA 1
ATOM 5920 C C . ILE B 1 85 ? 11.836 36.531 19.875 1 95 85 ILE B C 1
ATOM 5922 O O . ILE B 1 85 ? 11.703 35.75 18.922 1 95 85 ILE B O 1
ATOM 5926 N N . SER B 1 86 ? 12.969 36.531 20.578 1 94.88 86 SER B N 1
ATOM 5927 C CA . SER B 1 86 ? 14.18 35.844 20.125 1 94.88 86 SER B CA 1
ATOM 5928 C C . SER B 1 86 ? 14.078 34.312 20.359 1 94.88 86 SER B C 1
ATOM 5930 O O . SER B 1 86 ? 14.539 33.531 19.547 1 94.88 86 SER B O 1
ATOM 5932 N N . LEU B 1 87 ? 13.438 33.969 21.438 1 95.31 87 LEU B N 1
ATOM 5933 C CA . LEU B 1 87 ? 13.398 32.562 21.766 1 95.31 87 LEU B CA 1
ATOM 5934 C C . LEU B 1 87 ? 12.57 31.781 20.75 1 95.31 87 LEU B C 1
ATOM 5936 O O . LEU B 1 87 ? 13.023 30.766 20.219 1 95.31 87 LEU B O 1
ATOM 5940 N N . PRO B 1 88 ? 11.398 32.219 20.422 1 96 88 PRO B N 1
ATOM 5941 C CA . PRO B 1 88 ? 10.641 31.469 19.422 1 96 88 PRO B CA 1
ATOM 5942 C C . PRO B 1 88 ? 11.305 31.5 18.047 1 96 88 PRO B C 1
ATOM 5944 O O . PRO B 1 88 ? 11.234 30.516 17.297 1 96 88 PRO B O 1
ATOM 5947 N N . VAL B 1 89 ? 11.898 32.562 17.703 1 95.5 89 VAL B N 1
ATOM 5948 C CA . VAL B 1 89 ? 12.57 32.656 16.422 1 95.5 89 VAL B CA 1
ATOM 5949 C C . VAL B 1 89 ? 13.742 31.672 16.375 1 95.5 89 VAL B C 1
ATOM 5951 O O . VAL B 1 89 ? 13.969 31 15.359 1 95.5 89 VAL B O 1
ATOM 5954 N N . LEU B 1 90 ? 14.422 31.641 17.469 1 95.19 90 LEU B N 1
ATOM 5955 C CA . LEU B 1 90 ? 15.523 30.688 17.547 1 95.19 90 LEU B CA 1
ATOM 5956 C C . LEU B 1 90 ? 15 29.266 17.469 1 95.19 90 LEU B C 1
ATOM 5958 O O . LEU B 1 90 ? 15.586 28.422 16.781 1 95.19 90 LEU B O 1
ATOM 5962 N N . ALA B 1 91 ? 13.984 28.953 18.156 1 95.62 91 ALA B N 1
ATOM 5963 C CA . ALA B 1 91 ? 13.398 27.609 18.141 1 95.62 91 ALA B CA 1
ATOM 5964 C C . ALA B 1 91 ? 12.922 27.234 16.75 1 95.62 91 ALA B C 1
ATOM 5966 O O . ALA B 1 91 ? 13.18 26.109 16.281 1 95.62 91 ALA B O 1
ATOM 5967 N N . ILE B 1 92 ? 12.289 28.172 16.062 1 95.31 92 ILE B N 1
ATOM 5968 C CA . ILE B 1 92 ? 11.797 27.922 14.711 1 95.31 92 ILE B CA 1
ATOM 5969 C C . ILE B 1 92 ? 12.969 27.703 13.766 1 95.31 92 ILE B C 1
ATOM 5971 O O . ILE B 1 92 ? 12.953 26.797 12.93 1 95.31 92 ILE B O 1
ATOM 5975 N N . SER B 1 93 ? 14.008 28.531 13.961 1 94.81 93 SER B N 1
ATOM 5976 C CA . SER B 1 93 ? 15.18 28.406 13.102 1 94.81 93 SER B CA 1
ATOM 5977 C C . SER B 1 93 ? 15.883 27.078 13.289 1 94.81 93 SER B C 1
ATOM 5979 O O . SER B 1 93 ? 16.344 26.469 12.328 1 94.81 93 SER B O 1
ATOM 5981 N N . LEU B 1 94 ? 15.867 26.625 14.477 1 94.5 94 LEU B N 1
ATOM 5982 C CA . LEU B 1 94 ? 16.516 25.344 14.75 1 94.5 94 LEU B CA 1
ATOM 5983 C C . LEU B 1 94 ? 15.703 24.188 14.172 1 94.5 94 LEU B C 1
ATOM 5985 O O . LEU B 1 94 ? 16.266 23.234 13.625 1 94.5 94 LEU B O 1
ATOM 5989 N N . ILE B 1 95 ? 14.477 24.25 14.203 1 93.94 95 ILE B N 1
ATOM 5990 C CA . ILE B 1 95 ? 13.617 23.188 13.695 1 93.94 95 ILE B CA 1
ATOM 5991 C C . ILE B 1 95 ? 13.617 23.203 12.172 1 93.94 95 ILE B C 1
ATOM 5993 O O . ILE B 1 95 ? 13.547 22.141 11.531 1 93.94 95 ILE B O 1
ATOM 5997 N N . TRP B 1 96 ? 13.727 24.406 11.57 1 92.88 96 TRP B N 1
ATOM 5998 C CA . TRP B 1 96 ? 13.672 24.531 10.117 1 92.88 96 TRP B CA 1
ATOM 5999 C C . TRP B 1 96 ? 14.992 24.125 9.477 1 92.88 96 TRP B C 1
ATOM 6001 O O . TRP B 1 96 ? 15.016 23.562 8.383 1 92.88 96 TRP B O 1
ATOM 6011 N N . PHE B 1 97 ? 16.125 24.328 10.109 1 91.19 97 PHE B N 1
ATOM 6012 C CA . PHE B 1 97 ? 17.375 24.203 9.375 1 91.19 97 PHE B CA 1
ATOM 6013 C C . PHE B 1 97 ? 18.281 23.156 10.016 1 91.19 97 PHE B C 1
ATOM 6015 O O . PHE B 1 97 ? 19.188 22.625 9.375 1 91.19 97 PHE B O 1
ATOM 6022 N N . GLN B 1 98 ? 18.047 22.844 11.273 1 88.5 98 GLN B N 1
ATOM 6023 C CA . GLN B 1 98 ? 18.938 21.891 11.914 1 88.5 98 GLN B CA 1
ATOM 6024 C C . GLN B 1 98 ? 18.375 20.469 11.828 1 88.5 98 GLN B C 1
ATOM 6026 O O . GLN B 1 98 ? 17.5 20.094 12.617 1 88.5 98 GLN B O 1
ATOM 6031 N N . GLU B 1 99 ? 18.906 19.688 11.039 1 82.62 99 GLU B N 1
ATOM 6032 C CA . GLU B 1 99 ? 18.391 18.344 10.781 1 82.62 99 GLU B CA 1
ATOM 6033 C C . GLU B 1 99 ? 18.703 17.391 11.938 1 82.62 99 GLU B C 1
ATOM 6035 O O . GLU B 1 99 ? 17.891 16.547 12.297 1 82.62 99 GLU B O 1
ATOM 6040 N N . ASP B 1 100 ? 19.859 17.531 12.641 1 83.19 100 ASP B N 1
ATOM 6041 C CA . ASP B 1 100 ? 20.281 16.594 13.695 1 83.19 100 ASP B CA 1
ATOM 6042 C C . ASP B 1 100 ? 19.797 17.062 15.062 1 83.19 100 ASP B C 1
ATOM 6044 O O . ASP B 1 100 ? 20.172 16.5 16.094 1 83.19 100 ASP B O 1
ATOM 6048 N N . PHE B 1 101 ? 18.875 18.031 15.023 1 86.44 101 PHE B N 1
ATOM 6049 C CA . PHE B 1 101 ? 18.312 18.547 16.266 1 86.44 101 PHE B CA 1
ATOM 6050 C C . PHE B 1 101 ? 17.281 17.578 16.844 1 86.44 101 PHE B C 1
ATOM 6052 O O . PHE B 1 101 ? 16.312 17.25 16.188 1 86.44 101 PHE B O 1
ATOM 6059 N N . SER B 1 102 ? 17.516 16.969 18.062 1 88.38 102 SER B N 1
ATOM 6060 C CA . SER B 1 102 ? 16.703 15.922 18.688 1 88.38 102 SER B CA 1
ATOM 6061 C C . SER B 1 102 ? 15.25 16.359 18.797 1 88.38 102 SER B C 1
ATOM 6063 O O . SER B 1 102 ? 14.344 15.586 18.469 1 88.38 102 SER B O 1
ATOM 6065 N N . PRO B 1 103 ? 15.062 17.641 19.266 1 90.31 103 PRO B N 1
ATOM 6066 C CA . PRO B 1 103 ? 13.648 18.031 19.344 1 90.31 103 PRO B CA 1
ATOM 6067 C C . PRO B 1 103 ? 12.969 18.062 17.969 1 90.31 103 PRO B C 1
ATOM 6069 O O . PRO B 1 103 ? 11.758 17.828 17.875 1 90.31 103 PRO B O 1
ATOM 6072 N N . ARG B 1 104 ? 13.688 18.344 17 1 91 104 ARG B N 1
ATOM 6073 C CA . ARG B 1 104 ? 13.109 18.328 15.656 1 91 104 ARG B CA 1
ATOM 6074 C C . ARG B 1 104 ? 12.648 16.922 15.281 1 91 104 ARG B C 1
ATOM 6076 O O . ARG B 1 104 ? 11.531 16.75 14.789 1 91 104 ARG B O 1
ATOM 6083 N N . THR B 1 105 ? 13.445 15.961 15.562 1 87.62 105 THR B N 1
ATOM 6084 C CA . THR B 1 105 ? 13.117 14.586 15.219 1 87.62 105 THR B CA 1
ATOM 6085 C C . THR B 1 105 ? 11.93 14.094 16.047 1 87.62 105 THR B C 1
ATOM 6087 O O . THR B 1 105 ? 11.078 13.367 15.539 1 87.62 105 THR B O 1
ATOM 6090 N N . MET B 1 106 ? 11.859 14.617 17.188 1 88.44 106 MET B N 1
ATOM 6091 C CA . MET B 1 106 ? 10.742 14.219 18.047 1 88.44 106 MET B CA 1
ATOM 6092 C C . MET B 1 106 ? 9.438 14.852 17.562 1 88.44 106 MET B C 1
ATOM 6094 O O . MET B 1 106 ? 8.391 14.203 17.562 1 88.44 106 MET B O 1
ATOM 6098 N N . LEU B 1 107 ? 9.523 16.062 17.156 1 91.06 107 LEU B N 1
ATOM 6099 C CA . LEU B 1 107 ? 8.336 16.766 16.688 1 91.06 107 LEU B CA 1
ATOM 6100 C C . LEU B 1 107 ? 7.836 16.172 15.375 1 91.06 107 LEU B C 1
ATOM 6102 O O . LEU B 1 107 ? 6.629 16.062 15.156 1 91.06 107 LEU B O 1
ATOM 6106 N N . ILE B 1 108 ? 8.75 15.805 14.602 1 88.81 108 ILE B N 1
ATOM 6107 C CA . ILE B 1 108 ? 8.375 15.234 13.312 1 88.81 108 ILE B CA 1
ATOM 6108 C C . ILE B 1 108 ? 7.77 13.844 13.516 1 88.81 108 ILE B C 1
ATOM 6110 O O . ILE B 1 108 ? 6.742 13.516 12.922 1 88.81 108 ILE B O 1
ATOM 6114 N N . ARG B 1 109 ? 8.305 13.109 14.414 1 84.62 109 ARG B N 1
ATOM 6115 C CA . ARG B 1 109 ? 7.797 11.773 14.695 1 84.62 109 ARG B CA 1
ATOM 6116 C C . ARG B 1 109 ? 6.398 11.828 15.297 1 84.62 109 ARG B C 1
ATOM 6118 O O . ARG B 1 109 ? 5.559 10.977 15.008 1 84.62 109 ARG B O 1
ATOM 6125 N N . GLY B 1 110 ? 6.168 12.828 16.016 1 83 110 GLY B N 1
ATOM 6126 C CA . GLY B 1 110 ? 4.863 12.984 16.641 1 83 110 GLY B CA 1
ATOM 6127 C C . GLY B 1 110 ? 3.877 13.75 15.773 1 83 110 GLY B C 1
ATOM 6128 O O . GLY B 1 110 ? 2.73 13.961 16.172 1 83 110 GLY B O 1
ATOM 6129 N N . ASN B 1 111 ? 4.207 14.086 14.633 1 85.81 111 ASN B N 1
ATOM 6130 C CA . ASN B 1 111 ? 3.381 14.898 13.742 1 85.81 111 ASN B CA 1
ATOM 6131 C C . ASN B 1 111 ? 2.895 16.172 14.438 1 85.81 111 ASN B C 1
ATOM 6133 O O . ASN B 1 111 ? 1.734 16.562 14.289 1 85.81 111 ASN B O 1
ATOM 6137 N N . ALA B 1 112 ? 3.822 16.797 15.195 1 89.5 112 ALA B N 1
ATOM 6138 C CA . ALA B 1 112 ? 3.434 17.953 15.992 1 89.5 112 ALA B CA 1
ATOM 6139 C C . ALA B 1 112 ? 4.148 19.203 15.516 1 89.5 112 ALA B C 1
ATOM 6141 O O . ALA B 1 112 ? 4.176 20.219 16.219 1 89.5 112 ALA B O 1
ATOM 6142 N N . VAL B 1 113 ? 4.68 19.188 14.328 1 90.94 113 VAL B N 1
ATOM 6143 C CA . VAL B 1 113 ? 5.426 20.328 13.828 1 90.94 113 VAL B CA 1
ATOM 6144 C C . VAL B 1 113 ? 4.473 21.5 13.562 1 90.94 113 VAL B C 1
ATOM 6146 O O . VAL B 1 113 ? 4.746 22.625 13.953 1 90.94 113 VAL B O 1
ATOM 6149 N N . PRO B 1 114 ? 3.291 21.25 13.023 1 90.25 114 PRO B N 1
ATOM 6150 C CA . PRO B 1 114 ? 2.375 22.375 12.812 1 90.25 114 PRO B CA 1
ATOM 6151 C C . PRO B 1 114 ? 1.886 22.984 14.125 1 90.25 114 PRO B C 1
ATOM 6153 O O . PRO B 1 114 ? 1.737 24.203 14.219 1 90.25 114 PRO B O 1
ATOM 6156 N N . GLN B 1 115 ? 1.712 22.203 15.102 1 90.25 115 GLN B N 1
ATOM 6157 C CA . GLN B 1 115 ? 1.296 22.719 16.406 1 90.25 115 GLN B CA 1
ATOM 6158 C C . GLN B 1 115 ? 2.414 23.516 17.062 1 90.25 115 GLN B C 1
ATOM 6160 O O . GLN B 1 115 ? 2.156 24.547 17.703 1 90.25 115 GLN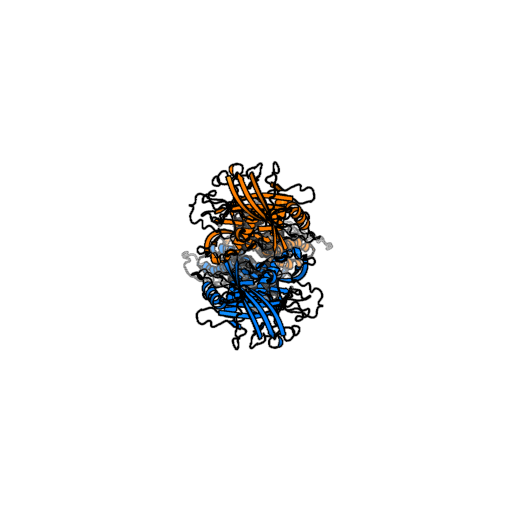 B O 1
ATOM 6165 N N . PHE B 1 116 ? 3.605 23.062 16.891 1 93.25 116 PHE B N 1
ATOM 6166 C CA . PHE B 1 116 ? 4.75 23.797 17.422 1 93.25 116 PHE B CA 1
ATOM 6167 C C . PHE B 1 116 ? 4.902 25.141 16.719 1 93.25 116 PHE B C 1
ATOM 6169 O O . PHE B 1 116 ? 5.129 26.172 17.375 1 93.25 116 PHE B O 1
ATOM 6176 N N . ALA B 1 117 ? 4.789 25.078 15.43 1 92.94 117 ALA B N 1
ATOM 6177 C CA . ALA B 1 117 ? 4.906 26.328 14.68 1 92.94 117 ALA B CA 1
ATOM 6178 C C . ALA B 1 117 ? 3.822 27.328 15.094 1 92.94 117 ALA B C 1
ATOM 6180 O O . ALA B 1 117 ? 4.09 28.516 15.266 1 92.94 117 ALA B O 1
ATOM 6181 N N . ALA B 1 118 ? 2.611 26.828 15.289 1 92.5 118 ALA B N 1
ATOM 6182 C CA . ALA B 1 118 ? 1.506 27.688 15.703 1 92.5 118 ALA B CA 1
ATOM 6183 C C . ALA B 1 118 ? 1.729 28.234 17.109 1 92.5 118 ALA B C 1
ATOM 6185 O O . ALA B 1 118 ? 1.444 29.406 17.375 1 92.5 118 ALA B O 1
ATOM 6186 N N . THR B 1 119 ? 2.271 27.438 17.984 1 93.69 119 THR B N 1
ATOM 6187 C CA . THR B 1 119 ? 2.535 27.859 19.344 1 93.69 119 THR B CA 1
ATOM 6188 C C . THR B 1 119 ? 3.689 28.859 19.391 1 93.69 119 THR B C 1
ATOM 6190 O O . THR B 1 119 ? 3.611 29.891 20.062 1 93.69 119 THR B O 1
ATOM 6193 N N . ALA B 1 120 ? 4.738 28.562 18.688 1 95.06 120 ALA B N 1
ATOM 6194 C CA . ALA B 1 120 ? 5.891 29.469 18.656 1 95.06 120 ALA B CA 1
ATOM 6195 C C . ALA B 1 120 ? 5.512 30.828 18.078 1 95.06 120 ALA B C 1
ATOM 6197 O O . ALA B 1 120 ? 5.93 31.859 18.594 1 95.06 120 ALA B O 1
ATOM 6198 N N . THR B 1 121 ? 4.73 30.797 17.062 1 94.81 121 THR B N 1
ATOM 6199 C CA . THR B 1 121 ? 4.301 32.094 16.484 1 94.81 121 THR B CA 1
ATOM 6200 C C . THR B 1 121 ? 3.328 32.781 17.422 1 94.81 121 THR B C 1
ATOM 6202 O O . THR B 1 121 ? 3.242 34.031 17.422 1 94.81 121 THR B O 1
ATOM 6205 N N . GLY B 1 122 ? 2.553 31.984 18.219 1 93.81 122 GLY B N 1
ATOM 6206 C CA . GLY B 1 122 ? 1.718 32.594 19.234 1 93.81 122 GLY B CA 1
ATOM 6207 C C . GLY B 1 122 ? 2.51 33.406 20.266 1 93.81 122 GLY B C 1
ATOM 6208 O O . GLY B 1 122 ? 2.133 34.531 20.609 1 93.81 122 GLY B O 1
ATOM 6209 N N . VAL B 1 123 ? 3.617 32.906 20.656 1 95.06 123 VAL B N 1
ATOM 6210 C CA . VAL B 1 123 ? 4.488 33.594 21.609 1 95.06 123 VAL B CA 1
ATOM 6211 C C . VAL B 1 123 ? 5.121 34.812 20.938 1 95.06 123 VAL B C 1
ATOM 6213 O O . VAL B 1 123 ? 5.207 35.875 21.547 1 95.06 123 VAL B O 1
ATOM 6216 N N . LEU B 1 124 ? 5.539 34.625 19.734 1 95.12 124 LEU B N 1
ATOM 6217 C CA . LEU B 1 124 ? 6.117 35.75 18.969 1 95.12 124 LEU B CA 1
ATOM 6218 C C . LEU B 1 124 ? 5.125 36.875 18.828 1 95.12 124 LEU B C 1
ATOM 6220 O O . LEU B 1 124 ? 5.484 38.062 19 1 95.12 124 LEU B O 1
ATOM 6224 N N . ARG B 1 125 ? 3.922 36.625 18.625 1 93.38 125 ARG B N 1
ATOM 6225 C CA . ARG B 1 125 ? 2.893 37.656 18.453 1 93.38 125 ARG B CA 1
ATOM 6226 C C . ARG B 1 125 ? 2.664 38.406 19.75 1 93.38 125 ARG B C 1
ATOM 6228 O O . ARG B 1 125 ? 2.43 39.625 19.719 1 93.38 125 ARG B O 1
ATOM 6235 N N . VAL B 1 126 ? 2.717 37.719 20.797 1 91.88 126 VAL B N 1
ATOM 6236 C CA . VAL B 1 126 ? 2.566 38.375 22.094 1 91.88 126 VAL B CA 1
ATOM 6237 C C . VAL B 1 126 ? 3.711 39.375 22.297 1 91.88 126 VAL B C 1
ATOM 6239 O O . VAL B 1 126 ? 3.488 40.5 22.719 1 91.88 126 VAL B O 1
ATOM 6242 N N . GLY B 1 127 ? 4.887 38.938 21.922 1 92.5 127 GLY B N 1
ATOM 6243 C CA . GLY B 1 127 ? 6.027 39.844 22.016 1 92.5 127 GLY B CA 1
ATOM 6244 C C . GLY B 1 127 ? 5.91 41.062 21.125 1 92.5 127 GLY B C 1
ATOM 6245 O O . GLY B 1 127 ? 6.191 42.188 21.562 1 92.5 127 GLY B O 1
ATOM 6246 N N . ILE B 1 128 ? 5.469 40.875 19.969 1 92.19 128 ILE B N 1
ATOM 6247 C CA . ILE B 1 128 ? 5.344 41.969 19 1 92.19 128 ILE B CA 1
ATOM 6248 C C . ILE B 1 128 ? 4.246 42.938 19.453 1 92.19 128 ILE B C 1
ATOM 6250 O O . ILE B 1 128 ? 4.387 44.156 19.328 1 92.19 128 ILE B O 1
ATOM 6254 N N . LEU B 1 129 ? 3.166 42.375 20.016 1 89 129 LEU B N 1
ATOM 6255 C CA . LEU B 1 129 ? 2.084 43.219 20.516 1 89 129 LEU B CA 1
ATOM 6256 C C . LEU B 1 129 ? 2.57 44.094 21.656 1 89 129 LEU B C 1
ATOM 6258 O O . LEU B 1 129 ? 2.254 45.281 21.688 1 89 129 LEU B O 1
ATOM 6262 N N . LEU B 1 130 ? 3.338 43.625 22.5 1 88.5 130 LEU B N 1
ATOM 6263 C CA . LEU B 1 130 ? 3.867 44.375 23.625 1 88.5 130 LEU B CA 1
AT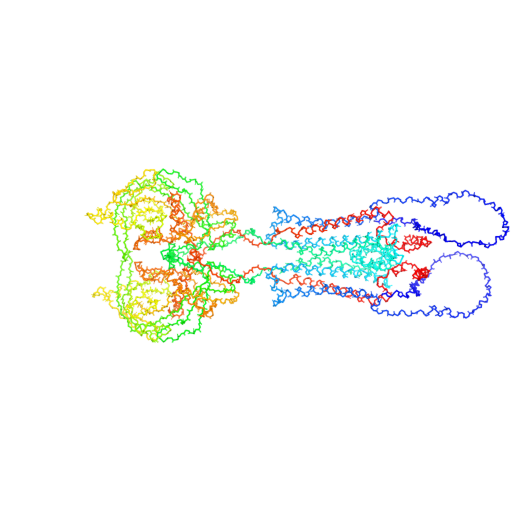OM 6264 C C . LEU B 1 130 ? 4.871 45.438 23.141 1 88.5 130 LEU B C 1
ATOM 6266 O O . LEU B 1 130 ? 4.859 46.562 23.609 1 88.5 130 LEU B O 1
ATOM 6270 N N . LEU B 1 131 ? 5.668 45 22.188 1 90.06 131 LEU B N 1
ATOM 6271 C CA . LEU B 1 131 ? 6.676 45.938 21.672 1 90.06 131 LEU B CA 1
ATOM 6272 C C . LEU B 1 131 ? 6.027 47.094 20.906 1 90.06 131 LEU B C 1
ATOM 6274 O O . LEU B 1 131 ? 6.457 48.219 21.031 1 90.06 131 LEU B O 1
ATOM 6278 N N . SER B 1 132 ? 5.051 46.781 20.141 1 88.5 132 SER B N 1
ATOM 6279 C CA . SER B 1 132 ? 4.34 47.812 19.422 1 88.5 132 SER B CA 1
ATOM 6280 C C . SER B 1 132 ? 3.635 48.781 20.359 1 88.5 132 SER B C 1
ATOM 6282 O O . SER B 1 132 ? 3.533 49.969 20.078 1 88.5 132 SER B O 1
ATOM 6284 N N . GLY B 1 133 ? 3.178 48.281 21.5 1 84.56 133 GLY B N 1
ATOM 6285 C CA . GLY B 1 133 ? 2.572 49.156 22.5 1 84.56 133 GLY B CA 1
ATOM 6286 C C . GLY B 1 133 ? 3.549 50.125 23.109 1 84.56 133 GLY B C 1
ATOM 6287 O O . GLY B 1 133 ? 3.178 51.281 23.406 1 84.56 133 GLY B O 1
ATOM 6288 N N . ILE B 1 134 ? 4.75 49.75 23.156 1 84.06 134 ILE B N 1
ATOM 6289 C CA . ILE B 1 134 ? 5.77 50.625 23.734 1 84.06 134 ILE B CA 1
ATOM 6290 C C . ILE B 1 134 ? 6.203 51.688 22.703 1 84.06 134 ILE B C 1
ATOM 6292 O O . ILE B 1 134 ? 6.598 52.781 23.062 1 84.06 134 ILE B O 1
ATOM 6296 N N . CYS B 1 135 ? 6.098 51.344 21.469 1 87.25 135 CYS B N 1
ATOM 6297 C CA . CYS B 1 135 ? 6.57 52.25 20.422 1 87.25 135 CYS B CA 1
ATOM 6298 C C . CYS B 1 135 ? 5.594 53.406 20.203 1 87.25 135 CYS B C 1
ATOM 6300 O O . CYS B 1 135 ? 5.984 54.469 19.734 1 87.25 135 CYS B O 1
ATOM 6302 N N . THR B 1 136 ? 4.371 53.281 20.594 1 88 136 THR B N 1
ATOM 6303 C CA . THR B 1 136 ? 3.375 54.312 20.328 1 88 136 THR B CA 1
ATOM 6304 C C . THR B 1 136 ? 3.645 55.562 21.172 1 88 136 THR B C 1
ATOM 6306 O O . THR B 1 136 ? 3.656 56.656 20.656 1 88 136 THR B O 1
ATOM 6309 N N . PRO B 1 137 ? 3.932 55.375 22.5 1 85.19 137 PRO B N 1
ATOM 6310 C CA . PRO B 1 137 ? 4.262 56.594 23.25 1 85.19 137 PRO B CA 1
ATOM 6311 C C . PRO B 1 137 ? 5.582 57.219 22.812 1 85.19 137 PRO B C 1
ATOM 6313 O O . PRO B 1 137 ? 5.75 58.438 22.906 1 85.19 137 PRO B O 1
ATOM 6316 N N . ILE B 1 138 ? 6.441 56.469 22.297 1 84.19 138 ILE B N 1
ATOM 6317 C CA . ILE B 1 138 ? 7.715 57 21.828 1 84.19 138 ILE B CA 1
ATOM 6318 C C . ILE B 1 138 ? 7.484 57.875 20.594 1 84.19 138 ILE B C 1
ATOM 6320 O O . ILE B 1 138 ? 8.039 58.969 20.484 1 84.19 138 ILE B O 1
ATOM 6324 N N . ILE B 1 139 ? 6.664 57.438 19.719 1 86.69 139 ILE B N 1
ATOM 6325 C CA . ILE B 1 139 ? 6.367 58.219 18.516 1 86.69 139 ILE B CA 1
ATOM 6326 C C . ILE B 1 139 ? 5.641 59.5 18.906 1 86.69 139 ILE B C 1
ATOM 6328 O O . ILE B 1 139 ? 5.934 60.562 18.375 1 86.69 139 ILE B O 1
ATOM 6332 N N . ALA B 1 140 ? 4.707 59.406 19.859 1 84.31 140 ALA B N 1
ATOM 6333 C CA . ALA B 1 140 ? 3.98 60.594 20.328 1 84.31 140 ALA B CA 1
ATOM 6334 C C . ALA B 1 140 ? 4.93 61.594 20.969 1 84.31 140 ALA B C 1
ATOM 6336 O O . ALA B 1 140 ? 4.77 62.812 20.797 1 84.31 140 ALA B O 1
ATOM 6337 N N . SER B 1 141 ? 5.961 61.125 21.641 1 82.19 141 SER B N 1
ATOM 6338 C CA . SER B 1 141 ? 6.93 62.031 22.266 1 82.19 141 SER B CA 1
ATOM 6339 C C . SER B 1 141 ? 7.82 62.688 21.219 1 82.19 141 SER B C 1
ATOM 6341 O O . SER B 1 141 ? 8.188 63.875 21.359 1 82.19 141 SER B O 1
ATOM 6343 N N . LEU B 1 142 ? 8.086 62.031 20.219 1 83.31 142 LEU B N 1
ATOM 6344 C CA . LEU B 1 142 ? 8.945 62.562 19.172 1 83.31 142 LEU B CA 1
ATOM 6345 C C . LEU B 1 142 ? 8.219 63.656 18.375 1 83.31 142 LEU B C 1
ATOM 6347 O O . LEU B 1 142 ? 8.82 64.625 17.969 1 83.31 142 LEU B O 1
ATOM 6351 N N . VAL B 1 143 ? 6.973 63.5 18.156 1 82.38 143 VAL B N 1
ATOM 6352 C CA . VAL B 1 143 ? 6.188 64.438 17.391 1 82.38 143 VAL B CA 1
ATOM 6353 C C . VAL B 1 143 ? 6.066 65.75 18.172 1 82.38 143 VAL B C 1
ATOM 6355 O O . VAL B 1 143 ? 6.133 66.875 17.594 1 82.38 143 VAL B O 1
ATOM 6358 N N . LEU B 1 144 ? 5.965 65.75 19.5 1 78.56 144 LEU B N 1
ATOM 6359 C CA . LEU B 1 144 ? 5.777 66.938 20.344 1 78.56 144 LEU B CA 1
ATOM 6360 C C . LEU B 1 144 ? 7.082 67.688 20.469 1 78.56 144 LEU B C 1
ATOM 6362 O O . LEU B 1 144 ? 7.066 68.938 20.656 1 78.56 144 LEU B O 1
ATOM 6366 N N . ARG B 1 145 ? 8.141 67.062 20.406 1 75.12 145 ARG B N 1
ATOM 6367 C CA . ARG B 1 145 ? 9.414 67.75 20.641 1 75.12 145 ARG B CA 1
ATOM 6368 C C . ARG B 1 145 ? 10.016 68.25 19.328 1 75.12 145 ARG B C 1
ATOM 6370 O O . ARG B 1 145 ? 11.023 68.938 19.328 1 75.12 145 ARG B O 1
ATOM 6377 N N . ASP B 1 146 ? 9.375 67.812 18.312 1 71.25 146 ASP B N 1
ATOM 6378 C CA . ASP B 1 146 ? 9.945 68.25 17.031 1 71.25 146 ASP B CA 1
ATOM 6379 C C . ASP B 1 146 ? 9.961 69.812 16.922 1 71.25 146 ASP B C 1
ATOM 6381 O O . ASP B 1 146 ? 8.938 70.438 17.156 1 71.25 146 ASP B O 1
ATOM 6385 N N . ARG B 1 147 ? 11.188 70.625 17.172 1 57.12 147 ARG B N 1
ATOM 6386 C CA . ARG B 1 147 ? 11.539 72 17.219 1 57.12 147 ARG B CA 1
ATOM 6387 C C . ARG B 1 147 ? 10.922 72.75 16.047 1 57.12 147 ARG B C 1
ATOM 6389 O O . ARG B 1 147 ? 10.562 73.938 16.188 1 57.12 147 ARG B O 1
ATOM 6396 N N . GLN B 1 148 ? 11.039 72.125 14.852 1 50.66 148 GLN B N 1
ATOM 6397 C CA . GLN B 1 148 ? 10.805 72.938 13.672 1 50.66 148 GLN B CA 1
ATOM 6398 C C . GLN B 1 148 ? 9.32 72.938 13.297 1 50.66 148 GLN B C 1
ATOM 6400 O O . GLN B 1 148 ? 8.875 73.812 12.523 1 50.66 148 GLN B O 1
ATOM 6405 N N . GLY B 1 149 ? 8.312 72.188 13.836 1 53.56 149 GLY B N 1
ATOM 6406 C CA . GLY B 1 149 ? 6.949 72.188 13.328 1 53.56 149 GLY B CA 1
ATOM 6407 C C . GLY B 1 149 ? 5.949 71.562 14.258 1 53.56 149 GLY B C 1
ATOM 6408 O O . GLY B 1 149 ? 5.945 70.312 14.406 1 53.56 149 GLY B O 1
ATOM 6409 N N . GLY B 1 150 ? 5.555 72.125 15.359 1 55.34 150 GLY B N 1
ATOM 6410 C CA . GLY B 1 150 ? 4.715 71.75 16.5 1 55.34 150 GLY B CA 1
ATOM 6411 C C . GLY B 1 150 ? 3.346 71.25 16.094 1 55.34 150 GLY B C 1
ATOM 6412 O O . GLY B 1 150 ? 2.953 71.375 14.93 1 55.34 150 GLY B O 1
ATOM 6413 N N . VAL B 1 151 ? 2.775 70.125 16.625 1 67.12 151 VAL B N 1
ATOM 6414 C CA . VAL B 1 151 ? 1.384 69.688 16.5 1 67.12 151 VAL B CA 1
ATOM 6415 C C . VAL B 1 151 ? 0.462 70.875 16.688 1 67.12 151 VAL B C 1
ATOM 6417 O O . VAL B 1 151 ? 0.772 71.812 17.453 1 67.12 151 VAL B O 1
ATOM 6420 N N . PRO B 1 152 ? -0.324 71.062 15.594 1 65.75 152 PRO B N 1
ATOM 6421 C CA . PRO B 1 152 ? -1.273 72.125 15.859 1 65.75 152 PRO B CA 1
ATOM 6422 C C . PRO B 1 152 ? -1.792 72.125 17.297 1 65.75 152 PRO B C 1
ATOM 6424 O O . PRO B 1 152 ? -1.928 71.062 17.906 1 65.75 152 PRO B O 1
ATOM 6427 N N . LEU B 1 153 ? -1.841 73.312 17.844 1 60.59 153 LEU B N 1
ATOM 6428 C CA . LEU B 1 153 ? -2.189 73.5 19.25 1 60.59 153 LEU B CA 1
ATOM 6429 C C . LEU B 1 153 ? -3.443 72.688 19.609 1 60.59 153 LEU B C 1
ATOM 6431 O O . LEU B 1 153 ? -3.566 72.25 20.75 1 60.59 153 LEU B O 1
ATOM 6435 N N . ARG B 1 154 ? -4.328 72.5 18.594 1 62.5 154 ARG B N 1
ATOM 6436 C CA . ARG B 1 154 ? -5.578 71.812 18.875 1 62.5 154 ARG B CA 1
ATOM 6437 C C . ARG B 1 154 ? -5.328 70.375 19.188 1 62.5 154 ARG B C 1
ATOM 6439 O O . ARG B 1 154 ? -6.086 69.75 19.922 1 62.5 154 ARG B O 1
ATOM 6446 N N . PHE B 1 155 ? -4.211 69.875 18.688 1 73.5 155 PHE B N 1
ATOM 6447 C CA . PHE B 1 155 ? -3.984 68.438 18.828 1 73.5 155 PHE B CA 1
ATOM 6448 C C . PHE B 1 155 ? -2.809 68.188 19.75 1 73.5 155 PHE B C 1
ATOM 6450 O O . PHE B 1 155 ? -2.471 67 20 1 73.5 155 PHE B O 1
ATOM 6457 N N . THR B 1 156 ? -2.33 69.25 20.297 1 74.5 156 THR B N 1
ATOM 6458 C CA . THR B 1 156 ? -1.191 69.062 21.188 1 74.5 156 THR B CA 1
ATOM 6459 C C . THR B 1 156 ? -1.607 68.312 22.469 1 74.5 156 THR B C 1
ATOM 6461 O O . THR B 1 156 ? -0.83 67.562 23.031 1 74.5 156 THR B O 1
ATOM 6464 N N . THR B 1 157 ? -2.871 68.5 22.828 1 76.38 157 THR B N 1
ATOM 6465 C CA . THR B 1 157 ? -3.338 67.875 24.031 1 76.38 157 THR B CA 1
ATOM 6466 C C . THR B 1 157 ? -3.475 66.375 23.812 1 76.38 157 THR B C 1
ATOM 6468 O O . THR B 1 157 ? -3.082 65.562 24.656 1 76.38 157 THR B O 1
ATOM 6471 N N . GLY B 1 158 ? -3.938 66 22.641 1 77.5 158 GLY B N 1
ATOM 6472 C CA . GLY B 1 158 ? -4.086 64.562 22.328 1 77.5 158 GLY B CA 1
ATOM 6473 C C . GLY B 1 158 ? -2.762 63.812 22.266 1 77.5 158 GLY B C 1
ATOM 6474 O O . GLY B 1 158 ? -2.611 62.75 22.844 1 77.5 158 GLY B O 1
ATOM 6475 N N . PHE B 1 159 ? -1.819 64.375 21.609 1 81.31 159 PHE B N 1
ATOM 6476 C CA . PHE B 1 159 ? -0.521 63.719 21.453 1 81.31 159 PHE B CA 1
ATOM 6477 C C . PHE B 1 159 ? 0.249 63.719 22.766 1 81.31 159 PHE B C 1
ATOM 6479 O O . PHE B 1 159 ? 1.039 62.812 23.031 1 81.31 159 PHE B O 1
ATOM 6486 N N . SER B 1 160 ? 0.021 64.75 23.641 1 80.44 160 SER B N 1
ATOM 6487 C CA . SER B 1 160 ? 0.679 64.75 24.938 1 80.44 160 SER B CA 1
ATOM 6488 C C . SER B 1 160 ? 0.135 63.656 25.859 1 80.44 160 SER B C 1
ATOM 6490 O O . SER B 1 160 ? 0.887 63.031 26.625 1 80.44 160 SER B O 1
ATOM 6492 N N . LEU B 1 161 ? -1.151 63.375 25.703 1 80.69 161 LEU B N 1
ATOM 6493 C CA . LEU B 1 161 ? -1.744 62.312 26.516 1 80.69 161 LEU B CA 1
ATOM 6494 C C . LEU B 1 161 ? -1.277 60.938 26.047 1 80.69 161 LEU B C 1
ATOM 6496 O O . LEU B 1 161 ? -1.199 60 26.844 1 80.69 161 LEU B O 1
ATOM 6500 N N . LEU B 1 162 ? -0.965 60.875 24.75 1 83.06 162 LEU B N 1
ATOM 6501 C CA . LEU B 1 162 ? -0.532 59.594 24.188 1 83.06 162 LEU B CA 1
ATOM 6502 C C . LEU B 1 162 ? 0.887 59.25 24.625 1 83.06 162 LEU B C 1
ATOM 6504 O O . LEU B 1 162 ? 1.318 58.094 24.531 1 83.06 162 LEU B O 1
ATOM 6508 N N . ARG B 1 163 ? 1.592 60.156 25.156 1 80.56 163 ARG B N 1
ATOM 6509 C CA . ARG B 1 163 ? 2.941 59.906 25.656 1 80.56 163 ARG B CA 1
ATOM 6510 C C . ARG B 1 163 ? 2.916 59.031 26.891 1 80.56 163 ARG B C 1
ATOM 6512 O O . ARG B 1 163 ? 3.912 58.375 27.219 1 80.56 163 ARG B O 1
ATOM 6519 N N . PHE B 1 164 ? 1.777 59.062 27.562 1 77.62 164 PHE B N 1
ATOM 6520 C CA . PHE B 1 164 ? 1.67 58.281 28.797 1 77.62 164 PHE B CA 1
ATOM 6521 C C . PHE B 1 164 ? 1.108 56.906 28.516 1 77.62 164 PHE B C 1
ATOM 6523 O O . PHE B 1 164 ? 1.536 55.906 29.125 1 77.62 164 PHE B O 1
ATOM 6530 N N . SER B 1 165 ? 0.24 56.812 27.594 1 76.62 165 SER B N 1
ATOM 6531 C CA . SER B 1 165 ? -0.495 55.562 27.422 1 76.62 165 SER B CA 1
ATOM 6532 C C . SER B 1 165 ? 0.116 54.719 26.312 1 76.62 165 SER B C 1
ATOM 6534 O O . SER B 1 165 ? 0.649 55.25 25.344 1 76.62 165 SER B O 1
ATOM 6536 N N . ARG B 1 166 ? 0.341 53.375 26.562 1 80.56 166 ARG B N 1
ATOM 6537 C CA . ARG B 1 166 ? 0.706 52.406 25.547 1 80.56 166 ARG B CA 1
ATOM 6538 C C . ARG B 1 166 ? -0.494 52.062 24.672 1 80.56 166 ARG B C 1
ATOM 6540 O O . ARG B 1 166 ? -1.287 51.156 25.016 1 80.56 166 ARG B O 1
ATOM 6547 N N . SER B 1 167 ? -0.639 52.875 23.656 1 76.5 167 SER B N 1
ATOM 6548 C CA . SER B 1 167 ? -1.825 52.719 22.812 1 76.5 167 SER B CA 1
ATOM 6549 C C . SER B 1 167 ? -1.563 51.781 21.641 1 76.5 167 SER B C 1
ATOM 6551 O O . SER B 1 167 ? -0.418 51.406 21.391 1 76.5 167 SER B O 1
ATOM 6553 N N . ASP B 1 168 ? -2.596 51.375 21.094 1 80.69 168 ASP B N 1
ATOM 6554 C CA . ASP B 1 168 ? -2.551 50.562 19.875 1 80.69 168 ASP B CA 1
ATOM 6555 C C . ASP B 1 168 ? -2.105 51.406 18.688 1 80.69 168 ASP B C 1
ATOM 6557 O O . ASP B 1 168 ? -2.451 52.594 18.594 1 80.69 168 ASP B O 1
ATOM 6561 N N . PRO B 1 169 ? -1.321 50.781 17.922 1 83.69 169 PRO B N 1
ATOM 6562 C CA . PRO B 1 169 ? -0.827 51.562 16.766 1 83.69 169 PRO B CA 1
ATOM 6563 C C . PRO B 1 169 ? -1.951 52.062 15.875 1 83.69 169 PRO B C 1
ATOM 6565 O O . PRO B 1 169 ? -1.794 53.094 15.211 1 83.69 169 PRO B O 1
ATOM 6568 N N . ILE B 1 170 ? -3.053 51.438 15.867 1 83.38 170 ILE B N 1
ATOM 6569 C CA . ILE B 1 170 ? -4.156 51.875 15.023 1 83.38 170 ILE B CA 1
ATOM 6570 C C . ILE B 1 170 ? -4.727 53.188 15.562 1 83.38 170 ILE B C 1
ATOM 6572 O O . ILE B 1 170 ? -5.145 54.031 14.789 1 83.38 170 ILE B O 1
ATOM 6576 N N . PHE B 1 171 ? -4.734 53.25 16.859 1 83.81 171 PHE B N 1
ATOM 6577 C CA . PHE B 1 171 ? -5.23 54.5 17.469 1 83.81 171 PHE B CA 1
ATOM 6578 C C . PHE B 1 171 ? -4.305 55.656 17.156 1 83.81 171 PHE B C 1
ATOM 6580 O O . PHE B 1 171 ? -4.766 56.781 16.891 1 83.81 171 PHE B O 1
ATOM 6587 N N . LEU B 1 172 ? -3.111 55.438 17.156 1 85.5 172 LEU B N 1
ATOM 6588 C CA . LEU B 1 172 ? -2.137 56.469 16.828 1 85.5 172 LEU B CA 1
ATOM 6589 C C . LEU B 1 172 ? -2.301 56.906 15.383 1 85.5 172 LEU B C 1
ATOM 6591 O O . LEU B 1 172 ? -2.26 58.125 15.102 1 85.5 172 LEU B O 1
ATOM 6595 N N . VAL B 1 173 ? -2.539 56 14.508 1 85.62 173 VAL B N 1
ATOM 6596 C CA . VAL B 1 173 ? -2.721 56.312 13.102 1 85.62 173 VAL B CA 1
ATOM 6597 C C . VAL B 1 173 ? -3.984 57.156 12.914 1 85.62 173 VAL B C 1
ATOM 6599 O O . VAL B 1 173 ? -3.984 58.125 12.148 1 85.62 173 VAL B O 1
ATOM 6602 N N . SER B 1 174 ? -5.016 56.812 13.641 1 82.25 174 SER B N 1
ATOM 6603 C CA . SER B 1 174 ? -6.27 57.562 13.539 1 82.25 174 SER B CA 1
ATOM 6604 C C . SER B 1 174 ? -6.105 59 14.039 1 82.25 174 SER B C 1
ATOM 6606 O O . SER B 1 174 ? -6.688 59.938 13.469 1 82.25 174 SER B O 1
ATOM 6608 N N . GLU B 1 175 ? -5.297 59.188 15.055 1 82.75 175 GLU B N 1
ATOM 6609 C CA . GLU B 1 175 ? -5.035 60.5 15.578 1 82.75 175 GLU B CA 1
ATOM 6610 C C . GLU B 1 175 ? -4.211 61.344 14.602 1 82.75 175 GLU B C 1
ATOM 6612 O O . GLU B 1 175 ? -4.438 62.531 14.445 1 82.75 175 GLU B O 1
ATOM 6617 N N . PHE B 1 176 ? -3.35 60.719 13.938 1 83.81 176 PHE B N 1
ATOM 6618 C CA . PHE B 1 176 ? -2.541 61.406 12.938 1 83.81 176 PHE B CA 1
ATOM 6619 C C . PHE B 1 176 ? -3.396 61.844 11.758 1 83.81 176 PHE B C 1
ATOM 6621 O O . PHE B 1 176 ? -3.215 62.969 11.227 1 83.81 176 PHE B O 1
ATOM 6628 N N . ILE B 1 177 ? -4.32 60.969 11.367 1 81.88 177 ILE B N 1
ATOM 6629 C CA . ILE B 1 177 ? -5.188 61.312 10.234 1 81.88 177 ILE B CA 1
ATOM 6630 C C . ILE B 1 177 ? -6.074 62.5 10.594 1 81.88 177 ILE B C 1
ATOM 6632 O O . ILE B 1 177 ? -6.262 63.406 9.789 1 81.88 177 ILE B O 1
ATOM 6636 N N . SER B 1 178 ? -6.551 62.531 11.836 1 77.25 178 SER B N 1
ATOM 6637 C CA . SER B 1 178 ? -7.383 63.625 12.297 1 77.25 178 SER B CA 1
ATOM 6638 C C . SER B 1 178 ? -6.582 64.938 12.391 1 77.25 178 SER B C 1
ATOM 6640 O O . SER B 1 178 ? -7.094 66 12.062 1 77.25 178 SER B O 1
ATOM 6642 N N . ALA B 1 179 ? -5.355 64.875 12.758 1 78 179 ALA B N 1
ATOM 6643 C CA . ALA B 1 179 ? -4.496 66.062 12.867 1 78 179 ALA B CA 1
ATOM 6644 C C . ALA B 1 179 ? -4.117 66.562 11.492 1 78 179 ALA B C 1
ATOM 6646 O O . ALA B 1 179 ? -4.043 67.812 11.289 1 78 179 ALA B O 1
ATOM 6647 N N . MET B 1 180 ? -3.912 65.75 10.602 1 76.69 180 MET B N 1
ATOM 6648 C CA . MET B 1 180 ? -3.486 66.125 9.258 1 76.69 180 MET B CA 1
ATOM 6649 C C . MET B 1 180 ? -4.621 66.812 8.508 1 76.69 180 MET B C 1
ATOM 6651 O O . MET B 1 180 ? -4.375 67.688 7.668 1 76.69 180 MET B O 1
ATOM 6655 N N . LYS B 1 181 ? -5.793 66.438 8.82 1 73.31 181 LYS B N 1
ATOM 6656 C CA . LYS B 1 181 ? -6.938 67.062 8.156 1 73.31 181 LYS B CA 1
ATOM 6657 C C . LYS B 1 181 ? -7.02 68.562 8.477 1 73.31 181 LYS B C 1
ATOM 6659 O O . LYS B 1 181 ? -7.469 69.312 7.645 1 73.31 181 LYS B O 1
ATOM 6664 N N . TYR B 1 182 ? -6.504 69 9.727 1 68.62 182 TYR B N 1
ATOM 6665 C CA . TYR B 1 182 ? -6.691 70.375 10.156 1 68.62 182 TYR B CA 1
ATOM 6666 C C . TYR B 1 182 ? -5.375 71.125 10.102 1 68.62 182 TYR B C 1
ATOM 6668 O O . TYR B 1 182 ? -5.297 72.312 10.555 1 68.62 182 TYR B O 1
ATOM 6676 N N . THR B 1 183 ? -4.328 70.5 9.711 1 70.5 183 THR B N 1
ATOM 6677 C CA . THR B 1 183 ? -3.035 71.188 9.75 1 70.5 183 THR B CA 1
ATOM 6678 C C . THR B 1 183 ? -2.672 71.75 8.375 1 70.5 183 THR B C 1
ATOM 6680 O O . THR B 1 183 ? -3.061 71.188 7.352 1 70.5 183 THR B O 1
ATOM 6683 N N . LYS B 1 184 ? -2.119 72.938 8.398 1 66.31 184 LYS B N 1
ATOM 6684 C CA . LYS B 1 184 ? -1.647 73.625 7.184 1 66.31 184 LYS B CA 1
ATOM 6685 C C . LYS B 1 184 ? -0.64 72.75 6.438 1 66.31 184 LYS B C 1
ATOM 6687 O O . LYS B 1 184 ? 0.037 71.938 7.039 1 66.31 184 LYS B O 1
ATOM 6692 N N . PRO B 1 185 ? -0.601 72.875 5.148 1 69.75 185 PRO B N 1
ATOM 6693 C CA . PRO B 1 185 ? 0.201 72 4.285 1 69.75 185 PRO B CA 1
ATOM 6694 C C . PRO B 1 185 ? 1.679 72 4.668 1 69.75 185 PRO B C 1
ATOM 6696 O O . PRO B 1 185 ? 2.336 70.938 4.566 1 69.75 185 PRO B O 1
ATOM 6699 N N . ALA B 1 186 ? 2.338 73.125 5.086 1 62.41 186 ALA B N 1
ATOM 6700 C CA . ALA B 1 186 ? 3.76 73.125 5.414 1 62.41 186 ALA B CA 1
ATOM 6701 C C . ALA B 1 186 ? 4.066 72.25 6.605 1 62.41 186 ALA B C 1
ATOM 6703 O O . ALA B 1 186 ? 5.09 71.562 6.625 1 62.41 186 ALA B O 1
ATOM 6704 N N . VAL B 1 187 ? 3.201 72.188 7.629 1 67.38 187 VAL B N 1
ATOM 6705 C CA . VAL B 1 187 ? 3.369 71.375 8.836 1 67.38 187 VAL B CA 1
ATOM 6706 C C . VAL B 1 187 ? 3.027 69.938 8.547 1 67.38 187 VAL B C 1
ATOM 6708 O O . VAL B 1 187 ? 3.57 69 9.18 1 67.38 187 VAL B O 1
ATOM 6711 N N . ARG B 1 188 ? 2.299 69.75 7.438 1 74.5 188 ARG B N 1
ATOM 6712 C CA . ARG B 1 188 ? 1.868 68.438 7.059 1 74.5 188 ARG B CA 1
ATOM 6713 C C . ARG B 1 188 ? 3.051 67.562 6.594 1 74.5 188 ARG B C 1
ATOM 6715 O O . ARG B 1 188 ? 3.113 66.375 6.875 1 74.5 188 ARG B O 1
ATOM 6722 N N . ARG B 1 189 ? 3.998 68.188 5.973 1 73.69 189 ARG B N 1
ATOM 6723 C CA . ARG B 1 189 ? 5.145 67.438 5.473 1 73.69 189 ARG B CA 1
ATOM 6724 C C . ARG B 1 189 ? 5.977 66.938 6.621 1 73.69 189 ARG B C 1
ATOM 6726 O O . ARG B 1 189 ? 6.477 65.812 6.543 1 73.69 189 ARG B O 1
ATOM 6733 N N . ARG B 1 190 ? 6.074 67.688 7.613 1 71.81 190 ARG B N 1
ATOM 6734 C CA . ARG B 1 190 ? 6.855 67.25 8.758 1 71.81 190 ARG B CA 1
ATOM 6735 C C . ARG B 1 190 ? 6.109 66.188 9.539 1 71.81 190 ARG B C 1
ATOM 6737 O O . ARG B 1 190 ? 6.719 65.25 10.047 1 71.81 190 ARG B O 1
ATOM 6744 N N . PHE B 1 191 ? 4.793 66.25 9.578 1 79.88 191 PHE B N 1
ATOM 6745 C CA . PHE B 1 191 ? 3.938 65.25 10.25 1 79.88 191 PHE B CA 1
ATOM 6746 C C . PHE B 1 191 ? 3.898 63.969 9.477 1 79.88 191 PHE B C 1
ATOM 6748 O O . PHE B 1 191 ? 3.658 62.906 10.055 1 79.88 191 PHE B O 1
ATOM 6755 N N . LEU B 1 192 ? 4.324 64 8.195 1 83.31 192 LEU B N 1
ATOM 6756 C CA . LEU B 1 192 ? 4.203 62.875 7.309 1 83.31 192 LEU B CA 1
ATOM 6757 C C . LEU B 1 192 ? 5.211 61.781 7.68 1 83.31 192 LEU B C 1
ATOM 6759 O O . LEU B 1 192 ? 4.91 60.594 7.586 1 83.31 192 LEU B O 1
ATOM 6763 N N . LYS B 1 193 ? 6.438 62.188 8.133 1 85 193 LYS B N 1
ATOM 6764 C CA . LYS B 1 193 ? 7.438 61.188 8.508 1 85 193 LYS B CA 1
ATOM 6765 C C . LYS B 1 193 ? 6.961 60.344 9.695 1 85 193 LYS B C 1
ATOM 6767 O O . LYS B 1 193 ? 7.129 59.125 9.703 1 85 193 LYS B O 1
ATOM 6772 N N . TYR B 1 194 ? 6.32 60.969 10.641 1 86.44 194 TYR B N 1
ATOM 6773 C CA . TYR B 1 194 ? 5.852 60.25 11.82 1 86.44 194 TYR B CA 1
ATOM 6774 C C . TYR B 1 194 ? 4.59 59.438 11.508 1 86.44 194 TYR B C 1
ATOM 6776 O O . TYR B 1 194 ? 4.379 58.375 12.055 1 86.44 194 TYR B O 1
ATOM 6784 N N . PHE B 1 195 ? 3.809 59.938 10.586 1 87.81 195 PHE B N 1
ATOM 6785 C CA . PHE B 1 195 ? 2.633 59.219 10.141 1 87.81 195 PHE B CA 1
ATOM 6786 C C . PHE B 1 195 ? 3.037 57.938 9.438 1 87.81 195 PHE B C 1
ATOM 6788 O O . PHE B 1 195 ? 2.461 56.875 9.703 1 87.81 195 PHE B O 1
ATOM 6795 N N . LEU B 1 196 ? 4.035 58.031 8.617 1 90 196 LEU B N 1
ATOM 6796 C CA . LEU B 1 196 ? 4.508 56.844 7.906 1 90 196 LEU B CA 1
ATOM 6797 C C . LEU B 1 196 ? 5.082 55.812 8.875 1 90 196 LEU B C 1
ATOM 6799 O O . LEU B 1 196 ? 4.891 54.625 8.695 1 90 196 LEU B O 1
ATOM 6803 N N . LEU B 1 197 ? 5.711 56.281 9.883 1 90.62 197 LEU B N 1
ATOM 6804 C CA . LEU B 1 197 ? 6.258 55.375 10.875 1 90.62 197 LEU B CA 1
ATOM 6805 C C . LEU B 1 197 ? 5.141 54.688 11.648 1 90.62 197 LEU B C 1
ATOM 6807 O O . LEU B 1 197 ? 5.242 53.5 11.953 1 90.62 197 LEU B O 1
ATOM 6811 N N . ALA B 1 198 ? 4.09 55.375 11.938 1 90.38 198 ALA B N 1
ATOM 6812 C CA . ALA B 1 198 ? 2.941 54.781 12.625 1 90.38 198 ALA B CA 1
ATOM 6813 C C . ALA B 1 198 ? 2.238 53.781 11.734 1 90.38 198 ALA B C 1
ATOM 6815 O O . ALA B 1 198 ? 1.815 52.719 12.211 1 90.38 198 ALA B O 1
ATOM 6816 N N . VAL B 1 199 ? 2.199 54.062 10.508 1 92.19 199 VAL B N 1
ATOM 6817 C CA . VAL B 1 199 ? 1.561 53.156 9.562 1 92.19 199 VAL B CA 1
ATOM 6818 C C . VAL B 1 199 ? 2.398 51.875 9.422 1 92.19 199 VAL B C 1
ATOM 6820 O O . VAL B 1 199 ? 1.856 50.781 9.375 1 92.19 199 VAL B O 1
ATOM 6823 N N . VAL B 1 200 ? 3.664 52.031 9.344 1 93 200 VAL B N 1
ATOM 6824 C CA . VAL B 1 200 ? 4.555 50.875 9.242 1 93 200 VAL B CA 1
ATOM 6825 C C . VAL B 1 200 ? 4.402 50 10.477 1 93 200 VAL B C 1
ATOM 6827 O O . VAL B 1 200 ? 4.34 48.781 10.367 1 93 200 VAL B O 1
ATOM 6830 N N . LEU B 1 201 ? 4.297 50.594 11.578 1 91.62 201 LEU B N 1
ATOM 6831 C CA . LEU B 1 201 ? 4.129 49.844 12.812 1 91.62 201 LEU B CA 1
ATOM 6832 C C . LEU B 1 201 ? 2.797 49.094 12.812 1 91.62 201 LEU B C 1
ATOM 6834 O O . LEU B 1 201 ? 2.727 47.938 13.25 1 91.62 201 LEU B O 1
ATOM 6838 N N . PHE B 1 202 ? 1.796 49.656 12.281 1 90.38 202 PHE B N 1
ATOM 6839 C CA . PHE B 1 202 ? 0.471 49.062 12.211 1 90.38 202 PHE B CA 1
ATOM 6840 C C . PHE B 1 202 ? 0.461 47.875 11.242 1 90.38 202 PHE B C 1
ATOM 6842 O O . PHE B 1 202 ? 0.009 46.781 11.594 1 90.38 202 PHE B O 1
ATOM 6849 N N . ILE B 1 203 ? 0.983 48.062 10.109 1 92.69 203 ILE B N 1
ATOM 6850 C CA . ILE B 1 203 ? 0.978 47.031 9.078 1 92.69 203 ILE B CA 1
ATOM 6851 C C . ILE B 1 203 ? 1.819 45.844 9.531 1 92.69 203 ILE B C 1
ATOM 6853 O O . ILE B 1 203 ? 1.423 44.688 9.359 1 92.69 203 ILE B O 1
ATOM 6857 N N . THR B 1 204 ? 2.932 46.125 10.109 1 92.31 204 THR B N 1
ATOM 6858 C CA . THR B 1 204 ? 3.797 45.031 10.547 1 92.31 204 THR B CA 1
ATOM 6859 C C . THR B 1 204 ? 3.146 44.25 11.68 1 92.31 204 THR B C 1
ATOM 6861 O O . THR B 1 204 ? 3.271 43 11.75 1 92.31 204 THR B O 1
ATOM 6864 N N . THR B 1 205 ? 2.438 44.875 12.516 1 89.62 205 THR B N 1
ATOM 6865 C CA . THR B 1 205 ? 1.757 44.188 13.609 1 89.62 205 THR B CA 1
ATOM 6866 C C . THR B 1 205 ? 0.653 43.281 13.07 1 89.62 205 THR B C 1
ATOM 6868 O O . THR B 1 205 ? 0.475 42.156 13.555 1 89.62 205 THR B O 1
ATOM 6871 N N . ILE B 1 206 ? -0.006 43.75 12.062 1 90.5 206 ILE B N 1
ATOM 6872 C CA . ILE B 1 206 ? -1.071 42.938 11.461 1 90.5 206 ILE B CA 1
ATOM 6873 C C . ILE B 1 206 ? -0.467 41.781 10.695 1 90.5 206 ILE B C 1
ATOM 6875 O O . ILE B 1 206 ? -0.988 40.656 10.742 1 90.5 206 ILE B O 1
ATOM 6879 N N . LEU B 1 207 ? 0.577 42.031 10.016 1 93.5 207 LEU B N 1
ATOM 6880 C CA . LEU B 1 207 ? 1.224 40.969 9.234 1 93.5 207 LEU B CA 1
ATOM 6881 C C . LEU B 1 207 ? 1.715 39.844 10.141 1 93.5 207 LEU B C 1
ATOM 6883 O O . LEU B 1 207 ? 1.666 38.656 9.758 1 93.5 207 LEU B O 1
ATOM 6887 N N . PHE B 1 208 ? 2.111 40.156 11.328 1 94.31 208 PHE B N 1
ATOM 6888 C CA . PHE B 1 208 ? 2.629 39.156 12.242 1 94.31 208 PHE B CA 1
ATOM 6889 C C . PHE B 1 208 ? 1.502 38.25 12.758 1 94.31 208 PHE B C 1
ATOM 6891 O O . PHE B 1 208 ? 1.745 37.156 13.219 1 94.31 208 PHE B O 1
ATOM 6898 N N . GLN B 1 209 ? 0.274 38.75 12.617 1 93 209 GLN B N 1
ATOM 6899 C CA . GLN B 1 209 ? -0.849 37.906 13.023 1 93 209 GLN B CA 1
ATOM 6900 C C . GLN B 1 209 ? -1.028 36.75 12.062 1 93 209 GLN B C 1
ATOM 6902 O O . GLN B 1 209 ? -1.64 35.719 12.422 1 93 209 GLN B O 1
ATOM 6907 N N . PHE B 1 210 ? -0.386 36.844 10.883 1 94 210 PHE B N 1
ATOM 6908 C CA . PHE B 1 210 ? -0.5 35.781 9.875 1 94 210 PHE B CA 1
ATOM 6909 C C . PHE B 1 210 ? 0.803 35 9.758 1 94 210 PHE B C 1
ATOM 6911 O O . PHE B 1 210 ? 1.044 34.344 8.758 1 94 210 PHE B O 1
ATOM 6918 N N . SER B 1 211 ? 1.639 35.156 10.766 1 94 211 SER B N 1
ATOM 6919 C CA . SER B 1 211 ? 2.92 34.438 10.742 1 94 211 SER B CA 1
ATOM 6920 C C . SER B 1 211 ? 2.729 32.938 10.766 1 94 211 SER B C 1
ATOM 6922 O O . SER B 1 211 ? 3.469 32.219 10.102 1 94 211 SER B O 1
ATOM 6924 N N . GLY B 1 212 ? 1.696 32.5 11.445 1 91.12 212 GLY B N 1
ATOM 6925 C CA . GLY B 1 212 ? 1.426 31.062 11.477 1 91.12 212 GLY B CA 1
ATOM 6926 C C . GLY B 1 212 ? 1.037 30.5 10.117 1 91.12 212 GLY B C 1
ATOM 6927 O O . GLY B 1 212 ? 1.479 29.406 9.734 1 91.12 212 GLY B O 1
ATOM 6928 N N . THR B 1 213 ? 0.239 31.266 9.383 1 91.31 213 THR B N 1
ATOM 6929 C CA . THR B 1 213 ? -0.184 30.859 8.047 1 91.31 213 THR B CA 1
ATOM 6930 C C . THR B 1 213 ? 1.012 30.781 7.098 1 91.31 213 THR B C 1
ATOM 6932 O O . THR B 1 213 ? 1.116 29.859 6.297 1 91.31 213 THR B O 1
ATOM 6935 N N . LEU B 1 214 ? 1.87 31.672 7.25 1 93.5 214 LEU B N 1
ATOM 6936 C CA . LEU B 1 214 ? 3.035 31.734 6.375 1 93.5 214 LEU B CA 1
ATOM 6937 C C . LEU B 1 214 ? 3.98 30.562 6.656 1 93.5 214 LEU B C 1
ATOM 6939 O O . LEU B 1 214 ? 4.527 29.969 5.727 1 93.5 214 LEU B O 1
ATOM 6943 N N . LEU B 1 215 ? 4.133 30.234 7.863 1 94.31 215 LEU B N 1
ATOM 6944 C CA . LEU B 1 215 ? 5.031 29.141 8.203 1 94.31 215 LEU B CA 1
ATOM 6945 C C . LEU B 1 215 ? 4.449 27.797 7.766 1 94.31 215 LEU B C 1
ATOM 6947 O O . LEU B 1 215 ? 5.191 26.891 7.387 1 94.31 215 LEU B O 1
ATOM 6951 N N . LEU B 1 216 ? 3.174 27.672 7.805 1 92.5 216 LEU B N 1
ATOM 6952 C CA . LEU B 1 216 ? 2.529 26.406 7.449 1 92.5 216 LEU B CA 1
ATOM 6953 C C . LEU B 1 216 ? 2.6 26.172 5.945 1 92.5 216 LEU B C 1
ATOM 6955 O O . LEU B 1 216 ? 2.424 25.031 5.48 1 92.5 216 LEU B O 1
ATOM 6959 N N . MET B 1 217 ? 2.869 27.219 5.227 1 90.31 217 MET B N 1
ATOM 6960 C CA . MET B 1 217 ? 3.043 27.062 3.783 1 90.31 217 MET B CA 1
ATOM 6961 C C . MET B 1 217 ? 4.316 26.281 3.469 1 90.31 217 MET B C 1
ATOM 6963 O O . MET B 1 217 ? 4.453 25.734 2.377 1 90.31 217 MET B O 1
ATOM 6967 N N . ASP B 1 218 ? 5.184 26.156 4.414 1 93.12 218 ASP B N 1
ATOM 6968 C CA . ASP B 1 218 ? 6.465 25.484 4.227 1 93.12 218 ASP B CA 1
ATOM 6969 C C . ASP B 1 218 ? 6.348 23.984 4.52 1 93.12 218 ASP B C 1
ATOM 6971 O O . ASP B 1 218 ? 7.301 23.234 4.316 1 93.12 218 ASP B O 1
ATOM 6975 N N . MET B 1 219 ? 5.211 23.562 4.871 1 89.88 219 MET B N 1
ATOM 6976 C CA . MET B 1 219 ? 5.07 22.172 5.309 1 89.88 219 MET B CA 1
ATOM 6977 C C . MET B 1 219 ? 4.793 21.266 4.121 1 89.88 219 MET B C 1
ATOM 6979 O O . MET B 1 219 ? 3.99 21.594 3.246 1 89.88 219 MET B O 1
ATOM 6983 N N . GLN B 1 220 ? 5.594 20.234 4.066 1 85.75 220 GLN B N 1
ATOM 6984 C CA . GLN B 1 220 ? 5.402 19.203 3.064 1 85.75 220 GLN B CA 1
ATOM 6985 C C . GLN B 1 220 ? 5.512 17.812 3.691 1 85.75 220 GLN B C 1
ATOM 6987 O O . GLN B 1 220 ? 6.188 17.625 4.707 1 85.75 220 GLN B O 1
ATOM 6992 N N . PRO B 1 221 ? 4.805 16.875 3.041 1 83.38 221 PRO B N 1
ATOM 6993 C CA . PRO B 1 221 ? 4.902 15.516 3.576 1 83.38 221 PRO B CA 1
ATOM 6994 C C . PRO B 1 221 ? 6.258 14.867 3.309 1 83.38 221 PRO B C 1
ATOM 6996 O O . PRO B 1 221 ? 6.801 15 2.209 1 83.38 221 PRO B O 1
ATOM 6999 N N . ARG B 1 222 ? 6.871 14.266 4.316 1 80.31 222 ARG B N 1
ATOM 7000 C CA . ARG B 1 222 ? 8.141 13.555 4.234 1 80.31 222 ARG B CA 1
ATOM 7001 C C . ARG B 1 222 ? 8.031 12.156 4.816 1 80.31 222 ARG B C 1
ATOM 7003 O O . ARG B 1 222 ? 7.281 11.93 5.773 1 80.31 222 ARG B O 1
ATOM 7010 N N . TYR B 1 223 ? 8.852 11.305 4.199 1 79.12 223 TYR B N 1
ATOM 7011 C CA . TYR B 1 223 ? 8.914 9.938 4.707 1 79.12 223 TYR B CA 1
ATOM 7012 C C . TYR B 1 223 ? 9.961 9.812 5.801 1 79.12 223 TYR B C 1
ATOM 7014 O O . TYR B 1 223 ? 11.148 10.07 5.57 1 79.12 223 TYR B O 1
ATOM 7022 N N . VAL B 1 224 ? 9.461 9.516 7.023 1 79.38 224 VAL B N 1
ATOM 7023 C CA . VAL B 1 224 ? 10.375 9.406 8.156 1 79.38 224 VAL B CA 1
ATOM 7024 C C . VAL B 1 224 ? 10.141 8.078 8.875 1 79.38 224 VAL B C 1
ATOM 7026 O O . VAL B 1 224 ? 9.031 7.539 8.852 1 79.38 224 VAL B O 1
ATOM 7029 N N . PRO B 1 225 ? 11.25 7.578 9.469 1 79.19 225 PRO B N 1
ATOM 7030 C CA . PRO B 1 225 ? 11.086 6.344 10.242 1 79.19 225 PRO B CA 1
ATOM 7031 C C . PRO B 1 225 ? 10.258 6.543 11.508 1 79.19 225 PRO B C 1
ATOM 7033 O O . PRO B 1 225 ? 10.438 7.535 12.219 1 79.19 225 PRO B O 1
ATOM 7036 N N . ASP B 1 226 ? 9.328 5.766 11.734 1 80.5 226 ASP B N 1
ATOM 7037 C CA . ASP B 1 226 ? 8.484 5.805 12.93 1 80.5 226 ASP B CA 1
ATOM 7038 C C . ASP B 1 226 ? 9.164 5.105 14.102 1 80.5 226 ASP B C 1
ATOM 7040 O O . ASP B 1 226 ? 10.312 4.68 14 1 80.5 226 ASP B O 1
ATOM 7044 N N . THR B 1 227 ? 8.484 5.156 15.273 1 78.81 227 THR B N 1
ATOM 7045 C CA . THR B 1 227 ? 9 4.469 16.453 1 78.81 227 THR B CA 1
ATOM 7046 C C . THR B 1 227 ? 8.906 2.957 16.281 1 78.81 227 THR B C 1
ATOM 7048 O O . THR B 1 227 ? 8.031 2.459 15.562 1 78.81 227 THR B O 1
ATOM 7051 N N . ALA B 1 228 ? 9.875 2.324 16.906 1 83.12 228 ALA B N 1
ATOM 7052 C CA . ALA B 1 228 ? 9.891 0.864 16.875 1 83.12 228 ALA B CA 1
ATOM 7053 C C . ALA B 1 228 ? 8.664 0.285 17.578 1 83.12 228 ALA B C 1
ATOM 7055 O O . ALA B 1 228 ? 8.281 0.753 18.656 1 83.12 228 ALA B O 1
ATOM 7056 N N . ALA B 1 229 ? 7.957 -0.424 16.844 1 85 229 ALA B N 1
ATOM 7057 C CA . ALA B 1 229 ? 6.777 -1.071 17.406 1 85 229 ALA B CA 1
ATOM 7058 C C . ALA B 1 229 ? 6.945 -2.588 17.438 1 85 229 ALA B C 1
ATOM 7060 O O . ALA B 1 229 ? 7.551 -3.172 16.547 1 85 229 ALA B O 1
ATOM 7061 N N . LEU B 1 230 ? 6.488 -3.148 18.578 1 87.81 230 LEU B N 1
ATOM 7062 C CA . LEU B 1 230 ? 6.457 -4.602 18.688 1 87.81 230 LEU B CA 1
ATOM 7063 C C . LEU B 1 230 ? 5.207 -5.172 18.031 1 87.81 230 LEU B C 1
ATOM 7065 O O . LEU B 1 230 ? 4.086 -4.809 18.391 1 87.81 230 LEU B O 1
ATOM 7069 N N . GLU B 1 231 ? 5.48 -5.934 16.984 1 84.44 231 GLU B N 1
ATOM 7070 C CA . GLU B 1 231 ? 4.367 -6.535 16.266 1 84.44 231 GLU B CA 1
ATOM 7071 C C . GLU B 1 231 ? 4.398 -8.055 16.359 1 84.44 231 GLU B C 1
ATOM 7073 O O . GLU B 1 231 ? 5.473 -8.664 16.375 1 84.44 231 GLU B O 1
ATOM 7078 N N . HIS B 1 232 ? 3.197 -8.57 16.516 1 86 232 HIS B N 1
ATOM 7079 C CA . HIS B 1 232 ? 3.049 -10.023 16.469 1 86 232 HIS B CA 1
ATOM 7080 C C . HIS B 1 232 ? 2.652 -10.492 15.078 1 86 232 HIS B C 1
ATOM 7082 O O . HIS B 1 232 ? 1.524 -10.258 14.633 1 86 232 HIS B O 1
ATOM 7088 N N . ILE B 1 233 ? 3.623 -11.188 14.414 1 81.44 233 ILE B N 1
ATOM 7089 C CA . ILE B 1 233 ? 3.412 -11.594 13.031 1 81.44 233 ILE B CA 1
ATOM 7090 C C . ILE B 1 233 ? 3.459 -13.117 12.93 1 81.44 233 ILE B C 1
ATOM 7092 O O . ILE B 1 233 ? 4.371 -13.758 13.469 1 81.44 233 ILE B O 1
ATOM 7096 N N . PRO B 1 234 ? 2.467 -13.672 12.273 1 79.94 234 PRO B N 1
ATOM 7097 C CA . PRO B 1 234 ? 2.52 -15.117 12.031 1 79.94 234 PRO B CA 1
ATOM 7098 C C . PRO B 1 234 ? 3.609 -15.508 11.039 1 79.94 234 PRO B C 1
ATOM 7100 O O . PRO B 1 234 ? 3.654 -14.977 9.922 1 79.94 234 PRO B O 1
ATOM 7103 N N . MET B 1 235 ? 4.398 -16.469 11.406 1 78.44 235 MET B N 1
ATOM 7104 C CA . MET B 1 235 ? 5.535 -16.797 10.547 1 78.44 235 MET B CA 1
ATOM 7105 C C . MET B 1 235 ? 5.566 -18.281 10.219 1 78.44 235 MET B C 1
ATOM 7107 O O . MET B 1 235 ? 6.172 -18.688 9.227 1 78.44 235 MET B O 1
ATOM 7111 N N . TRP B 1 236 ? 4.949 -19.109 11.031 1 74.75 236 TRP B N 1
ATOM 7112 C CA . TRP B 1 236 ? 4.973 -20.547 10.781 1 74.75 236 TRP B CA 1
ATOM 7113 C C . TRP B 1 236 ? 3.701 -21.219 11.312 1 74.75 236 TRP B C 1
ATOM 7115 O O . TRP B 1 236 ? 2.84 -20.547 11.891 1 74.75 236 TRP B O 1
ATOM 7125 N N . SER B 1 237 ? 3.516 -22.406 10.742 1 70.25 237 SER B N 1
ATOM 7126 C CA . SER B 1 237 ? 2.395 -23.188 11.266 1 70.25 237 SER B CA 1
ATOM 7127 C C . SER B 1 237 ? 2.877 -24.406 12.031 1 70.25 237 SER B C 1
ATOM 7129 O O . SER B 1 237 ? 3.773 -25.125 11.578 1 70.25 237 SER B O 1
ATOM 7131 N N . GLN B 1 238 ? 2.404 -24.5 13.289 1 59.78 238 GLN B N 1
ATOM 7132 C CA . GLN B 1 238 ? 2.723 -25.672 14.086 1 59.78 238 GLN B CA 1
ATOM 7133 C C . GLN B 1 238 ? 2.021 -26.906 13.539 1 59.78 238 GLN B C 1
ATOM 7135 O O . GLN B 1 238 ? 2.518 -28.031 13.703 1 59.78 238 GLN B O 1
ATOM 7140 N N . ASN B 1 239 ? 0.881 -26.703 13.016 1 56.94 239 ASN B N 1
ATOM 7141 C CA . ASN B 1 239 ? 0.067 -27.828 12.578 1 56.94 239 ASN B CA 1
ATOM 7142 C C . ASN B 1 239 ? 0.104 -27.984 11.062 1 56.94 239 ASN B C 1
ATOM 7144 O O . ASN B 1 239 ? -0.903 -28.344 10.445 1 56.94 239 ASN B O 1
ATOM 7148 N N . PHE B 1 240 ? 1.215 -27.641 10.578 1 53.53 240 PHE B N 1
ATOM 7149 C CA . PHE B 1 240 ? 1.203 -27.766 9.125 1 53.53 240 PHE B CA 1
ATOM 7150 C C . PHE B 1 240 ? 0.917 -29.203 8.703 1 53.53 240 PHE B C 1
ATOM 7152 O O . PHE B 1 240 ? 1.676 -30.109 9.031 1 53.53 240 PHE B O 1
ATOM 7159 N N . ASN B 1 241 ? -0.363 -29.609 8.594 1 51.81 241 ASN B N 1
ATOM 7160 C CA . ASN B 1 241 ? -0.682 -30.906 8 1 51.81 241 ASN B CA 1
ATOM 7161 C C . ASN B 1 241 ? -0.113 -31.031 6.586 1 51.81 241 ASN B C 1
ATOM 7163 O O . ASN B 1 241 ? -0.228 -30.094 5.785 1 51.81 241 ASN B O 1
ATOM 7167 N N . ASP B 1 242 ? 0.795 -31.906 6.43 1 51.06 242 ASP B N 1
ATOM 7168 C CA . ASP B 1 242 ? 1.496 -32.25 5.195 1 51.06 242 ASP B CA 1
ATOM 7169 C C . ASP B 1 242 ? 0.594 -32.062 3.979 1 51.06 242 ASP B C 1
ATOM 7171 O O . ASP B 1 242 ? 1.04 -31.594 2.938 1 51.06 242 ASP B O 1
ATOM 7175 N N . GLN B 1 243 ? -0.529 -32.688 4.145 1 50.97 243 GLN B N 1
ATOM 7176 C CA . GLN B 1 243 ? -1.396 -32.75 2.973 1 50.97 243 GLN B CA 1
ATOM 7177 C C . GLN B 1 243 ? -1.882 -31.344 2.57 1 50.97 243 GLN B C 1
ATOM 7179 O O . GLN B 1 243 ? -2.021 -31.047 1.382 1 50.97 243 GLN B O 1
ATOM 7184 N N . ALA B 1 244 ? -2.184 -30.641 3.668 1 50.88 244 ALA B N 1
ATOM 7185 C CA . ALA B 1 244 ? -2.703 -29.312 3.391 1 50.88 244 ALA B CA 1
ATOM 7186 C C . ALA B 1 244 ? -1.625 -28.406 2.783 1 50.88 244 ALA B C 1
ATOM 7188 O O . ALA B 1 244 ? -1.933 -27.469 2.055 1 50.88 244 ALA B O 1
ATOM 7189 N N . ALA B 1 245 ? -0.428 -28.828 3.121 1 50.78 245 ALA B N 1
ATOM 7190 C CA . ALA B 1 245 ? 0.653 -27.953 2.668 1 50.78 245 ALA B CA 1
ATOM 7191 C C . ALA B 1 245 ? 0.977 -28.203 1.197 1 50.78 245 ALA B C 1
ATOM 7193 O O . ALA B 1 245 ? 1.932 -27.641 0.661 1 50.78 245 ALA B O 1
ATOM 7194 N N . ASP B 1 246 ? 0.391 -29.312 0.663 1 54.41 246 ASP B N 1
ATOM 7195 C CA . ASP B 1 246 ? 0.684 -29.453 -0.76 1 54.41 246 ASP B CA 1
ATOM 7196 C C . ASP B 1 246 ? 0.47 -28.125 -1.497 1 54.41 246 ASP B C 1
ATOM 7198 O O . ASP B 1 246 ? -0.649 -27.812 -1.909 1 54.41 246 ASP B O 1
ATOM 7202 N N . THR B 1 247 ? 1.451 -27.297 -1.133 1 56.91 247 THR B N 1
ATOM 7203 C CA . THR B 1 247 ? 1.533 -25.875 -1.438 1 56.91 247 THR B CA 1
ATOM 7204 C C . THR B 1 247 ? 1.537 -25.656 -2.947 1 56.91 247 THR B C 1
ATOM 7206 O O . THR B 1 247 ? 1.704 -26.594 -3.725 1 56.91 247 THR B O 1
ATOM 7209 N N . ALA B 1 248 ? 1.419 -24.438 -3.346 1 61.59 248 ALA B N 1
ATOM 7210 C CA . ALA B 1 248 ? 1.422 -23.812 -4.668 1 61.59 248 ALA B CA 1
ATOM 7211 C C . ALA B 1 248 ? 2.682 -24.188 -5.445 1 61.59 248 ALA B C 1
ATOM 7213 O O . ALA B 1 248 ? 3.768 -24.281 -4.871 1 61.59 248 ALA B O 1
ATOM 7214 N N . ASN B 1 249 ? 2.459 -24.891 -6.578 1 77.56 249 ASN B N 1
ATOM 7215 C CA . ASN B 1 249 ? 3.594 -25.094 -7.469 1 77.56 249 ASN B CA 1
ATOM 7216 C C . ASN B 1 249 ? 4.082 -23.781 -8.07 1 77.56 249 ASN B C 1
ATOM 7218 O O . ASN B 1 249 ? 3.594 -23.359 -9.125 1 77.56 249 ASN B O 1
ATOM 7222 N N . VAL B 1 250 ? 5.074 -23.297 -7.363 1 84.88 250 VAL B N 1
ATOM 7223 C CA . VAL B 1 250 ? 5.539 -21.938 -7.672 1 84.88 250 VAL B CA 1
ATOM 7224 C C . VAL B 1 250 ? 6.441 -21.969 -8.906 1 84.88 250 VAL B C 1
ATOM 7226 O O . VAL B 1 250 ? 6.852 -20.922 -9.406 1 84.88 250 VAL B O 1
ATOM 7229 N N . TRP B 1 251 ? 6.664 -23.156 -9.492 1 87.44 251 TRP B N 1
ATOM 7230 C CA . TRP B 1 251 ? 7.484 -23.25 -10.695 1 87.44 251 TRP B CA 1
ATOM 7231 C C . TRP B 1 251 ? 6.77 -22.641 -11.891 1 87.44 251 TRP B C 1
ATOM 7233 O O . TRP B 1 251 ? 7.414 -22.156 -12.828 1 87.44 251 TRP B O 1
ATOM 7243 N N . TYR B 1 252 ? 5.43 -22.562 -11.758 1 82.44 252 TYR B N 1
ATOM 7244 C CA . TYR B 1 252 ? 4.625 -22.266 -12.938 1 82.44 252 TYR B CA 1
ATOM 7245 C C . TYR B 1 252 ? 4.223 -20.797 -12.969 1 82.44 252 TYR B C 1
ATOM 7247 O O . TYR B 1 252 ? 3.662 -20.328 -13.961 1 82.44 252 TYR B O 1
ATOM 7255 N N . THR B 1 253 ? 4.473 -20.094 -11.961 1 83.25 253 THR B N 1
ATOM 7256 C CA . THR B 1 253 ? 3.979 -18.719 -11.914 1 83.25 253 THR B CA 1
ATOM 7257 C C . THR B 1 253 ? 5.109 -17.75 -11.586 1 83.25 253 THR B C 1
ATOM 7259 O O . THR B 1 253 ? 6.102 -18.141 -10.961 1 83.25 253 THR B O 1
ATOM 7262 N N . ARG B 1 254 ? 4.906 -16.594 -12.062 1 85.69 254 ARG B N 1
ATOM 7263 C CA . ARG B 1 254 ? 5.863 -15.555 -11.719 1 85.69 254 ARG B CA 1
ATOM 7264 C C . ARG B 1 254 ? 5.551 -14.945 -10.352 1 85.69 254 ARG B C 1
ATOM 7266 O O . ARG B 1 254 ? 4.387 -14.891 -9.945 1 85.69 254 ARG B O 1
ATOM 7273 N N . PRO B 1 255 ? 6.566 -14.539 -9.727 1 83.75 255 PRO B N 1
ATOM 7274 C CA . PRO B 1 255 ? 6.277 -13.773 -8.516 1 83.75 255 PRO B CA 1
ATOM 7275 C C . PRO B 1 255 ? 5.633 -12.422 -8.812 1 83.75 255 PRO B C 1
ATOM 7277 O O . PRO B 1 255 ? 5.973 -11.781 -9.812 1 83.75 255 PRO B O 1
ATOM 7280 N N . LEU B 1 256 ? 4.691 -12.055 -8.133 1 76.88 256 LEU B N 1
ATOM 7281 C CA . LEU B 1 256 ? 4.02 -10.789 -8.375 1 76.88 256 LEU B CA 1
ATOM 7282 C C . LEU B 1 256 ? 4.93 -9.617 -8.016 1 76.88 256 LEU B C 1
ATOM 7284 O O . LEU B 1 256 ? 4.898 -8.578 -8.68 1 76.88 256 LEU B O 1
ATOM 7288 N N . ASN B 1 257 ? 5.676 -9.852 -6.977 1 78 257 ASN B N 1
ATOM 7289 C CA . ASN B 1 257 ? 6.637 -8.836 -6.555 1 78 257 ASN B CA 1
ATOM 7290 C C . ASN B 1 257 ? 7.934 -9.469 -6.059 1 78 257 ASN B C 1
ATOM 7292 O O . ASN B 1 257 ? 7.934 -10.609 -5.594 1 78 257 ASN B O 1
ATOM 7296 N N . ILE B 1 258 ? 8.953 -8.688 -6.359 1 83.69 258 ILE B N 1
ATOM 7297 C CA . ILE B 1 258 ? 10.234 -9.078 -5.789 1 83.69 258 ILE B CA 1
ATOM 7298 C C . ILE B 1 258 ? 10.383 -8.492 -4.391 1 83.69 258 ILE B C 1
ATOM 7300 O O . ILE B 1 258 ? 10.297 -7.273 -4.207 1 83.69 258 ILE B O 1
ATOM 7304 N N . ILE B 1 259 ? 10.484 -9.305 -3.385 1 80.81 259 ILE B N 1
ATOM 7305 C CA . ILE B 1 259 ? 10.57 -8.883 -1.991 1 80.81 259 ILE B CA 1
ATOM 7306 C C . ILE B 1 259 ? 12.023 -8.922 -1.528 1 80.81 259 ILE B C 1
ATOM 7308 O O . ILE B 1 259 ? 12.758 -9.859 -1.854 1 80.81 259 ILE B O 1
ATOM 7312 N N . PRO B 1 260 ? 12.367 -7.926 -0.826 1 82.31 260 PRO B N 1
ATOM 7313 C CA . PRO B 1 260 ? 13.727 -7.961 -0.28 1 82.31 260 PRO B CA 1
ATOM 7314 C C . PRO B 1 260 ? 13.938 -9.109 0.705 1 82.31 260 PRO B C 1
ATOM 7316 O O . PRO B 1 260 ? 12.977 -9.594 1.307 1 82.31 260 PRO B O 1
ATOM 7319 N N . PHE B 1 261 ? 15.188 -9.508 0.831 1 83.62 261 PHE B N 1
ATOM 7320 C CA . PHE B 1 261 ? 15.57 -10.609 1.71 1 83.62 261 PHE B CA 1
ATOM 7321 C C . PHE B 1 261 ? 16.766 -10.219 2.576 1 83.62 261 PHE B C 1
ATOM 7323 O O . PHE B 1 261 ? 17.422 -9.211 2.318 1 83.62 261 PHE B O 1
ATOM 7330 N N . ALA B 1 262 ? 16.953 -10.953 3.619 1 82.5 262 ALA B N 1
ATOM 7331 C CA . ALA B 1 262 ? 18.141 -10.781 4.473 1 82.5 262 ALA B CA 1
ATOM 7332 C C . ALA B 1 262 ? 19.203 -11.82 4.145 1 82.5 262 ALA B C 1
ATOM 7334 O O . ALA B 1 262 ? 18.875 -12.945 3.736 1 82.5 262 ALA B O 1
ATOM 7335 N N . GLN B 1 263 ? 20.438 -11.383 4.281 1 86.94 263 GLN B N 1
ATOM 7336 C CA . GLN B 1 263 ? 21.516 -12.305 3.969 1 86.94 263 GLN B CA 1
ATOM 7337 C C . GLN B 1 263 ? 22.656 -12.18 4.98 1 86.94 263 GLN B C 1
ATOM 7339 O O . GLN B 1 263 ? 22.953 -11.078 5.449 1 86.94 263 GLN B O 1
ATOM 7344 N N . ASP B 1 264 ? 23.141 -13.336 5.359 1 81.88 264 ASP B N 1
ATOM 7345 C CA . ASP B 1 264 ? 24.375 -13.445 6.133 1 81.88 264 ASP B CA 1
ATOM 7346 C C . ASP B 1 264 ? 25.422 -14.258 5.375 1 81.88 264 ASP B C 1
ATOM 7348 O O . ASP B 1 264 ? 25.219 -15.445 5.09 1 81.88 264 ASP B O 1
ATOM 7352 N N . LYS B 1 265 ? 26.391 -13.539 4.953 1 84.31 265 LYS B N 1
ATOM 7353 C CA . LYS B 1 265 ? 27.516 -14.18 4.273 1 84.31 265 LYS B CA 1
ATOM 7354 C C . LYS B 1 265 ? 28.828 -13.914 5.004 1 84.31 265 LYS B C 1
ATOM 7356 O O . LYS B 1 265 ? 29.547 -12.969 4.668 1 84.31 265 LYS B O 1
ATOM 7361 N N . PRO B 1 266 ? 29.156 -14.828 5.945 1 76.06 266 PRO B N 1
ATOM 7362 C CA . PRO B 1 266 ? 30.344 -14.578 6.77 1 76.06 266 PRO B CA 1
ATOM 7363 C C . PRO B 1 266 ? 31.656 -14.695 5.984 1 76.06 266 PRO B C 1
ATOM 7365 O O . PRO B 1 266 ? 32.625 -13.977 6.27 1 76.06 266 PRO B O 1
ATOM 7368 N N . ASP B 1 267 ? 31.656 -15.719 5.07 1 74.62 267 ASP B N 1
ATOM 7369 C CA . ASP B 1 267 ? 32.906 -15.984 4.383 1 74.62 267 ASP B CA 1
ATOM 7370 C C . ASP B 1 267 ? 32.812 -15.672 2.893 1 74.62 267 ASP B C 1
ATOM 7372 O O . ASP B 1 267 ? 31.703 -15.641 2.34 1 74.62 267 ASP B O 1
ATOM 7376 N N . THR B 1 268 ? 33.969 -15.258 2.361 1 76.94 268 THR B N 1
ATOM 7377 C CA . THR B 1 268 ? 34 -15.078 0.915 1 76.94 268 THR B CA 1
ATOM 7378 C C . THR B 1 268 ? 33.875 -16.422 0.198 1 76.94 268 THR B C 1
ATOM 7380 O O . THR B 1 268 ? 34.219 -17.469 0.745 1 76.94 268 THR B O 1
ATOM 7383 N N . ALA B 1 269 ? 33.281 -16.375 -0.955 1 79.5 269 ALA B N 1
ATOM 7384 C CA . ALA B 1 269 ? 33.094 -17.578 -1.76 1 79.5 269 ALA B CA 1
ATOM 7385 C C . ALA B 1 269 ? 34.406 -18.25 -2.08 1 79.5 269 ALA B C 1
ATOM 7387 O O . ALA B 1 269 ? 35.375 -17.578 -2.451 1 79.5 269 ALA B O 1
ATOM 7388 N N . PRO B 1 270 ? 34.531 -19.531 -1.748 1 77.69 270 PRO B N 1
ATOM 7389 C CA . PRO B 1 270 ? 35.781 -20.234 -2.07 1 77.69 270 PRO B CA 1
ATOM 7390 C C . PRO B 1 270 ? 36.062 -20.266 -3.57 1 77.69 270 PRO B C 1
ATOM 7392 O O . PRO B 1 270 ? 35.125 -20.359 -4.379 1 77.69 270 PRO B O 1
ATOM 7395 N N . ASN B 1 271 ? 37.281 -20.016 -3.904 1 75.31 271 ASN B N 1
ATOM 7396 C CA . ASN B 1 271 ? 37.688 -20.156 -5.297 1 75.31 271 ASN B CA 1
ATOM 7397 C C . ASN B 1 271 ? 37.969 -21.609 -5.656 1 75.31 271 ASN B C 1
ATOM 7399 O O . ASN B 1 271 ? 38.875 -22.234 -5.07 1 75.31 271 ASN B O 1
ATOM 7403 N N . MET B 1 272 ? 37.094 -22.125 -6.473 1 76.5 272 MET B N 1
ATOM 7404 C CA . MET B 1 272 ? 37.281 -23.516 -6.906 1 76.5 272 MET B CA 1
ATOM 7405 C C . MET B 1 272 ? 37.812 -23.562 -8.336 1 76.5 272 MET B C 1
ATOM 7407 O O . MET B 1 272 ? 37.344 -22.828 -9.203 1 76.5 272 MET B O 1
ATOM 7411 N N . GLN B 1 273 ? 38.844 -24.359 -8.609 1 72.19 273 GLN B N 1
ATOM 7412 C CA . GLN B 1 273 ? 39.406 -24.484 -9.945 1 72.19 273 GLN B CA 1
ATOM 7413 C C . GLN B 1 273 ? 38.438 -25.188 -10.891 1 72.19 273 GLN B C 1
ATOM 7415 O O . GLN B 1 273 ? 38.281 -24.781 -12.047 1 72.19 273 GLN B O 1
ATOM 7420 N N . ASP B 1 274 ? 37.812 -26.234 -10.383 1 78.62 274 ASP B N 1
ATOM 7421 C CA . ASP B 1 274 ? 36.938 -27.031 -11.25 1 78.62 274 ASP B CA 1
ATOM 7422 C C . ASP B 1 274 ? 35.5 -26.922 -10.82 1 78.62 274 ASP B C 1
ATOM 7424 O O . ASP B 1 274 ? 34.75 -27.906 -10.898 1 78.62 274 ASP B O 1
ATOM 7428 N N . GLY B 1 275 ? 35.188 -25.719 -10.297 1 85.25 275 GLY B N 1
ATOM 7429 C CA . GLY B 1 275 ? 33.812 -25.562 -9.859 1 85.25 275 GLY B CA 1
ATOM 7430 C C . GLY B 1 275 ? 33.5 -24.188 -9.312 1 85.25 275 GLY B C 1
ATOM 7431 O O . GLY B 1 275 ? 34.281 -23.25 -9.5 1 85.25 275 GLY B O 1
ATOM 7432 N N . TRP B 1 276 ? 32.375 -24.016 -8.922 1 88.44 276 TRP B N 1
ATOM 7433 C CA . TRP B 1 276 ? 31.891 -22.766 -8.336 1 88.44 276 TRP B CA 1
ATOM 7434 C C . TRP B 1 276 ? 31.234 -23.031 -6.992 1 88.44 276 TRP B C 1
ATOM 7436 O O . TRP B 1 276 ? 30.562 -24.047 -6.805 1 88.44 276 TRP B O 1
ATOM 7446 N N . ASP B 1 277 ? 31.438 -22.219 -6.066 1 87.06 277 ASP B N 1
ATOM 7447 C CA . ASP B 1 277 ? 30.797 -22.25 -4.754 1 87.06 277 ASP B CA 1
ATOM 7448 C C . ASP B 1 277 ? 30.391 -20.859 -4.293 1 87.06 277 ASP B C 1
ATOM 7450 O O . ASP B 1 277 ? 31.188 -19.922 -4.367 1 87.06 277 ASP B O 1
ATOM 7454 N N . THR B 1 278 ? 29.188 -20.766 -3.91 1 88.44 278 THR B N 1
ATOM 7455 C CA . THR B 1 278 ? 28.719 -19.469 -3.451 1 88.44 278 THR B CA 1
ATOM 7456 C C . THR B 1 278 ? 29.219 -19.172 -2.039 1 88.44 278 THR B C 1
ATOM 7458 O O . THR B 1 278 ? 29.156 -18.031 -1.576 1 88.44 278 THR B O 1
ATOM 7461 N N . GLY B 1 279 ? 29.688 -20.156 -1.323 1 84.69 279 GLY B N 1
ATOM 7462 C CA . GLY B 1 279 ? 30.109 -19.984 0.059 1 84.69 279 GLY B CA 1
ATOM 7463 C C . GLY B 1 279 ? 28.953 -20.094 1.045 1 84.69 279 GLY B C 1
ATOM 7464 O O . GLY B 1 279 ? 27.781 -20.094 0.648 1 84.69 279 GLY B O 1
ATOM 7465 N N . LYS B 1 280 ? 29.297 -20.203 2.275 1 82.19 280 LYS B N 1
ATOM 7466 C CA . LYS B 1 280 ? 28.281 -20.266 3.309 1 82.19 280 LYS B CA 1
ATOM 7467 C C . LYS B 1 280 ? 27.422 -19 3.314 1 82.19 280 LYS B C 1
ATOM 7469 O O . LYS B 1 280 ? 27.906 -17.906 3.605 1 82.19 280 LYS B O 1
ATOM 7474 N N . THR B 1 281 ? 26.234 -19.156 2.861 1 85.38 281 THR B N 1
ATOM 7475 C CA . THR B 1 281 ? 25.312 -18.047 2.762 1 85.38 281 THR B CA 1
ATOM 7476 C C . THR B 1 281 ? 23.938 -18.438 3.309 1 85.38 281 THR B C 1
ATOM 7478 O O . THR B 1 281 ? 23.375 -19.453 2.914 1 85.38 281 THR B O 1
ATOM 7481 N N . MET B 1 282 ? 23.484 -17.641 4.27 1 84.44 282 MET B N 1
ATOM 7482 C CA . MET B 1 282 ? 22.141 -17.812 4.793 1 84.44 282 MET B CA 1
ATOM 7483 C C . MET B 1 282 ? 21.234 -16.656 4.367 1 84.44 282 MET B C 1
ATOM 7485 O O . MET B 1 282 ? 21.625 -15.484 4.453 1 84.44 282 MET B O 1
ATOM 7489 N N . ARG B 1 283 ? 20.094 -16.969 3.854 1 84.88 283 ARG B N 1
ATOM 7490 C CA . ARG B 1 283 ? 19.141 -15.945 3.451 1 84.88 283 ARG B CA 1
ATOM 7491 C C . ARG B 1 283 ? 17.828 -16.094 4.227 1 84.88 283 ARG B C 1
ATOM 7493 O O . ARG B 1 283 ? 17.375 -17.203 4.492 1 84.88 283 ARG B O 1
ATOM 7500 N N . GLY B 1 284 ? 17.312 -14.93 4.676 1 83.12 284 GLY B N 1
ATOM 7501 C CA . GLY B 1 284 ? 16.062 -14.867 5.418 1 83.12 284 GLY B CA 1
ATOM 7502 C C . GLY B 1 284 ? 14.969 -14.125 4.684 1 83.12 284 GLY B C 1
ATOM 7503 O O . GLY B 1 284 ? 15.242 -13.148 3.975 1 83.12 284 GLY B O 1
ATOM 7504 N N . PHE B 1 285 ? 13.734 -14.625 4.922 1 82.75 285 PHE B N 1
ATOM 7505 C CA . PHE B 1 285 ? 12.586 -14.016 4.262 1 82.75 285 PHE B CA 1
ATOM 7506 C C . PHE B 1 285 ? 11.805 -13.141 5.227 1 82.75 285 PHE B C 1
ATOM 7508 O O . PHE B 1 285 ? 11.641 -13.484 6.398 1 82.75 285 PHE B O 1
ATOM 7515 N N . LEU B 1 286 ? 11.305 -12.094 4.66 1 79.88 286 LEU B N 1
ATOM 7516 C CA . LEU B 1 286 ? 10.453 -11.211 5.445 1 79.88 286 LEU B CA 1
ATOM 7517 C C . LEU B 1 286 ? 9 -11.688 5.414 1 79.88 286 LEU B C 1
ATOM 7519 O O . LEU B 1 286 ? 8.5 -12.078 4.363 1 79.88 286 LEU B O 1
ATOM 7523 N N . PRO B 1 287 ? 8.391 -11.719 6.539 1 78.44 287 PRO B N 1
ATOM 7524 C CA . PRO B 1 287 ? 7.035 -12.258 6.625 1 78.44 287 PRO B CA 1
ATOM 7525 C C . PRO B 1 287 ? 5.973 -11.273 6.137 1 78.44 287 PRO B C 1
ATOM 7527 O O . PRO B 1 287 ? 4.992 -11.023 6.844 1 78.44 287 PRO B O 1
ATOM 7530 N N . PHE B 1 288 ? 6.234 -10.531 5.082 1 71.94 288 PHE B N 1
ATOM 7531 C CA . PHE B 1 288 ? 5.254 -9.578 4.574 1 71.94 288 PHE B CA 1
ATOM 7532 C C . PHE B 1 288 ? 4.824 -9.945 3.158 1 71.94 288 PHE B C 1
ATOM 7534 O O . PHE B 1 288 ? 5.633 -10.438 2.369 1 71.94 288 PHE B O 1
ATOM 7541 N N . ASP B 1 289 ? 3.51 -9.922 2.924 1 61.5 289 ASP B N 1
ATOM 7542 C CA . ASP B 1 289 ? 2.939 -10.391 1.663 1 61.5 289 ASP B CA 1
ATOM 7543 C C . ASP B 1 289 ? 3.057 -9.32 0.578 1 61.5 289 ASP B C 1
ATOM 7545 O O . ASP B 1 289 ? 2.877 -9.609 -0.607 1 61.5 289 ASP B O 1
ATOM 7549 N N . SER B 1 290 ? 3.135 -8.094 1.042 1 61.84 290 SER B N 1
ATOM 7550 C CA . SER B 1 290 ? 3.084 -7.074 0.001 1 61.84 290 SER B CA 1
ATOM 7551 C C . SER B 1 290 ? 4.398 -6.309 -0.088 1 61.84 290 SER B C 1
ATOM 7553 O O . SER B 1 290 ? 5.113 -6.172 0.908 1 61.84 290 SER B O 1
ATOM 7555 N N . MET B 1 291 ? 4.711 -6.078 -1.318 1 60.47 291 MET B N 1
ATOM 7556 C CA . MET B 1 291 ? 5.879 -5.246 -1.601 1 60.47 291 MET B CA 1
ATOM 7557 C C . MET B 1 291 ? 5.828 -3.951 -0.8 1 60.47 291 MET B C 1
ATOM 7559 O O . MET B 1 291 ? 6.848 -3.506 -0.269 1 60.47 291 MET B O 1
ATOM 7563 N N . LEU B 1 292 ? 4.66 -3.539 -0.68 1 60 292 LEU B N 1
ATOM 7564 C CA . LEU B 1 292 ? 4.52 -2.262 0.011 1 60 292 LEU B CA 1
ATOM 7565 C C . LEU B 1 292 ? 4.848 -2.404 1.492 1 60 292 LEU B C 1
ATOM 7567 O O . LEU B 1 292 ? 5.512 -1.54 2.072 1 60 292 LEU B O 1
ATOM 7571 N N . ALA B 1 293 ? 4.473 -3.461 1.991 1 63.66 293 ALA B N 1
ATOM 7572 C CA . ALA B 1 293 ? 4.762 -3.688 3.404 1 63.66 293 ALA B CA 1
ATOM 7573 C C . ALA B 1 293 ? 6.25 -3.938 3.627 1 63.66 293 ALA B C 1
ATOM 7575 O O . ALA B 1 293 ? 6.82 -3.479 4.617 1 63.66 293 ALA B O 1
ATOM 7576 N N . GLY B 1 294 ? 6.805 -4.434 2.623 1 64.62 294 GLY B N 1
ATOM 7577 C CA . GLY B 1 294 ? 8.219 -4.73 2.756 1 64.62 294 GLY B CA 1
ATOM 7578 C C . GLY B 1 294 ? 9.109 -3.525 2.518 1 64.62 294 GLY B C 1
ATOM 7579 O O . GLY B 1 294 ? 10.125 -3.35 3.201 1 64.62 294 GLY B O 1
ATOM 7580 N N . ASN B 1 295 ? 8.625 -2.662 1.612 1 64.62 295 ASN B N 1
ATOM 7581 C CA . ASN B 1 295 ? 9.43 -1.494 1.264 1 64.62 295 ASN B CA 1
ATOM 7582 C C . ASN B 1 295 ? 9.336 -0.412 2.336 1 64.62 295 ASN B C 1
ATOM 7584 O O . ASN B 1 295 ? 10.195 0.469 2.408 1 64.62 295 ASN B O 1
ATOM 7588 N N . SER B 1 296 ? 8.344 -0.569 3.162 1 71.31 296 SER B N 1
ATOM 7589 C CA . SER B 1 296 ? 8.148 0.466 4.172 1 71.31 296 SER B CA 1
ATOM 7590 C C . SER B 1 296 ? 8.93 0.151 5.445 1 71.31 296 SER B C 1
ATOM 7592 O O . SER B 1 296 ? 8.961 0.96 6.375 1 71.31 296 SER B O 1
ATOM 7594 N N . ILE B 1 297 ? 9.734 -0.951 5.379 1 77.12 297 ILE B N 1
ATOM 7595 C CA . ILE B 1 297 ? 10.414 -1.374 6.598 1 77.12 297 ILE B CA 1
ATOM 7596 C C . ILE B 1 297 ? 11.836 -0.809 6.617 1 77.12 297 ILE B C 1
ATOM 7598 O O . ILE B 1 297 ? 12.586 -0.967 5.656 1 77.12 297 ILE B O 1
ATOM 7602 N N . GLN B 1 298 ? 12.141 -0.124 7.648 1 76.5 298 GLN B N 1
ATOM 7603 C CA . GLN B 1 298 ? 13.5 0.387 7.836 1 76.5 298 GLN B CA 1
ATOM 7604 C C . GLN B 1 298 ? 14.352 -0.59 8.641 1 76.5 298 GLN B C 1
ATOM 7606 O O . GLN B 1 298 ? 15.484 -0.89 8.266 1 76.5 298 GLN B O 1
ATOM 7611 N N . ASN B 1 299 ? 13.727 -0.903 9.766 1 77.44 299 ASN B N 1
ATOM 7612 C CA . ASN B 1 299 ? 14.43 -1.831 10.648 1 77.44 299 ASN B CA 1
ATOM 7613 C C . ASN B 1 299 ? 13.516 -2.953 11.125 1 77.44 299 ASN B C 1
ATOM 7615 O O . ASN B 1 299 ? 12.328 -2.727 11.391 1 77.44 299 ASN B O 1
ATOM 7619 N N . LEU B 1 300 ? 14.047 -4.098 11.023 1 78.19 300 LEU B N 1
ATOM 7620 C CA . LEU B 1 300 ? 13.344 -5.281 11.5 1 78.19 300 LEU B CA 1
ATOM 7621 C C . LEU B 1 300 ? 14.25 -6.121 12.398 1 78.19 300 LEU B C 1
ATOM 7623 O O . LEU B 1 300 ? 15.391 -6.414 12.039 1 78.19 300 LEU B O 1
ATOM 7627 N N . GLN B 1 301 ? 13.734 -6.281 13.656 1 79.56 301 GLN B N 1
ATOM 7628 C CA . GLN B 1 301 ? 14.484 -7.109 14.594 1 79.56 301 GLN B CA 1
ATOM 7629 C C . GLN B 1 301 ? 13.625 -8.25 15.133 1 79.56 301 GLN B C 1
ATOM 7631 O O . GLN B 1 301 ? 12.492 -8.031 15.57 1 79.56 301 GLN B O 1
ATOM 7636 N N . GLY B 1 302 ? 14.141 -9.414 14.984 1 78.62 302 GLY B N 1
ATOM 7637 C CA . GLY B 1 302 ? 13.438 -10.602 15.453 1 78.62 302 GLY B CA 1
ATOM 7638 C C . GLY B 1 302 ? 13.781 -11.852 14.664 1 78.62 302 GLY B C 1
ATOM 7639 O O . GLY B 1 302 ? 14.672 -11.828 13.812 1 78.62 302 GLY B O 1
ATOM 7640 N N . PRO B 1 303 ? 13.164 -12.93 15.031 1 78.12 303 PRO B N 1
ATOM 7641 C CA . PRO B 1 303 ? 13.406 -14.18 14.312 1 78.12 303 PRO B CA 1
ATOM 7642 C C . PRO B 1 303 ? 12.797 -14.18 12.906 1 78.12 303 PRO B C 1
ATOM 7644 O O . PRO B 1 303 ? 11.695 -13.672 12.711 1 78.12 303 PRO B O 1
ATOM 7647 N N . LEU B 1 304 ? 13.633 -14.672 11.969 1 79.5 304 LEU B N 1
ATOM 7648 C CA . LEU B 1 304 ? 13.188 -14.805 10.586 1 79.5 304 LEU B CA 1
ATOM 7649 C C . LEU B 1 304 ? 13.414 -16.219 10.07 1 79.5 304 LEU B C 1
ATOM 7651 O O . LEU B 1 304 ? 14.352 -16.891 10.492 1 79.5 304 LEU B O 1
ATOM 7655 N N . PRO B 1 305 ? 12.492 -16.594 9.234 1 79.56 305 PRO B N 1
ATOM 7656 C CA . PRO B 1 305 ? 12.812 -17.859 8.547 1 79.56 305 PRO B CA 1
ATOM 7657 C C . PRO B 1 305 ? 14.039 -17.734 7.645 1 79.56 305 PRO B C 1
ATOM 7659 O O . PRO B 1 305 ? 14.141 -16.797 6.859 1 79.56 305 PRO B O 1
ATOM 7662 N N . VAL B 1 306 ? 14.945 -18.703 7.848 1 81.25 306 VAL B N 1
ATOM 7663 C CA . VAL B 1 306 ? 16.203 -18.672 7.113 1 81.25 306 VAL B CA 1
ATOM 7664 C C . VAL B 1 306 ? 16.422 -19.984 6.375 1 81.25 306 VAL B C 1
ATOM 7666 O O . VAL B 1 306 ? 15.969 -21.047 6.836 1 81.25 306 VAL B O 1
ATOM 7669 N N . PHE B 1 307 ? 16.984 -19.969 5.219 1 80.81 307 PHE B N 1
ATOM 7670 C CA . PHE B 1 307 ? 17.391 -21.172 4.523 1 80.81 307 PHE B CA 1
ATOM 7671 C C . PHE B 1 307 ? 18.844 -21.094 4.078 1 80.81 307 PHE B C 1
ATOM 7673 O O . PHE B 1 307 ? 19.391 -20 3.939 1 80.81 307 PHE B O 1
ATOM 7680 N N . ASP B 1 308 ? 19.422 -22.234 3.932 1 81.69 308 ASP B N 1
ATOM 7681 C CA . ASP B 1 308 ? 20.797 -22.328 3.451 1 81.69 308 ASP B CA 1
ATOM 7682 C C . ASP B 1 308 ? 20.859 -22.125 1.939 1 81.69 308 ASP B C 1
ATOM 7684 O O . ASP B 1 308 ? 20.391 -22.969 1.169 1 81.69 308 ASP B O 1
ATOM 7688 N N . ALA B 1 309 ? 21.453 -20.984 1.617 1 87.69 309 ALA B N 1
ATOM 7689 C CA . ALA B 1 309 ? 21.516 -20.625 0.201 1 87.69 309 ALA B CA 1
ATOM 7690 C C . ALA B 1 309 ? 22.906 -20.906 -0.369 1 87.69 309 ALA B C 1
ATOM 7692 O O . ALA B 1 309 ? 23.359 -20.203 -1.267 1 87.69 309 ALA B O 1
ATOM 7693 N N . GLN B 1 310 ? 23.562 -21.859 0.187 1 86.19 310 GLN B N 1
ATOM 7694 C CA . GLN B 1 310 ? 24.859 -22.25 -0.369 1 86.19 310 GLN B CA 1
ATOM 7695 C C . GLN B 1 310 ? 24.688 -23.297 -1.473 1 86.19 310 GLN B C 1
ATOM 7697 O O . GLN B 1 310 ? 24 -24.297 -1.283 1 86.19 310 GLN B O 1
ATOM 7702 N N . TYR B 1 311 ? 25.266 -22.984 -2.561 1 88.88 311 TYR B N 1
ATOM 7703 C CA . TYR B 1 311 ? 25.281 -23.906 -3.691 1 88.88 311 TYR B CA 1
ATOM 7704 C C . TYR B 1 311 ? 26.703 -24.094 -4.207 1 88.88 311 TYR B C 1
ATOM 7706 O O . TYR B 1 311 ? 27.469 -23.141 -4.309 1 88.88 311 TYR B O 1
ATOM 7714 N N . ALA B 1 312 ? 27.016 -25.312 -4.422 1 86.56 312 ALA B N 1
ATOM 7715 C CA . ALA B 1 312 ? 28.312 -25.656 -4.996 1 86.56 312 ALA B CA 1
ATOM 7716 C C . ALA B 1 312 ? 28.156 -26.547 -6.23 1 86.56 312 ALA B C 1
ATOM 7718 O O . ALA B 1 312 ? 27.469 -27.578 -6.18 1 86.56 312 ALA B O 1
ATOM 7719 N N . CYS B 1 313 ? 28.703 -26.062 -7.309 1 88.75 313 CYS B N 1
ATOM 7720 C CA . CYS B 1 313 ? 28.656 -26.828 -8.555 1 88.75 313 CYS B CA 1
ATOM 7721 C C . CYS B 1 313 ? 30.047 -27.219 -9 1 88.75 313 CYS B C 1
ATOM 7723 O O . CYS B 1 313 ? 30.984 -26.422 -8.945 1 88.75 313 CYS B O 1
ATOM 7725 N N . PHE B 1 314 ? 30.281 -28.438 -9.406 1 83 314 PHE B N 1
ATOM 7726 C CA . PHE B 1 314 ? 31.594 -28.891 -9.852 1 83 314 PHE B CA 1
ATOM 7727 C C . PHE B 1 314 ? 31.469 -29.953 -10.93 1 83 314 PHE B C 1
ATOM 7729 O O . PHE B 1 314 ? 30.422 -30.594 -11.062 1 83 314 PHE B O 1
ATOM 7736 N N . ARG B 1 315 ? 32.5 -30.094 -11.492 1 85.25 315 ARG B N 1
ATOM 7737 C CA . ARG B 1 315 ? 32.594 -31.094 -12.547 1 85.25 315 ARG B CA 1
ATOM 7738 C C . ARG B 1 315 ? 32.656 -32.5 -11.961 1 85.25 315 ARG B C 1
ATOM 7740 O O . ARG B 1 315 ? 33.469 -32.75 -11.062 1 85.25 315 ARG B O 1
ATOM 7747 N N . PRO B 1 316 ? 31.766 -33.344 -12.453 1 82.31 316 PRO B N 1
ATOM 7748 C CA . PRO B 1 316 ? 31.875 -34.719 -11.977 1 82.31 316 PRO B CA 1
ATOM 7749 C C . PRO B 1 316 ? 33.156 -35.406 -12.469 1 82.31 316 PRO B C 1
ATOM 7751 O O . PRO B 1 316 ? 33.656 -35.062 -13.523 1 82.31 316 PRO B O 1
ATOM 7754 N N . THR B 1 317 ? 33.688 -36.344 -11.68 1 79.06 317 THR B N 1
ATOM 7755 C CA . THR B 1 317 ? 34.875 -37.125 -12.062 1 79.06 317 THR B CA 1
ATOM 7756 C C . THR B 1 317 ? 34.531 -38.188 -13.078 1 79.06 317 THR B C 1
ATOM 7758 O O . THR B 1 317 ? 35.344 -38.562 -13.922 1 79.06 317 THR B O 1
ATOM 7761 N N . SER B 1 318 ? 33.344 -38.719 -12.867 1 81.75 318 SER B N 1
ATOM 7762 C CA . SER B 1 318 ? 32.844 -39.719 -13.82 1 81.75 318 SER B CA 1
ATOM 7763 C C . SER B 1 318 ? 31.391 -39.406 -14.219 1 81.75 318 SER B C 1
ATOM 7765 O O . SER B 1 318 ? 30.578 -39 -13.383 1 81.75 318 SER B O 1
ATOM 7767 N N . PHE B 1 319 ? 31.203 -39.5 -15.508 1 85.75 319 PHE B N 1
ATOM 7768 C CA . PHE B 1 319 ? 29.875 -39.219 -16.047 1 85.75 319 PHE B CA 1
ATOM 7769 C C . PHE B 1 319 ? 29.5 -40.281 -17.094 1 85.75 319 PHE B C 1
ATOM 7771 O O . PHE B 1 319 ? 30.125 -40.375 -18.141 1 85.75 319 PHE B O 1
ATOM 7778 N N . SER B 1 320 ? 28.594 -41.125 -16.688 1 85.69 320 SER B N 1
ATOM 7779 C CA . SER B 1 320 ? 28.031 -42.125 -17.609 1 85.69 320 SER B CA 1
ATOM 7780 C C . SER B 1 320 ? 26.562 -41.812 -17.906 1 85.69 320 SER B C 1
ATOM 7782 O O . SER B 1 320 ? 25.75 -41.719 -17 1 85.69 320 SER B O 1
ATOM 7784 N N . ALA B 1 321 ? 26.391 -41.562 -19.156 1 87.88 321 ALA B N 1
ATOM 7785 C CA . ALA B 1 321 ? 25.016 -41.219 -19.5 1 87.88 321 ALA B CA 1
ATOM 7786 C C . ALA B 1 321 ? 24.594 -41.875 -20.797 1 87.88 321 ALA B C 1
ATOM 7788 O O . ALA B 1 321 ? 25.422 -42.219 -21.641 1 87.88 321 ALA B O 1
ATOM 7789 N N . SER B 1 322 ? 23.359 -42.125 -20.828 1 87.94 322 SER B N 1
ATOM 7790 C CA . SER B 1 322 ? 22.719 -42.625 -22.031 1 87.94 322 SER B CA 1
ATOM 7791 C C . SER B 1 322 ? 21.609 -41.656 -22.5 1 87.94 322 SER B C 1
ATOM 7793 O O . SER B 1 322 ? 20.938 -41.031 -21.672 1 87.94 322 SER B O 1
ATOM 7795 N N . LEU B 1 323 ? 21.547 -41.531 -23.812 1 88.69 323 LEU B N 1
ATOM 7796 C CA . LEU B 1 323 ? 20.547 -40.688 -24.422 1 88.69 323 LEU B CA 1
ATOM 7797 C C . LEU B 1 323 ? 19.359 -41.5 -24.938 1 88.69 323 LEU B C 1
ATOM 7799 O O . LEU B 1 323 ? 19.562 -42.531 -25.594 1 88.69 323 LEU B O 1
ATOM 7803 N N . SER B 1 324 ? 18.219 -41.062 -24.5 1 85.12 324 SER B N 1
ATOM 7804 C CA . SER B 1 324 ? 16.984 -41.719 -24.984 1 85.12 324 SER B CA 1
ATOM 7805 C C . SER B 1 324 ? 16.016 -40.656 -25.516 1 85.12 324 SER B C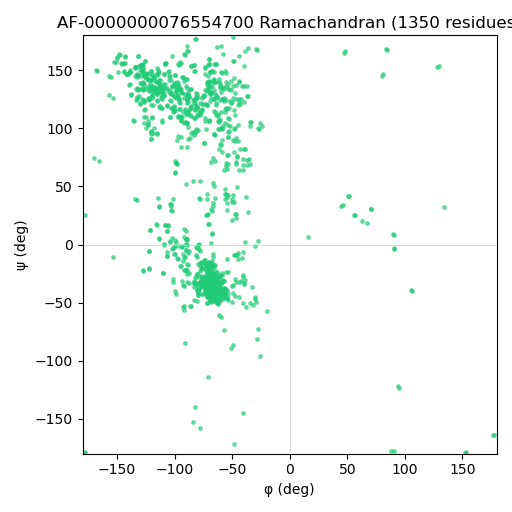 1
ATOM 7807 O O . SER B 1 324 ? 16.156 -39.469 -25.234 1 85.12 324 SER B O 1
ATOM 7809 N N . ARG B 1 325 ? 15.164 -41.125 -26.406 1 83.56 325 ARG B N 1
ATOM 7810 C CA . ARG B 1 325 ? 14.141 -40.281 -26.984 1 83.56 325 ARG B CA 1
ATOM 7811 C C . ARG B 1 325 ? 12.742 -40.75 -26.609 1 83.56 325 ARG B C 1
ATOM 7813 O O . ARG B 1 325 ? 12.492 -41.969 -26.531 1 83.56 325 ARG B O 1
ATOM 7820 N N . GLY B 1 326 ? 11.945 -39.812 -26.156 1 75.19 326 GLY B N 1
ATOM 7821 C CA . GLY B 1 326 ? 10.547 -40.094 -25.875 1 75.19 326 GLY B CA 1
ATOM 7822 C C . GLY B 1 326 ? 9.586 -39.156 -26.547 1 75.19 326 GLY B C 1
ATOM 7823 O O . GLY B 1 326 ? 9.914 -37.969 -26.766 1 75.19 326 GLY B O 1
ATOM 7824 N N . THR B 1 327 ? 8.453 -39.688 -27.109 1 70.25 327 THR B N 1
ATOM 7825 C CA . THR B 1 327 ? 7.418 -38.844 -27.719 1 70.25 327 THR B CA 1
ATOM 7826 C C . THR B 1 327 ? 6.125 -38.906 -26.906 1 70.25 327 THR B C 1
ATOM 7828 O O . THR B 1 327 ? 5.668 -40 -26.531 1 70.25 327 THR B O 1
ATOM 7831 N N . TYR B 1 328 ? 5.758 -37.781 -26.438 1 65.5 328 TYR B N 1
ATOM 7832 C CA . TYR B 1 328 ? 4.484 -37.656 -25.734 1 65.5 328 TYR B CA 1
ATOM 7833 C C . TYR B 1 328 ? 3.617 -36.562 -26.359 1 65.5 328 TYR B C 1
ATOM 7835 O O . TYR B 1 328 ? 4.074 -35.438 -26.578 1 65.5 328 TYR B O 1
ATOM 7843 N N . SER B 1 329 ? 2.33 -36.844 -26.594 1 63.12 329 SER B N 1
ATOM 7844 C CA . SER B 1 329 ? 1.341 -35.906 -27.172 1 63.12 329 SER B CA 1
ATOM 7845 C C . SER B 1 329 ? 1.896 -35.188 -28.375 1 63.12 329 SER B C 1
ATOM 7847 O O . SER B 1 329 ? 1.75 -33.969 -28.5 1 63.12 329 SER B O 1
ATOM 7849 N N . GLY B 1 330 ? 2.736 -35.844 -29.156 1 64.06 330 GLY B N 1
ATOM 7850 C CA . GLY B 1 330 ? 3.244 -35.281 -30.406 1 64.06 330 GLY B CA 1
ATOM 7851 C C . GLY B 1 330 ? 4.527 -34.5 -30.234 1 64.06 330 GLY B C 1
ATOM 7852 O O . GLY B 1 330 ? 5.094 -34 -31.203 1 64.06 330 GLY B O 1
ATOM 7853 N N . HIS B 1 331 ? 4.922 -34.406 -29.016 1 74.62 331 HIS B N 1
ATOM 7854 C CA . HIS B 1 331 ? 6.164 -33.656 -28.781 1 74.62 331 HIS B CA 1
ATOM 7855 C C . HIS B 1 331 ? 7.297 -34.625 -28.406 1 74.62 331 HIS B C 1
ATOM 7857 O O . HIS B 1 331 ? 7.086 -35.562 -27.656 1 74.62 331 HIS B O 1
ATOM 7863 N N . THR B 1 332 ? 8.359 -34.406 -28.984 1 77.25 332 THR B N 1
ATOM 7864 C CA . THR B 1 332 ? 9.531 -35.219 -28.75 1 77.25 332 THR B CA 1
ATOM 7865 C C . THR B 1 332 ? 10.484 -34.562 -27.766 1 77.25 332 THR B C 1
ATOM 7867 O O . THR B 1 332 ? 10.688 -33.344 -27.812 1 77.25 332 THR B O 1
ATOM 7870 N N . SER B 1 333 ? 10.867 -35.375 -26.812 1 81.12 333 SER B N 1
ATOM 7871 C CA . SER B 1 333 ? 11.883 -34.875 -25.891 1 81.12 333 SER B CA 1
ATOM 7872 C C . SER B 1 333 ? 13.023 -35.875 -25.734 1 81.12 333 SER B C 1
ATOM 7874 O O . SER B 1 333 ? 12.875 -37.062 -26.078 1 81.12 333 SER B O 1
ATOM 7876 N N . PHE B 1 334 ? 14.148 -35.406 -25.406 1 85.31 334 PHE B N 1
ATOM 7877 C CA . PHE B 1 334 ? 15.312 -36.219 -25.125 1 85.31 334 PHE B CA 1
ATOM 7878 C C . PHE B 1 334 ? 15.562 -36.312 -23.625 1 85.31 334 PHE B C 1
ATOM 7880 O O . PHE B 1 334 ? 15.289 -35.375 -22.891 1 85.31 334 PHE B O 1
ATOM 7887 N N . TYR B 1 335 ? 15.984 -37.562 -23.25 1 87.25 335 TYR B N 1
ATOM 7888 C CA . TYR B 1 335 ? 16.297 -37.844 -21.844 1 87.25 335 TYR B CA 1
ATOM 7889 C C . TYR B 1 335 ? 17.75 -38.281 -21.688 1 87.25 335 TYR B C 1
ATOM 7891 O O . TYR B 1 335 ? 18.266 -39.031 -22.516 1 87.25 335 TYR B O 1
ATOM 7899 N N . LEU B 1 336 ? 18.328 -37.688 -20.734 1 89 336 LEU B N 1
ATOM 7900 C CA . LEU B 1 336 ? 19.656 -38.125 -20.328 1 89 336 LEU B CA 1
ATOM 7901 C C . LEU B 1 336 ? 19.578 -38.938 -19.031 1 89 336 LEU B C 1
ATOM 7903 O O . LEU B 1 336 ? 19.109 -38.406 -18 1 89 336 LEU B O 1
ATOM 7907 N N . ALA B 1 337 ? 19.797 -40.188 -19.078 1 89.75 337 ALA B N 1
ATOM 7908 C CA . ALA B 1 337 ? 19.812 -41.031 -17.875 1 89.75 337 ALA B CA 1
ATOM 7909 C C . ALA B 1 337 ? 21.203 -41.594 -17.609 1 89.75 337 ALA B C 1
ATOM 7911 O O . ALA B 1 337 ? 21.922 -41.969 -18.547 1 89.75 337 ALA B O 1
ATOM 7912 N N . GLY B 1 338 ? 21.641 -41.562 -16.391 1 89.81 338 GLY B N 1
ATOM 7913 C CA . GLY B 1 338 ? 22.969 -42.062 -16.078 1 89.81 338 GLY B CA 1
ATOM 7914 C C . GLY B 1 338 ? 23.359 -41.906 -14.625 1 89.81 338 GLY B C 1
ATOM 7915 O O . GLY B 1 338 ? 22.484 -41.844 -13.75 1 89.81 338 GLY B O 1
ATOM 7916 N N . SER B 1 339 ? 24.578 -42.031 -14.438 1 87.88 339 SER B N 1
ATOM 7917 C CA . SER B 1 339 ? 25.156 -41.906 -13.102 1 87.88 339 SER B CA 1
ATOM 7918 C C . SER B 1 339 ? 26.391 -41.031 -13.117 1 87.88 339 SER B C 1
ATOM 7920 O O . SER B 1 339 ? 27.078 -40.906 -14.141 1 87.88 339 SER B O 1
ATOM 7922 N N . THR B 1 340 ? 26.516 -40.344 -12.094 1 84.81 340 THR B N 1
ATOM 7923 C CA . THR B 1 340 ? 27.688 -39.5 -11.938 1 84.81 340 THR B CA 1
ATOM 7924 C C . THR B 1 340 ? 28.375 -39.781 -10.609 1 84.81 340 THR B C 1
ATOM 7926 O O . THR B 1 340 ? 27.75 -40.219 -9.656 1 84.81 340 THR B O 1
ATOM 7929 N N . VAL B 1 341 ? 29.703 -39.625 -10.656 1 79.38 341 VAL B N 1
ATOM 7930 C CA . VAL B 1 341 ? 30.516 -39.688 -9.453 1 79.38 341 VAL B CA 1
ATOM 7931 C C . VAL B 1 341 ? 31.266 -38.375 -9.273 1 79.38 341 VAL B C 1
ATOM 7933 O O . VAL B 1 341 ? 31.875 -37.844 -10.219 1 79.38 341 VAL B O 1
ATOM 7936 N N . ALA B 1 342 ? 31 -37.781 -8.203 1 73.69 342 ALA B N 1
ATOM 7937 C CA . ALA B 1 342 ? 31.703 -36.531 -7.91 1 73.69 342 ALA B CA 1
ATOM 7938 C C . ALA B 1 342 ? 32.562 -36.656 -6.648 1 73.69 342 ALA B C 1
ATOM 7940 O O . ALA B 1 342 ? 32.188 -37.406 -5.727 1 73.69 342 ALA B O 1
ATOM 7941 N N . ASP B 1 343 ? 33.812 -36.188 -6.703 1 64.88 343 ASP B N 1
ATOM 7942 C CA . ASP B 1 343 ? 34.688 -36.125 -5.539 1 64.88 343 ASP B CA 1
ATOM 7943 C C . ASP B 1 343 ? 34.469 -34.812 -4.773 1 64.88 343 ASP B C 1
ATOM 7945 O O . ASP B 1 343 ? 34.938 -33.75 -5.199 1 64.88 343 ASP B O 1
ATOM 7949 N N . ALA B 1 344 ? 33.594 -34.875 -3.838 1 57.66 344 ALA B N 1
ATOM 7950 C CA . ALA B 1 344 ? 33.219 -33.688 -3.062 1 57.66 344 ALA B CA 1
ATOM 7951 C C . ALA B 1 344 ? 34.438 -33.125 -2.32 1 57.66 344 ALA B C 1
ATOM 7953 O O . ALA B 1 344 ? 34.406 -31.984 -1.854 1 57.66 344 ALA B O 1
ATOM 7954 N N . ALA B 1 345 ? 35.5 -34.031 -1.963 1 53.75 345 ALA B N 1
ATOM 7955 C CA . ALA B 1 345 ? 36.688 -33.562 -1.258 1 53.75 345 ALA B CA 1
ATOM 7956 C C . ALA B 1 345 ? 37.375 -32.438 -2.035 1 53.75 345 ALA B C 1
ATOM 7958 O O . ALA B 1 345 ? 38.156 -31.688 -1.473 1 53.75 345 ALA B O 1
ATOM 7959 N N . GLN B 1 346 ? 37.344 -32.625 -3.273 1 52.06 346 GLN B N 1
ATOM 7960 C CA . GLN B 1 346 ? 38.188 -31.703 -4.031 1 52.06 346 GLN B CA 1
ATOM 7961 C C . GLN B 1 346 ? 37.719 -30.266 -3.836 1 52.06 346 GLN B C 1
ATOM 7963 O O . GLN B 1 346 ? 38.5 -29.328 -4.016 1 52.06 346 GLN B O 1
ATOM 7968 N N . GLY B 1 347 ? 36.625 -29.641 -3.729 1 46.5 347 GLY B N 1
ATOM 7969 C CA . GLY B 1 347 ? 36.281 -28.234 -3.846 1 46.5 347 GLY B CA 1
ATOM 7970 C C . GLY B 1 347 ? 35 -27.875 -3.105 1 46.5 347 GLY B C 1
ATOM 7971 O O . GLY B 1 347 ? 34.156 -28.719 -2.889 1 46.5 347 GLY B O 1
ATOM 7972 N N . GLY B 1 348 ? 35 -26.781 -2.201 1 51.16 348 GLY B N 1
ATOM 7973 C CA . GLY B 1 348 ? 34.062 -25.891 -1.562 1 51.16 348 GLY B CA 1
ATOM 7974 C C . GLY B 1 348 ? 33.562 -26.391 -0.215 1 51.16 348 GLY B C 1
ATOM 7975 O O . GLY B 1 348 ? 34.25 -27.188 0.433 1 51.16 348 GLY B O 1
ATOM 7976 N N . SER B 1 349 ? 32.688 -25.719 0.457 1 54.16 349 SER B N 1
ATOM 7977 C CA . SER B 1 349 ? 32.094 -25.969 1.768 1 54.16 349 SER B CA 1
ATOM 7978 C C . SER B 1 349 ? 31.109 -27.141 1.722 1 54.16 349 SER B C 1
ATOM 7980 O O . SER B 1 349 ? 30.078 -27.125 2.404 1 54.16 349 SER B O 1
ATOM 7982 N N . VAL B 1 350 ? 31.219 -28.078 0.828 1 53.97 350 VAL B N 1
ATOM 7983 C CA . VAL B 1 350 ? 30.328 -29.234 0.813 1 53.97 350 VAL B CA 1
ATOM 7984 C C . VAL B 1 350 ? 30.547 -30.078 2.066 1 53.97 350 VAL B C 1
ATOM 7986 O O . VAL B 1 350 ? 31.688 -30.375 2.436 1 53.97 350 VAL B O 1
ATOM 7989 N N . PRO B 1 351 ? 29.609 -30.156 2.883 1 52.59 351 PRO B N 1
ATOM 7990 C CA . PRO B 1 351 ? 29.828 -30.844 4.156 1 52.59 351 PRO B CA 1
ATOM 7991 C C . PRO B 1 351 ? 30.594 -32.156 3.99 1 52.59 351 PRO B C 1
ATOM 7993 O O . PRO B 1 351 ? 30.453 -32.844 2.975 1 52.59 351 PRO B O 1
ATOM 7996 N N . GLN B 1 352 ? 31.625 -32.25 4.688 1 50.78 352 GLN B N 1
ATOM 7997 C CA . GLN B 1 352 ? 32.469 -33.406 4.812 1 50.78 352 GLN B CA 1
ATOM 7998 C C . GLN B 1 352 ? 31.641 -34.688 4.891 1 50.78 352 GLN B C 1
ATOM 8000 O O . GLN B 1 352 ? 32.125 -35.781 4.562 1 50.78 352 GLN B O 1
ATOM 8005 N N . SER B 1 353 ? 30.516 -34.438 5.398 1 49.44 353 SER B N 1
ATOM 8006 C CA . SER B 1 353 ? 29.688 -35.594 5.621 1 49.44 353 SER B CA 1
ATOM 8007 C C . SER B 1 353 ? 29.328 -36.281 4.309 1 49.44 353 SER B C 1
ATOM 8009 O O . SER B 1 353 ? 28.734 -37.375 4.305 1 49.44 353 SER B O 1
ATOM 8011 N N . TRP B 1 354 ? 29.391 -35.5 3.336 1 50.97 354 TRP B N 1
ATOM 8012 C CA . TRP B 1 354 ? 29.016 -36.125 2.08 1 50.97 354 TRP B CA 1
ATOM 8013 C C . TRP B 1 354 ? 30.047 -37.188 1.681 1 50.97 354 TRP B C 1
ATOM 8015 O O . TRP B 1 354 ? 29.859 -37.906 0.694 1 50.97 354 TRP B O 1
ATOM 8025 N N . GLY B 1 355 ? 30.922 -37.531 2.422 1 51.12 355 GLY B N 1
ATOM 8026 C CA . GLY B 1 355 ? 32.031 -38.406 2.098 1 51.12 355 GLY B CA 1
ATOM 8027 C C . GLY B 1 355 ? 32.719 -38.062 0.805 1 51.12 355 GLY B C 1
ATOM 8028 O O . GLY B 1 355 ? 32.281 -37.156 0.084 1 51.12 355 GLY B O 1
ATOM 8029 N N . SER B 1 356 ? 34 -38.531 0.384 1 57.47 356 SER B N 1
ATOM 8030 C CA . SER B 1 356 ? 34.906 -38.25 -0.709 1 57.47 356 SER B CA 1
ATOM 8031 C C . SER B 1 356 ? 34.281 -38.594 -2.061 1 57.47 356 SER B C 1
ATOM 8033 O O . SER B 1 356 ? 34.531 -37.875 -3.043 1 57.47 356 SER B O 1
ATOM 8035 N N . ARG B 1 357 ? 33.5 -39.656 -2.162 1 66.88 357 ARG B N 1
ATOM 8036 C CA . ARG B 1 357 ? 32.938 -40.094 -3.428 1 66.88 357 ARG B CA 1
ATOM 8037 C C . ARG B 1 357 ? 31.406 -40.156 -3.35 1 66.88 357 ARG B C 1
ATOM 8039 O O . ARG B 1 357 ? 30.859 -41 -2.615 1 66.88 357 ARG B O 1
ATOM 8046 N N . VAL B 1 358 ? 30.734 -39.156 -4.02 1 70.94 358 VAL B N 1
ATOM 8047 C CA . VAL B 1 358 ? 29.281 -39.125 -4.039 1 70.94 358 VAL B CA 1
ATOM 8048 C C . VAL B 1 358 ? 28.781 -39.656 -5.383 1 70.94 358 VAL B C 1
ATOM 8050 O O . VAL B 1 358 ? 29.141 -39.125 -6.438 1 70.94 358 VAL B O 1
ATOM 8053 N N . GLU B 1 359 ? 28.094 -40.812 -5.328 1 77.31 359 GLU B N 1
ATOM 8054 C CA . GLU B 1 359 ? 27.469 -41.375 -6.523 1 77.31 359 GLU B CA 1
ATOM 8055 C C . GLU B 1 359 ? 25.984 -41.031 -6.598 1 77.31 359 GLU B C 1
ATOM 8057 O O . GLU B 1 359 ? 25.281 -41.094 -5.594 1 77.31 359 GLU B O 1
ATOM 8062 N N . SER B 1 360 ? 25.656 -40.5 -7.785 1 83.06 360 SER B N 1
ATOM 8063 C CA . SER B 1 360 ? 24.25 -40.125 -7.996 1 83.06 360 SER B CA 1
ATOM 8064 C C . SER B 1 360 ? 23.75 -40.656 -9.344 1 83.06 360 SER B C 1
ATOM 8066 O O . SER B 1 360 ? 24.531 -40.875 -10.258 1 83.06 360 SER B O 1
ATOM 8068 N N . THR B 1 361 ? 22.5 -41 -9.328 1 87.25 361 THR B N 1
ATOM 8069 C CA . THR B 1 361 ? 21.812 -41.344 -10.57 1 87.25 361 THR B CA 1
ATOM 8070 C C . THR B 1 361 ? 20.812 -40.281 -10.953 1 87.25 361 THR B C 1
ATOM 8072 O O . THR B 1 361 ? 20.266 -39.594 -10.086 1 87.25 361 THR B O 1
ATOM 8075 N N . PHE B 1 362 ? 20.703 -40.156 -12.258 1 88.56 362 PHE B N 1
ATOM 8076 C CA . PHE B 1 362 ? 19.812 -39.094 -12.695 1 88.56 362 PHE B CA 1
ATOM 8077 C C . PHE B 1 362 ? 19.047 -39.5 -13.953 1 88.56 362 PHE B C 1
ATOM 8079 O O . PHE B 1 362 ? 19.5 -40.406 -14.688 1 88.56 362 PHE B O 1
ATOM 8086 N N . ILE B 1 363 ? 17.875 -39 -14.109 1 86.56 363 ILE B N 1
ATOM 8087 C CA . ILE B 1 363 ? 17.094 -38.969 -15.336 1 86.56 363 ILE B CA 1
ATOM 8088 C C . ILE B 1 363 ? 16.656 -37.531 -15.633 1 86.56 363 ILE B C 1
ATOM 8090 O O . ILE B 1 363 ? 15.836 -36.969 -14.906 1 86.56 363 ILE B O 1
ATOM 8094 N N . CYS B 1 364 ? 17.25 -36.969 -16.672 1 90.75 364 CYS B N 1
ATOM 8095 C CA . CYS B 1 364 ? 16.984 -35.562 -16.969 1 90.75 364 CYS B CA 1
ATOM 8096 C C . CYS B 1 364 ? 16.422 -35.375 -18.375 1 90.75 364 CYS B C 1
ATOM 8098 O O . CYS B 1 364 ? 17.016 -35.844 -19.344 1 90.75 364 CYS B O 1
ATOM 8100 N N . THR B 1 365 ? 15.312 -34.719 -18.375 1 88.56 365 THR B N 1
ATOM 8101 C CA . THR B 1 365 ? 14.773 -34.312 -19.656 1 88.56 365 THR B CA 1
ATOM 8102 C C . THR B 1 365 ? 15.289 -32.906 -20.031 1 88.56 365 THR B C 1
ATOM 8104 O O . THR B 1 365 ? 15.383 -32.031 -19.172 1 88.56 365 THR B O 1
ATOM 8107 N N . PHE B 1 366 ? 15.805 -32.75 -21.219 1 87.38 366 PHE B N 1
ATOM 8108 C CA . PHE B 1 366 ? 16.266 -31.422 -21.594 1 87.38 366 PHE B CA 1
ATOM 8109 C C . PHE B 1 366 ? 15.547 -30.938 -22.844 1 87.38 366 PHE B C 1
ATOM 8111 O O . PHE B 1 366 ? 15.172 -31.734 -23.703 1 87.38 366 PHE B O 1
ATOM 8118 N N . PRO B 1 367 ? 15.375 -29.609 -22.797 1 86.69 367 PRO B N 1
ATOM 8119 C CA . PRO B 1 367 ? 14.727 -28.984 -23.953 1 86.69 367 PRO B CA 1
ATOM 8120 C C . PRO B 1 367 ? 15.703 -28.688 -25.094 1 86.69 367 PRO B C 1
ATOM 8122 O O . PRO B 1 367 ? 16.922 -28.688 -24.875 1 86.69 367 PRO B O 1
ATOM 8125 N N . THR B 1 368 ? 15.094 -28.641 -26.266 1 87.81 368 THR B N 1
ATOM 8126 C CA . THR B 1 368 ? 15.875 -28.203 -27.406 1 87.81 368 THR B CA 1
ATOM 8127 C C . THR B 1 368 ? 15.438 -26.797 -27.859 1 87.81 368 THR B C 1
ATOM 8129 O O . THR B 1 368 ? 14.336 -26.359 -27.531 1 87.81 368 THR B O 1
ATOM 8132 N N . ARG B 1 369 ? 16.344 -26.172 -28.469 1 85.94 369 ARG B N 1
ATOM 8133 C CA . ARG B 1 369 ? 16.047 -24.828 -28.938 1 85.94 369 ARG B CA 1
ATOM 8134 C C . ARG B 1 369 ? 14.914 -24.844 -29.969 1 85.94 369 ARG B C 1
ATOM 8136 O O . ARG B 1 369 ? 14.852 -25.734 -30.812 1 85.94 369 ARG B O 1
ATOM 8143 N N . GLY B 1 370 ? 14.07 -23.859 -29.844 1 78.19 370 GLY B N 1
ATOM 8144 C CA . GLY B 1 370 ? 12.992 -23.734 -30.812 1 78.19 370 GLY B CA 1
ATOM 8145 C C . GLY B 1 370 ? 13.477 -23.312 -32.188 1 78.19 370 GLY B C 1
ATOM 8146 O O . GLY B 1 370 ? 14.617 -22.875 -32.344 1 78.19 370 GLY B O 1
ATOM 8147 N N . THR B 1 371 ? 12.734 -23.625 -33.281 1 71.31 371 THR B N 1
ATOM 8148 C CA . THR B 1 371 ? 13.117 -23.297 -34.656 1 71.31 371 THR B CA 1
ATOM 8149 C C . THR B 1 371 ? 12.492 -21.969 -35.094 1 71.31 371 THR B C 1
ATOM 8151 O O . THR B 1 371 ? 12.859 -21.406 -36.125 1 71.31 371 THR B O 1
ATOM 8154 N N . GLY B 1 372 ? 11.711 -21.328 -34.312 1 61.53 372 GLY B N 1
ATOM 8155 C CA . GLY B 1 372 ? 10.992 -20.172 -34.812 1 61.53 372 GLY B CA 1
ATOM 8156 C C . GLY B 1 372 ? 11.812 -18.891 -34.719 1 61.53 372 GLY B C 1
ATOM 8157 O O . GLY B 1 372 ? 12.914 -18.875 -34.188 1 61.53 372 GLY B O 1
ATOM 8158 N N . ASN B 1 373 ? 11.508 -17.844 -35.656 1 55.94 373 ASN B N 1
ATOM 8159 C CA . ASN B 1 373 ? 12.125 -16.531 -35.781 1 55.94 373 ASN B CA 1
ATOM 8160 C C . ASN B 1 373 ? 12.25 -15.844 -34.438 1 55.94 373 ASN B C 1
ATOM 8162 O O . ASN B 1 373 ? 12.961 -14.852 -34.281 1 55.94 373 ASN B O 1
ATOM 8166 N N . ASP B 1 374 ? 11.617 -16.469 -33.5 1 59.56 374 ASP B N 1
ATOM 8167 C CA . ASP B 1 374 ? 11.562 -15.75 -32.219 1 59.56 374 ASP B CA 1
ATOM 8168 C C . ASP B 1 374 ? 12.633 -16.266 -31.266 1 59.56 374 ASP B C 1
ATOM 8170 O O . ASP B 1 374 ? 12.719 -15.789 -30.125 1 59.56 374 ASP B O 1
ATOM 8174 N N . VAL B 1 375 ? 13.438 -17.203 -31.75 1 66.94 375 VAL B N 1
ATOM 8175 C CA . VAL B 1 375 ? 14.477 -17.719 -30.875 1 66.94 375 VAL B CA 1
ATOM 8176 C C . VAL B 1 375 ? 15.664 -16.75 -30.859 1 66.94 375 VAL B C 1
ATOM 8178 O O . VAL B 1 375 ? 16.219 -16.438 -31.906 1 66.94 375 VAL B O 1
ATOM 8181 N N . LYS B 1 376 ? 15.891 -16.234 -29.656 1 72.12 376 LYS B N 1
ATOM 8182 C CA . LYS B 1 376 ? 17.016 -15.328 -29.469 1 72.12 376 LYS B CA 1
ATOM 8183 C C . LYS B 1 376 ? 18.266 -16.094 -29.047 1 72.12 376 LYS B C 1
ATOM 8185 O O . LYS B 1 376 ? 18.172 -17.125 -28.391 1 72.12 376 LYS B O 1
ATOM 8190 N N . PRO B 1 377 ? 19.406 -15.656 -29.609 1 68.12 377 PRO B N 1
ATOM 8191 C CA . PRO B 1 377 ? 20.656 -16.328 -29.266 1 68.12 377 PRO B CA 1
ATOM 8192 C C . PRO B 1 377 ? 20.875 -16.391 -27.75 1 68.12 377 PRO B C 1
ATOM 8194 O O . PRO B 1 377 ? 21.578 -17.281 -27.266 1 68.12 377 PRO B O 1
ATOM 8197 N N . GLU B 1 378 ? 20.234 -15.461 -27.094 1 75.06 378 GLU B N 1
ATOM 8198 C CA . GLU B 1 378 ? 20.422 -15.391 -25.656 1 75.06 378 GLU B CA 1
ATOM 8199 C C . GLU B 1 378 ? 19.578 -16.453 -24.938 1 75.06 378 GLU B C 1
ATOM 8201 O O . GLU B 1 378 ? 19.828 -16.75 -23.766 1 75.06 378 GLU B O 1
ATOM 8206 N N . ASP B 1 379 ? 18.812 -17.141 -25.781 1 78.62 379 ASP B N 1
ATOM 8207 C CA . ASP B 1 379 ? 17.875 -18.078 -25.156 1 78.62 379 ASP B CA 1
ATOM 8208 C C . ASP B 1 379 ? 18.422 -19.5 -25.203 1 78.62 379 ASP B C 1
ATOM 8210 O O . ASP B 1 379 ? 17.828 -20.375 -25.812 1 78.62 379 ASP B O 1
ATOM 8214 N N . THR B 1 380 ? 19.547 -19.734 -24.562 1 86.69 380 THR B N 1
ATOM 8215 C CA . THR B 1 380 ? 20.047 -21.094 -24.453 1 86.69 380 THR B CA 1
ATOM 8216 C C . THR B 1 380 ? 19.234 -21.891 -23.438 1 86.69 380 THR B C 1
ATOM 8218 O O . THR B 1 380 ? 19.172 -21.516 -22.266 1 86.69 380 THR B O 1
ATOM 8221 N N . PRO B 1 381 ? 18.641 -22.969 -23.922 1 92.06 381 PRO B N 1
ATOM 8222 C CA . PRO B 1 381 ? 17.828 -23.734 -22.969 1 92.06 381 PRO B CA 1
ATOM 8223 C C . PRO B 1 381 ? 18.656 -24.375 -21.859 1 92.06 381 PRO B C 1
ATOM 8225 O O . PRO B 1 381 ? 19.766 -24.828 -22.109 1 92.06 381 PRO B O 1
ATOM 8228 N N . ILE B 1 382 ? 18.094 -24.359 -20.75 1 94.25 382 ILE B N 1
ATOM 8229 C CA . ILE B 1 382 ? 18.719 -24.953 -19.562 1 94.25 382 ILE B CA 1
ATOM 8230 C C . ILE B 1 382 ? 17.797 -26.016 -18.984 1 94.25 382 ILE B C 1
ATOM 8232 O O . ILE B 1 382 ? 16.578 -25.828 -18.906 1 94.25 382 ILE B O 1
ATOM 8236 N N . GLY B 1 383 ? 18.344 -27.156 -18.703 1 93.44 383 GLY B N 1
ATOM 8237 C CA . GLY B 1 383 ? 17.641 -28.219 -18 1 93.44 383 GLY B CA 1
ATOM 8238 C C . GLY B 1 383 ? 18.156 -28.438 -16.594 1 93.44 383 GLY B C 1
ATOM 8239 O O . GLY B 1 383 ? 19.375 -28.375 -16.359 1 93.44 383 GLY B O 1
ATOM 8240 N N . LEU B 1 384 ? 17.234 -28.594 -15.656 1 94.31 384 LEU B N 1
ATOM 8241 C CA . LEU B 1 384 ? 17.562 -28.875 -14.266 1 94.31 384 LEU B CA 1
ATOM 8242 C C . LEU B 1 384 ? 16.828 -30.109 -13.766 1 94.31 384 LEU B C 1
ATOM 8244 O O . LEU B 1 384 ? 15.602 -30.219 -13.93 1 94.31 384 LEU B O 1
ATOM 8248 N N . CYS B 1 385 ? 17.531 -31.062 -13.266 1 93 385 CYS B N 1
ATOM 8249 C CA . CYS B 1 385 ? 16.891 -32.25 -12.688 1 93 385 CYS B CA 1
ATOM 8250 C C . CYS B 1 385 ? 17.516 -32.594 -11.344 1 93 385 CYS B C 1
ATOM 8252 O O . CYS B 1 385 ? 18.641 -32.156 -11.039 1 93 385 CYS B O 1
ATOM 8254 N N . GLU B 1 386 ? 16.734 -33.219 -10.539 1 88.94 386 GLU B N 1
ATOM 8255 C CA . GLU B 1 386 ? 17.219 -33.688 -9.242 1 88.94 386 GLU B CA 1
ATOM 8256 C C . GLU B 1 386 ? 17.812 -35.094 -9.344 1 88.94 386 GLU B C 1
ATOM 8258 O O . GLU B 1 386 ? 17.188 -35.969 -9.906 1 88.94 386 GLU B O 1
ATOM 8263 N N . ALA B 1 387 ? 19.047 -35.188 -8.914 1 85.44 387 ALA B N 1
ATOM 8264 C CA . ALA B 1 387 ? 19.703 -36.5 -8.906 1 85.44 387 ALA B CA 1
ATOM 8265 C C . ALA B 1 387 ? 19.453 -37.219 -7.582 1 85.44 387 ALA B C 1
ATOM 8267 O O . ALA B 1 387 ? 19.297 -36.594 -6.539 1 85.44 387 ALA B O 1
ATOM 8268 N N . THR B 1 388 ? 19.281 -38.469 -7.754 1 81.69 388 THR B N 1
ATOM 8269 C CA . THR B 1 388 ? 19.094 -39.312 -6.559 1 81.69 388 THR B CA 1
ATOM 8270 C C . THR B 1 388 ? 20.422 -39.812 -6.035 1 81.69 388 THR B C 1
ATOM 8272 O O . THR B 1 388 ? 21.203 -40.438 -6.781 1 81.69 388 THR B O 1
ATOM 8275 N N . LEU B 1 389 ? 20.594 -39.531 -4.805 1 75.5 389 LEU B N 1
ATOM 8276 C CA . LEU B 1 389 ? 21.828 -40 -4.172 1 75.5 389 LEU B CA 1
ATOM 8277 C C . LEU B 1 389 ? 21.75 -41.469 -3.871 1 75.5 389 LEU B C 1
ATOM 8279 O O . LEU B 1 389 ? 20.703 -41.969 -3.438 1 75.5 389 LEU B O 1
ATOM 8283 N N . LYS B 1 390 ? 22.719 -42.25 -4.34 1 69.31 390 LYS B N 1
ATOM 8284 C CA . LYS B 1 390 ? 22.781 -43.656 -3.982 1 69.31 390 LYS B CA 1
ATOM 8285 C C . LYS B 1 390 ? 22.844 -43.844 -2.469 1 69.31 390 LYS B C 1
ATOM 8287 O O . LYS B 1 390 ? 23.547 -43.094 -1.779 1 69.31 390 LYS B O 1
ATOM 8292 N N . PRO B 1 391 ? 21.906 -44.906 -2.049 1 58.84 391 PRO B N 1
ATOM 8293 C CA . PRO B 1 391 ? 21.891 -45.188 -0.612 1 58.84 391 PRO B CA 1
ATOM 8294 C C . PRO B 1 391 ? 23.266 -45.531 -0.053 1 58.84 391 PRO B C 1
ATOM 8296 O O . PRO B 1 391 ? 24.062 -46.188 -0.721 1 58.84 391 PRO B O 1
ATOM 8299 N N . GLY B 1 392 ? 23.719 -45.062 1.212 1 54.78 392 GLY B N 1
ATOM 8300 C CA . GLY B 1 392 ? 24.969 -45.281 1.909 1 54.78 392 GLY B CA 1
ATOM 8301 C C . GLY B 1 392 ? 25.891 -44.094 1.891 1 54.78 392 GLY B C 1
ATOM 8302 O O . GLY B 1 392 ? 26.906 -44.062 2.586 1 54.78 392 GLY B O 1
ATOM 8303 N N . THR B 1 393 ? 25.812 -43.594 0.777 1 49.62 393 THR B N 1
ATOM 8304 C CA . THR B 1 393 ? 26.719 -42.438 0.767 1 49.62 393 THR B CA 1
ATOM 8305 C C . THR B 1 393 ? 26.281 -41.406 1.81 1 49.62 393 THR B C 1
ATOM 8307 O O . THR B 1 393 ? 27.125 -40.688 2.354 1 49.62 393 THR B O 1
ATOM 8310 N N . SER B 1 394 ? 25.047 -40.875 1.647 1 47.16 394 SER B N 1
ATOM 8311 C CA . SER B 1 394 ? 24.688 -39.625 2.332 1 47.16 394 SER B CA 1
ATOM 8312 C C . SER B 1 394 ? 24.328 -39.875 3.791 1 47.16 394 SER B C 1
ATOM 8314 O O . SER B 1 394 ? 23.547 -40.781 4.094 1 47.16 394 SER B O 1
ATOM 8316 N N . GLY B 1 395 ? 25.156 -39.688 4.629 1 42.69 395 GLY B N 1
ATOM 8317 C CA . GLY B 1 395 ? 24.75 -39.406 5.996 1 42.69 395 GLY B CA 1
ATOM 8318 C C . GLY B 1 395 ? 23.406 -38.719 6.082 1 42.69 395 GLY B C 1
ATOM 8319 O O . GLY B 1 395 ? 22.828 -38.344 5.062 1 42.69 395 GLY B O 1
ATOM 8320 N N . ASN B 1 396 ? 22.781 -38.625 7.332 1 43.53 396 ASN B N 1
ATOM 8321 C CA . ASN B 1 396 ? 21.562 -38 7.801 1 43.53 396 ASN B CA 1
ATOM 8322 C C . ASN B 1 396 ? 21.359 -36.625 7.164 1 43.53 396 ASN B C 1
ATOM 8324 O O . ASN B 1 396 ? 20.547 -35.812 7.633 1 43.53 396 ASN B O 1
ATOM 8328 N N . ASP B 1 397 ? 22.328 -36.062 6.488 1 50.66 397 ASP B N 1
ATOM 8329 C CA . ASP B 1 397 ? 22.109 -34.656 6.16 1 50.66 397 ASP B CA 1
ATOM 8330 C C . ASP B 1 397 ? 21.297 -34.531 4.871 1 50.66 397 ASP B C 1
ATOM 8332 O O . ASP B 1 397 ? 21.656 -35.094 3.846 1 50.66 397 ASP B O 1
ATOM 8336 N N . PRO B 1 398 ? 20.016 -34.062 4.934 1 54.09 398 PRO B N 1
ATOM 8337 C CA . PRO B 1 398 ? 19.094 -33.875 3.811 1 54.09 398 PRO B CA 1
ATOM 8338 C C . PRO B 1 398 ? 19.672 -33 2.711 1 54.09 398 PRO B C 1
ATOM 8340 O O . PRO B 1 398 ? 19.344 -31.797 2.645 1 54.09 398 PRO B O 1
ATOM 8343 N N . SER B 1 399 ? 20.781 -33.406 1.97 1 67.12 399 SER B N 1
ATOM 8344 C CA . SER B 1 399 ? 21.328 -32.656 0.85 1 67.12 399 SER B CA 1
ATOM 8345 C C . SER B 1 399 ? 20.672 -33.062 -0.465 1 67.12 399 SER B C 1
ATOM 8347 O O . SER B 1 399 ? 20.234 -34.188 -0.625 1 67.12 399 SER B O 1
ATOM 8349 N N . LYS B 1 400 ? 20.297 -32 -1.312 1 78.56 400 LYS B N 1
ATOM 8350 C CA . LYS B 1 400 ? 19.781 -32.25 -2.656 1 78.56 400 LYS B CA 1
ATOM 8351 C C . LYS B 1 400 ? 20.859 -32.031 -3.711 1 78.56 400 LYS B C 1
ATOM 8353 O O . LYS B 1 400 ? 21.734 -31.172 -3.549 1 78.56 400 LYS B O 1
ATOM 8358 N N . VAL B 1 401 ? 20.875 -32.938 -4.684 1 83.81 401 VAL B N 1
ATOM 8359 C CA . VAL B 1 401 ? 21.812 -32.875 -5.801 1 83.81 401 VAL B CA 1
ATOM 8360 C C . VAL B 1 401 ? 21.062 -32.562 -7.09 1 83.81 401 VAL B C 1
ATOM 8362 O O . VAL B 1 401 ? 20.016 -33.156 -7.367 1 83.81 401 VAL B O 1
ATOM 8365 N N . TYR B 1 402 ? 21.656 -31.594 -7.75 1 90.44 402 TYR B N 1
ATOM 8366 C CA . TYR B 1 402 ? 21.031 -31.203 -9.008 1 90.44 402 TYR B CA 1
ATOM 8367 C C . TYR B 1 402 ? 22.016 -31.312 -10.164 1 90.44 402 TYR B C 1
ATOM 8369 O O . TYR B 1 402 ? 23.203 -31.047 -10.008 1 90.44 402 TYR B O 1
ATOM 8377 N N . LEU B 1 403 ? 21.469 -31.734 -11.227 1 92.44 403 LEU B N 1
ATOM 8378 C CA . LEU B 1 403 ? 22.203 -31.703 -12.484 1 92.44 403 LEU B CA 1
ATOM 8379 C C . LEU B 1 403 ? 21.734 -30.547 -13.359 1 92.44 403 LEU B C 1
ATOM 8381 O O . LEU B 1 403 ? 20.531 -30.406 -13.609 1 92.44 403 LEU B O 1
ATOM 8385 N N . VAL B 1 404 ? 22.688 -29.734 -13.703 1 94.44 404 VAL B N 1
ATOM 8386 C CA . VAL B 1 404 ? 22.391 -28.625 -14.594 1 94.44 404 VAL B CA 1
ATOM 8387 C C . VAL B 1 404 ? 22.891 -28.938 -16 1 94.44 404 VAL B C 1
ATOM 8389 O O . VAL B 1 404 ? 24.062 -29.312 -16.188 1 94.44 404 VAL B O 1
ATOM 8392 N N . LEU B 1 405 ? 22 -28.75 -16.953 1 93.62 405 LEU B N 1
ATOM 8393 C CA . LEU B 1 405 ? 22.328 -29.016 -18.359 1 93.62 405 LEU B CA 1
ATOM 8394 C C . LEU B 1 405 ? 22.188 -27.75 -19.188 1 93.62 405 LEU B C 1
ATOM 8396 O O . LEU B 1 405 ? 21.156 -27.078 -19.141 1 93.62 405 LEU B O 1
ATOM 8400 N N . LYS B 1 406 ? 23.188 -27.422 -19.859 1 91.31 406 LYS B N 1
ATOM 8401 C CA . LYS B 1 406 ? 23.141 -26.406 -20.906 1 91.31 406 LYS B CA 1
ATOM 8402 C C . LYS B 1 406 ? 23.078 -27.047 -22.281 1 91.31 406 LYS B C 1
ATOM 8404 O O . LYS B 1 406 ? 23.984 -27.812 -22.656 1 91.31 406 LYS B O 1
ATOM 8409 N N . VAL B 1 407 ? 22 -26.766 -22.969 1 90.62 407 VAL B N 1
ATOM 8410 C CA . VAL B 1 407 ? 21.766 -27.469 -24.234 1 90.62 407 VAL B CA 1
ATOM 8411 C C . VAL B 1 407 ? 21.703 -26.469 -25.375 1 90.62 407 VAL B C 1
ATOM 8413 O O . VAL B 1 407 ? 20.984 -25.453 -25.297 1 90.62 407 VAL B O 1
ATOM 8416 N N . ASP B 1 408 ? 22.453 -26.766 -26.328 1 86.38 408 ASP B N 1
ATOM 8417 C CA . ASP B 1 408 ? 22.406 -26 -27.578 1 86.38 408 ASP B CA 1
ATOM 8418 C C . ASP B 1 408 ? 22.078 -26.891 -28.766 1 86.38 408 ASP B C 1
ATOM 8420 O O . ASP B 1 408 ? 22.531 -28.031 -28.828 1 86.38 408 ASP B O 1
ATOM 8424 N N . GLY B 1 409 ? 21.203 -26.438 -29.625 1 86.44 409 GLY B N 1
ATOM 8425 C CA . GLY B 1 409 ? 20.797 -27.172 -30.797 1 86.44 409 GLY B CA 1
ATOM 8426 C C . GLY B 1 409 ? 19.297 -27.281 -30.953 1 86.44 409 GLY B C 1
ATOM 8427 O O . GLY B 1 409 ? 18.562 -27.328 -29.953 1 86.44 409 GLY B O 1
ATOM 8428 N N . THR B 1 410 ? 18.906 -27.422 -32.156 1 85.75 410 THR B N 1
ATOM 8429 C CA . THR B 1 410 ? 17.484 -27.562 -32.469 1 85.75 410 THR B CA 1
ATOM 8430 C C . THR B 1 410 ? 17.062 -29.031 -32.438 1 85.75 410 THR B C 1
ATOM 8432 O O . THR B 1 410 ? 17.906 -29.922 -32.406 1 85.75 410 THR B O 1
ATOM 8435 N N . LEU B 1 411 ? 15.781 -29.219 -32.438 1 87.12 411 LEU B N 1
ATOM 8436 C CA . LEU B 1 411 ? 15.234 -30.562 -32.375 1 87.12 411 LEU B CA 1
ATOM 8437 C C . LEU B 1 411 ? 15.727 -31.406 -33.562 1 87.12 411 LEU B C 1
ATOM 8439 O O . LEU B 1 411 ? 16.172 -32.531 -33.375 1 87.12 411 LEU B O 1
ATOM 8443 N N . PRO B 1 412 ? 15.75 -30.859 -34.781 1 84.38 412 PRO B N 1
ATOM 8444 C CA . PRO B 1 412 ? 16.234 -31.672 -35.906 1 84.38 412 PRO B CA 1
ATOM 8445 C C . PRO B 1 412 ? 17.719 -32.031 -35.781 1 84.38 412 PRO B C 1
ATOM 8447 O O . PRO B 1 412 ? 18.141 -33.094 -36.188 1 84.38 412 PRO B O 1
ATOM 8450 N N . GLU B 1 413 ? 18.469 -31.188 -35.219 1 86.12 413 GLU B N 1
ATOM 8451 C CA . GLU B 1 413 ? 19.891 -31.453 -35.031 1 86.12 413 GLU B CA 1
ATOM 8452 C C . GLU B 1 413 ? 20.109 -32.562 -34.031 1 86.12 413 GLU B C 1
ATOM 8454 O O . GLU B 1 413 ? 20.953 -33.438 -34.25 1 86.12 413 GLU B O 1
ATOM 8459 N N . TRP B 1 414 ? 19.406 -32.562 -33 1 88 414 TRP B N 1
ATOM 8460 C CA . TRP B 1 414 ? 19.516 -33.594 -31.984 1 88 414 TRP B CA 1
ATOM 8461 C C . TRP B 1 414 ? 18.984 -34.906 -32.5 1 88 414 TRP B C 1
ATOM 8463 O O . TRP B 1 414 ? 19.5 -36 -32.156 1 88 414 TRP B O 1
ATOM 8473 N N . GLU B 1 415 ? 17.953 -34.844 -33.344 1 84.88 415 GLU B N 1
ATOM 8474 C CA . GLU B 1 415 ? 17.438 -36.062 -33.969 1 84.88 415 GLU B CA 1
ATOM 8475 C C . GLU B 1 415 ? 18.469 -36.688 -34.875 1 84.88 415 GLU B C 1
ATOM 8477 O O . GLU B 1 415 ? 18.594 -37.906 -34.938 1 84.88 415 GLU B O 1
ATOM 8482 N N . SER B 1 416 ? 19.141 -35.812 -35.562 1 83.25 416 SER B N 1
ATOM 8483 C CA . SER B 1 416 ? 20.188 -36.312 -36.469 1 83.25 416 SER B CA 1
ATOM 8484 C C . SER B 1 416 ? 21.312 -36.969 -35.656 1 83.25 416 SER B C 1
ATOM 8486 O O . SER B 1 416 ? 21.828 -38.031 -36.062 1 83.25 416 SER B O 1
ATOM 8488 N N . TYR B 1 417 ? 21.641 -36.375 -34.625 1 83.62 417 TYR B N 1
ATOM 8489 C CA . TYR B 1 417 ? 22.672 -36.938 -33.781 1 83.62 417 TYR B CA 1
ATOM 8490 C C . TYR B 1 417 ? 22.234 -38.281 -33.188 1 83.62 417 TYR B C 1
ATOM 8492 O O . TYR B 1 417 ? 23 -39.25 -33.219 1 83.62 417 TYR B O 1
ATOM 8500 N N . TYR B 1 418 ? 21.062 -38.281 -32.625 1 83.81 418 TYR B N 1
ATOM 8501 C CA . TYR B 1 418 ? 20.547 -39.5 -32.031 1 83.81 418 TYR B CA 1
ATOM 8502 C C . TYR B 1 418 ? 20.516 -40.656 -33.062 1 83.81 418 TYR B C 1
ATOM 8504 O O . TYR B 1 418 ? 20.828 -41.781 -32.75 1 83.81 418 TYR B O 1
ATOM 8512 N N . SER B 1 419 ? 20.094 -40.344 -34.25 1 80.69 419 SER B N 1
ATOM 8513 C CA . SER B 1 419 ? 20 -41.344 -35.312 1 80.69 419 SER B CA 1
ATOM 8514 C C . SER B 1 419 ? 21.391 -41.844 -35.719 1 80.69 419 SER B C 1
ATOM 8516 O O . SER B 1 419 ? 21.531 -43 -36.094 1 80.69 419 SER B O 1
ATOM 8518 N N . SER B 1 420 ? 22.297 -40.969 -35.688 1 78.06 420 SER B N 1
ATOM 8519 C CA . SER B 1 420 ? 23.656 -41.375 -36.062 1 78.06 420 SER B CA 1
ATOM 8520 C C . SER B 1 420 ? 24.25 -42.312 -35.031 1 78.06 420 SER B C 1
ATOM 8522 O O . SER B 1 420 ? 25.141 -43.125 -35.375 1 78.06 420 SER B O 1
ATOM 8524 N N . MET B 1 421 ? 23.812 -42.188 -33.844 1 73.56 421 MET B N 1
ATOM 8525 C CA . MET B 1 421 ? 24.312 -43.062 -32.781 1 73.56 421 MET B CA 1
ATOM 8526 C C . MET B 1 421 ? 23.609 -44.406 -32.844 1 73.56 421 MET B C 1
ATOM 8528 O O . MET B 1 421 ? 24.188 -45.438 -32.469 1 73.56 421 MET B O 1
ATOM 8532 N N . SER B 1 422 ? 22.25 -44.406 -32.938 1 60.88 422 SER B N 1
ATOM 8533 C CA . SER B 1 422 ? 21.375 -45.562 -32.75 1 60.88 422 SER B CA 1
ATOM 8534 C C . SER B 1 422 ? 21.547 -46.562 -33.875 1 60.88 422 SER B C 1
ATOM 8536 O O . SER B 1 422 ? 20.719 -47.469 -34.031 1 60.88 422 SER B O 1
ATOM 8538 N N . ASN B 1 423 ? 22.406 -46.531 -35 1 51.25 423 ASN B N 1
ATOM 8539 C CA . ASN B 1 423 ? 22.297 -47.844 -35.656 1 51.25 423 ASN B CA 1
ATOM 8540 C C . ASN B 1 423 ? 21.969 -48.938 -34.688 1 51.25 423 ASN B C 1
ATOM 8542 O O . ASN B 1 423 ? 21.688 -50.062 -35.062 1 51.25 423 ASN B O 1
ATOM 8546 N N . SER B 1 424 ? 22.641 -49.062 -33.594 1 44.28 424 SER B N 1
ATOM 8547 C CA . SER B 1 424 ? 22.344 -50.188 -32.719 1 44.28 424 SER B CA 1
ATOM 8548 C C . SER B 1 424 ? 21.172 -49.875 -31.797 1 44.28 424 SER B C 1
ATOM 8550 O O . SER B 1 424 ? 20.734 -48.719 -31.703 1 44.28 424 SER B O 1
ATOM 8552 N N . THR B 1 425 ? 21.062 -50.594 -30.375 1 44.84 425 THR B N 1
ATOM 8553 C CA . THR B 1 425 ? 20.062 -50.875 -29.328 1 44.84 425 THR B CA 1
ATOM 8554 C C . THR B 1 425 ? 19.562 -49.562 -28.719 1 44.84 425 THR B C 1
ATOM 8556 O O . THR B 1 425 ? 20.203 -48.531 -28.844 1 44.84 425 THR B O 1
ATOM 8559 N N . GLU B 1 426 ? 18.391 -49.5 -27.797 1 53.47 426 GLU B N 1
ATOM 8560 C CA . GLU B 1 426 ? 17.422 -48.719 -27.047 1 53.47 426 GLU B CA 1
ATOM 8561 C C . GLU B 1 426 ? 18.078 -47.5 -26.406 1 53.47 426 GLU B C 1
ATOM 8563 O O . GLU B 1 426 ? 17.484 -46.438 -26.375 1 53.47 426 GLU B O 1
ATOM 8568 N N . ASN B 1 427 ? 19.141 -47.562 -25.703 1 61.47 427 ASN B N 1
ATOM 8569 C CA . ASN B 1 427 ? 19.844 -46.562 -24.891 1 61.47 427 ASN B CA 1
ATOM 8570 C C . ASN B 1 427 ? 21.25 -46.312 -25.422 1 61.47 427 ASN B C 1
ATOM 8572 O O . ASN B 1 427 ? 22.078 -47.219 -25.469 1 61.47 427 ASN B O 1
ATOM 8576 N N . ALA B 1 428 ? 21.422 -45 -26.312 1 69.94 428 ALA B N 1
ATOM 8577 C CA . ALA B 1 428 ? 22.734 -44.656 -26.859 1 69.94 428 ALA B CA 1
ATOM 8578 C C . ALA B 1 428 ? 23.641 -44.062 -25.781 1 69.94 428 ALA B C 1
ATOM 8580 O O . ALA B 1 428 ? 23.281 -43.062 -25.156 1 69.94 428 ALA B O 1
ATOM 8581 N N . SER B 1 429 ? 24.703 -44.75 -25.469 1 77.62 429 SER B N 1
ATOM 8582 C CA . SER B 1 429 ? 25.656 -44.25 -24.5 1 77.62 429 SER B CA 1
ATOM 8583 C C . SER B 1 429 ? 26.406 -43.031 -25.062 1 77.62 429 SER B C 1
ATOM 8585 O O . SER B 1 429 ? 26.781 -43 -26.234 1 77.62 429 SER B O 1
ATOM 8587 N N . ILE B 1 430 ? 26.359 -41.875 -24.359 1 79.88 430 ILE B N 1
ATOM 8588 C CA . ILE B 1 430 ? 27.062 -40.656 -24.781 1 79.88 430 ILE B CA 1
ATOM 8589 C C . ILE B 1 430 ? 28.344 -40.5 -23.984 1 79.88 430 ILE B C 1
ATOM 8591 O O . ILE B 1 430 ? 28.391 -40.844 -22.797 1 79.88 430 ILE B O 1
ATOM 8595 N N . ASP B 1 431 ? 29.438 -40.125 -24.734 1 74.5 431 ASP B N 1
ATOM 8596 C CA . ASP B 1 431 ? 30.719 -39.844 -24.094 1 74.5 431 ASP B CA 1
ATOM 8597 C C . ASP B 1 431 ? 30.891 -38.344 -23.875 1 74.5 431 ASP B C 1
ATOM 8599 O O . ASP B 1 431 ? 30.922 -37.562 -24.812 1 74.5 431 ASP B O 1
ATOM 8603 N N . MET B 1 432 ? 30.828 -38 -22.625 1 79.62 432 MET B N 1
ATOM 8604 C CA . MET B 1 432 ? 31.047 -36.594 -22.266 1 79.62 432 MET B CA 1
ATOM 8605 C C . MET B 1 432 ? 32.5 -36.375 -21.875 1 79.62 432 MET B C 1
ATOM 8607 O O . MET B 1 432 ? 33.125 -37.219 -21.219 1 79.62 432 MET B O 1
ATOM 8611 N N . HIS B 1 433 ? 33.062 -35.25 -22.453 1 77.62 433 HIS B N 1
ATOM 8612 C CA . HIS B 1 433 ? 34.438 -34.938 -22.172 1 77.62 433 HIS B CA 1
ATOM 8613 C C . HIS B 1 433 ? 34.562 -33.75 -21.203 1 77.62 433 HIS B C 1
ATOM 8615 O O . HIS B 1 433 ? 33.688 -32.906 -21.141 1 77.62 433 HIS B O 1
ATOM 8621 N N . MET B 1 434 ? 35.656 -33.875 -20.438 1 71.81 434 MET B N 1
ATOM 8622 C CA . MET B 1 434 ? 35.969 -32.812 -19.469 1 71.81 434 MET B CA 1
ATOM 8623 C C . MET B 1 434 ? 36.562 -31.578 -20.156 1 71.81 434 MET B C 1
ATOM 8625 O O . MET B 1 434 ? 37.375 -31.719 -21.047 1 71.81 434 MET B O 1
ATOM 8629 N N . LEU B 1 435 ? 35.844 -30.438 -19.953 1 70.12 435 LEU B N 1
ATOM 8630 C CA . LEU B 1 435 ? 36.469 -29.203 -20.375 1 70.12 435 LEU B CA 1
ATOM 8631 C C . LEU B 1 435 ? 37.438 -28.703 -19.297 1 70.12 435 LEU B C 1
ATOM 8633 O O . LEU B 1 435 ? 37.062 -28.562 -18.125 1 70.12 435 LEU B O 1
ATOM 8637 N N . PRO B 1 436 ? 38.719 -28.578 -19.781 1 64.75 436 PRO B N 1
ATOM 8638 C CA . PRO B 1 436 ? 39.688 -28.172 -18.766 1 64.75 436 PRO B CA 1
ATOM 8639 C C . PRO B 1 436 ? 39.375 -26.797 -18.156 1 64.75 436 PRO B C 1
ATOM 8641 O O . PRO B 1 436 ? 38.938 -25.891 -18.875 1 64.75 436 PRO B O 1
ATOM 8644 N N . ASN B 1 437 ? 39.562 -26.609 -16.984 1 63.44 437 ASN B N 1
ATOM 8645 C CA . ASN B 1 437 ? 39.5 -25.406 -16.172 1 63.44 437 ASN B CA 1
ATOM 8646 C C . ASN B 1 437 ? 38.094 -24.797 -16.141 1 63.44 437 ASN B C 1
ATOM 8648 O O . ASN B 1 437 ? 37.938 -23.578 -16.047 1 63.44 437 ASN B O 1
ATOM 8652 N N . THR B 1 438 ? 37.156 -25.734 -16.5 1 78.44 438 THR B N 1
ATOM 8653 C CA . THR B 1 438 ? 35.781 -25.25 -16.359 1 78.44 438 THR B CA 1
ATOM 8654 C C . THR B 1 438 ? 34.969 -26.172 -15.469 1 78.44 438 THR B C 1
ATOM 8656 O O . THR B 1 438 ? 35.406 -27.281 -15.164 1 78.44 438 THR B O 1
ATOM 8659 N N . GLY B 1 439 ? 34.125 -25.812 -14.758 1 83.19 439 GLY B N 1
ATOM 8660 C CA . GLY B 1 439 ? 33.219 -26.609 -13.922 1 83.19 439 GLY B CA 1
ATOM 8661 C C . GLY B 1 439 ? 32.188 -27.391 -14.727 1 83.19 439 GLY B C 1
ATOM 8662 O O . GLY B 1 439 ? 31.281 -27.984 -14.156 1 83.19 439 GLY B O 1
ATOM 8663 N N . TRP B 1 440 ? 32.5 -27.547 -16.125 1 87.94 440 TRP B N 1
ATOM 8664 C CA . TRP B 1 440 ? 31.5 -28.188 -17 1 87.94 440 TRP B CA 1
ATOM 8665 C C . TRP B 1 440 ? 32.062 -29.453 -17.625 1 87.94 440 TRP B C 1
ATOM 8667 O O . TRP B 1 440 ? 33.25 -29.516 -17.938 1 87.94 440 TRP B O 1
ATOM 8677 N N . MET B 1 441 ? 31.203 -30.422 -17.812 1 87.62 441 MET B N 1
ATOM 8678 C CA . MET B 1 441 ? 31.422 -31.516 -18.75 1 87.62 441 MET B CA 1
ATOM 8679 C C . MET B 1 441 ? 30.688 -31.25 -20.062 1 87.62 441 MET B C 1
ATOM 8681 O O . MET B 1 441 ? 29.562 -30.75 -20.062 1 87.62 441 MET B O 1
ATOM 8685 N N . GLU B 1 442 ? 31.344 -31.484 -21.125 1 86.62 442 GLU B N 1
ATOM 8686 C CA . GLU B 1 442 ? 30.719 -31.109 -22.391 1 86.62 442 GLU B CA 1
ATOM 8687 C C . GLU B 1 442 ? 30.703 -32.281 -23.375 1 86.62 442 GLU B C 1
ATOM 8689 O O . GLU B 1 442 ? 31.625 -33.094 -23.375 1 86.62 442 GLU B O 1
ATOM 8694 N N . LEU B 1 443 ? 29.641 -32.438 -23.891 1 74.88 443 LEU B N 1
ATOM 8695 C CA . LEU B 1 443 ? 29.5 -33.219 -25.109 1 74.88 443 LEU B CA 1
ATOM 8696 C C . LEU B 1 443 ? 29.531 -32.344 -26.344 1 74.88 443 LEU B C 1
ATOM 8698 O O . LEU B 1 443 ? 28.656 -31.484 -26.531 1 74.88 443 LEU B O 1
ATOM 8702 N N . SER B 1 444 ? 30.984 -32.031 -26.797 1 62.09 444 SER B N 1
ATOM 8703 C CA . SER B 1 444 ? 31.141 -31.234 -28.016 1 62.09 444 SER B CA 1
ATOM 8704 C C . SER B 1 444 ? 31.516 -32.094 -29.203 1 62.09 444 SER B C 1
ATOM 8706 O O . SER B 1 444 ? 31.969 -33.219 -29.031 1 62.09 444 SER B O 1
ATOM 8708 N N . ASN B 1 445 ? 31.594 -32.219 -30.422 1 56.5 445 ASN B N 1
ATOM 8709 C CA . ASN B 1 445 ? 32.188 -32.375 -31.734 1 56.5 445 ASN B CA 1
ATOM 8710 C C . ASN B 1 445 ? 31.5 -33.438 -32.562 1 56.5 445 ASN B C 1
ATOM 8712 O O . ASN B 1 445 ? 32 -34.562 -32.688 1 56.5 445 ASN B O 1
ATOM 8716 N N . PHE B 1 446 ? 30.281 -33.594 -32.375 1 50.81 446 PHE B N 1
ATOM 8717 C CA . PHE B 1 446 ? 30.016 -34.562 -33.406 1 50.81 446 PHE B CA 1
ATOM 8718 C C . PHE B 1 446 ? 30.281 -33.969 -34.781 1 50.81 446 PHE B C 1
ATOM 8720 O O . PHE B 1 446 ? 30.109 -32.781 -35 1 50.81 446 PHE B O 1
ATOM 8727 N 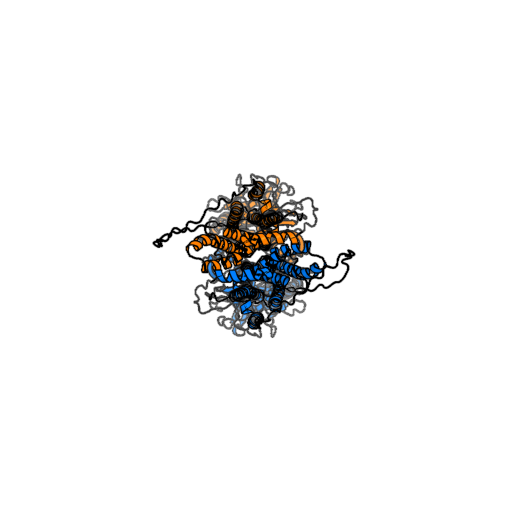N . GLU B 1 447 ? 31.062 -34.594 -35.562 1 50 447 GLU B N 1
ATOM 8728 C CA . GLU B 1 447 ? 31.516 -34.25 -36.906 1 50 447 GLU B CA 1
ATOM 8729 C C . GLU B 1 447 ? 30.453 -33.438 -37.656 1 50 447 GLU B C 1
ATOM 8731 O O . GLU B 1 447 ? 30.781 -32.531 -38.406 1 50 447 GLU B O 1
ATOM 8736 N N . GLY B 1 448 ? 29.125 -33.781 -37.688 1 48.56 448 GLY B N 1
ATOM 8737 C CA . GLY B 1 448 ? 28.188 -33.281 -38.656 1 48.56 448 GLY B CA 1
ATOM 8738 C C . GLY B 1 448 ? 27.219 -32.25 -38.062 1 48.56 448 GLY B C 1
ATOM 8739 O O . GLY B 1 448 ? 26.453 -31.656 -38.812 1 48.56 448 GLY B O 1
ATOM 8740 N N . GLY B 1 449 ? 27.047 -31.812 -36.625 1 57.38 449 GLY B N 1
ATOM 8741 C CA . GLY B 1 449 ? 25.969 -30.891 -36.312 1 57.38 449 GLY B CA 1
ATOM 8742 C C . GLY B 1 449 ? 26.297 -29.984 -35.156 1 57.38 449 GLY B C 1
ATOM 8743 O O . GLY B 1 449 ? 27.312 -30.172 -34.469 1 57.38 449 GLY B O 1
ATOM 8744 N N . ASN B 1 450 ? 25.812 -28.703 -35.062 1 73.12 450 ASN B N 1
ATOM 8745 C CA . ASN B 1 450 ? 25.969 -27.578 -34.125 1 73.12 450 ASN B CA 1
ATOM 8746 C C . ASN B 1 450 ? 25.266 -27.844 -32.812 1 73.12 450 ASN B C 1
ATOM 8748 O O . ASN B 1 450 ? 24.516 -27 -32.312 1 73.12 450 ASN B O 1
ATOM 8752 N N . ILE B 1 451 ? 25.406 -29.219 -32.188 1 85.25 451 ILE B N 1
ATOM 8753 C CA . ILE B 1 451 ? 24.781 -29.469 -30.875 1 85.25 451 ILE B CA 1
ATOM 8754 C C . ILE B 1 451 ? 25.844 -29.375 -29.781 1 85.25 451 ILE B C 1
ATOM 8756 O O . ILE B 1 451 ? 26.984 -29.781 -29.969 1 85.25 451 ILE B O 1
ATOM 8760 N N . ARG B 1 452 ? 25.578 -28.781 -28.734 1 86.5 452 ARG B N 1
ATOM 8761 C CA . ARG B 1 452 ? 26.422 -28.688 -27.531 1 86.5 452 ARG B CA 1
ATOM 8762 C C . ARG B 1 452 ? 25.625 -29.016 -26.281 1 86.5 452 ARG B C 1
ATOM 8764 O O . ARG B 1 452 ? 24.469 -28.609 -26.156 1 86.5 452 ARG B O 1
ATOM 8771 N N . LEU B 1 453 ? 26.156 -29.938 -25.484 1 90.31 453 LEU B N 1
ATOM 8772 C CA . LEU B 1 453 ? 25.578 -30.266 -24.203 1 90.31 453 LEU B CA 1
ATOM 8773 C C . LEU B 1 453 ? 26.609 -30.156 -23.078 1 90.31 453 LEU B C 1
ATOM 8775 O O . LEU B 1 453 ? 27.672 -30.766 -23.156 1 90.31 453 LEU B O 1
ATOM 8779 N N . ALA B 1 454 ? 26.391 -29.281 -22.219 1 90.5 454 ALA B N 1
ATOM 8780 C CA . ALA B 1 454 ? 27.266 -29.125 -21.047 1 90.5 454 ALA B CA 1
ATOM 8781 C C . ALA B 1 454 ? 26.531 -29.5 -19.766 1 90.5 454 ALA B C 1
ATOM 8783 O O . ALA B 1 454 ? 25.344 -29.203 -19.609 1 90.5 454 ALA B O 1
ATOM 8784 N N . ALA B 1 455 ? 27.219 -30.25 -18.906 1 91.5 455 ALA B N 1
ATOM 8785 C CA . ALA B 1 455 ? 26.594 -30.719 -17.672 1 91.5 455 ALA B CA 1
ATOM 8786 C C . ALA B 1 455 ? 27.484 -30.406 -16.469 1 91.5 455 ALA B C 1
ATOM 8788 O O . ALA B 1 455 ? 28.703 -30.469 -16.562 1 91.5 455 ALA B O 1
ATOM 8789 N N . THR B 1 456 ? 26.906 -30 -15.438 1 90.44 456 THR B N 1
ATOM 8790 C CA . THR B 1 456 ? 27.562 -29.828 -14.148 1 90.44 456 THR B CA 1
ATOM 8791 C C . THR B 1 456 ? 26.672 -30.312 -13.008 1 90.44 456 THR B C 1
ATOM 8793 O O . THR B 1 456 ? 25.453 -30.375 -13.156 1 90.44 456 THR B O 1
ATOM 8796 N N . ILE B 1 457 ? 27.266 -30.812 -11.961 1 88.75 457 ILE B N 1
ATOM 8797 C CA . ILE B 1 457 ? 26.516 -31.297 -10.805 1 88.75 457 ILE B CA 1
ATOM 8798 C C . ILE B 1 457 ? 26.594 -30.266 -9.672 1 88.75 457 ILE B C 1
ATOM 8800 O O . ILE B 1 457 ? 27.641 -29.703 -9.414 1 88.75 457 ILE B O 1
ATOM 8804 N N . CYS B 1 458 ? 25.453 -29.969 -9.172 1 88.75 458 CYS B N 1
ATOM 8805 C CA . CYS B 1 458 ? 25.375 -28.969 -8.117 1 88.75 458 CYS B CA 1
ATOM 8806 C C . CYS B 1 458 ? 24.812 -29.578 -6.828 1 88.75 458 CYS B C 1
ATOM 8808 O O . CYS B 1 458 ? 23.906 -30.391 -6.867 1 88.75 458 CYS B O 1
ATOM 8810 N N . TYR B 1 459 ? 25.359 -29.109 -5.688 1 83 459 TYR B N 1
ATOM 8811 C CA . TYR B 1 459 ? 24.953 -29.594 -4.367 1 83 459 TYR B CA 1
ATOM 8812 C C . TYR B 1 459 ? 24.422 -28.453 -3.512 1 83 459 TYR B C 1
ATOM 8814 O O . TYR B 1 459 ? 24.891 -27.328 -3.6 1 83 459 TYR B O 1
ATOM 8822 N N . THR B 1 460 ? 23.375 -28.781 -2.756 1 81.06 460 THR B N 1
ATOM 8823 C CA . THR B 1 460 ? 22.859 -27.812 -1.793 1 81.06 460 THR B CA 1
ATOM 8824 C C . THR B 1 460 ? 22.344 -28.516 -0.54 1 81.06 460 THR B C 1
ATOM 8826 O O . THR B 1 460 ? 21.969 -29.703 -0.59 1 81.06 460 THR B O 1
ATOM 8829 N N . LYS B 1 461 ? 22.328 -27.766 0.617 1 69.12 461 LYS B N 1
ATOM 8830 C CA . LYS B 1 461 ? 21.688 -28.219 1.849 1 69.12 461 LYS B CA 1
ATOM 8831 C C . LYS B 1 461 ? 20.297 -27.609 2.008 1 69.12 461 LYS B C 1
ATOM 8833 O O . LYS B 1 461 ? 20.156 -26.391 2.025 1 69.12 461 LYS B O 1
ATOM 8838 N N . HIS B 1 462 ? 19.297 -28.031 1.164 1 62.03 462 HIS B N 1
ATOM 8839 C CA . HIS B 1 462 ? 18 -27.359 1.21 1 62.03 462 HIS B CA 1
ATOM 8840 C C . HIS B 1 462 ? 17.297 -27.625 2.537 1 62.03 462 HIS B C 1
ATOM 8842 O O . HIS B 1 462 ? 16.75 -28.703 2.752 1 62.03 462 HIS B O 1
ATOM 8848 N N . SER B 1 463 ? 17.672 -27.016 3.721 1 56.56 463 SER B N 1
ATOM 8849 C CA . SER B 1 463 ? 16.844 -27.109 4.914 1 56.56 463 SER B CA 1
ATOM 8850 C C . SER B 1 463 ? 16.312 -25.734 5.332 1 56.56 463 SER B C 1
ATOM 8852 O O . SER B 1 463 ? 17.062 -24.766 5.383 1 56.56 463 SER B O 1
ATOM 8854 N N . LEU B 1 464 ? 15.016 -25.5 4.816 1 55.59 464 LEU B N 1
ATOM 8855 C CA . LEU B 1 464 ? 14.469 -24.297 5.461 1 55.59 464 LEU B CA 1
ATOM 8856 C C . LEU B 1 464 ? 14.406 -24.484 6.977 1 55.59 464 LEU B C 1
ATOM 8858 O O . LEU B 1 464 ? 13.742 -25.406 7.465 1 55.59 464 LEU B O 1
ATOM 8862 N N . GLN B 1 465 ? 15.523 -24.328 7.672 1 54.47 465 GLN B N 1
ATOM 8863 C CA . GLN B 1 465 ? 15.562 -24.469 9.125 1 54.47 465 GLN B CA 1
ATOM 8864 C C . GLN B 1 465 ? 15.258 -23.141 9.812 1 54.47 465 GLN B C 1
ATOM 8866 O O . GLN B 1 465 ? 15.734 -22.078 9.391 1 54.47 465 GLN B O 1
ATOM 8871 N N . LEU B 1 466 ? 13.938 -23 10.305 1 50.66 466 LEU B N 1
ATOM 8872 C CA . LEU B 1 466 ? 13.844 -21.875 11.242 1 50.66 466 LEU B CA 1
ATOM 8873 C C . LEU B 1 466 ? 14.977 -21.938 12.266 1 50.66 466 LEU B C 1
ATOM 8875 O O . LEU B 1 466 ? 15.039 -22.859 13.07 1 50.66 466 LEU B O 1
ATOM 8879 N N . PRO B 1 467 ? 16.016 -21.344 11.891 1 49.44 467 PRO B N 1
ATOM 8880 C CA . PRO B 1 467 ? 16.875 -21.344 13.078 1 49.44 467 PRO B CA 1
ATOM 8881 C C . PRO B 1 467 ? 16.219 -20.688 14.289 1 49.44 467 PRO B C 1
ATOM 8883 O O . PRO B 1 467 ? 15.406 -19.766 14.125 1 49.44 467 PRO B O 1
ATOM 8886 N N . PRO B 1 468 ? 16.125 -21.281 15.398 1 46.78 468 PRO B N 1
ATOM 8887 C CA . PRO B 1 468 ? 15.523 -20.625 16.562 1 46.78 468 PRO B CA 1
ATOM 8888 C C . PRO B 1 468 ? 15.68 -19.094 16.531 1 46.78 468 PRO B C 1
ATOM 8890 O O . PRO B 1 468 ? 14.727 -18.375 16.828 1 46.78 468 PRO B O 1
ATOM 8893 N N . HIS B 1 469 ? 16.781 -18.5 16.906 1 48.09 469 HIS B N 1
ATOM 8894 C CA . HIS B 1 469 ? 17 -17.109 17.312 1 48.09 469 HIS B CA 1
ATOM 8895 C C . HIS B 1 469 ? 17.625 -16.312 16.172 1 48.09 469 HIS B C 1
ATOM 8897 O O . HIS B 1 469 ? 18.734 -15.797 16.312 1 48.09 469 HIS B O 1
ATOM 8903 N N . SER B 1 470 ? 17.219 -16.531 14.977 1 55.75 470 SER B N 1
ATOM 8904 C CA . SER B 1 470 ? 17.781 -15.609 13.992 1 55.75 470 SER B CA 1
ATOM 8905 C C . SER B 1 470 ? 17.172 -14.219 14.125 1 55.75 470 SER B C 1
ATOM 8907 O O . SER B 1 470 ? 15.953 -14.062 14.133 1 55.75 470 SER B O 1
ATOM 8909 N N . THR B 1 471 ? 18.047 -13.406 14.852 1 58.84 471 THR B N 1
ATOM 8910 C CA . THR B 1 471 ? 17.609 -12.023 14.961 1 58.84 471 THR B CA 1
ATOM 8911 C C . THR B 1 471 ? 18.125 -11.195 13.789 1 58.84 471 THR B C 1
ATOM 8913 O O . THR B 1 471 ? 19.25 -11.414 13.32 1 58.84 471 THR B O 1
ATOM 8916 N N . ILE B 1 472 ? 17.25 -10.805 13.055 1 59.09 472 ILE B N 1
ATOM 8917 C CA . ILE B 1 472 ? 17.594 -9.875 11.984 1 59.09 472 ILE B CA 1
ATOM 8918 C C . ILE B 1 472 ? 17.875 -8.492 12.57 1 59.09 472 ILE B C 1
ATOM 8920 O O . ILE B 1 472 ? 17.188 -8.055 13.492 1 59.09 472 ILE B O 1
ATOM 8924 N N . LYS B 1 473 ? 19.125 -7.902 12.656 1 54.53 473 LYS B N 1
ATOM 8925 C CA . LYS B 1 473 ? 19.297 -6.477 12.906 1 54.53 473 LYS B CA 1
ATOM 8926 C C . LYS B 1 473 ? 19.328 -5.688 11.602 1 54.53 473 LYS B C 1
ATOM 8928 O O . LYS B 1 473 ? 20.125 -5.98 10.711 1 54.53 473 LYS B O 1
ATOM 8933 N N . ARG B 1 474 ? 18.172 -5.34 11.055 1 53.03 474 ARG B N 1
ATOM 8934 C CA . ARG B 1 474 ? 18.125 -4.684 9.75 1 53.03 474 ARG B CA 1
ATOM 8935 C C . ARG B 1 474 ? 18.328 -3.178 9.891 1 53.03 474 ARG B C 1
ATOM 8937 O O . ARG B 1 474 ? 17.641 -2.529 10.68 1 53.03 474 ARG B O 1
ATOM 8944 N N . GLU B 1 475 ? 19.484 -2.477 9.742 1 52.34 475 GLU B N 1
ATOM 8945 C CA . GLU B 1 475 ? 19.469 -1.051 9.43 1 52.34 475 GLU B CA 1
ATOM 8946 C C . GLU B 1 475 ? 19.312 -0.814 7.93 1 52.34 475 GLU B C 1
ATOM 8948 O O . GLU B 1 475 ? 20.203 -1.142 7.148 1 52.34 475 GLU B O 1
ATOM 8953 N N . ALA B 1 476 ? 18.281 -1.338 7.207 1 51.84 476 ALA B N 1
ATOM 8954 C CA . ALA B 1 476 ? 18.234 -0.997 5.789 1 51.84 476 ALA B CA 1
ATOM 8955 C C . ALA B 1 476 ? 18.297 0.515 5.586 1 51.84 476 ALA B C 1
ATOM 8957 O O . ALA B 1 476 ? 17.547 1.26 6.227 1 51.84 476 ALA B O 1
ATOM 8958 N N . PRO B 1 477 ? 19.375 1.005 5.121 1 48.38 477 PRO B N 1
ATOM 8959 C CA . PRO B 1 477 ? 19.188 2.373 4.633 1 48.38 477 PRO B CA 1
ATOM 8960 C C . PRO B 1 477 ? 17.953 2.52 3.754 1 48.38 477 PRO B C 1
ATOM 8962 O O . PRO B 1 477 ? 17.5 1.544 3.145 1 48.38 477 PRO B O 1
ATOM 8965 N N . LEU B 1 478 ? 17.031 3.301 3.9 1 49.41 478 LEU B N 1
ATOM 8966 C CA . LEU B 1 478 ? 15.766 3.643 3.27 1 49.41 478 LEU B CA 1
ATOM 8967 C C . LEU B 1 478 ? 15.719 3.137 1.832 1 49.41 478 LEU B C 1
ATOM 8969 O O . LEU B 1 478 ? 14.672 2.682 1.363 1 49.41 478 LEU B O 1
ATOM 8973 N N . ASP B 1 479 ? 16.719 3.492 0.754 1 51.94 479 ASP B N 1
ATOM 8974 C CA . ASP B 1 479 ? 16.359 3.932 -0.589 1 51.94 479 ASP B CA 1
ATOM 8975 C C . ASP B 1 479 ? 16.375 2.764 -1.573 1 51.94 479 ASP B C 1
ATOM 8977 O O . ASP B 1 479 ? 16.375 2.971 -2.789 1 51.94 479 ASP B O 1
ATOM 8981 N N . GLN B 1 480 ? 16.688 1.613 -1.206 1 57.22 480 GLN B N 1
ATOM 8982 C CA . GLN B 1 480 ? 16.719 0.842 -2.443 1 57.22 480 GLN B CA 1
ATOM 8983 C C . GLN B 1 480 ? 15.398 0.089 -2.65 1 57.22 480 GLN B C 1
ATOM 8985 O O . GLN B 1 480 ? 15.156 -0.929 -2 1 57.22 480 GLN B O 1
ATOM 8990 N N . PRO B 1 481 ? 14.5 0.709 -3.377 1 65.81 481 PRO B N 1
ATOM 8991 C CA . PRO B 1 481 ? 13.258 -0.002 -3.705 1 65.81 481 PRO B CA 1
ATOM 8992 C C . PRO B 1 481 ? 13.508 -1.31 -4.453 1 65.81 481 PRO B C 1
ATOM 8994 O O . PRO B 1 481 ? 14.516 -1.441 -5.152 1 65.81 481 PRO B O 1
ATOM 8997 N N . ALA B 1 482 ? 12.859 -2.422 -4.07 1 77.69 482 ALA B N 1
ATOM 8998 C CA . ALA B 1 482 ? 12.906 -3.672 -4.828 1 77.69 482 ALA B CA 1
ATOM 8999 C C . ALA B 1 482 ? 12.672 -3.422 -6.312 1 77.69 482 ALA B C 1
ATOM 9001 O O . ALA B 1 482 ? 11.906 -2.523 -6.688 1 77.69 482 ALA B O 1
ATOM 9002 N N . PRO B 1 483 ? 13.492 -4.121 -7.035 1 84.19 483 PRO B N 1
ATOM 9003 C CA . PRO B 1 483 ? 13.312 -3.926 -8.477 1 84.19 483 PRO B CA 1
ATOM 9004 C C . PRO B 1 483 ? 11.906 -4.305 -8.953 1 84.19 483 PRO B C 1
ATOM 9006 O O . PRO B 1 483 ? 11.281 -5.195 -8.375 1 84.19 483 PRO B O 1
ATOM 9009 N N . GLN B 1 484 ? 11.516 -3.617 -9.914 1 82.31 484 GLN B N 1
ATOM 9010 C CA . GLN B 1 484 ? 10.227 -3.912 -10.523 1 82.31 484 GLN B CA 1
ATOM 9011 C C . GLN B 1 484 ? 10.375 -4.867 -11.703 1 82.31 484 GLN B C 1
ATOM 9013 O O . GLN B 1 484 ? 11.406 -4.863 -12.383 1 82.31 484 GLN B O 1
ATOM 9018 N N . ILE B 1 485 ? 9.383 -5.719 -11.828 1 86.31 485 ILE B N 1
ATOM 9019 C CA . ILE B 1 485 ? 9.367 -6.621 -12.977 1 86.31 485 ILE B CA 1
ATOM 9020 C C . ILE B 1 485 ? 9.039 -5.836 -14.242 1 86.31 485 ILE B C 1
ATOM 9022 O O . ILE B 1 485 ? 8.039 -5.117 -14.289 1 86.31 485 ILE B O 1
ATOM 9026 N N . ALA B 1 486 ? 10.016 -5.914 -15.156 1 85.69 486 ALA B N 1
ATOM 9027 C CA . ALA B 1 486 ? 9.867 -5.148 -16.391 1 85.69 486 ALA B CA 1
ATOM 9028 C C . ALA B 1 486 ? 9.945 -6.059 -17.609 1 85.69 486 ALA B C 1
ATOM 9030 O O . ALA B 1 486 ? 10.688 -7.043 -17.609 1 85.69 486 ALA B O 1
ATOM 9031 N N . TRP B 1 487 ? 9.125 -5.703 -18.562 1 83.62 487 TRP B N 1
ATOM 9032 C CA . TRP B 1 487 ? 9.094 -6.414 -19.844 1 83.62 487 TRP B CA 1
ATOM 9033 C C . TRP B 1 487 ? 9.68 -5.559 -20.953 1 83.62 487 TRP B C 1
ATOM 9035 O O . TRP B 1 487 ? 9.383 -4.363 -21.047 1 83.62 487 TRP B O 1
ATOM 9045 N N . ASP B 1 488 ? 10.625 -6.199 -21.641 1 82.81 488 ASP B N 1
ATOM 9046 C CA . ASP B 1 488 ? 11.164 -5.555 -22.844 1 82.81 488 ASP B CA 1
ATOM 9047 C C . ASP B 1 488 ? 10.367 -5.941 -24.078 1 82.81 488 ASP B C 1
ATOM 9049 O O . ASP B 1 488 ? 10.555 -7.031 -24.625 1 82.81 488 ASP B O 1
ATOM 9053 N N . SER B 1 489 ? 9.578 -5.055 -24.547 1 76.44 489 SER B N 1
ATOM 9054 C CA . SER B 1 489 ? 8.672 -5.348 -25.656 1 76.44 489 SER B CA 1
ATOM 9055 C C . SER B 1 489 ? 9.438 -5.488 -26.969 1 76.44 489 SER B C 1
ATOM 9057 O O . SER B 1 489 ? 8.984 -6.188 -27.875 1 76.44 489 SER B O 1
ATOM 9059 N N . ILE B 1 490 ? 10.547 -4.906 -27.047 1 73.94 490 ILE B N 1
ATOM 9060 C CA . ILE B 1 490 ? 11.328 -4.969 -28.281 1 73.94 490 ILE B CA 1
ATOM 9061 C C . ILE B 1 490 ? 11.984 -6.34 -28.391 1 73.94 490 ILE B C 1
ATOM 9063 O O . ILE B 1 490 ? 11.93 -6.969 -29.453 1 73.94 490 ILE B O 1
ATOM 9067 N N . ARG B 1 491 ? 12.484 -6.785 -27.359 1 76.69 491 ARG B N 1
ATOM 9068 C CA . ARG B 1 491 ? 13.18 -8.07 -27.375 1 76.69 491 ARG B CA 1
ATOM 9069 C C . ARG B 1 491 ? 12.219 -9.219 -27.109 1 76.69 491 ARG B C 1
ATOM 9071 O O . ARG B 1 491 ? 12.539 -10.375 -27.391 1 76.69 491 ARG B O 1
ATOM 9078 N N . GLY B 1 492 ? 11.023 -8.906 -26.547 1 76.81 492 GLY B N 1
ATOM 9079 C CA . GLY B 1 492 ? 10.047 -9.938 -26.234 1 76.81 492 GLY B CA 1
ATOM 9080 C C . GLY B 1 492 ? 10.461 -10.812 -25.078 1 76.81 492 GLY B C 1
ATOM 9081 O O . GLY B 1 492 ? 10.312 -12.039 -25.125 1 76.81 492 GLY B O 1
ATOM 9082 N N . ARG B 1 493 ? 11.195 -10.195 -24.188 1 82.31 493 ARG B N 1
ATOM 9083 C CA . ARG B 1 493 ? 11.656 -10.922 -23.016 1 82.31 493 ARG B CA 1
ATOM 9084 C C . ARG B 1 493 ? 11.648 -10.023 -21.781 1 82.31 493 ARG B C 1
ATOM 9086 O O . ARG B 1 493 ? 11.648 -8.797 -21.906 1 82.31 493 ARG B O 1
ATOM 9093 N N . TYR B 1 494 ? 11.68 -10.664 -20.703 1 86.69 494 TYR B N 1
ATOM 9094 C CA . TYR B 1 494 ? 11.766 -9.906 -19.453 1 86.69 494 TYR B CA 1
ATOM 9095 C C . TYR B 1 494 ? 13.141 -9.273 -19.297 1 86.69 494 TYR B C 1
ATOM 9097 O O . TYR B 1 494 ? 14.156 -9.891 -19.641 1 86.69 494 TYR B O 1
ATOM 9105 N N . ASN B 1 495 ? 13.141 -8.023 -18.844 1 91 495 ASN B N 1
ATOM 9106 C CA . ASN B 1 495 ? 14.398 -7.41 -18.438 1 91 495 ASN B CA 1
ATOM 9107 C C . ASN B 1 495 ? 14.773 -7.801 -17 1 91 495 ASN B C 1
ATOM 9109 O O . ASN B 1 495 ? 14.18 -7.309 -16.047 1 91 495 ASN B O 1
ATOM 9113 N N . THR B 1 496 ? 15.75 -8.602 -16.891 1 93.88 496 THR B N 1
ATOM 9114 C CA . THR B 1 496 ? 16.078 -9.148 -15.578 1 93.88 496 THR B CA 1
ATOM 9115 C C . THR B 1 496 ? 17.344 -8.508 -15.031 1 93.88 496 THR B C 1
ATOM 9117 O O . THR B 1 496 ? 17.875 -8.953 -14.008 1 93.88 496 THR B O 1
ATOM 9120 N N . ASP B 1 497 ? 17.859 -7.438 -15.602 1 93.06 497 ASP B N 1
ATOM 9121 C CA . ASP B 1 497 ? 19.125 -6.855 -15.172 1 93.06 497 ASP B CA 1
ATOM 9122 C C . ASP B 1 497 ? 19.047 -6.383 -13.727 1 93.06 497 ASP B C 1
ATOM 9124 O O . ASP B 1 497 ? 19.891 -6.758 -12.906 1 93.06 497 ASP B O 1
ATOM 9128 N N . ASN B 1 498 ? 18.047 -5.699 -13.445 1 90.12 498 ASN B N 1
ATOM 9129 C CA . ASN B 1 498 ? 17.922 -5.164 -12.094 1 90.12 498 ASN B CA 1
ATOM 9130 C C . ASN B 1 498 ? 17.625 -6.262 -11.078 1 90.12 498 ASN B C 1
ATOM 9132 O O . ASN B 1 498 ? 18.109 -6.211 -9.945 1 90.12 498 ASN B O 1
ATOM 9136 N N . ILE B 1 499 ? 16.891 -7.215 -11.492 1 92.69 499 ILE B N 1
ATOM 9137 C CA . ILE B 1 499 ? 16.531 -8.297 -10.586 1 92.69 499 ILE B CA 1
ATOM 9138 C C . ILE B 1 499 ? 17.75 -9.172 -10.312 1 92.69 499 ILE B C 1
ATOM 9140 O O . ILE B 1 499 ? 18 -9.57 -9.172 1 92.69 499 ILE B O 1
ATOM 9144 N N . ARG B 1 500 ? 18.469 -9.461 -11.32 1 94.06 500 ARG B N 1
ATOM 9145 C CA . ARG B 1 500 ? 19.688 -10.25 -11.18 1 94.06 500 ARG B CA 1
ATOM 9146 C C . ARG B 1 500 ? 20.688 -9.562 -10.258 1 94.06 500 ARG B C 1
ATOM 9148 O O . ARG B 1 500 ? 21.25 -10.188 -9.352 1 94.06 500 ARG B O 1
ATOM 9155 N N . GLU B 1 501 ? 20.844 -8.305 -10.477 1 91.12 501 GLU B N 1
ATOM 9156 C CA . GLU B 1 501 ? 21.766 -7.551 -9.641 1 91.12 501 GLU B CA 1
ATOM 9157 C C . GLU B 1 501 ? 21.297 -7.523 -8.188 1 91.12 501 GLU B C 1
ATOM 9159 O O . GLU B 1 501 ? 22.125 -7.562 -7.262 1 91.12 501 GLU B O 1
ATOM 9164 N N . PHE B 1 502 ? 20.078 -7.527 -7.965 1 90.56 502 PHE B N 1
ATOM 9165 C CA . PHE B 1 502 ? 19.469 -7.5 -6.637 1 90.56 502 PHE B CA 1
ATOM 9166 C C . PHE B 1 502 ? 19.797 -8.773 -5.867 1 90.56 502 PHE B C 1
ATOM 9168 O O . PHE B 1 502 ? 20.109 -8.727 -4.676 1 90.56 502 PHE B O 1
ATOM 9175 N N . PHE B 1 503 ? 19.781 -9.844 -6.539 1 91.31 503 PHE B N 1
ATOM 9176 C CA . PHE B 1 503 ? 19.969 -11.133 -5.879 1 91.31 503 PHE B CA 1
ATOM 9177 C C . PHE B 1 503 ? 21.453 -11.477 -5.789 1 91.31 503 PHE B C 1
ATOM 9179 O O . PHE B 1 503 ? 21.859 -12.281 -4.945 1 91.31 503 PHE B O 1
ATOM 9186 N N . THR B 1 504 ? 22.219 -10.906 -6.699 1 89.12 504 THR B N 1
ATOM 9187 C CA . THR B 1 504 ? 23.641 -11.273 -6.73 1 89.12 504 THR B CA 1
ATOM 9188 C C . THR B 1 504 ? 24.5 -10.188 -6.094 1 89.12 504 THR B C 1
ATOM 9190 O O . THR B 1 504 ? 25.703 -10.352 -5.945 1 89.12 504 THR B O 1
ATOM 9193 N N . SER B 1 505 ? 23.797 -9.164 -5.742 1 76.75 505 SER B N 1
ATOM 9194 C CA . SER B 1 505 ? 24.531 -8.016 -5.23 1 76.75 505 SER B CA 1
ATOM 9195 C C . SER B 1 505 ? 25.141 -8.312 -3.867 1 76.75 505 SER B C 1
ATOM 9197 O O . SER B 1 505 ? 24.562 -9.047 -3.064 1 76.75 505 SER B O 1
ATOM 9199 N N . ASP B 1 506 ? 26.344 -7.824 -3.748 1 73.94 506 ASP B N 1
ATOM 9200 C CA . ASP B 1 506 ? 27.078 -7.707 -2.494 1 73.94 506 ASP B CA 1
ATOM 9201 C C . ASP B 1 506 ? 27.438 -6.254 -2.199 1 73.94 506 ASP B C 1
ATOM 9203 O O . ASP B 1 506 ? 28.266 -5.656 -2.9 1 73.94 506 ASP B O 1
ATOM 9207 N N . PRO B 1 507 ? 26.578 -5.363 -1.302 1 75.12 507 PRO B N 1
ATOM 9208 C CA . PRO B 1 507 ? 25.891 -5.812 -0.086 1 75.12 507 PRO B CA 1
ATOM 9209 C C . PRO B 1 507 ? 24.438 -6.184 -0.333 1 75.12 507 PRO B C 1
ATOM 9211 O O . PRO B 1 507 ? 23.812 -5.676 -1.27 1 75.12 507 PRO B O 1
ATOM 9214 N N . PRO B 1 508 ? 23.984 -7.055 0.559 1 74.88 508 PRO B N 1
ATOM 9215 C CA . PRO B 1 508 ? 22.578 -7.469 0.467 1 74.88 508 PRO B CA 1
ATOM 9216 C C . PRO B 1 508 ? 21.609 -6.352 0.841 1 74.88 508 PRO B C 1
ATOM 9218 O O . PRO B 1 508 ? 22.016 -5.344 1.425 1 74.88 508 PRO B O 1
ATOM 9221 N N . PRO B 1 509 ? 20.375 -6.551 0.356 1 71.81 509 PRO B N 1
ATOM 9222 C CA . PRO B 1 509 ? 19.391 -5.551 0.749 1 71.81 509 PRO B CA 1
ATOM 9223 C C . PRO B 1 509 ? 19.297 -5.367 2.262 1 71.81 509 PRO B C 1
ATOM 9225 O O . PRO B 1 509 ? 19.234 -4.234 2.746 1 71.81 509 PRO B O 1
ATOM 9228 N N . TYR B 1 510 ? 19.25 -6.621 2.967 1 73.62 510 TYR B N 1
ATOM 9229 C CA . TYR B 1 510 ? 19.266 -6.625 4.426 1 73.62 510 TYR B CA 1
ATOM 9230 C C . TYR B 1 510 ? 20.344 -7.562 4.961 1 73.62 510 TYR B C 1
ATOM 9232 O O . TYR B 1 510 ? 20.688 -8.555 4.312 1 73.62 510 TYR B O 1
ATOM 9240 N N . THR B 1 511 ? 20.781 -7.043 6.129 1 73.19 511 THR B N 1
ATOM 9241 C CA . THR B 1 511 ? 21.797 -7.891 6.758 1 73.19 511 THR B CA 1
ATOM 9242 C C . THR B 1 511 ? 21.156 -8.836 7.77 1 73.19 511 THR B C 1
ATOM 9244 O O . THR B 1 511 ? 20.266 -8.43 8.531 1 73.19 511 THR B O 1
ATOM 9247 N N . LEU B 1 512 ? 21.516 -10.031 7.645 1 73.69 512 LEU B N 1
ATOM 9248 C CA . LEU B 1 512 ? 21.078 -11.086 8.547 1 73.69 512 LEU B CA 1
ATOM 9249 C C . LEU B 1 512 ? 22.172 -11.438 9.555 1 73.69 512 LEU B C 1
ATOM 9251 O O . LEU B 1 512 ? 23.328 -11.648 9.18 1 73.69 512 LEU B O 1
ATOM 9255 N N . SER B 1 513 ? 21.812 -11.188 10.898 1 71.06 513 SER B N 1
ATOM 9256 C CA . SER B 1 513 ? 22.734 -11.633 11.938 1 71.06 513 SER B CA 1
ATOM 9257 C C . SER B 1 513 ? 22.281 -12.953 12.547 1 71.06 513 SER B C 1
ATOM 9259 O O . SER B 1 513 ? 21.156 -13.07 13.023 1 71.06 513 SER B O 1
ATOM 9261 N N . LEU B 1 514 ? 23.094 -13.945 12.336 1 70.06 514 LEU B N 1
ATOM 9262 C CA . LEU B 1 514 ? 22.781 -15.266 12.875 1 70.06 514 LEU B CA 1
ATOM 9263 C C . LEU B 1 514 ? 23.359 -15.43 14.273 1 70.06 514 LEU B C 1
ATOM 9265 O O . LEU B 1 514 ? 24.531 -15.133 14.508 1 70.06 514 LEU B O 1
ATOM 9269 N N . ASP B 1 515 ? 22.484 -15.352 15.328 1 59.88 515 ASP B N 1
ATOM 9270 C CA . ASP B 1 515 ? 22.938 -15.711 16.672 1 59.88 515 ASP B CA 1
ATOM 9271 C C . ASP B 1 515 ? 22.891 -17.219 16.875 1 59.88 515 ASP B C 1
ATOM 9273 O O . ASP B 1 515 ? 21.797 -17.812 16.938 1 59.88 515 ASP B O 1
ATOM 9277 N N . THR B 1 516 ? 23.984 -17.797 16.672 1 53.12 516 THR B N 1
ATOM 9278 C CA . THR B 1 516 ? 24.094 -19.234 16.797 1 53.12 516 THR B CA 1
ATOM 9279 C C . THR B 1 516 ? 23.922 -19.656 18.266 1 53.12 516 THR B C 1
ATOM 9281 O O . THR B 1 516 ? 23.906 -20.859 18.578 1 53.12 516 THR B O 1
ATOM 9284 N N . SER B 1 517 ? 24.031 -18.75 19.297 1 48.31 517 SER B N 1
ATOM 9285 C CA . SER B 1 517 ? 24 -19.188 20.688 1 48.31 517 SER B CA 1
ATOM 9286 C C . SER B 1 517 ? 22.641 -19.766 21.047 1 48.31 517 SER B C 1
ATOM 9288 O O . SER B 1 517 ? 22.484 -20.391 22.094 1 48.31 517 SER B O 1
ATOM 9290 N N . ALA B 1 518 ? 21.594 -19.094 20.656 1 42.53 518 ALA B N 1
ATOM 9291 C CA . ALA B 1 518 ? 20.328 -19.578 21.188 1 42.53 518 ALA B CA 1
ATOM 9292 C C . ALA B 1 518 ? 20.047 -21 20.703 1 42.53 518 ALA B C 1
ATOM 9294 O O . ALA B 1 518 ? 20.391 -21.359 19.578 1 42.53 518 ALA B O 1
ATOM 9295 N N . SER B 1 519 ? 19.781 -21.859 21.641 1 39.97 519 SER B N 1
ATOM 9296 C CA . SER B 1 519 ? 19.453 -23.281 21.578 1 39.97 519 SER B CA 1
ATOM 9297 C C . SER B 1 519 ? 18.609 -23.609 20.359 1 39.97 519 SER B C 1
ATOM 9299 O O . SER B 1 519 ? 17.766 -22.797 19.938 1 39.97 519 SER B O 1
ATOM 9301 N N . ALA B 1 520 ? 19.047 -24.578 19.609 1 40.06 520 ALA B N 1
ATOM 9302 C CA . ALA B 1 520 ? 18.531 -25.438 18.547 1 40.06 520 ALA B CA 1
ATOM 9303 C C . ALA B 1 520 ? 17.031 -25.625 18.672 1 40.06 520 ALA B C 1
ATOM 9305 O O . ALA B 1 520 ? 16.562 -26.734 18.969 1 40.06 520 ALA B O 1
ATOM 9306 N N . THR B 1 521 ? 16.359 -25.016 19.578 1 39.62 521 THR B N 1
ATOM 9307 C CA . THR B 1 521 ? 15.062 -25.672 19.609 1 39.62 521 THR B CA 1
ATOM 9308 C C . THR B 1 521 ? 14.578 -25.984 18.188 1 39.62 521 THR B C 1
ATOM 9310 O O . THR B 1 521 ? 15.211 -25.594 17.203 1 39.62 521 THR B O 1
ATOM 9313 N N . ALA B 1 522 ? 13.055 -25.875 17.953 1 42.56 522 ALA B N 1
ATOM 9314 C CA . ALA B 1 522 ? 12.219 -26.609 17.016 1 42.56 522 ALA B CA 1
ATOM 9315 C C . ALA B 1 522 ? 12.531 -26.203 15.57 1 42.56 522 ALA B C 1
ATOM 9317 O O . ALA B 1 522 ? 12.273 -25.062 15.172 1 42.56 522 ALA B O 1
ATOM 9318 N N . THR B 1 523 ? 13.68 -26.578 15.016 1 45.25 523 THR B N 1
ATOM 9319 C CA . THR B 1 523 ? 13.969 -26.609 13.586 1 45.25 523 THR B CA 1
ATOM 9320 C C . THR B 1 523 ? 12.758 -27.078 12.797 1 45.25 523 THR B C 1
ATOM 9322 O O . THR B 1 523 ? 12.531 -28.281 12.664 1 45.25 523 THR B O 1
ATOM 9325 N N . GLU B 1 524 ? 11.633 -26.703 13.078 1 46.31 524 GLU B N 1
ATOM 9326 C CA . GLU B 1 524 ? 10.648 -27.297 12.18 1 46.31 524 GLU B CA 1
ATOM 9327 C C . GLU B 1 524 ? 11.016 -27.062 10.719 1 46.31 524 GLU B C 1
ATOM 9329 O O . GLU B 1 524 ? 11.336 -25.938 10.336 1 46.31 524 GLU B O 1
ATOM 9334 N N . LYS B 1 525 ? 11.672 -28.141 10.109 1 50.94 525 LYS B N 1
ATOM 9335 C CA . LYS B 1 525 ? 12.023 -28.266 8.695 1 50.94 525 LYS B CA 1
ATOM 9336 C C . LYS B 1 525 ? 10.828 -27.938 7.809 1 50.94 525 LYS B C 1
ATOM 9338 O O . LYS B 1 525 ? 9.734 -28.469 8.016 1 50.94 525 LYS B O 1
ATOM 9343 N N . PHE B 1 526 ? 10.781 -26.812 7.312 1 49.81 526 PHE B N 1
ATOM 9344 C CA . PHE B 1 526 ? 9.836 -26.453 6.258 1 49.81 526 PHE B CA 1
ATOM 9345 C C . PHE B 1 526 ? 10.148 -27.219 4.973 1 49.81 526 PHE B C 1
ATOM 9347 O O . PHE B 1 526 ? 10.188 -26.625 3.889 1 49.81 526 PHE B O 1
ATOM 9354 N N . ASP B 1 527 ? 10.695 -28.562 4.941 1 48.72 527 ASP B N 1
ATOM 9355 C CA . ASP B 1 527 ? 11.109 -29.328 3.766 1 48.72 527 ASP B CA 1
ATOM 9356 C C . ASP B 1 527 ? 10.07 -29.219 2.652 1 48.72 527 ASP B C 1
ATOM 9358 O O . ASP B 1 527 ? 10.336 -29.609 1.51 1 48.72 527 ASP B O 1
ATOM 9362 N N . TRP B 1 528 ? 8.828 -28.562 2.979 1 52 528 TRP B N 1
ATOM 9363 C CA . TRP B 1 528 ? 7.723 -28.828 2.061 1 52 528 TRP B CA 1
ATOM 9364 C C . TRP B 1 528 ? 7.461 -27.625 1.172 1 52 528 TRP B C 1
ATOM 9366 O O . TRP B 1 528 ? 6.484 -27.594 0.42 1 52 528 TRP B O 1
ATOM 9376 N N . LEU B 1 529 ? 8.422 -26.703 1.12 1 56.59 529 LEU B N 1
ATOM 9377 C CA . LEU B 1 529 ? 7.879 -25.469 0.536 1 56.59 529 LEU B CA 1
ATOM 9378 C C . LEU B 1 529 ? 7.875 -25.562 -0.987 1 56.59 529 LEU B C 1
ATOM 9380 O O . LEU B 1 529 ? 6.941 -25.078 -1.637 1 56.59 529 LEU B O 1
ATOM 9384 N N . ILE B 1 530 ? 8.914 -26.312 -1.616 1 60.34 530 ILE B N 1
ATOM 9385 C CA . ILE B 1 530 ? 8.898 -26.359 -3.074 1 60.34 530 ILE B CA 1
ATOM 9386 C C . ILE B 1 530 ? 8.656 -27.781 -3.547 1 60.34 530 ILE B C 1
ATOM 9388 O O . ILE B 1 530 ? 9.289 -28.719 -3.055 1 60.34 530 ILE B O 1
ATOM 9392 N N . LYS B 1 531 ? 7.621 -27.922 -4.34 1 63.5 531 LYS B N 1
ATOM 9393 C CA . LYS B 1 531 ? 7.422 -29.234 -4.938 1 63.5 531 LYS B CA 1
ATOM 9394 C C . LYS B 1 531 ? 8.695 -29.734 -5.609 1 63.5 531 LYS B C 1
ATOM 9396 O O . LYS B 1 531 ? 9.281 -29.047 -6.441 1 63.5 531 LYS B O 1
ATOM 9401 N N . SER B 1 532 ? 9.109 -30.859 -5.137 1 63.5 532 SER B N 1
ATOM 9402 C CA . SER B 1 532 ? 10.383 -31.422 -5.57 1 63.5 532 SER B CA 1
ATOM 9403 C C . SER B 1 532 ? 10.344 -31.797 -7.051 1 63.5 532 SER B C 1
ATOM 9405 O O . SER B 1 532 ? 9.305 -32.188 -7.566 1 63.5 532 SER B O 1
ATOM 9407 N N . LEU B 1 533 ? 11.406 -31.516 -7.688 1 68.19 533 LEU B N 1
ATOM 9408 C CA . LEU B 1 533 ? 11.578 -31.891 -9.086 1 68.19 533 LEU B CA 1
ATOM 9409 C C . LEU B 1 533 ? 11.641 -33.406 -9.242 1 68.19 533 LEU B C 1
ATOM 9411 O O . LEU B 1 533 ? 11.414 -33.938 -10.336 1 68.19 533 LEU B O 1
ATOM 9415 N N . SER B 1 534 ? 11.922 -34.062 -8.156 1 59.84 534 SER B N 1
ATOM 9416 C CA . SER B 1 534 ? 11.953 -35.531 -8.25 1 59.84 534 SER B CA 1
ATOM 9417 C C . SER B 1 534 ? 10.594 -36.094 -8.641 1 59.84 534 SER B C 1
ATOM 9419 O O . SER B 1 534 ? 10.516 -37.125 -9.328 1 59.84 534 SER B O 1
ATOM 9421 N N . LEU B 1 535 ? 9.672 -35.344 -8.328 1 61.16 535 LEU B N 1
ATOM 9422 C CA . LEU B 1 535 ? 8.32 -35.781 -8.617 1 61.16 535 LEU B CA 1
ATOM 9423 C C . LEU B 1 535 ? 7.824 -35.219 -9.945 1 61.16 535 LEU B C 1
ATOM 9425 O O . LEU B 1 535 ? 6.957 -35.812 -10.594 1 61.16 535 LEU B O 1
ATOM 9429 N N . GLN B 1 536 ? 8.516 -34.219 -10.312 1 63.75 536 GLN B N 1
ATOM 9430 C CA . GLN B 1 536 ? 8.008 -33.5 -11.484 1 63.75 536 GLN B CA 1
ATOM 9431 C C . GLN B 1 536 ? 8.875 -33.781 -12.711 1 63.75 536 GLN B C 1
ATOM 9433 O O . GLN B 1 536 ? 8.461 -33.531 -13.844 1 63.75 536 GLN B O 1
ATOM 9438 N N . GLY B 1 537 ? 9.953 -34.406 -12.391 1 78.12 537 GLY B N 1
ATOM 9439 C CA . GLY B 1 537 ? 10.906 -34.656 -13.469 1 78.12 537 GLY B CA 1
ATOM 9440 C C . GLY B 1 537 ? 11.977 -33.562 -13.555 1 78.12 537 GLY B C 1
ATOM 9441 O O . GLY B 1 537 ? 12.672 -33.312 -12.562 1 78.12 537 GLY B O 1
ATOM 9442 N N . SER B 1 538 ? 12.023 -32.938 -14.75 1 88.94 538 SER B N 1
ATOM 9443 C CA . SER B 1 538 ? 13.039 -31.938 -14.992 1 88.94 538 SER B CA 1
ATOM 9444 C C . SER B 1 538 ? 12.414 -30.547 -15.156 1 88.94 538 SER B C 1
ATOM 9446 O O . SER B 1 538 ? 11.281 -30.422 -15.625 1 88.94 538 SER B O 1
ATOM 9448 N N . ALA B 1 539 ? 13.086 -29.594 -14.617 1 91.75 539 ALA B N 1
ATOM 9449 C CA . ALA B 1 539 ? 12.703 -28.203 -14.883 1 91.75 539 ALA B CA 1
ATOM 9450 C C . ALA B 1 539 ? 13.398 -27.672 -16.125 1 91.75 539 ALA B C 1
ATOM 9452 O O . ALA B 1 539 ? 14.609 -27.812 -16.281 1 91.75 539 ALA B O 1
ATOM 9453 N N . ILE B 1 540 ? 12.594 -27.125 -16.984 1 91.69 540 ILE B N 1
ATOM 9454 C CA . ILE B 1 540 ? 13.109 -26.594 -18.25 1 91.69 540 ILE B CA 1
ATOM 9455 C C . ILE B 1 540 ? 13.008 -25.078 -18.25 1 91.69 540 ILE B C 1
ATOM 9457 O O . ILE B 1 540 ? 11.945 -24.516 -17.969 1 91.69 540 ILE B O 1
ATOM 9461 N N . PHE B 1 541 ? 14.156 -24.516 -18.547 1 92.38 541 PHE B N 1
ATOM 9462 C CA . PHE B 1 541 ? 14.211 -23.062 -18.625 1 92.38 541 PHE B CA 1
ATOM 9463 C C . PHE B 1 541 ? 14.422 -22.594 -20.062 1 92.38 541 PHE B C 1
ATOM 9465 O O . PHE B 1 541 ? 15.523 -22.719 -20.594 1 92.38 541 PHE B O 1
ATOM 9472 N N . CYS B 1 542 ? 13.375 -22.062 -20.641 1 87.44 542 CYS B N 1
ATOM 9473 C CA . CYS B 1 542 ? 13.438 -21.547 -22 1 87.44 542 CYS B CA 1
ATOM 9474 C C . CYS B 1 542 ? 12.188 -20.719 -22.328 1 87.44 542 CYS B C 1
ATOM 9476 O O . CYS B 1 542 ? 11.125 -20.969 -21.766 1 87.44 542 CYS B O 1
ATOM 9478 N N . ILE B 1 543 ? 12.422 -19.812 -23.156 1 79.12 543 ILE B N 1
ATOM 9479 C CA . ILE B 1 543 ? 11.281 -19.031 -23.609 1 79.12 543 ILE B CA 1
ATOM 9480 C C . ILE B 1 543 ? 10.625 -19.719 -24.797 1 79.12 543 ILE B C 1
ATOM 9482 O O . ILE B 1 543 ? 9.422 -19.969 -24.797 1 79.12 543 ILE B O 1
ATOM 9486 N N . SER B 1 544 ? 11.453 -20.016 -25.812 1 78.12 544 SER B N 1
ATOM 9487 C CA . SER B 1 544 ? 11 -20.734 -27 1 78.12 544 SER B CA 1
ATOM 9488 C C . SER B 1 544 ? 11.766 -22.031 -27.188 1 78.12 544 SER B C 1
ATOM 9490 O O . SER B 1 544 ? 12.922 -22.016 -27.625 1 78.12 544 SER B O 1
ATOM 9492 N N . CYS B 1 545 ? 11.133 -23.125 -26.703 1 82.25 545 CYS B N 1
ATOM 9493 C CA . CYS B 1 545 ? 11.797 -24.422 -26.812 1 82.25 545 CYS B CA 1
ATOM 9494 C C . CYS B 1 545 ? 10.797 -25.531 -27.109 1 82.25 545 CYS B C 1
ATOM 9496 O O . CYS B 1 545 ? 9.586 -25.328 -26.984 1 82.25 545 CYS B O 1
ATOM 9498 N N . ASP B 1 546 ? 11.375 -26.5 -27.672 1 79.31 546 ASP B N 1
ATOM 9499 C CA . ASP B 1 546 ? 10.609 -27.734 -27.891 1 79.31 546 ASP B CA 1
ATOM 9500 C C . ASP B 1 546 ? 10.852 -28.734 -26.766 1 79.31 546 ASP B C 1
ATOM 9502 O O . ASP B 1 546 ? 11.992 -28.984 -26.391 1 79.31 546 ASP B O 1
ATOM 9506 N N . TYR B 1 547 ? 9.734 -29.094 -26.141 1 76.62 547 TYR B N 1
ATOM 9507 C CA . TYR B 1 547 ? 9.844 -30.078 -25.062 1 76.62 547 TYR B CA 1
ATOM 9508 C C . TYR B 1 547 ? 8.562 -30.891 -24.938 1 76.62 547 TYR B C 1
ATOM 9510 O O . TYR B 1 547 ? 7.516 -30.5 -25.453 1 76.62 547 TYR B O 1
ATOM 9518 N N . SER B 1 548 ? 8.82 -32.062 -24.344 1 73.06 548 SER B N 1
ATOM 9519 C CA . SER B 1 548 ? 7.656 -32.875 -23.953 1 73.06 548 SER B CA 1
ATOM 9520 C C . SER B 1 548 ? 7.316 -32.656 -22.469 1 73.06 548 SER B C 1
ATOM 9522 O O . SER B 1 548 ? 8.211 -32.625 -21.625 1 73.06 548 SER B O 1
ATOM 9524 N N . SER B 1 549 ? 6.02 -32.5 -22.172 1 67.19 549 SER B N 1
ATOM 9525 C CA . SER B 1 549 ? 5.574 -32.219 -20.812 1 67.19 549 SER B CA 1
ATOM 9526 C C . SER B 1 549 ? 5.508 -33.5 -19.984 1 67.19 549 SER B C 1
ATOM 9528 O O . SER B 1 549 ? 5.191 -33.438 -18.797 1 67.19 549 SER B O 1
ATOM 9530 N N . GLU B 1 550 ? 5.785 -34.656 -20.531 1 66.44 550 GLU B N 1
ATOM 9531 C CA . GLU B 1 550 ? 5.625 -35.906 -19.797 1 66.44 550 GLU B CA 1
ATOM 9532 C C . GLU B 1 550 ? 6.512 -35.938 -18.562 1 66.44 550 GLU B C 1
ATOM 9534 O O . GLU B 1 550 ? 6.055 -36.312 -17.484 1 66.44 550 GLU B O 1
ATOM 9539 N N . ASN B 1 551 ? 7.738 -35.562 -18.594 1 74.25 551 ASN B N 1
ATOM 9540 C CA . ASN B 1 551 ? 8.656 -35.625 -17.453 1 74.25 551 ASN B CA 1
ATOM 9541 C C . ASN B 1 551 ? 9.445 -34.312 -17.328 1 74.25 551 ASN B C 1
ATOM 9543 O O . ASN B 1 551 ? 10.641 -34.344 -17 1 74.25 551 ASN B O 1
ATOM 9547 N N . ALA B 1 552 ? 8.68 -33.312 -17.594 1 83 552 ALA B N 1
ATOM 9548 C CA . ALA B 1 552 ? 9.359 -32.031 -17.484 1 83 552 ALA B CA 1
ATOM 9549 C C . ALA B 1 552 ? 8.359 -30.891 -17.25 1 83 552 ALA B C 1
ATOM 9551 O O . ALA B 1 552 ? 7.195 -30.984 -17.641 1 83 552 ALA B O 1
ATOM 9552 N N . ILE B 1 553 ? 8.805 -30.031 -16.531 1 82.38 553 ILE B N 1
ATOM 9553 C CA . ILE B 1 553 ? 7.996 -28.844 -16.297 1 82.38 553 ILE B CA 1
ATOM 9554 C C . ILE B 1 553 ? 8.672 -27.625 -16.938 1 82.38 553 ILE B C 1
ATOM 9556 O O . ILE B 1 553 ? 9.891 -27.453 -16.812 1 82.38 553 ILE B O 1
ATOM 9560 N N . LYS B 1 554 ? 7.891 -26.906 -17.656 1 84.06 554 LYS B N 1
ATOM 9561 C CA . LYS B 1 554 ? 8.398 -25.625 -18.141 1 84.06 554 LYS B CA 1
ATOM 9562 C C . LYS B 1 554 ? 8.195 -24.531 -17.109 1 84.06 554 LYS B C 1
ATOM 9564 O O . LYS B 1 554 ? 7.066 -24.203 -16.75 1 84.06 554 LYS B O 1
ATOM 9569 N N . VAL B 1 555 ? 9.258 -24 -16.703 1 89.19 555 VAL B N 1
ATOM 9570 C CA . VAL B 1 555 ? 9.234 -22.969 -15.664 1 89.19 555 VAL B CA 1
ATOM 9571 C C . VAL B 1 555 ? 8.711 -21.656 -16.234 1 89.19 555 VAL B C 1
ATOM 9573 O O . VAL B 1 555 ? 8.805 -21.422 -17.438 1 89.19 555 VAL B O 1
ATOM 9576 N N . ASP B 1 556 ? 8.148 -20.906 -15.414 1 87.5 556 ASP B N 1
ATOM 9577 C CA . ASP B 1 556 ? 7.629 -19.594 -15.797 1 87.5 556 ASP B CA 1
ATOM 9578 C C . ASP B 1 556 ? 8.664 -18.797 -16.594 1 87.5 556 ASP B C 1
ATOM 9580 O O . ASP B 1 556 ? 9.867 -18.953 -16.375 1 87.5 556 ASP B O 1
ATOM 9584 N N . ASN B 1 557 ? 8.219 -17.875 -17.328 1 86.12 557 ASN B N 1
ATOM 9585 C CA . ASN B 1 557 ? 9.094 -17.156 -18.25 1 86.12 557 ASN B CA 1
ATOM 9586 C C . ASN B 1 557 ? 10.031 -16.219 -17.516 1 86.12 557 ASN B C 1
ATOM 9588 O O . ASN B 1 557 ? 11.18 -16.016 -17.922 1 86.12 557 ASN B O 1
ATOM 9592 N N . LEU B 1 558 ? 9.555 -15.578 -16.594 1 90.19 558 LEU B N 1
ATOM 9593 C CA . LEU B 1 558 ? 10.43 -14.68 -15.859 1 90.19 558 LEU B CA 1
ATOM 9594 C C . LEU B 1 558 ? 11.562 -15.445 -15.188 1 90.19 558 LEU B C 1
ATOM 9596 O O . LEU B 1 558 ? 12.727 -15.047 -15.281 1 90.19 558 LEU B O 1
ATOM 9600 N N . LYS B 1 559 ? 11.219 -16.469 -14.531 1 93.06 559 LYS B N 1
ATOM 9601 C CA . LYS B 1 559 ? 12.234 -17.297 -13.875 1 93.06 559 LYS B CA 1
ATOM 9602 C C . LYS B 1 559 ? 13.188 -17.922 -14.891 1 93.06 559 LYS B C 1
ATOM 9604 O O . LYS B 1 559 ? 14.383 -18.047 -14.633 1 93.06 559 LYS B O 1
ATOM 9609 N N . SER B 1 560 ? 12.609 -18.281 -15.969 1 92.12 560 SER B N 1
ATOM 9610 C CA . SER B 1 560 ? 13.445 -18.844 -17.016 1 92.12 560 SER B CA 1
ATOM 9611 C C . SER B 1 560 ? 14.438 -17.812 -17.547 1 92.12 560 SER B C 1
ATOM 9613 O O . SER B 1 560 ? 15.633 -18.109 -17.656 1 92.12 560 SER B O 1
ATOM 9615 N N . THR B 1 561 ? 13.93 -16.688 -17.844 1 92 561 THR B N 1
ATOM 9616 C CA . THR B 1 561 ? 14.805 -15.633 -18.359 1 92 561 THR B CA 1
ATOM 9617 C C . THR B 1 561 ? 15.852 -15.242 -17.312 1 92 561 THR B C 1
ATOM 9619 O O . THR B 1 561 ? 17.016 -15 -17.641 1 92 561 THR B O 1
ATOM 9622 N N . LEU B 1 562 ? 15.43 -15.148 -16.125 1 94.75 562 LEU B N 1
ATOM 9623 C CA . LEU B 1 562 ? 16.344 -14.805 -15.047 1 94.75 562 LEU B CA 1
ATOM 9624 C C . LEU B 1 562 ? 17.453 -15.844 -14.922 1 94.75 562 LEU B C 1
ATOM 9626 O O . LEU B 1 562 ? 18.625 -15.5 -14.742 1 94.75 562 LEU B O 1
ATOM 9630 N N . THR B 1 563 ? 17.078 -17.062 -14.945 1 95.69 563 THR B N 1
ATOM 9631 C CA . THR B 1 563 ? 18.031 -18.156 -14.836 1 95.69 563 THR B CA 1
ATOM 9632 C C . THR B 1 563 ? 19 -18.141 -16.016 1 95.69 563 THR B C 1
ATOM 9634 O O . THR B 1 563 ? 20.219 -18.25 -15.82 1 95.69 563 THR B O 1
ATOM 9637 N N . GLN B 1 564 ? 18.5 -18 -17.156 1 94 564 GLN B N 1
ATOM 9638 C CA . GLN B 1 564 ? 19.328 -17.938 -18.359 1 94 564 GLN B CA 1
ATOM 9639 C C . GLN B 1 564 ? 20.281 -16.75 -18.312 1 94 564 GLN B C 1
ATOM 9641 O O . GLN B 1 564 ? 21.469 -16.891 -18.594 1 94 564 GLN B O 1
ATOM 9646 N N . ASP B 1 565 ? 19.781 -15.633 -17.984 1 94.06 565 ASP B N 1
ATOM 9647 C CA . ASP B 1 565 ? 20.578 -14.422 -17.938 1 94.06 565 ASP B CA 1
ATOM 9648 C C . ASP B 1 565 ? 21.641 -14.508 -16.828 1 94.06 565 ASP B C 1
ATOM 9650 O O . ASP B 1 565 ? 22.766 -14.039 -17.016 1 94.06 565 ASP B O 1
ATOM 9654 N N . THR B 1 566 ? 21.266 -14.984 -15.703 1 95.88 566 THR B N 1
ATOM 9655 C CA . THR B 1 566 ? 22.234 -15.109 -14.617 1 95.88 566 THR B CA 1
ATOM 9656 C C . THR B 1 566 ? 23.406 -16 -15.023 1 95.88 566 THR B C 1
ATOM 9658 O O . THR B 1 566 ? 24.562 -15.672 -14.773 1 95.88 566 THR B O 1
ATOM 9661 N N . LEU B 1 567 ? 23.078 -17.109 -15.602 1 94.94 567 LEU B N 1
ATOM 9662 C CA . LEU B 1 567 ? 24.141 -18.016 -16.047 1 94.94 567 LEU B CA 1
ATOM 9663 C C . LEU B 1 567 ? 24.984 -17.375 -17.141 1 94.94 567 LEU B C 1
ATOM 9665 O O . LEU B 1 567 ? 26.203 -17.5 -17.141 1 94.94 567 LEU B O 1
ATOM 9669 N N . ARG B 1 568 ? 24.391 -16.734 -18.031 1 92.38 568 ARG B N 1
ATOM 9670 C CA . ARG B 1 568 ? 25.094 -16.109 -19.156 1 92.38 568 ARG B CA 1
ATOM 9671 C C . ARG B 1 568 ? 26.016 -15 -18.672 1 92.38 568 ARG B C 1
ATOM 9673 O O . ARG B 1 568 ? 27.156 -14.906 -19.109 1 92.38 568 ARG B O 1
ATOM 9680 N N . VAL B 1 569 ? 25.578 -14.164 -17.812 1 92.69 569 VAL B N 1
ATOM 9681 C CA . VAL B 1 569 ? 26.312 -12.977 -17.391 1 92.69 569 VAL B CA 1
ATOM 9682 C C . VAL B 1 569 ? 27.375 -13.367 -16.359 1 92.69 569 VAL B C 1
ATOM 9684 O O . VAL B 1 569 ? 28.5 -12.875 -16.422 1 92.69 569 VAL B O 1
ATOM 9687 N N . THR B 1 570 ? 27.047 -14.219 -15.406 1 92.31 570 THR B N 1
ATOM 9688 C CA . THR B 1 570 ? 27.969 -14.539 -14.328 1 92.31 570 THR B CA 1
ATOM 9689 C C . THR B 1 570 ? 28.812 -15.75 -14.688 1 92.31 570 THR B C 1
ATOM 9691 O O . THR B 1 570 ? 29.859 -16 -14.07 1 92.31 570 THR B O 1
ATOM 9694 N N . GLU B 1 571 ? 28.359 -16.625 -15.633 1 90.75 571 GLU B N 1
ATOM 9695 C CA . GLU B 1 571 ? 29.016 -17.875 -16 1 90.75 571 GLU B CA 1
ATOM 9696 C C . GLU B 1 571 ? 29.203 -18.781 -14.781 1 90.75 571 GLU B C 1
ATOM 9698 O O . GLU B 1 571 ? 30.219 -19.484 -14.672 1 90.75 571 GLU B O 1
ATOM 9703 N N . ASN B 1 572 ? 28.344 -18.578 -13.789 1 92.69 572 ASN B N 1
ATOM 9704 C CA . ASN B 1 572 ? 28.391 -19.312 -12.531 1 92.69 572 ASN B CA 1
ATOM 9705 C C . ASN B 1 572 ? 27.062 -20.016 -12.25 1 92.69 572 ASN B C 1
ATOM 9707 O O . ASN B 1 572 ? 26.109 -19.391 -11.773 1 92.69 572 ASN B O 1
ATOM 9711 N N . PRO B 1 573 ? 27.031 -21.344 -12.469 1 95.06 573 PRO B N 1
ATOM 9712 C CA . PRO B 1 573 ? 25.781 -22.062 -12.234 1 95.06 573 PRO B CA 1
ATOM 9713 C C . PRO B 1 573 ? 25.375 -22.078 -10.758 1 95.06 573 PRO B C 1
ATOM 9715 O O . PRO B 1 573 ? 24.203 -22.25 -10.445 1 95.06 573 PRO B O 1
ATOM 9718 N N . ALA B 1 574 ? 26.344 -21.984 -9.875 1 92.94 574 ALA B N 1
ATOM 9719 C CA . ALA B 1 574 ? 26 -21.938 -8.453 1 92.94 574 ALA B CA 1
ATOM 9720 C C . ALA B 1 574 ? 25.203 -20.688 -8.125 1 92.94 574 ALA B C 1
ATOM 9722 O O . ALA B 1 574 ? 24.219 -20.734 -7.391 1 92.94 574 ALA B O 1
ATOM 9723 N N . LEU B 1 575 ? 25.656 -19.594 -8.672 1 94.06 575 LEU B N 1
ATOM 9724 C CA . LEU B 1 575 ? 24.938 -18.344 -8.453 1 94.06 575 LEU B CA 1
ATOM 9725 C C . LEU B 1 575 ? 23.562 -18.375 -9.125 1 94.06 575 LEU B C 1
ATOM 9727 O O . LEU B 1 575 ? 22.609 -17.781 -8.617 1 94.06 575 LEU B O 1
ATOM 9731 N N . MET B 1 576 ? 23.516 -19.047 -10.219 1 96.25 576 MET B N 1
ATOM 9732 C CA . MET B 1 576 ? 22.25 -19.219 -10.914 1 96.25 576 MET B CA 1
ATOM 9733 C C . MET B 1 576 ? 21.25 -19.969 -10.039 1 96.25 576 MET B C 1
ATOM 9735 O O . MET B 1 576 ? 20.109 -19.531 -9.875 1 96.25 576 MET B O 1
ATOM 9739 N N . LEU B 1 577 ? 21.672 -21.016 -9.453 1 95.44 577 LEU B N 1
ATOM 9740 C CA . LEU B 1 577 ? 20.797 -21.812 -8.602 1 95.44 577 LEU B CA 1
ATOM 9741 C C . LEU B 1 577 ? 20.422 -21.047 -7.332 1 95.44 577 LEU B C 1
ATOM 9743 O O . LEU B 1 577 ? 19.297 -21.141 -6.852 1 95.44 577 LEU B O 1
ATOM 9747 N N . GLN B 1 578 ? 21.391 -20.391 -6.809 1 93.75 578 GLN B N 1
ATOM 9748 C CA . GLN B 1 578 ? 21.109 -19.594 -5.613 1 93.75 578 GLN B CA 1
ATOM 9749 C C . GLN B 1 578 ? 20 -18.578 -5.871 1 93.75 578 GLN B C 1
ATOM 9751 O O . GLN B 1 578 ? 19.078 -18.453 -5.074 1 93.75 578 GLN B O 1
ATOM 9756 N N . THR B 1 579 ? 20.094 -17.891 -6.973 1 95.06 579 THR B N 1
ATOM 9757 C CA . THR B 1 579 ? 19.094 -16.891 -7.344 1 95.06 579 THR B CA 1
ATOM 9758 C C . THR B 1 579 ? 17.734 -17.547 -7.586 1 95.06 579 THR B C 1
ATOM 9760 O O . THR B 1 579 ? 16.719 -17.094 -7.066 1 95.06 579 THR B O 1
ATOM 9763 N N . LEU B 1 580 ? 17.734 -18.625 -8.305 1 94.44 580 LEU B N 1
ATOM 9764 C CA . LEU B 1 580 ? 16.5 -19.328 -8.648 1 94.44 580 LEU B CA 1
ATOM 9765 C C . LEU B 1 580 ? 15.797 -19.844 -7.395 1 94.44 580 LEU B C 1
ATOM 9767 O O . LEU B 1 580 ? 14.609 -19.578 -7.191 1 94.44 580 LEU B O 1
ATOM 9771 N N . PHE B 1 581 ? 16.484 -20.5 -6.574 1 91.56 581 PHE B N 1
ATOM 9772 C CA . PHE B 1 581 ? 15.844 -21.125 -5.422 1 91.56 581 PHE B CA 1
ATOM 9773 C C . PHE B 1 581 ? 15.484 -20.094 -4.367 1 91.56 581 PHE B C 1
ATOM 9775 O O . PHE B 1 581 ? 14.539 -20.281 -3.6 1 91.56 581 PHE B O 1
ATOM 9782 N N . THR B 1 582 ? 16.219 -19.016 -4.332 1 90.88 582 THR B N 1
ATOM 9783 C CA . THR B 1 582 ? 15.797 -17.938 -3.441 1 90.88 582 THR B CA 1
ATOM 9784 C C . THR B 1 582 ? 14.422 -17.406 -3.838 1 90.88 582 THR B C 1
ATOM 9786 O O . THR B 1 582 ? 13.547 -17.234 -2.984 1 90.88 582 THR B O 1
ATOM 9789 N N . ILE B 1 583 ? 14.227 -17.188 -5.098 1 92 583 ILE B N 1
ATOM 9790 C CA . ILE B 1 583 ? 12.945 -16.688 -5.578 1 92 583 ILE B CA 1
ATOM 9791 C C . ILE B 1 583 ? 11.859 -17.734 -5.348 1 92 583 ILE B C 1
ATOM 9793 O O . ILE B 1 583 ? 10.742 -17.406 -4.949 1 92 583 ILE B O 1
ATOM 9797 N N . LEU B 1 584 ? 12.188 -18.984 -5.609 1 89.62 584 LEU B N 1
ATOM 9798 C CA . LEU B 1 584 ? 11.219 -20.062 -5.438 1 89.62 584 LEU B CA 1
ATOM 9799 C C . LEU B 1 584 ? 10.82 -20.203 -3.973 1 89.62 584 LEU B C 1
ATOM 9801 O O . LEU B 1 584 ? 9.633 -20.328 -3.66 1 89.62 584 LEU B O 1
ATOM 9805 N N . PHE B 1 585 ? 11.781 -20.109 -3.137 1 86.31 585 PHE B N 1
ATOM 9806 C CA . PHE B 1 585 ? 11.492 -20.25 -1.714 1 86.31 585 PHE B CA 1
ATOM 9807 C C . PHE B 1 585 ? 10.711 -19.047 -1.204 1 86.31 585 PHE B C 1
ATOM 9809 O O . PHE B 1 585 ? 9.82 -19.172 -0.363 1 86.31 585 PHE B O 1
ATOM 9816 N N . GLN B 1 586 ? 11.117 -17.969 -1.646 1 85.38 586 GLN B N 1
ATOM 9817 C CA . GLN B 1 586 ? 10.406 -16.766 -1.24 1 85.38 586 GLN B CA 1
ATOM 9818 C C . GLN B 1 586 ? 8.945 -16.812 -1.673 1 85.38 586 GLN B C 1
ATOM 9820 O O . GLN B 1 586 ? 8.047 -16.453 -0.9 1 85.38 586 GLN B O 1
ATOM 9825 N N . GLU B 1 587 ? 8.742 -17.156 -2.881 1 84.62 587 GLU B N 1
ATOM 9826 C CA . GLU B 1 587 ? 7.375 -17.266 -3.391 1 84.62 587 GLU B CA 1
ATOM 9827 C C . GLU B 1 587 ? 6.582 -18.328 -2.633 1 84.62 587 GLU B C 1
ATOM 9829 O O . GLU B 1 587 ? 5.402 -18.125 -2.33 1 84.62 587 GLU B O 1
ATOM 9834 N N . SER B 1 588 ? 7.191 -19.438 -2.422 1 83.31 588 SER B N 1
ATOM 9835 C CA . SER B 1 588 ? 6.523 -20.516 -1.68 1 83.31 588 SER B CA 1
ATOM 9836 C C . SER B 1 588 ? 6.164 -20.062 -0.268 1 83.31 588 SER B C 1
ATOM 9838 O O . SER B 1 588 ? 5.086 -20.391 0.237 1 83.31 588 SER B O 1
ATOM 9840 N N . TYR B 1 589 ? 7.035 -19.359 0.329 1 82.56 589 TYR B N 1
ATOM 9841 C CA . TYR B 1 589 ? 6.766 -18.812 1.657 1 82.56 589 TYR B CA 1
ATOM 9842 C C . TYR B 1 589 ? 5.594 -17.844 1.623 1 82.56 589 TYR B C 1
ATOM 9844 O O . TYR B 1 589 ? 4.707 -17.906 2.477 1 82.56 589 TYR B O 1
ATOM 9852 N N . SER B 1 590 ? 5.676 -16.953 0.673 1 81.38 590 SER B N 1
ATOM 9853 C CA . SER B 1 590 ? 4.598 -15.984 0.553 1 81.38 590 SER B CA 1
ATOM 9854 C C . SER B 1 590 ? 3.258 -16.672 0.303 1 81.38 590 SER B C 1
ATOM 9856 O O . SER B 1 590 ? 2.221 -16.219 0.788 1 81.38 590 SER B O 1
ATOM 9858 N N .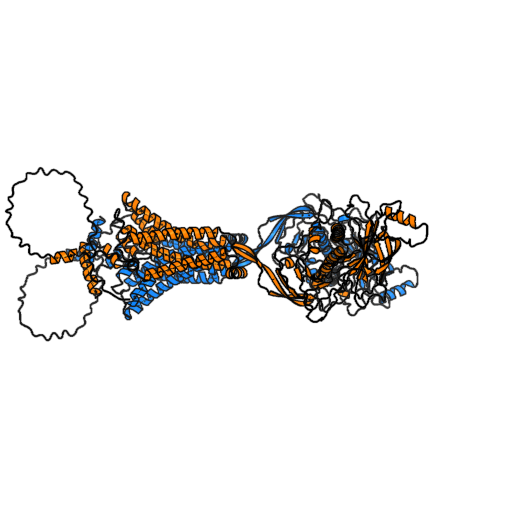 GLN B 1 591 ? 3.279 -17.781 -0.409 1 80.94 591 GLN B N 1
ATOM 9859 C CA . GLN B 1 591 ? 2.061 -18.531 -0.703 1 80.94 591 GLN B CA 1
ATOM 9860 C C . GLN B 1 591 ? 1.521 -19.219 0.548 1 80.94 591 GLN B C 1
ATOM 9862 O O . GLN B 1 591 ? 0.312 -19.406 0.682 1 80.94 591 GLN B O 1
ATOM 9867 N N . SER B 1 592 ? 2.369 -19.453 1.474 1 79.12 592 SER B N 1
ATOM 9868 C CA . SER B 1 592 ? 1.962 -20.219 2.652 1 79.12 592 SER B CA 1
ATOM 9869 C C . SER B 1 592 ? 1.665 -19.297 3.828 1 79.12 592 SER B C 1
ATOM 9871 O O . SER B 1 592 ? 1.22 -19.75 4.883 1 79.12 592 SER B O 1
ATOM 9873 N N . THR B 1 593 ? 1.821 -18.031 3.684 1 79.88 593 THR B N 1
ATOM 9874 C CA . THR B 1 593 ? 1.744 -17.078 4.785 1 79.88 593 THR B CA 1
ATOM 9875 C C . THR B 1 593 ? 0.359 -17.109 5.426 1 79.88 593 THR B C 1
ATOM 9877 O O . THR B 1 593 ? 0.233 -16.984 6.645 1 79.88 593 THR B O 1
ATOM 9880 N N . PRO B 1 594 ? -0.76 -17.25 4.672 1 78.88 594 PRO B N 1
ATOM 9881 C CA . PRO B 1 594 ? -2.064 -17.25 5.336 1 78.88 594 PRO B CA 1
ATOM 9882 C C . PRO B 1 594 ? -2.26 -18.453 6.266 1 78.88 594 PRO B C 1
ATOM 9884 O O . PRO B 1 594 ? -3.111 -18.406 7.156 1 78.88 594 PRO B O 1
ATOM 9887 N N . MET B 1 595 ? -1.455 -19.453 6.078 1 79.44 595 MET B N 1
ATOM 9888 C CA . MET B 1 595 ? -1.638 -20.672 6.848 1 79.44 595 MET B CA 1
ATOM 9889 C C . MET B 1 595 ? -0.839 -20.625 8.148 1 79.44 595 MET B C 1
ATOM 9891 O O . MET B 1 595 ? -0.978 -21.5 9 1 79.44 595 MET B O 1
ATOM 9895 N N . TYR B 1 596 ? -0.096 -19.594 8.281 1 78.38 596 TYR B N 1
ATOM 9896 C CA . TYR B 1 596 ? 0.74 -19.5 9.469 1 78.38 596 TYR B CA 1
ATOM 9897 C C . TYR B 1 596 ? -0.065 -19 10.664 1 78.38 596 TYR B C 1
ATOM 9899 O O . TYR B 1 596 ? -0.873 -18.078 10.539 1 78.38 596 TYR B O 1
ATOM 9907 N N . ASP B 1 597 ? 0.068 -19.75 11.773 1 75.44 597 ASP B N 1
ATOM 9908 C CA . ASP B 1 597 ? -0.691 -19.391 12.969 1 75.44 597 ASP B CA 1
ATOM 9909 C C . ASP B 1 597 ? 0.235 -19.141 14.156 1 75.44 597 ASP B C 1
ATOM 9911 O O . ASP B 1 597 ? -0.208 -18.672 15.211 1 75.44 597 ASP B O 1
ATOM 9915 N N . SER B 1 598 ? 1.501 -19.391 13.969 1 77.62 598 SER B N 1
ATOM 9916 C CA . SER B 1 598 ? 2.43 -19.125 15.07 1 77.62 598 SER B CA 1
ATOM 9917 C C . SER B 1 598 ? 2.951 -17.703 15.031 1 77.62 598 SER B C 1
ATOM 9919 O O . SER B 1 598 ? 3.588 -17.281 14.055 1 77.62 598 SER B O 1
ATOM 9921 N N . LEU B 1 599 ? 2.697 -17.078 16.141 1 79.81 599 LEU B N 1
ATOM 9922 C CA . LEU B 1 599 ? 3.053 -15.656 16.203 1 79.81 599 LEU B CA 1
ATOM 9923 C C . LEU B 1 599 ? 4.441 -15.477 16.812 1 79.81 599 LEU B C 1
ATOM 9925 O O . LEU B 1 599 ? 4.801 -16.172 17.766 1 79.81 599 LEU B O 1
ATOM 9929 N N . GLU B 1 600 ? 5.211 -14.703 16.125 1 81.25 600 GLU B N 1
ATOM 9930 C CA . GLU B 1 600 ? 6.512 -14.281 16.641 1 81.25 600 GLU B CA 1
ATOM 9931 C C . GLU B 1 600 ? 6.551 -12.773 16.875 1 81.25 600 GLU B C 1
ATOM 9933 O O . GLU B 1 600 ? 5.812 -12.023 16.234 1 81.25 600 GLU B O 1
ATOM 9938 N N . GLU B 1 601 ? 7.371 -12.445 17.812 1 83.38 601 GLU B N 1
ATOM 9939 C CA . GLU B 1 601 ? 7.496 -11.023 18.156 1 83.38 601 GLU B CA 1
ATOM 9940 C C . GLU B 1 601 ? 8.625 -10.375 17.359 1 83.38 601 GLU B C 1
ATOM 9942 O O . GLU B 1 601 ? 9.781 -10.812 17.438 1 83.38 601 GLU B O 1
ATOM 9947 N N . LEU B 1 602 ? 8.203 -9.469 16.516 1 82.94 602 LEU B N 1
ATOM 9948 C CA . LEU B 1 602 ? 9.18 -8.703 15.742 1 82.94 602 LEU B CA 1
ATOM 9949 C C . LEU B 1 602 ? 9.086 -7.215 16.047 1 82.94 602 LEU B C 1
ATOM 9951 O O . LEU B 1 602 ? 7.984 -6.688 16.234 1 82.94 602 LEU B O 1
ATOM 9955 N N . THR B 1 603 ? 10.25 -6.613 16.25 1 84.38 603 THR B N 1
ATOM 9956 C CA . THR B 1 603 ? 10.289 -5.16 16.359 1 84.38 603 THR B CA 1
ATOM 9957 C C . THR B 1 603 ? 10.477 -4.52 14.984 1 84.38 603 THR B C 1
ATOM 9959 O O . THR B 1 603 ? 11.477 -4.77 14.305 1 84.38 603 THR B O 1
ATOM 9962 N N . VAL B 1 604 ? 9.469 -3.857 14.57 1 82.56 604 VAL B N 1
ATOM 9963 C CA . VAL B 1 604 ? 9.484 -3.289 13.227 1 82.56 604 VAL B CA 1
ATOM 9964 C C . VAL B 1 604 ? 9.445 -1.766 13.305 1 82.56 604 VAL B C 1
ATOM 9966 O O . VAL B 1 604 ? 8.711 -1.203 14.125 1 82.56 604 VAL B O 1
ATOM 9969 N N . THR B 1 605 ? 10.383 -1.146 12.578 1 81.75 605 THR B N 1
ATOM 9970 C CA . THR B 1 605 ? 10.32 0.294 12.344 1 81.75 605 THR B CA 1
ATOM 9971 C C . THR B 1 605 ? 9.914 0.594 10.906 1 81.75 605 THR B C 1
ATOM 9973 O O . THR B 1 605 ? 10.586 0.168 9.969 1 81.75 605 THR B O 1
ATOM 9976 N N . ARG B 1 606 ? 8.797 1.295 10.695 1 79.38 606 ARG B N 1
ATOM 9977 C CA . ARG B 1 606 ? 8.289 1.594 9.359 1 79.38 606 ARG B CA 1
ATOM 9978 C C . ARG B 1 606 ? 8.477 3.066 9.016 1 79.38 606 ARG B C 1
ATOM 9980 O O . ARG B 1 606 ? 8.594 3.908 9.914 1 79.38 606 ARG B O 1
ATOM 9987 N N . PHE B 1 607 ? 8.508 3.254 7.684 1 78.62 607 PHE B N 1
ATOM 9988 C CA . PHE B 1 607 ? 8.484 4.633 7.207 1 78.62 607 PHE B CA 1
ATOM 9989 C C . PHE B 1 607 ? 7.059 5.16 7.133 1 78.62 607 PHE B C 1
ATOM 9991 O O . PHE B 1 607 ? 6.164 4.473 6.637 1 78.62 607 PHE B O 1
ATOM 9998 N N . VAL B 1 608 ? 6.816 6.242 7.781 1 78.44 608 VAL B N 1
ATOM 9999 C CA . VAL B 1 608 ? 5.504 6.875 7.75 1 78.44 608 VAL B CA 1
ATOM 10000 C C . VAL B 1 608 ? 5.625 8.289 7.188 1 78.44 608 VAL B C 1
ATOM 10002 O O . VAL B 1 608 ? 6.691 8.906 7.266 1 78.44 608 VAL B O 1
ATOM 10005 N N . THR B 1 609 ? 4.535 8.68 6.539 1 78.38 609 THR B N 1
ATOM 10006 C CA . THR B 1 609 ? 4.512 10.039 6.004 1 78.38 609 THR B CA 1
ATOM 10007 C C . THR B 1 609 ? 4.152 11.039 7.098 1 78.38 609 THR B C 1
ATOM 10009 O O . THR B 1 609 ? 3.135 10.891 7.773 1 78.38 609 THR B O 1
ATOM 10012 N N . ARG B 1 610 ? 5.059 11.945 7.352 1 83.88 610 ARG B N 1
ATOM 10013 C CA . ARG B 1 610 ? 4.844 13.023 8.32 1 83.88 610 ARG B CA 1
ATOM 10014 C C . ARG B 1 610 ? 5.098 14.383 7.688 1 83.88 610 ARG B C 1
ATOM 10016 O O . ARG B 1 610 ? 5.77 14.484 6.66 1 83.88 610 ARG B O 1
ATOM 10023 N N . GLN B 1 611 ? 4.473 15.359 8.359 1 84.94 611 GLN B N 1
ATOM 10024 C CA . GLN B 1 611 ? 4.684 16.719 7.867 1 84.94 611 GLN B CA 1
ATOM 10025 C C . GLN B 1 611 ? 6.004 17.281 8.383 1 84.94 611 GLN B C 1
ATOM 10027 O O . GLN B 1 611 ? 6.309 17.172 9.57 1 84.94 611 GLN B O 1
ATOM 10032 N N . SER B 1 612 ? 6.871 17.766 7.434 1 88.56 612 SER B N 1
ATOM 10033 C CA . SER B 1 612 ? 8.148 18.375 7.766 1 88.56 612 SER B CA 1
ATOM 10034 C C . SER B 1 612 ? 8.352 19.688 7.004 1 88.56 612 SER B C 1
ATOM 10036 O O . SER B 1 612 ? 7.812 19.859 5.91 1 88.56 612 SER B O 1
ATOM 10038 N N . PRO B 1 613 ? 9 20.609 7.723 1 91.44 613 PRO B N 1
ATOM 10039 C CA . PRO B 1 613 ? 9.289 21.859 7.031 1 91.44 613 PRO B CA 1
ATOM 10040 C C . PRO B 1 613 ? 10.344 21.719 5.941 1 91.44 613 PRO B C 1
ATOM 10042 O O . PRO B 1 613 ? 11.516 21.484 6.242 1 91.44 613 PRO B O 1
ATOM 10045 N N . GLU B 1 614 ? 9.984 21.75 4.715 1 87.75 614 GLU B N 1
ATOM 10046 C CA . GLU B 1 614 ? 10.914 21.562 3.607 1 87.75 614 GLU B CA 1
ATOM 10047 C C . GLU B 1 614 ? 11.117 22.875 2.846 1 87.75 614 GLU B C 1
ATOM 10049 O O . GLU B 1 614 ? 12.172 23.078 2.234 1 87.75 614 GLU B O 1
ATOM 10054 N N . GLY B 1 615 ? 10.188 23.719 2.934 1 86.81 615 GLY B N 1
ATOM 10055 C CA . GLY B 1 615 ? 10.32 25.016 2.279 1 86.81 615 GLY B CA 1
ATOM 10056 C C . GLY B 1 615 ? 10.836 26.109 3.203 1 86.81 615 GLY B C 1
ATOM 10057 O O . GLY B 1 615 ? 10.836 25.938 4.426 1 86.81 615 GLY B O 1
ATOM 10058 N N . CYS B 1 616 ? 11.461 27.219 2.584 1 90.94 616 CYS B N 1
ATOM 10059 C CA . CYS B 1 616 ? 11.961 28.344 3.379 1 90.94 616 CYS B CA 1
ATOM 10060 C C . CYS B 1 616 ? 11.305 29.656 2.951 1 90.94 616 CYS B C 1
ATOM 10062 O O . CYS B 1 616 ? 11.742 30.734 3.357 1 90.94 616 CYS B O 1
ATOM 10064 N N . THR B 1 617 ? 10.281 29.531 2.182 1 92.31 617 THR B N 1
ATOM 10065 C CA . THR B 1 617 ? 9.641 30.766 1.719 1 92.31 617 THR B CA 1
ATOM 10066 C C . THR B 1 617 ? 8.891 31.438 2.859 1 92.31 617 THR B C 1
ATOM 10068 O O . THR B 1 617 ? 9.039 32.656 3.076 1 92.31 617 THR B O 1
ATOM 10071 N N . GLY B 1 618 ? 8.078 30.672 3.52 1 93.12 618 GLY B N 1
ATOM 10072 C CA . GLY B 1 618 ? 7.355 31.234 4.645 1 93.12 618 GLY B CA 1
ATOM 10073 C C . GLY B 1 618 ? 8.273 31.719 5.758 1 93.12 618 GLY B C 1
ATOM 10074 O O . GLY B 1 618 ? 8.086 32.812 6.297 1 93.12 618 GLY B O 1
ATOM 10075 N N . TYR B 1 619 ? 9.32 31.016 6.051 1 94.75 619 TYR B N 1
ATOM 10076 C CA . TYR B 1 619 ? 10.297 31.375 7.07 1 94.75 619 TYR B CA 1
ATOM 10077 C C . TYR B 1 619 ? 11.039 32.656 6.695 1 94.75 619 TYR B C 1
ATOM 10079 O O . TYR B 1 619 ? 11.219 33.531 7.531 1 94.75 619 TYR B O 1
ATOM 10087 N N . THR B 1 620 ? 11.367 32.844 5.438 1 95.5 620 THR B N 1
ATOM 10088 C CA . THR B 1 620 ? 12.109 34 4.98 1 95.5 620 THR B CA 1
ATOM 10089 C C . THR B 1 620 ? 11.242 35.25 5.051 1 95.5 620 THR B C 1
ATOM 10091 O O . THR B 1 620 ? 11.734 36.344 5.387 1 95.5 620 THR B O 1
ATOM 10094 N N . ILE B 1 621 ? 9.984 35.156 4.777 1 94.81 621 ILE B N 1
ATOM 10095 C CA . ILE B 1 621 ? 9.086 36.312 4.852 1 94.81 621 ILE B CA 1
ATOM 10096 C C . ILE B 1 621 ? 8.914 36.719 6.305 1 94.81 621 ILE B C 1
ATOM 10098 O O . ILE B 1 621 ? 9.023 37.906 6.629 1 94.81 621 ILE B O 1
ATOM 10102 N N . VAL B 1 622 ? 8.711 35.75 7.18 1 94.81 622 VAL B N 1
ATOM 10103 C CA . VAL B 1 622 ? 8.477 36.062 8.586 1 94.81 622 VAL B CA 1
ATOM 10104 C C . VAL B 1 622 ? 9.734 36.656 9.188 1 94.81 622 VAL B C 1
ATOM 10106 O O . VAL B 1 622 ? 9.664 37.688 9.859 1 94.81 622 VAL B O 1
ATOM 10109 N N . VAL B 1 623 ? 10.891 36.156 8.945 1 94.69 623 VAL B N 1
ATOM 10110 C CA . VAL B 1 623 ? 12.141 36.656 9.5 1 94.69 623 VAL B CA 1
ATOM 10111 C C . VAL B 1 623 ? 12.5 38 8.836 1 94.69 623 VAL B C 1
ATOM 10113 O O . VAL B 1 623 ? 12.992 38.906 9.492 1 94.69 623 VAL B O 1
ATOM 10116 N N . GLY B 1 624 ? 12.203 38.094 7.562 1 94.38 624 GLY B N 1
ATOM 10117 C CA . GLY B 1 624 ? 12.43 39.375 6.883 1 94.38 624 GLY B CA 1
ATOM 10118 C C . GLY B 1 624 ? 11.602 40.5 7.457 1 94.38 624 GLY B C 1
ATOM 10119 O O . GLY B 1 624 ? 12.117 41.594 7.691 1 94.38 624 GLY B O 1
ATOM 10120 N N . VAL B 1 625 ? 10.359 40.25 7.703 1 95.19 625 VAL B N 1
ATOM 10121 C CA . VAL B 1 625 ? 9.492 41.25 8.297 1 95.19 625 VAL B CA 1
ATOM 10122 C C . VAL B 1 625 ? 9.945 41.562 9.727 1 95.19 625 VAL B C 1
ATOM 10124 O O . VAL B 1 625 ? 9.891 42.719 10.172 1 95.19 625 VAL B O 1
ATOM 10127 N N . LEU B 1 626 ? 10.414 40.531 10.398 1 95.44 626 LEU B N 1
ATOM 10128 C CA . LEU B 1 626 ? 10.883 40.688 11.766 1 95.44 626 LEU B CA 1
ATOM 10129 C C . LEU B 1 626 ? 12.133 41.562 11.805 1 95.44 626 LEU B C 1
ATOM 10131 O O . LEU B 1 626 ? 12.242 42.469 12.641 1 95.44 626 LEU B O 1
ATOM 10135 N N . ILE B 1 627 ? 13.07 41.344 10.922 1 94 627 ILE B N 1
ATOM 10136 C CA . ILE B 1 627 ? 14.289 42.156 10.852 1 94 627 ILE B CA 1
ATOM 10137 C C . ILE B 1 627 ? 13.938 43.594 10.531 1 94 627 ILE B C 1
ATOM 10139 O O . ILE B 1 627 ? 14.461 44.531 11.148 1 94 627 ILE B O 1
ATOM 10143 N N . PHE B 1 628 ? 13.07 43.75 9.656 1 94.56 628 PHE B N 1
ATOM 10144 C CA . PHE B 1 628 ? 12.602 45.094 9.32 1 94.56 628 PHE B CA 1
ATOM 10145 C C . PHE B 1 628 ? 11.953 45.781 10.523 1 94.56 628 PHE B C 1
ATOM 10147 O O . PHE B 1 628 ? 12.227 46.938 10.82 1 94.56 628 PHE B O 1
ATOM 10154 N N . TYR B 1 629 ? 11.133 44.938 11.164 1 93.81 629 TYR B N 1
ATOM 10155 C CA . TYR B 1 629 ? 10.445 45.438 12.352 1 93.81 629 TYR B CA 1
ATOM 10156 C C . TYR B 1 629 ? 11.438 45.844 13.43 1 93.81 629 TYR B C 1
ATOM 10158 O O . TYR B 1 629 ? 11.297 46.906 14.055 1 93.81 629 TYR B O 1
ATOM 10166 N N . VAL B 1 630 ? 12.469 45.125 13.641 1 90.88 630 VAL B N 1
ATOM 10167 C CA . VAL B 1 630 ? 13.461 45.406 14.672 1 90.88 630 VAL B CA 1
ATOM 10168 C C . VAL B 1 630 ? 14.273 46.625 14.281 1 90.88 630 VAL B C 1
ATOM 10170 O O . VAL B 1 630 ? 14.617 47.438 15.141 1 90.88 630 VAL B O 1
ATOM 10173 N N . PHE B 1 631 ? 14.477 46.844 13.055 1 92.38 631 PHE B N 1
ATOM 10174 C CA . PHE B 1 631 ? 15.203 48.031 12.578 1 92.38 631 PHE B CA 1
ATOM 10175 C C . PHE B 1 631 ? 14.391 49.281 12.805 1 92.38 631 PHE B C 1
ATOM 10177 O O . PHE B 1 631 ? 14.922 50.312 13.227 1 92.38 631 PHE B O 1
ATOM 10184 N N . VAL B 1 632 ? 13.164 49.188 12.555 1 90.88 632 VAL B N 1
ATOM 10185 C CA . VAL B 1 632 ? 12.289 50.344 12.734 1 90.88 632 VAL B CA 1
ATOM 10186 C C . VAL B 1 632 ? 12.164 50.688 14.219 1 90.88 632 VAL B C 1
ATOM 10188 O O . VAL B 1 632 ? 12.312 51.844 14.609 1 90.88 632 VAL B O 1
ATOM 10191 N N . VAL B 1 633 ? 11.961 49.656 15.008 1 89.12 633 VAL B N 1
ATOM 10192 C CA . VAL B 1 633 ? 11.805 49.844 16.453 1 89.12 633 VAL B CA 1
ATOM 10193 C C . VAL B 1 633 ? 13.117 50.312 17.047 1 89.12 633 VAL B C 1
ATOM 10195 O O . VAL B 1 633 ? 13.133 51.219 17.906 1 89.12 633 VAL B O 1
ATOM 10198 N N . GLY B 1 634 ? 14.203 49.75 16.609 1 86.81 634 GLY B N 1
ATOM 10199 C CA . GLY B 1 634 ? 15.508 50.188 17.062 1 86.81 634 GLY B CA 1
ATOM 10200 C C . GLY B 1 634 ? 15.797 51.625 16.688 1 86.81 634 GLY B C 1
ATOM 10201 O O . GLY B 1 634 ? 16.328 52.406 17.5 1 86.81 634 GLY B O 1
ATOM 10202 N N . GLY B 1 635 ? 15.453 52 15.516 1 86.56 635 GLY B N 1
ATOM 10203 C CA . GLY B 1 635 ? 15.602 53.375 15.094 1 86.56 635 GLY B CA 1
ATOM 10204 C C . GLY B 1 635 ? 14.773 54.375 15.914 1 86.56 635 GLY B C 1
ATOM 10205 O O . GLY B 1 635 ? 15.242 55.438 16.266 1 86.56 635 GLY B O 1
ATOM 10206 N N . LEU B 1 636 ? 13.586 53.906 16.281 1 87.44 636 LEU B N 1
ATOM 10207 C CA . LEU B 1 636 ? 12.703 54.75 17.078 1 87.44 636 LEU B CA 1
ATOM 10208 C C . LEU B 1 636 ? 13.242 54.906 18.5 1 87.44 636 LEU B C 1
ATOM 10210 O O . LEU B 1 636 ? 13.203 56 19.062 1 87.44 636 LEU B O 1
ATOM 10214 N N . MET B 1 637 ? 13.68 53.875 19.031 1 83.75 637 MET B N 1
ATOM 10215 C CA . MET B 1 637 ? 14.227 53.938 20.375 1 83.75 637 MET B CA 1
ATOM 10216 C C . MET B 1 637 ? 15.469 54.812 20.422 1 83.75 637 MET B C 1
ATOM 10218 O O . MET B 1 637 ? 15.648 55.594 21.359 1 83.75 637 MET B O 1
ATOM 10222 N N . LEU B 1 638 ? 16.25 54.812 19.422 1 83.25 638 LEU B N 1
ATOM 10223 C CA . LEU B 1 638 ? 17.453 55.625 19.344 1 83.25 638 LEU B CA 1
ATOM 10224 C C . LEU B 1 638 ? 17.062 57.094 19.156 1 83.25 638 LEU B C 1
ATOM 10226 O O . LEU B 1 638 ? 17.688 58 19.75 1 83.25 638 LEU B O 1
ATOM 10230 N N . ALA B 1 639 ? 16.125 57.312 18.359 1 82.94 639 ALA B N 1
ATOM 10231 C CA . ALA B 1 639 ? 15.648 58.688 18.172 1 82.94 639 ALA B CA 1
ATOM 10232 C C . ALA B 1 639 ? 15.086 59.25 19.469 1 82.94 639 ALA B C 1
ATOM 10234 O O . ALA B 1 639 ? 15.273 60.438 19.766 1 82.94 639 ALA B O 1
ATOM 10235 N N . PHE B 1 640 ? 14.422 58.438 20.172 1 81.44 640 PHE B N 1
ATOM 10236 C CA . PHE B 1 640 ? 13.836 58.875 21.438 1 81.44 640 PHE B CA 1
ATOM 10237 C C . PHE B 1 640 ? 14.93 59.25 22.438 1 81.44 640 PHE B C 1
ATOM 10239 O O . PHE B 1 640 ? 14.836 60.25 23.125 1 81.44 640 PHE B O 1
ATOM 10246 N N . VAL B 1 641 ? 15.938 58.438 22.5 1 77.19 641 VAL B N 1
ATOM 10247 C CA . VAL B 1 641 ? 17 58.688 23.469 1 77.19 641 VAL B CA 1
ATOM 10248 C C . VAL B 1 641 ? 17.828 59.906 23.047 1 77.19 641 VAL B C 1
ATOM 10250 O O . VAL B 1 641 ? 18.25 60.688 23.891 1 77.19 641 VAL B O 1
ATOM 10253 N N . SER B 1 642 ? 17.938 60.188 21.797 1 76.94 642 SER B N 1
ATOM 10254 C CA . SER B 1 642 ? 18.797 61.281 21.297 1 76.94 642 SER B CA 1
ATOM 10255 C C . SER B 1 642 ? 18.062 62.594 21.281 1 76.94 642 SER B C 1
ATOM 10257 O O . SER B 1 642 ? 18.656 63.656 21.547 1 76.94 642 SER B O 1
ATOM 10259 N N . TRP B 1 643 ? 16.781 62.531 21.031 1 73.06 643 TRP B N 1
ATOM 10260 C CA . TRP B 1 643 ? 16.094 63.812 20.781 1 73.06 643 TRP B CA 1
ATOM 10261 C C . TRP B 1 643 ? 15.328 64.25 22.016 1 73.06 643 TRP B C 1
ATOM 10263 O O . TRP B 1 643 ? 15.023 65.438 22.172 1 73.06 643 TRP B O 1
ATOM 10273 N N . THR B 1 644 ? 14.812 63.344 22.891 1 66.06 644 THR B N 1
ATOM 10274 C CA . THR B 1 644 ? 13.945 63.781 23.984 1 66.06 644 THR B CA 1
ATOM 10275 C C . THR B 1 644 ? 14.734 63.875 25.297 1 66.06 644 THR B C 1
ATOM 10277 O O . THR B 1 644 ? 14.977 62.875 25.953 1 66.06 644 THR B O 1
ATOM 10280 N N . MET B 1 645 ? 15.617 64.875 25.422 1 56.72 645 MET B N 1
ATOM 10281 C CA . MET B 1 645 ? 16.453 65 26.609 1 56.72 645 MET B CA 1
ATOM 10282 C C . MET B 1 645 ? 15.609 65 27.875 1 56.72 645 MET B C 1
ATOM 10284 O O . MET B 1 645 ? 16.031 64.5 28.922 1 56.72 645 MET B O 1
ATOM 10288 N N . ASP B 1 646 ? 14.43 65.812 28.047 1 55.47 646 ASP B N 1
ATOM 10289 C CA . ASP B 1 646 ? 13.773 66.062 29.328 1 55.47 646 ASP B CA 1
ATOM 10290 C C . ASP B 1 646 ? 12.5 65.25 29.469 1 55.47 646 ASP B C 1
ATOM 10292 O O . ASP B 1 646 ? 11.805 65.312 30.484 1 55.47 646 ASP B O 1
ATOM 10296 N N . SER B 1 647 ? 12.07 64.375 28.562 1 58.38 647 SER B N 1
ATOM 10297 C CA . SER B 1 647 ? 10.766 63.719 28.719 1 58.38 647 SER B CA 1
ATOM 10298 C C . SER B 1 647 ? 10.875 62.344 29.359 1 58.38 647 SER B C 1
ATOM 10300 O O . SER B 1 647 ? 11.789 61.562 29.047 1 58.38 647 SER B O 1
ATOM 10302 N N . LEU B 1 648 ? 10.219 62.25 30.625 1 59.5 648 LEU B N 1
ATOM 10303 C CA . LEU B 1 648 ? 10.172 60.969 31.328 1 59.5 648 LEU B CA 1
ATOM 10304 C C . LEU B 1 648 ? 9.078 60.062 30.766 1 59.5 648 LEU B C 1
ATOM 10306 O O . LEU B 1 648 ? 7.957 60.531 30.531 1 59.5 648 LEU B O 1
ATOM 10310 N N . TRP B 1 649 ? 9.516 58.906 30.438 1 61.66 649 TRP B N 1
ATOM 10311 C CA . TRP B 1 649 ? 8.57 57.906 29.953 1 61.66 649 TRP B CA 1
ATOM 10312 C C . TRP B 1 649 ? 7.59 57.5 31.047 1 61.66 649 TRP B C 1
ATOM 10314 O O . TRP B 1 649 ? 7.996 57.219 32.188 1 61.66 649 TRP B O 1
ATOM 10324 N N . GLY B 1 650 ? 6.258 57.594 30.828 1 60.66 650 GLY B N 1
ATOM 10325 C CA . GLY B 1 650 ? 5.266 57.062 31.734 1 60.66 650 GLY B CA 1
ATOM 10326 C C . GLY B 1 650 ? 4.82 58.031 32.812 1 60.66 650 GLY B C 1
ATOM 10327 O O . GLY B 1 650 ? 4.246 57.625 33.812 1 60.66 650 GLY B O 1
ATOM 10328 N N . ASP B 1 651 ? 5.273 59.25 32.625 1 64 651 ASP B N 1
ATOM 10329 C CA . ASP B 1 651 ? 4.863 60.188 33.688 1 64 651 ASP B CA 1
ATOM 10330 C C . ASP B 1 651 ? 3.6 60.938 33.281 1 64 651 ASP B C 1
ATOM 10332 O O . ASP B 1 651 ? 3.605 61.688 32.312 1 64 651 ASP B O 1
ATOM 10336 N N . ALA B 1 652 ? 2.523 60.625 33.938 1 67.81 652 ALA B N 1
ATOM 10337 C CA . ALA B 1 652 ? 1.214 61.188 33.656 1 67.81 652 ALA B CA 1
ATOM 10338 C C . ALA B 1 652 ? 1.222 62.719 33.875 1 67.81 652 ALA B C 1
ATOM 10340 O O . ALA B 1 652 ? 0.642 63.469 33.062 1 67.81 652 ALA B O 1
ATOM 10341 N N . TRP B 1 653 ? 2.018 63.219 34.812 1 66.06 653 TRP B N 1
ATOM 10342 C CA . TRP B 1 653 ? 1.986 64.625 35.156 1 66.06 653 TRP B CA 1
ATOM 10343 C C . TRP B 1 653 ? 2.764 65.438 34.125 1 66.06 653 TRP B C 1
ATOM 10345 O O . TRP B 1 653 ? 2.35 66.562 33.75 1 66.06 653 TRP B O 1
ATOM 10355 N N . SER B 1 654 ? 3.768 64.875 33.75 1 66.19 654 SER B N 1
ATOM 10356 C CA . SER B 1 654 ? 4.523 65.562 32.719 1 66.19 654 SER B CA 1
ATOM 10357 C C . SER B 1 654 ? 3.697 65.75 31.453 1 66.19 654 SER B C 1
ATOM 10359 O O . SER B 1 654 ? 3.826 66.75 30.766 1 66.19 654 SER B O 1
ATOM 10361 N N . ALA B 1 655 ? 2.787 64.812 31.266 1 72.25 655 ALA B N 1
ATOM 10362 C CA . ALA B 1 655 ? 1.957 64.875 30.078 1 72.25 655 ALA B CA 1
ATOM 10363 C C . ALA B 1 655 ? 0.881 66 30.219 1 72.25 655 ALA B C 1
ATOM 10365 O O . ALA B 1 655 ? 0.539 66.625 29.25 1 72.25 655 ALA B O 1
ATOM 10366 N N . VAL B 1 656 ? 0.43 66.125 31.422 1 70.94 656 VAL B N 1
ATOM 10367 C CA . VAL B 1 656 ? -0.628 67.125 31.656 1 70.94 656 VAL B CA 1
ATOM 10368 C C . VAL B 1 656 ? -0.029 68.562 31.734 1 70.94 656 VAL B C 1
ATOM 10370 O O . VAL B 1 656 ? -0.603 69.5 31.203 1 70.94 656 VAL B O 1
ATOM 10373 N N . ILE B 1 657 ? 1.133 68.688 32.375 1 64.62 657 ILE B N 1
ATOM 10374 C CA . ILE B 1 657 ? 1.742 70 32.594 1 64.62 657 ILE B CA 1
ATOM 10375 C C . ILE B 1 657 ? 2.131 70.625 31.234 1 64.62 657 ILE B C 1
ATOM 10377 O O . ILE B 1 657 ? 2.092 71.812 31.078 1 64.62 657 ILE B O 1
ATOM 10381 N N . HIS B 1 658 ? 2.326 69.688 30.359 1 64.5 658 HIS B N 1
ATOM 10382 C CA . HIS B 1 658 ? 2.734 70.188 29.047 1 64.5 658 HIS B CA 1
ATOM 10383 C C . HIS B 1 658 ? 1.562 70.812 28.297 1 64.5 658 HIS B C 1
ATOM 10385 O O . HIS B 1 658 ? 1.761 71.625 27.359 1 64.5 658 HIS B O 1
ATOM 10391 N N . THR B 1 659 ? 0.358 70.562 28.781 1 65.12 659 THR B N 1
ATOM 10392 C CA . THR B 1 659 ? -0.815 71.062 28.109 1 65.12 659 THR B CA 1
ATOM 10393 C C . THR B 1 659 ? -1.214 72.438 28.719 1 65.12 659 THR B C 1
ATOM 10395 O O . THR B 1 659 ? -1.991 73.188 28.125 1 65.12 659 THR B O 1
ATOM 10398 N N . ILE B 1 660 ? -0.593 72.75 29.953 1 59.78 660 ILE B N 1
ATOM 10399 C CA . ILE B 1 660 ? -0.957 74 30.656 1 59.78 660 ILE B CA 1
ATOM 10400 C C . ILE B 1 660 ? 0.045 75.062 30.344 1 59.78 660 ILE B C 1
ATOM 10402 O O . ILE B 1 660 ? 1.253 74.875 30.281 1 59.78 660 ILE B O 1
ATOM 10406 N N . PRO B 1 661 ? -0.458 76.312 29.875 1 53.25 661 PRO B N 1
ATOM 10407 C CA . PRO B 1 661 ? 0.446 77.438 29.578 1 53.25 661 PRO B CA 1
ATOM 10408 C C . PRO B 1 661 ? 1.426 77.688 30.703 1 53.25 661 PRO B C 1
ATOM 10410 O O . PRO B 1 661 ? 1.109 77.5 31.875 1 53.25 661 PRO B O 1
ATOM 10413 N N . PRO B 1 662 ? 2.664 78.062 30.5 1 52.19 662 PRO B N 1
ATOM 10414 C CA . PRO B 1 662 ? 3.75 78.25 31.469 1 52.19 662 PRO B CA 1
ATOM 10415 C C . PRO B 1 662 ? 3.361 79.188 32.625 1 52.19 662 PRO B C 1
ATOM 10417 O O . PRO B 1 662 ? 3.824 79 33.75 1 52.19 662 PRO B O 1
ATOM 10420 N N . GLN B 1 663 ? 2.688 80.25 32.375 1 50.47 663 GLN B N 1
ATOM 10421 C CA . GLN B 1 663 ? 2.389 81.188 33.469 1 50.47 663 GLN B CA 1
ATOM 10422 C C . GLN B 1 663 ? 1.611 80.5 34.594 1 50.47 663 GLN B C 1
ATOM 10424 O O . GLN B 1 663 ? 1.756 80.875 35.75 1 50.47 663 GLN B O 1
ATOM 10429 N N . GLU B 1 664 ? 0.868 79.562 34.188 1 50.66 664 GLU B N 1
ATOM 10430 C CA . GLU B 1 664 ? 0.031 78.875 35.188 1 50.66 664 GLU B CA 1
ATOM 10431 C C . GLU B 1 664 ? 0.673 77.625 35.656 1 50.66 664 GLU B C 1
ATOM 10433 O O . GLU B 1 664 ? 0.245 77 36.656 1 50.66 664 GLU B O 1
ATOM 10438 N N . GLN B 1 665 ? 1.686 77.188 35 1 52.25 665 GLN B N 1
ATOM 10439 C CA . GLN B 1 665 ? 2.387 75.938 35.344 1 52.25 665 GLN B CA 1
ATOM 10440 C C . GLN B 1 665 ? 2.996 76.062 36.75 1 52.25 665 GLN B C 1
ATOM 10442 O O . GLN B 1 665 ? 3.047 75.062 37.5 1 52.25 665 GLN B O 1
ATOM 10447 N N . GLU B 1 666 ? 3.543 77.25 37.031 1 47.53 666 GLU B N 1
ATOM 10448 C CA . GLU B 1 666 ? 4.156 77.438 38.344 1 47.53 666 GLU B CA 1
ATOM 10449 C C . GLU B 1 666 ? 3.146 77.188 39.469 1 47.53 666 GLU B C 1
ATOM 10451 O O . GLU B 1 666 ? 3.492 76.688 40.531 1 47.53 666 GLU B O 1
ATOM 10456 N N . LYS B 1 667 ? 1.988 77.625 39.312 1 46.53 667 LYS B N 1
ATOM 10457 C CA . LYS B 1 667 ? 0.986 77.438 40.375 1 46.53 667 LYS B CA 1
ATOM 10458 C C . LYS B 1 667 ? 0.615 76 40.531 1 46.53 667 LYS B C 1
ATOM 10460 O O . LYS B 1 667 ? 0.293 75.562 41.656 1 46.53 667 LYS B O 1
ATOM 10465 N N . PHE B 1 668 ? 0.636 75.25 39.531 1 48.19 668 PHE B N 1
ATOM 10466 C CA . PHE B 1 668 ? 0.237 73.875 39.594 1 48.19 668 PHE B CA 1
ATOM 10467 C C . PHE B 1 668 ? 1.392 73 40.094 1 48.19 668 PHE B C 1
ATOM 10469 O O . PHE B 1 668 ? 1.177 72 40.781 1 48.19 668 PHE B O 1
ATOM 10476 N N . CYS B 1 669 ? 2.541 73.312 39.719 1 44.69 669 CYS B N 1
ATOM 10477 C CA . CYS B 1 669 ? 3.688 72.562 40.219 1 44.69 669 CYS B CA 1
ATOM 10478 C C . CYS B 1 669 ? 3.783 72.688 41.75 1 44.69 669 CYS B C 1
ATOM 10480 O O . CYS B 1 669 ? 4.176 71.75 42.438 1 44.69 669 CYS B O 1
ATOM 10482 N N . ASP B 1 670 ? 3.58 73.875 42.375 1 38.69 670 ASP B N 1
ATOM 10483 C CA . ASP B 1 670 ? 3.613 74.062 43.812 1 38.69 670 ASP B CA 1
ATOM 10484 C C . ASP B 1 670 ? 2.5 73.25 44.5 1 38.69 670 ASP B C 1
ATOM 10486 O O . ASP B 1 670 ? 2.686 72.75 45.625 1 38.69 670 ASP B O 1
ATOM 10490 N N . LYS B 1 671 ? 1.354 73.125 44.031 1 38.88 671 LYS B N 1
ATOM 10491 C CA . LYS B 1 671 ? 0.272 72.438 44.688 1 38.88 671 LYS B CA 1
ATOM 10492 C C . LYS B 1 671 ? 0.43 70.875 44.5 1 38.88 671 LYS B C 1
ATOM 10494 O O . LYS B 1 671 ? -0.052 70.125 45.344 1 38.88 671 LYS B O 1
ATOM 10499 N N . THR B 1 672 ? 0.868 70.375 43.562 1 38.62 672 THR B N 1
ATOM 10500 C CA . THR B 1 672 ? 1.108 69 43.406 1 38.62 672 THR B CA 1
ATOM 10501 C C . THR B 1 672 ? 2.199 68.5 44.375 1 38.62 672 THR B C 1
ATOM 10503 O O . THR B 1 672 ? 2.232 67.375 44.781 1 38.62 672 THR B O 1
ATOM 10506 N N . LEU B 1 673 ? 3.178 69.312 44.719 1 34.53 673 LEU B N 1
ATOM 10507 C CA . LEU B 1 673 ? 4.141 69 45.781 1 34.53 673 LEU B CA 1
ATOM 10508 C C . LEU B 1 673 ? 3.459 69 47.125 1 34.53 673 LEU B C 1
ATOM 10510 O O . LEU B 1 673 ? 3.918 68.312 48.062 1 34.53 673 LEU B O 1
ATOM 10514 N N . GLU B 1 674 ? 2.543 69.812 47.469 1 32.66 674 GLU B N 1
ATOM 10515 C CA . GLU B 1 674 ? 1.912 69.812 48.781 1 32.66 674 GLU B CA 1
ATOM 10516 C C . GLU B 1 674 ? 1.114 68.5 48.969 1 32.66 674 GLU B C 1
ATOM 10518 O O . GLU B 1 674 ? 1.078 67.938 50.062 1 32.66 674 GLU B O 1
ATOM 10523 N N . SER B 1 675 ? 0.33 68.062 48.125 1 30.62 675 SER B N 1
ATOM 10524 C CA . SER B 1 675 ? -0.472 66.875 48.438 1 30.62 675 SER B CA 1
ATOM 10525 C C . SER B 1 675 ? 0.378 65.625 48.406 1 30.62 675 SER B C 1
ATOM 10527 O O . SER B 1 675 ? -0.12 64.5 48.688 1 30.62 675 SER B O 1
ATOM 10529 N N . SER B 1 676 ? 1.477 65.562 47.781 1 29.8 676 SER B N 1
ATOM 10530 C CA . SER B 1 676 ? 2.277 64.375 48 1 29.8 676 SER B CA 1
ATOM 10531 C C . SER B 1 676 ? 2.99 64.438 49.344 1 29.8 676 SER B C 1
ATOM 10533 O O . SER B 1 676 ? 3.646 63.469 49.75 1 29.8 676 SER B O 1
ATOM 10535 N N . GLY B 1 677 ? 3.316 65.625 49.938 1 25.61 677 GLY B N 1
ATOM 10536 C CA . GLY B 1 677 ? 3.855 65.562 51.281 1 25.61 677 GLY B CA 1
ATOM 10537 C C . GLY B 1 677 ? 2.797 65.312 52.344 1 25.61 677 GLY B C 1
ATOM 10538 O O . GLY B 1 677 ? 1.632 65.688 52.156 1 25.61 677 GLY B O 1
#

Nearest PDB structures (foldseek):
  6hqf-assembly1_A  TM=3.468E-01  e=4.848E+00  Petroselinum crispum
  6f6t-assembly1_B  TM=3.458E-01  e=4.414E+00  Petroselinum crispum
  6f6t-assembly1_B  TM=3.476E-01  e=3.364E+00  Petroselinum crispum
  6hqf-assembly1_A  TM=3.467E-01  e=4.261E+00  Petroselinum crispum

Foldseek 3Di:
DDPDDPPDDAPDDDDPPDPDDDDDPVPPPDDDDPPPPPPCPVPPPPCVVPVVVVVPVNPDLPLPPPCQQADPVNVVLVVVLVCLAVVLLVVLVCLQPPPPDVVNLVCFQVLNVLVSLVVSLVSNLVSLQSLLLQLQLLLLLLQCLVVPAHQPLVCLLVSLQRNQGSDDLVVSLVSLVVSLVPDDPVNNVVSVVSNVLSVLSNVLSVVSVCLSVLQCVLKDKDWDWHDWDKDWAFQFAPCPDLVVLLFDQQQADDDQFDAAKAKDAPDCWDDAQFWGKRHFMKIFFDLDLDLVVRQQFQWKWWFTFIWTLIKIKGAFPDWKWWWAWDDDPRFIWIKIWTKTWHQPVRDGVPPCQLPRIWMWIAIWIAWEFFPDPLGDPLFFKKKKAWIDTPPPRHDPQQKIKMKIKTKYHAPVQVVVVVVVQPPDDRIRIADWDDDGSYRWTWDDDDPDGPIIMIMIMMMTRGWSFRQHIWTWTRNQDRDDRGDDWAADPVSRATDCVRVLCQLPPPPHSTHIDDDPPDDSPPRPGPVNQHDHLNVQAMEMQGDGTGDDRPRYDDGYRNLSSSLSVNCVVVVHNSSSSSSSVVSSNNSSSSRCSVVGDDIIIMTTIGIDIHMGRNDCRSVCVSVVSVVVVCVSSVVSVVCSSPSVSPRRRNDSVVSVLVSDPSVCSVVVSNVVSVVVD/DDPDCPADDAPDDDDDPDPPDDDDPDPPDDDPPPPPPPPCPVPPPPCVVPVVVVVVVPPDLPLPPPCRQADPVNVVLVVVLVCLAVVLLVVVVCLQPPPPDVVNLVCFQVLNVLVSLVVSLVSNLVSLQSLLLQLQLLLLLLQCLPVPAHQPLVCLLVSLQSNQGSDHLVVSLVSLVVSLVPDDPVSNVVSVVSNVLSVLSNVLSVVSVCLSVLQCVLKDKDWDWHDWDKDWAFQFAPPPDLVVLLFDQQQADDDPFDAAKAKDAPDCWDDAQFWGKRHFMKIFFDLDLDLVVRLFFQWKWWFTFIWTLIKIKGAFPDWKWWKAWDDDPRFIWIKIWTKTWHQPVRDGVPPCLLPRIWMWIAIWIAWEFFPDPLGDPLFFKKKKAWIHTPPPRHDPQPKIKMKIKTKYHAPVQVVVVVVVQPPDDRIRIADWDDDGSYRWTWDDPDPPGPIIMIMMMMMDRGFSFSQPIFIFGWNQDNDDRGDDWAADPVSRATDCVRVLCQLPPPPHSTHTDDPPPPDRPPRVGPVNLHDHLNVQAMEMQGDGTGGDNPRYDDGYRNLSSSLSVNCVVVVHNSSSSSSSVVSSNNSSSSRCSVVGDDIIIMTTIGIDIHMGRNDCRSVCVSVVSVVVVCVSSVVSVVSSSPSVSPRRRNDSVVSVLVSDRSVCSVVVSNVVSVVVD

Sequence (1354 aa):
MEGSAVSRCPLGSPLQLEHQNLQEHYVGEKRSDITVETSDITTKTSTDDESTSALQARQQPTRRTCLKRFGPCAVALFVIILLLISLPVLAISLIWFQEDFSPRTMLIRGNAVPQFAATATGVLRVGILLLSGICTPIIASLVLRDRQGGVPLRFTTGFSLLRFSRSDPIFLVSEFISAMKYTKPAVRRRFLKYFLLAVVLFITTILFQFSGTLLLMDMQPRYVPDTAALEHIPMWSQNFNDQAADTANVWYTRPLNIIPFAQDKPDTAPNMQDGWDTGKTMRGFLPFDSMLAGNSIQNLQGPLPVFDAQYACFRPTSFSASLSRGTYSGHTSFYLAGSTVADAAQGGSVPQSWGSRVESTFICTFPTRGTGNDVKPEDTPIGLCEATLKPGTSGNDPSKVYLVLKVDGTLPEWESYYSSMSNSTENASIDMHMLPNTGWMELSNFEGGNIRLAATICYTKHSLQLPPHSTIKREAPLDQPAPQIAWDSIRGRYNTDNIREFFTSDPPPYTLSLDTSASATATEKFDWLIKSLSLQGSAIFCISCDYSSENAIKVDNLKSTLTQDTLRVTENPALMLQTLFTILFQESYSQSTPMYDSLEELTVTRFVTRQSPEGCTGYTIVVGVLIFYVFVVGGLMLAFVSWTMDSLWGDAWSAVIHTIPPQEQEKFCDKTLESSGMEGSAVSRCPLGSPLQLEHQNLQEHYVGEKRSDITVETSDITTKTSTDDESTSALQARQQPTRRTCLKRFGPCAVALFVIILLLISLPVLAISLIWFQEDFSPRTMLIRGNAVPQFAATATGVLRVGILLLSGICTPIIASLVLRDRQGGVPLRFTTGFSLLRFSRSDPIFLVSEFISAMKYTKPAVRRRFLKYFLLAVVLFITTILFQFSGTLLLMDMQPRYVPDTAALEHIPMWSQNFNDQAADTANVWYTRPLNIIPFAQDKPDTAPNMQDGWDTGKTMRGFLPFDSMLAGNSIQNLQGPLPVFDAQYACFRPTSFSASLSRGTYSGHTSFYLAGSTVADAAQGGSVPQSWGSRVESTFICTFPTRGTGNDVKPEDTPIGLCEATLKPGTSGNDPSKVYLVLKVDGTLPEWESYYSSMSNSTENASIDMHMLPNTGWMELSNFEGGNIRLAATICYTKHSLQLPPHSTIKREAPLDQPAPQIAWDSIRGRYNTDNIREFFTSDPPPYTLSLDTSASATATEKFDWLIKSLSLQGSAIFCISCDYSSENAIKVDNLKSTLTQDTLRVTENPALMLQTLFTILFQESYSQSTPMYDSLEELTVTRFVTRQSPEGCTGYTIVVGVLIFYVFVVGGLMLAFVSWTMDSLWGDAWSAVIHTIPPQEQEKFCDKTLESSG

Radius of gyration: 51.01 Å; Cα contacts (8 Å, |Δi|>4): 2592; chains: 2; bounding box: 75×177×116 Å